Protein AF-0000000068830843 (afdb_homodimer)

Solvent-accessible surface area (backbone atoms only — not comparable to full-atom values): 47418 Å² total; per-residue (Å²): 138,80,39,43,24,17,65,49,74,48,46,52,57,73,75,44,36,49,33,42,66,43,48,31,29,35,54,67,31,90,59,20,33,32,36,44,18,47,85,66,9,39,29,23,31,64,49,97,86,61,33,39,36,79,40,65,45,44,43,84,78,44,38,69,60,58,27,59,53,82,49,66,34,60,67,20,59,65,79,57,68,81,46,53,44,69,32,58,46,50,27,58,55,19,70,72,66,74,46,61,32,45,57,74,42,49,72,67,52,42,51,50,53,52,68,64,53,65,45,51,30,65,59,20,27,39,41,86,82,25,56,77,87,53,41,87,53,50,59,64,75,74,48,96,77,52,44,56,84,77,45,35,61,66,28,34,28,35,32,30,32,48,40,60,91,32,66,68,58,49,50,50,52,43,69,75,34,80,78,46,42,70,38,59,61,80,47,66,42,85,41,34,53,45,47,56,39,4,49,49,25,27,40,33,22,45,45,50,49,53,71,49,53,41,19,25,28,72,38,30,24,52,30,40,76,16,31,47,44,59,27,42,42,70,50,75,82,46,72,33,75,72,31,86,78,73,51,64,67,86,56,67,69,78,55,74,89,45,72,87,33,36,79,70,41,41,45,25,40,33,32,45,34,22,33,67,81,45,58,26,38,42,31,29,26,45,75,63,34,62,66,57,41,35,37,49,51,65,41,70,58,57,71,28,44,22,67,62,53,38,51,35,48,44,41,28,42,43,31,49,30,56,48,64,60,58,45,81,64,50,43,26,24,37,48,85,58,37,30,33,36,36,34,28,35,30,30,23,72,54,84,66,75,37,39,60,60,53,57,65,32,69,46,71,46,73,41,43,44,66,41,51,49,50,33,64,71,64,52,63,78,60,76,58,47,62,67,53,46,37,20,64,69,61,48,90,78,62,65,74,55,72,63,54,55,56,58,32,60,66,66,47,64,57,89,54,68,56,41,62,59,33,80,66,35,66,54,31,50,45,52,50,27,48,61,70,66,49,54,74,74,71,68,55,69,80,57,61,74,75,138,80,40,44,23,17,65,49,76,48,47,52,59,72,73,44,36,50,35,41,66,42,49,31,32,34,54,65,30,90,59,18,32,33,34,42,20,48,86,66,10,39,29,23,30,63,49,98,87,62,35,40,36,78,41,66,43,45,42,84,78,43,37,69,60,59,26,59,54,81,50,67,36,60,67,20,59,65,78,57,70,79,44,52,43,68,32,61,45,49,26,58,55,19,68,72,68,73,45,60,33,46,58,74,42,51,72,68,52,42,51,49,51,53,69,64,53,64,44,50,31,66,59,20,27,39,43,86,82,26,56,74,88,51,43,84,64,46,60,65,72,73,48,97,78,52,44,62,86,74,45,36,62,67,30,34,30,35,31,30,33,47,39,61,91,32,67,68,58,50,51,50,52,45,69,75,34,80,76,46,42,70,38,58,60,80,48,68,42,86,43,34,54,45,46,57,38,4,48,49,27,27,41,33,22,45,45,50,46,52,71,48,53,40,20,26,27,72,39,30,23,52,30,40,74,17,30,46,46,58,28,44,41,72,49,74,82,47,74,32,76,71,31,85,79,74,52,65,66,87,58,67,70,78,55,72,88,44,72,87,34,36,79,71,42,41,46,25,41,31,32,45,32,22,32,68,80,47,57,26,39,44,31,30,25,43,75,63,34,64,66,57,41,36,36,49,52,66,43,72,58,55,70,26,42,20,66,64,52,38,50,34,49,43,42,27,42,43,32,50,30,57,49,63,60,59,45,80,66,50,44,26,24,37,48,86,57,38,32,33,36,38,35,28,36,31,31,23,71,55,84,64,75,37,40,58,57,54,57,64,33,69,44,71,45,73,41,41,44,68,40,50,47,50,33,64,72,63,52,64,78,60,77,59,47,62,67,54,47,37,23,64,69,60,47,89,77,62,63,74,54,72,64,54,54,55,58,31,59,66,67,50,64,56,88,54,70,55,42,60,60,34,80,66,35,66,54,30,49,45,52,49,27,48,60,71,66,49,55,74,73,71,68,56,69,81,56,62,76,73

Structure (mmCIF, N/CA/C/O backbone):
data_AF-0000000068830843-model_v1
#
loop_
_entity.id
_entity.type
_entity.pdbx_description
1 polymer 'NAD(+) diphosphatase'
#
loop_
_atom_site.group_PDB
_atom_site.id
_atom_site.type_symbol
_atom_site.label_atom_id
_atom_site.label_alt_id
_atom_site.label_comp_id
_atom_site.label_asym_id
_atom_site.label_entity_id
_atom_site.label_seq_id
_atom_site.pdbx_PDB_ins_code
_atom_site.Cartn_x
_atom_site.Cartn_y
_atom_site.Cartn_z
_atom_site.occupancy
_atom_site.B_iso_or_equiv
_atom_site.auth_seq_id
_atom_site.auth_comp_id
_atom_site.auth_asym_id
_atom_site.auth_atom_id
_atom_site.pdbx_PDB_model_num
ATOM 1 N N . MET A 1 1 ? 21.359 -10.586 -3.029 1 57.75 1 MET A N 1
ATOM 2 C CA . MET A 1 1 ? 20.766 -11.438 -2.006 1 57.75 1 MET A CA 1
ATOM 3 C C . MET A 1 1 ? 19.234 -11.305 -2.02 1 57.75 1 MET A C 1
ATOM 5 O O . MET A 1 1 ? 18.719 -10.195 -2.168 1 57.75 1 MET A O 1
ATOM 9 N N . GLU A 1 2 ? 18.516 -12.461 -2.135 1 81.62 2 GLU A N 1
ATOM 10 C CA . GLU A 1 2 ? 17.062 -12.469 -2.174 1 81.62 2 GLU A CA 1
ATOM 11 C C . GLU A 1 2 ? 16.469 -12.766 -0.795 1 81.62 2 GLU A C 1
ATOM 13 O O . GLU A 1 2 ? 16.891 -13.719 -0.131 1 81.62 2 GLU A O 1
ATOM 18 N N . ASN A 1 3 ? 15.734 -11.828 -0.3 1 93.62 3 ASN A N 1
ATOM 19 C CA . ASN A 1 3 ? 15.039 -12 0.974 1 93.62 3 ASN A CA 1
ATOM 20 C C . ASN A 1 3 ? 13.992 -13.102 0.899 1 93.62 3 ASN A C 1
ATOM 22 O O . ASN A 1 3 ? 13.484 -13.414 -0.181 1 93.62 3 ASN A O 1
ATOM 26 N N . TYR A 1 4 ? 13.781 -13.742 2.041 1 92.94 4 TYR A N 1
ATOM 27 C CA . TYR A 1 4 ? 12.734 -14.75 2.125 1 92.94 4 TYR A CA 1
ATOM 28 C C . TYR A 1 4 ? 11.398 -14.188 1.646 1 92.94 4 TYR A C 1
ATOM 30 O O . TYR A 1 4 ? 11.148 -12.984 1.755 1 92.94 4 TYR A O 1
ATOM 38 N N . TYR A 1 5 ? 10.5 -15.055 0.976 1 95 5 TYR A N 1
ATOM 39 C CA . TYR A 1 5 ? 9.219 -14.719 0.357 1 95 5 TYR A CA 1
ATOM 40 C C . TYR A 1 5 ? 9.43 -13.992 -0.965 1 95 5 TYR A C 1
ATOM 42 O O . TYR A 1 5 ? 8.461 -13.703 -1.68 1 95 5 TYR A O 1
ATOM 50 N N . ALA A 1 6 ? 10.641 -13.586 -1.351 1 95.5 6 ALA A N 1
ATOM 51 C CA . ALA A 1 6 ? 10.961 -13.141 -2.705 1 95.5 6 ALA A CA 1
ATOM 52 C C . ALA A 1 6 ? 11.523 -14.289 -3.539 1 95.5 6 ALA A C 1
ATOM 54 O O . ALA A 1 6 ? 11.648 -15.414 -3.053 1 95.5 6 ALA A O 1
ATOM 55 N N . GLY A 1 7 ? 11.727 -14.062 -4.777 1 95.38 7 GLY A N 1
ATOM 56 C CA . GLY A 1 7 ? 12.281 -15.086 -5.652 1 95.38 7 GLY A CA 1
ATOM 57 C C . GLY A 1 7 ? 11.211 -15.922 -6.328 1 95.38 7 GLY A C 1
ATOM 58 O O . GLY A 1 7 ? 11.391 -17.125 -6.52 1 95.38 7 GLY A O 1
ATOM 59 N N . ASN A 1 8 ? 10.062 -15.359 -6.582 1 96.12 8 ASN A N 1
ATOM 60 C CA . ASN A 1 8 ? 8.961 -16.062 -7.23 1 96.12 8 ASN A CA 1
ATOM 61 C C . ASN A 1 8 ? 9.297 -16.422 -8.68 1 96.12 8 ASN A C 1
ATOM 63 O O . ASN A 1 8 ? 9.562 -15.539 -9.492 1 96.12 8 ASN A O 1
ATOM 67 N N . PRO A 1 9 ? 9.297 -17.672 -8.984 1 94.62 9 PRO A N 1
ATOM 68 C CA . PRO A 1 9 ? 9.734 -18.078 -10.32 1 94.62 9 PRO A CA 1
ATOM 69 C C . PRO A 1 9 ? 8.641 -17.953 -11.375 1 94.62 9 PRO A C 1
ATOM 71 O O . PRO A 1 9 ? 8.898 -18.109 -12.57 1 94.62 9 PRO A O 1
ATOM 74 N N . LEU A 1 10 ? 7.441 -17.641 -11.016 1 95.56 10 LEU A N 1
ATOM 75 C CA . LEU A 1 10 ? 6.309 -17.641 -11.93 1 95.56 10 LEU A CA 1
ATOM 76 C C . LEU A 1 10 ? 6.293 -16.375 -12.781 1 95.56 10 LEU A C 1
ATOM 78 O O . LEU A 1 10 ? 6.547 -15.281 -12.266 1 95.56 10 LEU A O 1
ATOM 82 N N . ASN A 1 11 ? 6.121 -16.594 -14.047 1 93.62 11 ASN A N 1
ATOM 83 C CA . ASN A 1 11 ? 5.707 -15.469 -14.875 1 93.62 11 ASN A CA 1
ATOM 84 C C . ASN A 1 11 ? 4.242 -15.109 -14.633 1 93.62 11 ASN A C 1
ATOM 86 O O . ASN A 1 11 ? 3.346 -15.891 -14.961 1 93.62 11 ASN A O 1
ATOM 90 N N . ARG A 1 12 ? 4.008 -14.008 -14.133 1 94.5 12 ARG A N 1
ATOM 91 C CA . ARG A 1 12 ? 2.676 -13.641 -13.656 1 94.5 12 ARG A CA 1
ATOM 92 C C . ARG A 1 12 ? 1.719 -13.414 -14.82 1 94.5 12 ARG A C 1
ATOM 94 O O . ARG A 1 12 ? 0.503 -13.555 -14.664 1 94.5 12 ARG A O 1
ATOM 101 N N . LEU A 1 13 ? 2.238 -13.039 -16 1 91.44 13 LEU A N 1
ATOM 102 C CA . LEU A 1 13 ? 1.438 -12.836 -17.203 1 91.44 13 LEU A CA 1
ATOM 103 C C . LEU A 1 13 ? 0.222 -11.969 -16.906 1 91.44 13 LEU A C 1
ATOM 105 O O . LEU A 1 13 ? -0.905 -12.336 -17.25 1 91.44 13 LEU A O 1
ATOM 109 N N . SER A 1 14 ? 0.512 -10.812 -16.281 1 92.94 14 SER A N 1
ATOM 110 C CA . SER A 1 14 ? -0.563 -9.922 -15.867 1 92.94 14 SER A CA 1
ATOM 111 C C . SER A 1 14 ? -1.438 -9.516 -17.047 1 92.94 14 SER A C 1
ATOM 113 O O . SER A 1 14 ? -2.65 -9.344 -16.906 1 92.94 14 SER A O 1
ATOM 115 N N . TYR A 1 15 ? -0.954 -9.445 -18.234 1 89.38 15 TYR A N 1
ATOM 116 C CA . TYR A 1 15 ? -1.646 -8.938 -19.406 1 89.38 15 TYR A CA 1
ATOM 117 C C . TYR A 1 15 ? -2.576 -9.992 -20 1 89.38 15 TYR A C 1
ATOM 119 O O . TYR A 1 15 ? -3.328 -9.711 -20.938 1 89.38 15 TYR A O 1
ATOM 127 N N . LEU A 1 16 ? -2.611 -11.148 -19.438 1 89.62 16 LEU A N 1
ATOM 128 C CA . LEU A 1 16 ? -3.496 -12.203 -19.922 1 89.62 16 LEU A CA 1
ATOM 129 C C . LEU A 1 16 ? -4.594 -12.5 -18.906 1 89.62 16 LEU A C 1
ATOM 131 O O . LEU A 1 16 ? -5.441 -13.367 -19.141 1 89.62 16 LEU A O 1
ATOM 135 N N . ARG A 1 17 ? -4.629 -11.758 -17.859 1 93.25 17 ARG A N 1
ATOM 136 C CA . ARG A 1 17 ? -5.605 -11.992 -16.797 1 93.25 17 ARG A CA 1
ATOM 137 C C . ARG A 1 17 ? -7.012 -11.617 -17.25 1 93.25 17 ARG A C 1
ATOM 139 O O . ARG A 1 17 ? -7.996 -11.984 -16.609 1 93.25 17 ARG A O 1
ATOM 146 N N . SER A 1 18 ? -7.094 -10.891 -18.328 1 91 18 SER A N 1
ATOM 147 C CA . SER A 1 18 ? -8.406 -10.492 -18.844 1 91 18 SER A CA 1
ATOM 148 C C . SER A 1 18 ? -8.828 -11.375 -20.016 1 91 18 SER A C 1
ATOM 150 O O . SER A 1 18 ? -9.883 -11.156 -20.609 1 91 18 SER A O 1
ATOM 152 N N . SER A 1 19 ? -8.047 -12.344 -20.375 1 89.25 19 SER A N 1
ATOM 153 C CA . SER A 1 19 ? -8.336 -13.227 -21.5 1 89.25 19 SER A CA 1
ATOM 154 C C . SER A 1 19 ? -9.062 -14.492 -21.031 1 89.25 19 SER A C 1
ATOM 156 O O . SER A 1 19 ? -8.453 -15.391 -20.469 1 89.25 19 SER A O 1
ATOM 158 N N . GLN A 1 20 ? -10.305 -14.562 -21.391 1 90.69 20 GLN A N 1
ATOM 159 C CA . GLN A 1 20 ? -11.094 -15.742 -21.062 1 90.69 20 GLN A CA 1
ATOM 160 C C . GLN A 1 20 ? -10.484 -17.016 -21.656 1 90.69 20 GLN A C 1
ATOM 162 O O . GLN A 1 20 ? -10.398 -18.047 -21 1 90.69 20 GLN A O 1
ATOM 167 N N . ALA A 1 21 ? -10.109 -16.891 -22.891 1 87.75 21 ALA A N 1
ATOM 168 C CA . ALA A 1 21 ? -9.562 -18.047 -23.594 1 87.75 21 ALA A CA 1
ATOM 169 C C . ALA A 1 21 ? -8.297 -18.562 -22.906 1 87.75 21 ALA A C 1
ATOM 171 O O . ALA A 1 21 ? -8.164 -19.766 -22.672 1 87.75 21 ALA A O 1
ATOM 172 N N . PHE A 1 22 ? -7.387 -17.656 -22.609 1 88.31 22 PHE A N 1
ATOM 173 C CA . PHE A 1 22 ? -6.141 -18.047 -21.953 1 88.31 22 PHE A CA 1
ATOM 174 C C . PHE A 1 22 ? -6.414 -18.688 -20.594 1 88.31 22 PHE A C 1
ATOM 176 O O . PHE A 1 22 ? -5.887 -19.75 -20.297 1 88.31 22 PHE A O 1
ATOM 183 N N . LEU A 1 23 ? -7.23 -18 -19.812 1 92.88 23 LEU A N 1
ATOM 184 C CA . LEU A 1 23 ? -7.484 -18.453 -18.453 1 92.88 23 LEU A CA 1
ATOM 185 C C . LEU A 1 23 ? -8.172 -19.812 -18.453 1 92.88 23 LEU A C 1
ATOM 187 O O . LEU A 1 23 ? -7.867 -20.672 -17.625 1 92.88 23 LEU A O 1
ATOM 191 N N . THR A 1 24 ? -9.086 -20 -19.406 1 92.69 24 THR A N 1
ATOM 192 C CA . THR A 1 24 ? -9.773 -21.281 -19.531 1 92.69 24 THR A CA 1
ATOM 193 C C . THR A 1 24 ? -8.781 -22.406 -19.859 1 92.69 24 THR A C 1
ATOM 195 O O . THR A 1 24 ? -8.82 -23.469 -19.25 1 92.69 24 THR A O 1
ATOM 198 N N . SER A 1 25 ? -7.922 -22.078 -20.75 1 90.12 25 SER A N 1
ATOM 199 C CA . SER A 1 25 ? -6.902 -23.047 -21.141 1 90.12 25 SER A CA 1
ATOM 200 C C . SER A 1 25 ? -5.961 -23.359 -19.984 1 90.12 25 SER A C 1
ATOM 202 O O . SER A 1 25 ? -5.594 -24.516 -19.75 1 90.12 25 SER A O 1
ATOM 204 N N . ALA A 1 26 ? -5.531 -22.328 -19.281 1 91.94 26 ALA A N 1
ATOM 205 C CA . ALA A 1 26 ? -4.637 -22.484 -18.141 1 91.94 26 ALA A CA 1
ATOM 206 C C . ALA A 1 26 ? -5.301 -23.312 -17.031 1 91.94 26 ALA A C 1
ATOM 208 O O . ALA A 1 26 ? -4.648 -24.125 -16.375 1 91.94 26 ALA A O 1
ATOM 209 N N . LEU A 1 27 ? -6.566 -23.109 -16.875 1 93.44 27 LEU A N 1
ATOM 210 C CA . LEU A 1 27 ? -7.332 -23.781 -15.828 1 93.44 27 LEU A CA 1
ATOM 211 C C . LEU A 1 27 ? -7.434 -25.281 -16.109 1 93.44 27 LEU A C 1
ATOM 213 O O . LEU A 1 27 ? -7.281 -26.094 -15.203 1 93.44 27 LEU A O 1
ATOM 217 N N . ARG A 1 28 ? -7.602 -25.672 -17.328 1 91 28 ARG A N 1
ATOM 218 C CA . ARG A 1 28 ? -7.871 -27.062 -17.719 1 91 28 ARG A CA 1
ATOM 219 C C . ARG A 1 28 ? -6.578 -27.797 -18.047 1 91 28 ARG A C 1
ATOM 221 O O . ARG A 1 28 ? -6.59 -29 -18.281 1 91 28 ARG A O 1
ATOM 228 N N . SER A 1 29 ? -5.543 -27.078 -18.047 1 89.56 29 SER A N 1
ATOM 229 C CA . SER A 1 29 ? -4.273 -27.719 -18.359 1 89.56 29 SER A CA 1
ATOM 230 C C . SER A 1 29 ? -4.02 -28.922 -17.453 1 89.56 29 SER A C 1
ATOM 232 O O . SER A 1 29 ? -4.242 -28.844 -16.25 1 89.56 29 SER A O 1
ATOM 234 N N . PRO A 1 30 ? -3.557 -30.031 -18.047 1 90 30 PRO A N 1
ATOM 235 C CA . PRO A 1 30 ? -3.193 -31.172 -17.203 1 90 30 PRO A CA 1
ATOM 236 C C . PRO A 1 30 ? -2.012 -30.875 -16.281 1 90 30 PRO A C 1
ATOM 238 O O . PRO A 1 30 ? -1.781 -31.609 -15.32 1 90 30 PRO A O 1
ATOM 241 N N . LYS A 1 31 ? -1.312 -29.797 -16.594 1 92 31 LYS A N 1
ATOM 242 C CA . LYS A 1 31 ? -0.148 -29.406 -15.797 1 92 31 LYS A CA 1
ATOM 243 C C . LYS A 1 31 ? -0.518 -28.375 -14.742 1 92 31 LYS A C 1
ATOM 245 O O . LYS A 1 31 ? 0.344 -27.906 -13.992 1 92 31 LYS A O 1
ATOM 250 N N . ALA A 1 32 ? -1.765 -28.016 -14.727 1 95.31 32 ALA A N 1
ATOM 251 C CA . ALA A 1 32 ? -2.188 -26.984 -13.789 1 95.31 32 ALA A CA 1
ATOM 252 C C . ALA A 1 32 ? -2.006 -27.438 -12.344 1 95.31 32 ALA A C 1
ATOM 254 O O . ALA A 1 32 ? -2.27 -28.594 -12.016 1 95.31 32 ALA A O 1
ATOM 255 N N . LYS A 1 33 ? -1.513 -26.578 -11.555 1 97.56 33 LYS A N 1
ATOM 256 C CA . LYS A 1 33 ? -1.299 -26.797 -10.125 1 97.56 33 LYS A CA 1
ATOM 257 C C . LYS A 1 33 ? -2.152 -25.844 -9.289 1 97.56 33 LYS A C 1
ATOM 259 O O . LYS A 1 33 ? -2.131 -24.641 -9.5 1 97.56 33 LYS A O 1
ATOM 264 N N . PHE A 1 34 ? -2.939 -26.438 -8.391 1 98.62 34 PHE A N 1
ATOM 265 C CA . PHE A 1 34 ? -3.793 -25.656 -7.504 1 98.62 34 PHE A CA 1
ATOM 266 C C . PHE A 1 34 ? -3.309 -25.75 -6.062 1 98.62 34 PHE A C 1
ATOM 268 O O . PHE A 1 34 ? -3.17 -26.859 -5.527 1 98.62 34 PHE A O 1
ATOM 275 N N . LEU A 1 35 ? -2.998 -24.641 -5.48 1 98.81 35 LEU A N 1
ATOM 276 C CA . LEU A 1 35 ? -2.656 -24.578 -4.062 1 98.81 35 LEU A CA 1
ATOM 277 C C . LEU A 1 35 ? -3.895 -24.312 -3.215 1 98.81 35 LEU A C 1
ATOM 279 O O . LEU A 1 35 ? -4.387 -23.188 -3.174 1 98.81 35 LEU A O 1
ATOM 283 N N . PRO A 1 36 ? -4.43 -25.328 -2.529 1 98.75 36 PRO A N 1
ATOM 284 C CA . PRO A 1 36 ? -5.527 -25.062 -1.598 1 98.75 36 PRO A CA 1
ATOM 285 C C . PRO A 1 36 ? -5.074 -24.297 -0.352 1 98.75 36 PRO A C 1
ATOM 287 O O . PRO A 1 36 ? -4.008 -24.594 0.197 1 98.75 36 PRO A O 1
ATOM 290 N N . LEU A 1 37 ? -5.812 -23.328 -0 1 98.62 37 LEU A N 1
ATOM 291 C CA . LEU A 1 37 ? -5.602 -22.609 1.256 1 98.62 37 LEU A CA 1
ATOM 292 C C . LEU A 1 37 ? -6.824 -22.734 2.16 1 98.62 37 LEU A C 1
ATOM 294 O O . LEU A 1 37 ? -7.945 -22.453 1.729 1 98.62 37 LEU A O 1
ATOM 298 N N . ASP A 1 38 ? -6.582 -23.172 3.379 1 98.38 38 ASP A N 1
ATOM 299 C CA . ASP A 1 38 ? -7.605 -23.188 4.422 1 98.38 38 ASP A CA 1
ATOM 300 C C . ASP A 1 38 ? -7.324 -22.109 5.473 1 98.38 38 ASP A C 1
ATOM 302 O O . ASP A 1 38 ? -6.359 -22.219 6.23 1 98.38 38 ASP A O 1
ATOM 306 N N . SER A 1 39 ? -8.203 -21.125 5.605 1 96.06 39 SER A N 1
ATOM 307 C CA . SER A 1 39 ? -7.969 -19.984 6.5 1 96.06 39 SER A CA 1
ATOM 308 C C . SER A 1 39 ? -6.57 -19.406 6.309 1 96.06 39 SER A C 1
ATOM 310 O O . SER A 1 39 ? -5.832 -19.234 7.277 1 96.06 39 SER A O 1
ATOM 312 N N . LEU A 1 40 ? -6.18 -19.344 5.027 1 96 40 LEU A N 1
ATOM 313 C CA . LEU A 1 40 ? -4.961 -18.703 4.559 1 96 40 LEU A CA 1
ATOM 314 C C . LEU A 1 40 ? -3.746 -19.594 4.805 1 96 40 LEU A C 1
ATOM 316 O O . LEU A 1 40 ? -2.613 -19.188 4.52 1 96 40 LEU A O 1
ATOM 320 N N . SER A 1 41 ? -3.967 -20.781 5.352 1 96.88 41 SER A N 1
ATOM 321 C CA . SER A 1 41 ? -2.896 -21.766 5.508 1 96.88 41 SER A CA 1
ATOM 322 C C . SER A 1 41 ? -2.785 -22.656 4.281 1 96.88 41 SER A C 1
ATOM 324 O O . SER A 1 41 ? -3.729 -23.375 3.941 1 96.88 41 SER A O 1
ATOM 326 N N . PRO A 1 42 ? -1.688 -22.656 3.613 1 97.81 42 PRO A N 1
ATOM 327 C CA . PRO A 1 42 ? -1.55 -23.5 2.424 1 97.81 42 PRO A CA 1
ATOM 328 C C . PRO A 1 42 ? -1.388 -24.984 2.766 1 97.81 42 PRO A C 1
ATOM 330 O O . PRO A 1 42 ? -0.939 -25.312 3.865 1 97.81 42 PRO A O 1
ATOM 333 N N . LEU A 1 43 ? -1.79 -25.812 1.819 1 98.44 43 LEU A N 1
ATOM 334 C CA . LEU A 1 43 ? -1.531 -27.234 1.933 1 98.44 43 LEU A CA 1
ATOM 335 C C . LEU A 1 43 ? -0.045 -27.531 1.767 1 98.44 43 LEU A C 1
ATOM 337 O O . LEU A 1 43 ? 0.587 -27.062 0.823 1 98.44 43 LEU A O 1
ATOM 341 N N . CYS A 1 44 ? 0.516 -28.25 2.729 1 97.19 44 CYS A N 1
ATOM 342 C CA . CYS A 1 44 ? 1.941 -28.562 2.732 1 97.19 44 CYS A CA 1
ATOM 343 C C . CYS A 1 44 ? 2.182 -30.031 3.092 1 97.19 44 CYS A C 1
ATOM 345 O O . CYS A 1 44 ? 1.283 -30.703 3.598 1 97.19 44 CYS A O 1
ATOM 347 N N . LYS A 1 45 ? 3.346 -30.438 2.746 1 95.88 45 LYS A N 1
ATOM 348 C CA . LYS A 1 45 ? 3.846 -31.75 3.139 1 95.88 45 LYS A CA 1
ATOM 349 C C . LYS A 1 45 ? 5.332 -31.703 3.484 1 95.88 45 LYS A C 1
ATOM 351 O O . LYS A 1 45 ? 6.102 -31 2.818 1 95.88 45 LYS A O 1
ATOM 356 N N . HIS A 1 46 ? 5.664 -32.406 4.512 1 94.06 46 HIS A N 1
ATOM 357 C CA . HIS A 1 46 ? 7.078 -32.5 4.871 1 94.06 46 HIS A CA 1
ATOM 358 C C . HIS A 1 46 ? 7.77 -33.625 4.109 1 94.06 46 HIS A C 1
ATOM 360 O O . HIS A 1 46 ? 7.188 -34.688 3.9 1 94.06 46 HIS A O 1
ATOM 366 N N . ASP A 1 47 ? 8.961 -33.344 3.727 1 92.94 47 ASP A N 1
ATOM 367 C CA . ASP A 1 47 ? 9.734 -34.438 3.125 1 92.94 47 ASP A CA 1
ATOM 368 C C . ASP A 1 47 ? 10.508 -35.188 4.188 1 92.94 47 ASP A C 1
ATOM 370 O O . ASP A 1 47 ? 10.289 -35 5.387 1 92.94 47 ASP A O 1
ATOM 374 N N . LYS A 1 48 ? 11.336 -36.156 3.779 1 91.94 48 LYS A N 1
ATOM 375 C CA . LYS A 1 48 ? 12.039 -37.062 4.68 1 91.94 48 LYS A CA 1
ATOM 376 C C . LYS A 1 48 ? 13.031 -36.312 5.555 1 91.94 48 LYS A C 1
ATOM 378 O O . LYS A 1 48 ? 13.32 -36.719 6.676 1 91.94 48 LYS A O 1
ATOM 383 N N . ASP A 1 49 ? 13.523 -35.125 5.129 1 90.75 49 ASP A N 1
ATOM 384 C CA . ASP A 1 49 ? 14.531 -34.344 5.844 1 90.75 49 ASP A CA 1
ATOM 385 C C . ASP A 1 49 ? 13.875 -33.281 6.73 1 90.75 49 ASP A C 1
ATOM 387 O O . ASP A 1 49 ? 14.562 -32.5 7.391 1 90.75 49 ASP A O 1
ATOM 391 N N . GLY A 1 50 ? 12.531 -33.219 6.672 1 88.19 50 GLY A N 1
ATOM 392 C CA . GLY A 1 50 ? 11.82 -32.312 7.547 1 88.19 50 GLY A CA 1
ATOM 393 C C . GLY A 1 50 ? 11.492 -30.984 6.879 1 88.19 50 GLY A C 1
ATOM 394 O O . GLY A 1 50 ? 10.844 -30.125 7.48 1 88.19 50 GLY A O 1
ATOM 395 N N . ALA A 1 51 ? 11.922 -30.891 5.676 1 91.31 51 ALA A N 1
ATOM 396 C CA . ALA A 1 51 ? 11.617 -29.672 4.945 1 91.31 51 ALA A CA 1
ATOM 397 C C . ALA A 1 51 ? 10.148 -29.625 4.527 1 91.31 51 ALA A C 1
ATOM 399 O O . ALA A 1 51 ? 9.586 -30.641 4.121 1 91.31 51 ALA A O 1
ATOM 400 N N . ARG A 1 52 ? 9.555 -28.469 4.746 1 93.5 52 ARG A N 1
ATOM 401 C CA . ARG A 1 52 ? 8.164 -28.25 4.359 1 93.5 52 ARG A CA 1
ATOM 402 C C . ARG A 1 52 ? 8.062 -27.859 2.889 1 93.5 52 ARG A C 1
ATOM 404 O O . ARG A 1 52 ? 8.805 -26.984 2.422 1 93.5 52 ARG A O 1
ATOM 411 N N . HIS A 1 53 ? 7.195 -28.516 2.184 1 96.38 53 HIS A N 1
ATOM 412 C CA . HIS A 1 53 ? 6.941 -28.203 0.782 1 96.38 53 HIS A CA 1
ATOM 413 C C . HIS A 1 53 ? 5.465 -27.922 0.538 1 96.38 53 HIS A C 1
ATOM 415 O O . HIS A 1 53 ? 4.598 -28.516 1.184 1 96.38 53 HIS A O 1
ATOM 421 N N . LEU A 1 54 ? 5.227 -27 -0.357 1 97.56 54 LEU A N 1
ATOM 422 C CA . LEU A 1 54 ? 3.844 -26.812 -0.792 1 97.56 54 LEU A CA 1
ATOM 423 C C . LEU A 1 54 ? 3.33 -28.078 -1.489 1 97.56 54 LEU A C 1
ATOM 425 O O . LEU A 1 54 ? 4.07 -28.719 -2.232 1 97.56 54 LEU A O 1
ATOM 429 N N . HIS A 1 55 ? 2.125 -28.359 -1.225 1 98.25 55 HIS A N 1
ATOM 430 C CA . HIS A 1 55 ? 1.474 -29.469 -1.909 1 98.25 55 HIS A CA 1
ATOM 431 C C . HIS A 1 55 ? 0.332 -28.984 -2.793 1 98.25 55 HIS A C 1
ATOM 433 O O . HIS A 1 55 ? -0.586 -28.312 -2.312 1 98.25 55 HIS A O 1
ATOM 439 N N . PHE A 1 56 ? 0.424 -29.328 -4.051 1 98.38 56 PHE A N 1
ATOM 440 C CA . PHE A 1 56 ? -0.55 -28.875 -5.039 1 98.38 56 PHE A CA 1
ATOM 441 C C . PHE A 1 56 ? -1.469 -30.016 -5.453 1 98.38 56 PHE A C 1
ATOM 443 O O . PHE A 1 56 ? -1.084 -31.188 -5.383 1 98.38 56 PHE A O 1
ATOM 450 N N . VAL A 1 57 ? -2.693 -29.703 -5.855 1 98.19 57 VAL A N 1
ATOM 451 C CA . VAL A 1 57 ? -3.619 -30.656 -6.438 1 98.19 57 VAL A CA 1
ATOM 452 C C . VAL A 1 57 ? -3.912 -30.281 -7.891 1 98.19 57 VAL A C 1
ATOM 454 O O . VAL A 1 57 ? -3.469 -29.234 -8.367 1 98.19 57 VAL A O 1
ATOM 457 N N . GLY A 1 58 ? -4.625 -31.172 -8.562 1 96.69 58 GLY A N 1
ATOM 458 C CA . GLY A 1 58 ? -4.871 -30.953 -9.977 1 96.69 58 GLY A CA 1
ATOM 459 C C . GLY A 1 58 ? -6.285 -30.484 -10.273 1 96.69 58 GLY A C 1
ATOM 460 O O . GLY A 1 58 ? -7.117 -30.391 -9.367 1 96.69 58 GLY A O 1
ATOM 461 N N . TRP A 1 59 ? -6.496 -30.172 -11.516 1 95.06 59 TRP A N 1
ATOM 462 C CA . TRP A 1 59 ? -7.789 -29.672 -11.977 1 95.06 59 TRP A CA 1
ATOM 463 C C . TRP A 1 59 ? -8.906 -30.656 -11.648 1 95.06 59 TRP A C 1
ATOM 465 O O . TRP A 1 59 ? -9.977 -30.266 -11.188 1 95.06 59 TRP A O 1
ATOM 475 N N . LYS A 1 60 ? -8.656 -31.891 -11.797 1 93.69 60 LYS A N 1
ATOM 476 C CA . LYS A 1 60 ? -9.664 -32.938 -11.562 1 93.69 60 LYS A CA 1
ATOM 477 C C . LYS A 1 60 ? -10.141 -32.906 -10.117 1 93.69 60 LYS A C 1
ATOM 479 O O . LYS A 1 60 ? -11.297 -33.25 -9.836 1 93.69 60 LYS A O 1
ATOM 484 N N . ASP A 1 61 ? -9.258 -32.5 -9.25 1 95.44 61 ASP A N 1
ATOM 485 C CA . ASP A 1 61 ? -9.57 -32.5 -7.82 1 95.44 61 ASP A CA 1
ATOM 486 C C . ASP A 1 61 ? -10.508 -31.328 -7.465 1 95.44 61 ASP A C 1
ATOM 488 O O . ASP A 1 61 ? -11.266 -31.422 -6.496 1 95.44 61 ASP A O 1
ATOM 492 N N . VAL A 1 62 ? -10.461 -30.234 -8.266 1 95.62 62 VAL A N 1
ATOM 493 C CA . VAL A 1 62 ? -11.148 -29.031 -7.805 1 95.62 62 VAL A CA 1
ATOM 494 C C . VAL A 1 62 ? -12.25 -28.656 -8.789 1 95.62 62 VAL A C 1
ATOM 496 O O . VAL A 1 62 ? -13.062 -27.766 -8.523 1 95.62 62 VAL A O 1
ATOM 499 N N . GLU A 1 63 ? -12.375 -29.344 -9.883 1 93 63 GLU A N 1
ATOM 500 C CA . GLU A 1 63 ? -13.289 -28.984 -10.969 1 93 63 GLU A CA 1
ATOM 501 C C . GLU A 1 63 ? -14.727 -28.906 -10.477 1 93 63 GLU A C 1
ATOM 503 O O . GLU A 1 63 ? -15.477 -28.016 -10.867 1 93 63 GLU A O 1
ATOM 508 N N . ALA A 1 64 ? -15.086 -29.812 -9.625 1 89.38 64 ALA A N 1
ATOM 509 C CA . ALA A 1 64 ? -16.469 -29.891 -9.141 1 89.38 64 ALA A CA 1
ATOM 510 C C . ALA A 1 64 ? -16.859 -28.625 -8.383 1 89.38 64 ALA A C 1
ATOM 512 O O . ALA A 1 64 ? -18.016 -28.203 -8.414 1 89.38 64 ALA A O 1
ATOM 513 N N . VAL A 1 65 ? -15.906 -28.047 -7.746 1 91.38 65 VAL A N 1
ATOM 514 C CA . VAL A 1 65 ? -16.188 -26.891 -6.914 1 91.38 65 VAL A CA 1
ATOM 515 C C . VAL A 1 65 ? -16.031 -25.609 -7.73 1 91.38 65 VAL A C 1
ATOM 517 O O . VAL A 1 65 ? -16.75 -24.625 -7.527 1 91.38 65 VAL A O 1
ATOM 520 N N . VAL A 1 66 ? -15.125 -25.547 -8.641 1 92.12 66 VAL A N 1
ATOM 521 C CA . VAL A 1 66 ? -14.828 -24.359 -9.438 1 92.12 66 VAL A CA 1
ATOM 522 C C . VAL A 1 66 ? -15.898 -24.188 -10.516 1 92.12 66 VAL A C 1
ATOM 524 O O . VAL A 1 66 ? -16.406 -23.094 -10.734 1 92.12 66 VAL A O 1
ATOM 527 N N . GLY A 1 67 ? -16.281 -25.281 -11.133 1 88.75 67 GLY A N 1
ATOM 528 C CA . GLY A 1 67 ? -17.266 -25.234 -12.195 1 88.75 67 GLY A CA 1
ATOM 529 C C . GLY A 1 67 ? -16.672 -25.438 -13.578 1 88.75 67 GLY A C 1
ATOM 530 O O . GLY A 1 67 ? -15.484 -25.734 -13.703 1 88.75 67 GLY A O 1
ATOM 531 N N . GLU A 1 68 ? -17.578 -25.266 -14.594 1 87.44 68 GLU A N 1
ATOM 532 C CA . GLU A 1 68 ? -17.141 -25.469 -15.969 1 87.44 68 GLU A CA 1
ATOM 533 C C . GLU A 1 68 ? -16.156 -24.391 -16.406 1 87.44 68 GLU A C 1
ATOM 535 O O . GLU A 1 68 ? -16.469 -23.203 -16.359 1 87.44 68 GLU A O 1
ATOM 540 N N . ALA A 1 69 ? -15.039 -24.844 -16.875 1 85.31 69 ALA A N 1
ATOM 541 C CA . ALA A 1 69 ? -13.922 -23.953 -17.172 1 85.31 69 ALA A CA 1
ATOM 542 C C . ALA A 1 69 ? -14.344 -22.859 -18.141 1 85.31 69 ALA A C 1
ATOM 544 O O . ALA A 1 69 ? -13.891 -21.719 -18.031 1 85.31 69 ALA A O 1
ATOM 545 N N . GLU A 1 70 ? -15.25 -23.219 -19.016 1 84.62 70 GLU A N 1
ATOM 546 C CA . GLU A 1 70 ? -15.688 -22.297 -20.062 1 84.62 70 GLU A CA 1
ATOM 547 C C . GLU A 1 70 ? -16.547 -21.172 -19.469 1 84.62 70 GLU A C 1
ATOM 549 O O . GLU A 1 70 ? -16.672 -20.109 -20.062 1 84.62 70 GLU A O 1
ATOM 554 N N . GLN A 1 71 ? -17.047 -21.453 -18.328 1 89.5 71 GLN A N 1
ATOM 555 C CA . GLN A 1 71 ? -17.984 -20.5 -17.719 1 89.5 71 GLN A CA 1
ATOM 556 C C . GLN A 1 71 ? -17.312 -19.703 -16.609 1 89.5 71 GLN A C 1
ATOM 558 O O . GLN A 1 71 ? -17.75 -18.594 -16.297 1 89.5 71 GLN A O 1
ATOM 563 N N . VAL A 1 72 ? -16.297 -20.219 -16.078 1 89.5 72 VAL A N 1
ATOM 564 C CA . VAL A 1 72 ? -15.664 -19.641 -14.898 1 89.5 72 VAL A CA 1
ATOM 565 C C . VAL A 1 72 ? -15.18 -18.234 -15.203 1 89.5 72 VAL A C 1
ATOM 567 O O . VAL A 1 72 ? -15.305 -17.328 -14.367 1 89.5 72 VAL A O 1
ATOM 570 N N . PHE A 1 73 ? -14.664 -18.016 -16.438 1 91.25 73 PHE A N 1
ATOM 571 C CA . PHE A 1 73 ? -14.016 -16.75 -16.734 1 91.25 73 PHE A CA 1
ATOM 572 C C . PHE A 1 73 ? -14.836 -15.938 -17.734 1 91.25 73 PHE A C 1
ATOM 574 O O . PHE A 1 73 ? -14.32 -15.008 -18.359 1 91.25 73 PHE A O 1
ATOM 581 N N . ALA A 1 74 ? -16.141 -16.344 -17.875 1 89.88 74 ALA A N 1
ATOM 582 C CA . ALA A 1 74 ? -17.016 -15.477 -18.656 1 89.88 74 ALA A CA 1
ATOM 583 C C . ALA A 1 74 ? -17.094 -14.086 -18.047 1 89.88 74 ALA A C 1
ATOM 585 O O . ALA A 1 74 ? -17.312 -13.938 -16.844 1 89.88 74 ALA A O 1
ATOM 586 N N . GLY A 1 75 ? -16.797 -13.078 -18.875 1 88.25 75 GLY A N 1
ATOM 587 C CA . GLY A 1 75 ? -16.844 -11.711 -18.391 1 88.25 75 GLY A CA 1
ATOM 588 C C . GLY A 1 75 ? -15.672 -11.344 -17.516 1 88.25 75 GLY A C 1
ATOM 589 O O . GLY A 1 75 ? -15.727 -10.367 -16.766 1 88.25 75 GLY A O 1
ATOM 590 N N . VAL A 1 76 ? -14.594 -12.039 -17.641 1 90 76 VAL A N 1
ATOM 591 C CA . VAL A 1 76 ? -13.453 -11.898 -16.75 1 90 76 VAL A CA 1
ATOM 592 C C . VAL A 1 76 ? -12.766 -10.555 -16.984 1 90 76 VAL A C 1
ATOM 594 O O . VAL A 1 76 ? -12.031 -10.062 -16.125 1 90 76 VAL A O 1
ATOM 597 N N . ASP A 1 77 ? -12.984 -9.906 -18.078 1 87.75 77 ASP A N 1
ATOM 598 C CA . ASP A 1 77 ? -12.352 -8.617 -18.359 1 87.75 77 ASP A CA 1
ATOM 599 C C . ASP A 1 77 ? -13.023 -7.496 -17.578 1 87.75 77 ASP A C 1
ATOM 601 O O . ASP A 1 77 ? -12.469 -6.402 -17.453 1 87.75 77 ASP A O 1
ATOM 605 N N . GLY A 1 78 ? -14.25 -7.777 -17.078 1 83.69 78 GLY A N 1
ATOM 606 C CA . GLY A 1 78 ? -14.961 -6.832 -16.234 1 83.69 78 GLY A CA 1
ATOM 607 C C . GLY A 1 78 ? -15.391 -5.578 -16.969 1 83.69 78 GLY A C 1
ATOM 608 O O . GLY A 1 78 ? -15.648 -4.543 -16.344 1 83.69 78 GLY A O 1
ATOM 609 N N . LYS A 1 79 ? -15.461 -5.547 -18.219 1 79.81 79 LYS A N 1
ATOM 610 C CA . LYS A 1 79 ? -15.664 -4.32 -18.984 1 79.81 79 LYS A CA 1
ATOM 611 C C . LYS A 1 79 ? -17.156 -4.039 -19.188 1 79.81 79 LYS A C 1
ATOM 613 O O . LYS A 1 79 ? -17.562 -2.881 -19.234 1 79.81 79 LYS A O 1
ATOM 618 N N . ARG A 1 80 ? -17.953 -5.078 -19.266 1 78.75 80 ARG A N 1
ATOM 619 C CA . ARG A 1 80 ? -19.359 -4.863 -19.609 1 78.75 80 ARG A CA 1
ATOM 620 C C . ARG A 1 80 ? -20.281 -5.301 -18.484 1 78.75 80 ARG A C 1
ATOM 622 O O . ARG A 1 80 ? -20.344 -6.488 -18.156 1 78.75 80 ARG A O 1
ATOM 629 N N . ASP A 1 81 ? -20.984 -4.363 -17.984 1 75.44 81 ASP A N 1
ATOM 630 C CA . ASP A 1 81 ? -21.953 -4.629 -16.922 1 75.44 81 ASP A CA 1
ATOM 631 C C . ASP A 1 81 ? -23.078 -5.531 -17.422 1 75.44 81 ASP A C 1
ATOM 633 O O . ASP A 1 81 ? -23.625 -6.34 -16.672 1 75.44 81 ASP A O 1
ATOM 637 N N . GLU A 1 82 ? -23.328 -5.41 -18.641 1 76.75 82 GLU A N 1
ATOM 638 C CA . GLU A 1 82 ? -24.453 -6.113 -19.25 1 76.75 82 GLU A CA 1
ATOM 639 C C . GLU A 1 82 ? -24.203 -7.621 -19.281 1 76.75 82 GLU A C 1
ATOM 641 O O . GLU A 1 82 ? -25.141 -8.406 -19.453 1 76.75 82 GLU A O 1
ATOM 646 N N . ASP A 1 83 ? -22.984 -7.973 -19.016 1 81.81 83 ASP A N 1
ATOM 647 C CA . ASP A 1 83 ? -22.625 -9.383 -19.078 1 81.81 83 ASP A CA 1
ATOM 648 C C . ASP A 1 83 ? -22.969 -10.086 -17.766 1 81.81 83 ASP A C 1
ATOM 650 O O . ASP A 1 83 ? -23.094 -11.312 -17.719 1 81.81 83 ASP A O 1
ATOM 654 N N . VAL A 1 84 ? -23.234 -9.336 -16.734 1 86.75 84 VAL A N 1
ATOM 655 C CA . VAL A 1 84 ? -23.297 -9.922 -15.406 1 86.75 84 VAL A CA 1
ATOM 656 C C . VAL A 1 84 ? -24.547 -10.781 -15.273 1 86.75 84 VAL A C 1
ATOM 658 O O . VAL A 1 84 ? -24.484 -11.93 -14.836 1 86.75 84 VAL A O 1
ATOM 661 N N . PRO A 1 85 ? -25.672 -10.344 -15.773 1 86.94 85 PRO A N 1
ATOM 662 C CA . PRO A 1 85 ? -26.859 -11.188 -15.664 1 86.94 85 PRO A CA 1
ATOM 663 C C . PRO A 1 85 ? -26.75 -12.469 -16.484 1 86.94 85 PRO A C 1
ATOM 665 O O . PRO A 1 85 ? -27.391 -13.469 -16.172 1 86.94 85 PRO A O 1
ATOM 668 N N . GLU A 1 86 ? -25.922 -12.477 -17.453 1 89.25 86 GLU A N 1
ATOM 669 C CA . GLU A 1 86 ? -25.812 -13.609 -18.359 1 89.25 86 GLU A CA 1
ATOM 670 C C . GLU A 1 86 ? -24.797 -14.633 -17.844 1 89.25 86 GLU A C 1
ATOM 672 O O . GLU A 1 86 ? -24.703 -15.742 -18.375 1 89.25 86 GLU A O 1
ATOM 677 N N . LEU A 1 87 ? -24.125 -14.312 -16.812 1 90.81 87 LEU A N 1
ATOM 678 C CA . LEU A 1 87 ? -23.109 -15.211 -16.266 1 90.81 87 LEU A CA 1
ATOM 679 C C . LEU A 1 87 ? -23.75 -16.469 -15.68 1 90.81 87 LEU A C 1
ATOM 681 O O . LEU A 1 87 ? -24.828 -16.391 -15.07 1 90.81 87 LEU A O 1
ATOM 685 N N . ALA A 1 88 ? -23.062 -17.547 -15.859 1 90 88 ALA A N 1
ATOM 686 C CA . ALA A 1 88 ? -23.516 -18.812 -15.289 1 90 88 ALA A CA 1
ATOM 687 C C . ALA A 1 88 ? -23.25 -18.859 -13.789 1 90 88 ALA A C 1
ATOM 689 O O . ALA A 1 88 ? -22.297 -18.266 -13.297 1 90 88 ALA A O 1
ATOM 690 N N . ILE A 1 89 ? -24.125 -19.516 -13.062 1 89.19 89 ILE A N 1
ATOM 691 C CA . ILE A 1 89 ? -23.844 -19.875 -11.68 1 89.19 89 ILE A CA 1
ATOM 692 C C . ILE A 1 89 ? -22.859 -21.031 -11.633 1 89.19 89 ILE A C 1
ATOM 694 O O . ILE A 1 89 ? -23.031 -22.031 -12.336 1 89.19 89 ILE A O 1
ATOM 698 N N . LEU A 1 90 ? -21.875 -20.844 -10.812 1 86.5 90 LEU A N 1
ATOM 699 C CA . LEU A 1 90 ? -20.734 -21.75 -10.891 1 86.5 90 LEU A CA 1
ATOM 700 C C . LEU A 1 90 ? -20.797 -22.781 -9.766 1 86.5 90 LEU A C 1
ATOM 702 O O . LEU A 1 90 ? -21.312 -22.5 -8.688 1 86.5 90 LEU A O 1
ATOM 706 N N . GLY A 1 91 ? -20.359 -23.984 -10.141 1 79.12 91 GLY A N 1
ATOM 707 C CA . GLY A 1 91 ? -19.969 -25 -9.172 1 79.12 91 GLY A CA 1
ATOM 708 C C . GLY A 1 91 ? -21.125 -25.453 -8.297 1 79.12 91 GLY A C 1
ATOM 709 O O . GLY A 1 91 ? -22.203 -25.766 -8.797 1 79.12 91 GLY A O 1
ATOM 710 N N . LEU A 1 92 ? -20.766 -25.531 -6.949 1 77.44 92 LEU A N 1
ATOM 711 C CA . LEU A 1 92 ? -21.672 -26.109 -5.957 1 77.44 92 LEU A CA 1
ATOM 712 C C . LEU A 1 92 ? -22.875 -25.203 -5.742 1 77.44 92 LEU A C 1
ATOM 714 O O . LEU A 1 92 ? -23.969 -25.688 -5.414 1 77.44 92 LEU A O 1
ATOM 718 N N . GLN A 1 93 ? -22.672 -23.953 -6.031 1 80.69 93 GLN A N 1
ATOM 719 C CA . GLN A 1 93 ? -23.75 -23 -5.797 1 80.69 93 GLN A CA 1
ATOM 720 C C . GLN A 1 93 ? -24.859 -23.172 -6.824 1 80.69 93 GLN A C 1
ATOM 722 O O . GLN A 1 93 ? -26.031 -22.938 -6.523 1 80.69 93 GLN A O 1
ATOM 727 N N . ALA A 1 94 ? -24.438 -23.547 -8.023 1 78.06 94 ALA A N 1
ATOM 728 C CA . ALA A 1 94 ? -25.453 -23.812 -9.055 1 78.06 94 ALA A CA 1
ATOM 729 C C . ALA A 1 94 ? -26.391 -24.938 -8.625 1 78.06 94 ALA A C 1
ATOM 731 O O . ALA A 1 94 ? -27.609 -24.828 -8.781 1 78.06 94 ALA A O 1
ATOM 732 N N . LYS A 1 95 ? -25.828 -25.891 -8.039 1 77.69 95 LYS A N 1
ATOM 733 C CA . LYS A 1 95 ? -26.609 -27.031 -7.582 1 77.69 95 LYS A CA 1
ATOM 734 C C . LYS A 1 95 ? -27.531 -26.641 -6.438 1 77.69 95 LYS A C 1
ATOM 736 O O . LYS A 1 95 ? -28.688 -27.094 -6.379 1 77.69 95 LYS A O 1
ATOM 741 N N . ARG A 1 96 ? -27.125 -25.781 -5.617 1 81.69 96 ARG A N 1
ATOM 742 C CA . ARG A 1 96 ? -27.875 -25.391 -4.422 1 81.69 96 ARG A CA 1
ATOM 743 C C . ARG A 1 96 ? -29 -24.438 -4.77 1 81.69 96 ARG A C 1
ATOM 745 O O . ARG A 1 96 ? -30.109 -24.547 -4.227 1 81.69 96 ARG A O 1
ATOM 752 N N . LEU A 1 97 ? -28.766 -23.578 -5.707 1 86.56 97 LEU A N 1
ATOM 753 C CA . LEU A 1 97 ? -29.719 -22.516 -6.016 1 86.56 97 LEU A CA 1
ATOM 754 C C . LEU A 1 97 ? -30.734 -22.984 -7.059 1 86.56 97 LEU A C 1
ATOM 756 O O . LEU A 1 97 ? -31.828 -22.422 -7.16 1 86.56 97 LEU A O 1
ATOM 760 N N . GLY A 1 98 ? -30.422 -23.984 -7.848 1 83.88 98 GLY A N 1
ATOM 761 C CA . GLY A 1 98 ? -31.312 -24.5 -8.875 1 83.88 98 GLY A CA 1
ATOM 762 C C . GLY A 1 98 ? -31.516 -23.531 -10.023 1 83.88 98 GLY A C 1
ATOM 763 O O . GLY A 1 98 ? -32.562 -23.516 -10.664 1 83.88 98 GLY A O 1
ATOM 764 N N . LYS A 1 99 ? -30.656 -22.578 -10.133 1 88.12 99 LYS A N 1
ATOM 765 C CA . LYS A 1 99 ? -30.672 -21.578 -11.203 1 88.12 99 LYS A CA 1
ATOM 766 C C . LYS A 1 99 ? -29.391 -21.641 -12.023 1 88.12 99 LYS A C 1
ATOM 768 O O . LYS A 1 99 ? -28.375 -22.188 -11.562 1 88.12 99 LYS A O 1
ATOM 773 N N . THR A 1 100 ? -29.516 -21.156 -13.258 1 87.81 100 THR A N 1
ATOM 774 C CA . THR A 1 100 ? -28.391 -21.375 -14.156 1 87.81 100 THR A CA 1
ATOM 775 C C . THR A 1 100 ? -27.656 -20.062 -14.414 1 87.81 100 THR A C 1
ATOM 777 O O . THR A 1 100 ? -26.469 -20.062 -14.742 1 87.81 100 THR A O 1
ATOM 780 N N . ARG A 1 101 ? -28.453 -18.969 -14.266 1 91.88 101 ARG A N 1
ATOM 781 C CA . ARG A 1 101 ? -27.844 -17.688 -14.578 1 91.88 101 ARG A CA 1
ATOM 782 C C . ARG A 1 101 ? -28.016 -16.703 -13.422 1 91.88 101 ARG A C 1
ATOM 784 O O . ARG A 1 101 ? -28.984 -16.781 -12.664 1 91.88 101 ARG A O 1
ATOM 791 N N . VAL A 1 102 ? -27.047 -15.781 -13.336 1 90.25 102 VAL A N 1
ATOM 792 C CA . VAL A 1 102 ? -27.047 -14.773 -12.289 1 90.25 102 VAL A CA 1
ATOM 793 C C . VAL A 1 102 ? -28.312 -13.938 -12.383 1 90.25 102 VAL A C 1
ATOM 795 O O . VAL A 1 102 ? -28.906 -13.562 -11.367 1 90.25 102 VAL A O 1
ATOM 798 N N . GLY A 1 103 ? -28.719 -13.664 -13.625 1 87.81 103 GLY A N 1
ATOM 799 C CA . GLY A 1 103 ? -29.922 -12.867 -13.836 1 87.81 103 GLY A CA 1
ATOM 800 C C . GLY A 1 103 ? -31.172 -13.516 -13.281 1 87.81 103 GLY A C 1
ATOM 801 O O . GLY A 1 103 ? -32.188 -12.836 -13.055 1 87.81 103 GLY A O 1
ATOM 802 N N . ASP A 1 104 ? -31.141 -14.789 -13.07 1 90.81 104 ASP A N 1
ATOM 803 C CA . ASP A 1 104 ? -32.281 -15.531 -12.578 1 90.81 104 ASP A CA 1
ATOM 804 C C . ASP A 1 104 ? -32.375 -15.469 -11.055 1 90.81 104 ASP A C 1
ATOM 806 O O . ASP A 1 104 ? -33.375 -15.867 -10.469 1 90.81 104 ASP A O 1
ATOM 810 N N . LEU A 1 105 ? -31.438 -14.93 -10.445 1 89.06 105 LEU A N 1
ATOM 811 C CA . LEU A 1 105 ? -31.375 -14.898 -8.992 1 89.06 105 LEU A CA 1
ATOM 812 C C . LEU A 1 105 ? -32.125 -13.68 -8.453 1 89.06 105 LEU A C 1
ATOM 814 O O . LEU A 1 105 ? -32.094 -12.609 -9.07 1 89.06 105 LEU A O 1
ATOM 818 N N . SER A 1 106 ? -32.719 -13.922 -7.316 1 85.56 106 SER A N 1
ATOM 819 C CA . SER A 1 106 ? -33.219 -12.773 -6.57 1 85.56 106 SER A CA 1
ATOM 820 C C . SER A 1 106 ? -32.094 -11.914 -6.043 1 85.56 106 SER A C 1
ATOM 822 O O . SER A 1 106 ? -30.922 -12.32 -6.102 1 85.56 106 SER A O 1
ATOM 824 N N . HIS A 1 107 ? -32.438 -10.805 -5.605 1 79.88 107 HIS A N 1
ATOM 825 C CA . HIS A 1 107 ? -31.453 -9.898 -5.055 1 79.88 107 HIS A CA 1
ATOM 826 C C . HIS A 1 107 ? -30.656 -10.57 -3.936 1 79.88 107 HIS A C 1
ATOM 828 O O . HIS A 1 107 ? -29.422 -10.547 -3.945 1 79.88 107 HIS A O 1
ATOM 834 N N . ASP A 1 108 ? -31.328 -11.219 -3.062 1 81.19 108 ASP A N 1
ATOM 835 C CA . ASP A 1 108 ? -30.672 -11.859 -1.923 1 81.19 108 ASP A CA 1
ATOM 836 C C . ASP A 1 108 ? -29.812 -13.039 -2.375 1 81.19 108 ASP A C 1
ATOM 838 O O . ASP A 1 108 ? -28.719 -13.258 -1.849 1 81.19 108 ASP A O 1
ATOM 842 N N . GLU A 1 109 ? -30.359 -13.766 -3.328 1 84.94 109 GLU A N 1
ATOM 843 C CA . GLU A 1 109 ? -29.609 -14.898 -3.859 1 84.94 109 GLU A CA 1
ATOM 844 C C . GLU A 1 109 ? -28.328 -14.445 -4.547 1 84.94 109 GLU A C 1
ATOM 846 O O . GLU A 1 109 ? -27.281 -15.094 -4.422 1 84.94 109 GLU A O 1
ATOM 851 N N . LYS A 1 110 ? -28.453 -13.367 -5.266 1 83.94 110 LYS A N 1
ATOM 852 C CA . LYS A 1 110 ? -27.312 -12.812 -5.969 1 83.94 110 LYS A CA 1
ATOM 853 C C . LYS A 1 110 ? -26.219 -12.375 -4.988 1 83.94 110 LYS A C 1
ATOM 855 O O . LYS A 1 110 ? -25.047 -12.664 -5.191 1 83.94 110 LYS A O 1
ATOM 860 N N . MET A 1 111 ? -26.641 -11.727 -4.02 1 81.06 111 MET A N 1
ATOM 861 C CA . MET A 1 111 ? -25.703 -11.289 -2.979 1 81.06 111 MET A CA 1
ATOM 862 C C . MET A 1 111 ? -24.984 -12.484 -2.359 1 81.06 111 MET A C 1
ATOM 864 O O . MET A 1 111 ? -23.75 -12.484 -2.262 1 81.06 111 MET A O 1
ATOM 868 N N . ARG A 1 112 ? -25.703 -13.461 -2.014 1 83.62 112 ARG A N 1
ATOM 869 C CA . ARG A 1 112 ? -25.125 -14.641 -1.387 1 83.62 112 ARG A CA 1
ATOM 870 C C . ARG A 1 112 ? -24.219 -15.383 -2.357 1 83.62 112 ARG A C 1
ATOM 872 O O . ARG A 1 112 ? -23.172 -15.891 -1.962 1 83.62 112 ARG A O 1
ATOM 879 N N . TYR A 1 113 ? -24.656 -15.461 -3.553 1 87.94 113 TYR A N 1
ATOM 880 C CA . TYR A 1 113 ? -23.875 -16.156 -4.566 1 87.94 113 TYR A CA 1
ATOM 881 C C . TYR A 1 113 ? -22.484 -15.539 -4.695 1 87.94 113 TYR A C 1
ATOM 883 O O . TYR A 1 113 ? -21.469 -16.25 -4.648 1 87.94 113 TYR A O 1
ATOM 891 N N . PHE A 1 114 ? -22.406 -14.234 -4.797 1 85.75 114 PHE A N 1
ATOM 892 C CA . PHE A 1 114 ? -21.125 -13.57 -5.016 1 85.75 114 PHE A CA 1
ATOM 893 C C . PHE A 1 114 ? -20.297 -13.555 -3.736 1 85.75 114 PHE A C 1
ATOM 895 O O . PHE A 1 114 ? -19.062 -13.688 -3.783 1 85.75 114 PHE A O 1
ATOM 902 N N . LEU A 1 115 ? -20.922 -13.422 -2.637 1 86.19 115 LEU A N 1
ATOM 903 C CA . LEU A 1 115 ? -20.219 -13.383 -1.36 1 86.19 115 LEU A CA 1
ATOM 904 C C . LEU A 1 115 ? -19.609 -14.742 -1.028 1 86.19 115 LEU A C 1
ATOM 906 O O . LEU A 1 115 ? -18.578 -14.828 -0.372 1 86.19 115 LEU A O 1
ATOM 910 N N . ASP A 1 116 ? -20.25 -15.773 -1.496 1 87.06 116 ASP A N 1
ATOM 911 C CA . ASP A 1 116 ? -19.875 -17.125 -1.07 1 87.06 116 ASP A CA 1
ATOM 912 C C . ASP A 1 116 ? -18.938 -17.766 -2.088 1 87.06 116 ASP A C 1
ATOM 914 O O . ASP A 1 116 ? -18.5 -18.906 -1.891 1 87.06 116 ASP A O 1
ATOM 918 N N . GLN A 1 117 ? -18.656 -17.125 -3.104 1 89.56 117 GLN A N 1
ATOM 919 C CA . GLN A 1 117 ? -17.734 -17.688 -4.082 1 89.56 117 GLN A CA 1
ATOM 920 C C . GLN A 1 117 ? -16.344 -17.844 -3.494 1 89.56 117 GLN A C 1
ATOM 922 O O . GLN A 1 117 ? -15.789 -16.891 -2.936 1 89.56 117 GLN A O 1
ATOM 927 N N . PRO A 1 118 ? -15.805 -19.078 -3.613 1 93.44 118 PRO A N 1
ATOM 928 C CA . PRO A 1 118 ? -14.422 -19.234 -3.152 1 93.44 118 PRO A CA 1
ATOM 929 C C . PRO A 1 118 ? -13.422 -18.422 -3.986 1 93.44 118 PRO A C 1
ATOM 931 O O . PRO A 1 118 ? -13.578 -18.328 -5.207 1 93.44 118 PRO A O 1
ATOM 934 N N . ALA A 1 119 ? -12.43 -17.938 -3.328 1 96.5 119 ALA A N 1
ATOM 935 C CA . ALA A 1 119 ? -11.391 -17.219 -4.051 1 96.5 119 ALA A CA 1
ATOM 936 C C . ALA A 1 119 ? -10.57 -18.156 -4.934 1 96.5 119 ALA A C 1
ATOM 938 O O . ALA A 1 119 ? -10.023 -19.141 -4.449 1 96.5 119 ALA A O 1
ATOM 939 N N . LEU A 1 120 ? -10.555 -17.938 -6.164 1 97.5 120 LEU A N 1
ATOM 940 C CA . LEU A 1 120 ? -9.695 -18.578 -7.164 1 97.5 120 LEU A CA 1
ATOM 941 C C . LEU A 1 120 ? -8.781 -17.547 -7.828 1 97.5 120 LEU A C 1
ATOM 943 O O . LEU A 1 120 ? -9.266 -16.594 -8.453 1 97.5 120 LEU A O 1
ATOM 947 N N . VAL A 1 121 ? -7.492 -17.75 -7.691 1 98.56 121 VAL A N 1
ATOM 948 C CA . VAL A 1 121 ? -6.555 -16.734 -8.148 1 98.56 121 VAL A CA 1
ATOM 949 C C . VAL A 1 121 ? -5.535 -17.359 -9.094 1 98.56 121 VAL A C 1
ATOM 951 O O . VAL A 1 121 ? -4.938 -18.391 -8.781 1 98.56 121 VAL A O 1
ATOM 954 N N . PHE A 1 122 ? -5.375 -16.766 -10.266 1 97.75 122 PHE A N 1
ATOM 955 C CA . PHE A 1 122 ? -4.289 -17.125 -11.172 1 97.75 122 PHE A CA 1
ATOM 956 C C . PHE A 1 122 ? -2.963 -16.547 -10.68 1 97.75 122 PHE A C 1
ATOM 958 O O . PHE A 1 122 ? -2.803 -15.328 -10.602 1 97.75 122 PHE A O 1
ATOM 965 N N . LEU A 1 123 ? -2.002 -17.406 -10.383 1 98.44 123 LEU A N 1
ATOM 966 C CA . LEU A 1 123 ? -0.753 -16.922 -9.797 1 98.44 123 LEU A CA 1
ATOM 967 C C . LEU A 1 123 ? 0.29 -16.672 -10.883 1 98.44 123 LEU A C 1
ATOM 969 O O . LEU A 1 123 ? 1.187 -15.836 -10.703 1 98.44 123 LEU A O 1
ATOM 973 N N . GLY A 1 124 ? 0.28 -17.375 -11.938 1 96.38 124 GLY A N 1
ATOM 974 C CA . GLY A 1 124 ? 1.242 -17.281 -13.023 1 96.38 124 GLY A CA 1
ATOM 975 C C . GLY A 1 124 ? 1.605 -18.625 -13.609 1 96.38 124 GLY A C 1
ATOM 976 O O . GLY A 1 124 ? 0.939 -19.625 -13.344 1 96.38 124 GLY A O 1
ATOM 977 N N . VAL A 1 125 ? 2.586 -18.625 -14.531 1 94.81 125 VAL A N 1
ATOM 978 C CA . VAL A 1 125 ? 3.029 -19.844 -15.203 1 94.81 125 VAL A CA 1
ATOM 979 C C . VAL A 1 125 ? 4.52 -20.062 -14.945 1 94.81 125 VAL A C 1
ATOM 981 O O . VAL A 1 125 ? 5.32 -19.125 -15.07 1 94.81 125 VAL A O 1
ATOM 984 N N . ASP A 1 126 ? 4.832 -21.234 -14.461 1 94.75 126 ASP A N 1
ATOM 985 C CA . ASP A 1 126 ? 6.234 -21.641 -14.445 1 94.75 126 ASP A CA 1
ATOM 986 C C . ASP A 1 126 ? 6.723 -22 -15.844 1 94.75 126 ASP A C 1
ATOM 988 O O . ASP A 1 126 ? 6.383 -23.062 -16.375 1 94.75 126 ASP A O 1
ATOM 992 N N . GLU A 1 127 ? 7.457 -21.141 -16.375 1 88.88 127 GLU A N 1
ATOM 993 C CA . GLU A 1 127 ? 7.891 -21.312 -17.766 1 88.88 127 GLU A CA 1
ATOM 994 C C . GLU A 1 127 ? 9.328 -21.812 -17.828 1 88.88 127 GLU A C 1
ATOM 996 O O . GLU A 1 127 ? 9.922 -21.875 -18.906 1 88.88 127 GLU A O 1
ATOM 1001 N N . ARG A 1 128 ? 9.953 -22.25 -16.797 1 87.44 128 ARG A N 1
ATOM 1002 C CA . ARG A 1 128 ? 11.367 -22.625 -16.75 1 87.44 128 ARG A CA 1
ATOM 1003 C C . ARG A 1 128 ? 11.625 -23.875 -17.578 1 87.44 128 ARG A C 1
ATOM 1005 O O . ARG A 1 128 ? 12.711 -24.062 -18.125 1 87.44 128 ARG A O 1
ATOM 1012 N N . SER A 1 129 ? 10.547 -24.594 -17.688 1 80.25 129 SER A N 1
ATOM 1013 C CA . SER A 1 129 ? 10.695 -25.812 -18.469 1 80.25 129 SER A CA 1
ATOM 1014 C C . SER A 1 129 ? 10.188 -25.641 -19.891 1 80.25 129 SER A C 1
ATOM 1016 O O . SER A 1 129 ? 10.312 -26.531 -20.719 1 80.25 129 SER A O 1
ATOM 1018 N N . ALA A 1 130 ? 9.68 -24.516 -20.156 1 77.31 130 ALA A N 1
ATOM 1019 C CA . ALA A 1 130 ? 9.148 -24.234 -21.484 1 77.31 130 ALA A CA 1
ATOM 1020 C C . ALA A 1 130 ? 10.273 -23.891 -22.469 1 77.31 130 ALA A C 1
ATOM 1022 O O . ALA A 1 130 ? 11.273 -23.281 -22.078 1 77.31 130 ALA A O 1
ATOM 1023 N N . PRO A 1 131 ? 10.141 -24.406 -23.672 1 74.19 131 PRO A N 1
ATOM 1024 C CA . PRO A 1 131 ? 11.117 -23.953 -24.672 1 74.19 131 PRO A CA 1
ATOM 1025 C C . PRO A 1 131 ? 11.117 -22.438 -24.859 1 74.19 131 PRO A C 1
ATOM 1027 O O . PRO A 1 131 ? 10.094 -21.781 -24.641 1 74.19 131 PRO A O 1
ATOM 1030 N N . GLU A 1 132 ? 12.25 -21.906 -25.109 1 68.94 132 GLU A N 1
ATOM 1031 C CA . GLU A 1 132 ? 12.438 -20.453 -25.219 1 68.94 132 GLU A CA 1
ATOM 1032 C C . GLU A 1 132 ? 11.43 -19.844 -26.188 1 68.94 132 GLU A C 1
ATOM 1034 O O . GLU A 1 132 ? 10.938 -18.734 -25.969 1 68.94 132 GLU A O 1
ATOM 1039 N N . SER A 1 133 ? 11.18 -20.594 -27.219 1 64.75 133 SER A N 1
ATOM 1040 C CA . SER A 1 133 ? 10.273 -20.094 -28.25 1 64.75 133 SER A CA 1
ATOM 1041 C C . SER A 1 133 ? 8.844 -19.969 -27.719 1 64.75 133 SER A C 1
ATOM 1043 O O . SER A 1 133 ? 8.023 -19.266 -28.297 1 64.75 133 SER A O 1
ATOM 1045 N N . ALA A 1 134 ? 8.586 -20.625 -26.609 1 60.59 134 ALA A N 1
ATOM 1046 C CA . ALA A 1 134 ? 7.223 -20.672 -26.094 1 60.59 134 ALA A CA 1
ATOM 1047 C C . ALA A 1 134 ? 7.066 -19.75 -24.875 1 60.59 134 ALA A C 1
ATOM 1049 O O . ALA A 1 134 ? 5.961 -19.578 -24.359 1 60.59 134 ALA A O 1
ATOM 1050 N N . LYS A 1 135 ? 8.211 -19.172 -24.484 1 60.84 135 LYS A N 1
ATOM 1051 C CA . LYS A 1 135 ? 8.133 -18.344 -23.281 1 60.84 135 LYS A CA 1
ATOM 1052 C C . LYS A 1 135 ? 7.477 -17 -23.594 1 60.84 135 LYS A C 1
ATOM 1054 O O . LYS A 1 135 ? 7.719 -16.406 -24.641 1 60.84 135 LYS A O 1
ATOM 1059 N N . SER A 1 136 ? 6.812 -16.516 -22.594 1 59.25 136 SER A N 1
ATOM 1060 C CA . SER A 1 136 ? 6.289 -15.164 -22.484 1 59.25 136 SER A CA 1
ATOM 1061 C C . SER A 1 136 ? 5.449 -14.797 -23.703 1 59.25 136 SER A C 1
ATOM 1063 O O . SER A 1 136 ? 5.352 -13.625 -24.062 1 59.25 136 SER A O 1
ATOM 1065 N N . LEU A 1 137 ? 4.988 -15.703 -24.656 1 55.03 137 LEU A N 1
ATOM 1066 C CA . LEU A 1 137 ? 5.102 -15.602 -26.109 1 55.03 137 LEU A CA 1
ATOM 1067 C C . LEU A 1 137 ? 4.008 -14.703 -26.672 1 55.03 137 LEU A C 1
ATOM 1069 O O . LEU A 1 137 ? 2.877 -14.703 -26.172 1 55.03 137 LEU A O 1
ATOM 1073 N N . PRO A 1 138 ? 4.48 -13.484 -27.094 1 48.38 138 PRO A N 1
ATOM 1074 C CA . PRO A 1 138 ? 3.627 -12.492 -27.75 1 48.38 138 PRO A CA 1
ATOM 1075 C C . PRO A 1 138 ? 2.477 -13.117 -28.531 1 48.38 138 PRO A C 1
ATOM 1077 O O . PRO A 1 138 ? 1.916 -12.484 -29.438 1 48.38 138 PRO A O 1
ATOM 1080 N N . VAL A 1 139 ? 2.002 -14.227 -28.219 1 43.03 139 VAL A N 1
ATOM 1081 C CA . VAL A 1 139 ? 0.958 -14.438 -29.219 1 43.03 139 VAL A CA 1
ATOM 1082 C C . VAL A 1 139 ? 0.091 -13.18 -29.328 1 43.03 139 VAL A C 1
ATOM 1084 O O . VAL A 1 139 ? -0.067 -12.438 -28.359 1 43.03 139 VAL A O 1
ATOM 1087 N N . SER A 1 140 ? -0.156 -12.609 -30.547 1 44.28 140 SER A N 1
ATOM 1088 C CA . SER A 1 140 ? -1.298 -11.719 -30.703 1 44.28 140 SER A CA 1
ATOM 1089 C C . SER A 1 140 ? -2.371 -11.992 -29.656 1 44.28 140 SER A C 1
ATOM 1091 O O . SER A 1 140 ? -2.48 -13.109 -29.156 1 44.28 140 SER A O 1
ATOM 1093 N N . LYS A 1 141 ? -2.721 -10.93 -28.922 1 47.53 141 LYS A N 1
ATOM 1094 C CA . LYS A 1 141 ? -3.928 -11.18 -28.141 1 47.53 141 LYS A CA 1
ATOM 1095 C C . LYS A 1 141 ? -4.707 -12.367 -28.703 1 47.53 141 LYS A C 1
ATOM 1097 O O . LYS A 1 141 ? -5 -12.414 -29.906 1 47.53 141 LYS A O 1
ATOM 1102 N N . PRO A 1 142 ? -4.695 -13.5 -28.031 1 46.44 142 PRO A N 1
ATOM 1103 C CA . PRO A 1 142 ? -5.516 -14.547 -28.641 1 46.44 142 PRO A CA 1
ATOM 1104 C C . PRO A 1 142 ? -6.812 -14.008 -29.234 1 46.44 142 PRO A C 1
ATOM 1106 O O . PRO A 1 142 ? -7.414 -13.086 -28.688 1 46.44 142 PRO A O 1
ATOM 1109 N N . ASP A 1 143 ? -6.871 -13.859 -30.438 1 45.59 143 ASP A N 1
ATOM 1110 C CA . ASP A 1 143 ? -8.164 -13.609 -31.078 1 45.59 143 ASP A CA 1
ATOM 1111 C C . ASP A 1 143 ? -8.984 -14.898 -31.172 1 45.59 143 ASP A C 1
ATOM 1113 O O . ASP A 1 143 ? -8.586 -15.93 -30.641 1 45.59 143 ASP A O 1
ATOM 1117 N N . GLU A 1 144 ? -10.164 -14.719 -31.562 1 44.06 144 GLU A N 1
ATOM 1118 C CA . GLU A 1 144 ? -11.125 -15.805 -31.672 1 44.06 144 GLU A CA 1
ATOM 1119 C C . GLU A 1 144 ? -10.516 -17 -32.406 1 44.06 144 GLU A C 1
ATOM 1121 O O . GLU A 1 144 ? -11.039 -18.125 -32.312 1 44.06 144 GLU A O 1
ATOM 1126 N N . HIS A 1 145 ? -9.492 -16.719 -33 1 43.12 145 HIS A N 1
ATOM 1127 C CA . HIS A 1 145 ? -8.906 -17.781 -33.781 1 43.12 145 HIS A CA 1
ATOM 1128 C C . HIS A 1 145 ? -7.754 -18.453 -33.062 1 43.12 145 HIS A C 1
ATOM 1130 O O . HIS A 1 145 ? -7.152 -19.406 -33.562 1 43.12 145 HIS A O 1
ATOM 1136 N N . SER A 1 146 ? -7.422 -17.906 -31.906 1 43.47 146 SER A N 1
ATOM 1137 C CA . SER A 1 146 ? -6.363 -18.5 -31.094 1 43.47 146 SER A CA 1
ATOM 1138 C C . SER A 1 146 ? -6.816 -19.828 -30.484 1 43.47 146 SER A C 1
ATOM 1140 O O . SER A 1 146 ? -7.914 -19.922 -29.938 1 43.47 146 SER A O 1
ATOM 1142 N N . THR A 1 147 ? -6.543 -20.953 -30.969 1 41.53 147 THR A N 1
ATOM 1143 C CA . THR A 1 147 ? -6.914 -22.25 -30.406 1 41.53 147 THR A CA 1
ATOM 1144 C C . THR A 1 147 ? -6.238 -22.469 -29.062 1 41.53 147 THR A C 1
ATOM 1146 O O . THR A 1 147 ? -5.219 -21.859 -28.766 1 41.53 147 THR A O 1
ATOM 1149 N N . LEU A 1 148 ? -7.066 -23.172 -28.141 1 44.31 148 LEU A N 1
ATOM 1150 C CA . LEU A 1 148 ? -6.559 -23.641 -26.859 1 44.31 148 LEU A CA 1
ATOM 1151 C C . LEU A 1 148 ? -5.125 -24.141 -26.984 1 44.31 148 LEU A C 1
ATOM 1153 O O . LEU A 1 148 ? -4.309 -23.953 -26.078 1 44.31 148 LEU A O 1
ATOM 1157 N N . GLU A 1 149 ? -4.902 -25.031 -27.906 1 42.94 149 GLU A N 1
ATOM 1158 C CA . GLU A 1 149 ? -3.598 -25.625 -28.156 1 42.94 149 GLU A CA 1
ATOM 1159 C C . GLU A 1 149 ? -2.521 -24.562 -28.344 1 42.94 149 GLU A C 1
ATOM 1161 O O . GLU A 1 149 ? -1.37 -24.766 -27.953 1 42.94 149 GLU A O 1
ATOM 1166 N N . THR A 1 150 ? -2.932 -23.578 -28.969 1 46.09 150 THR A N 1
ATOM 1167 C CA . THR A 1 150 ? -1.982 -22.531 -29.312 1 46.09 150 THR A CA 1
ATOM 1168 C C . THR A 1 150 ? -1.794 -21.578 -28.141 1 46.09 150 THR A C 1
ATOM 1170 O O . THR A 1 150 ? -0.849 -20.781 -28.125 1 46.09 150 THR A O 1
ATOM 1173 N N . HIS A 1 151 ? -2.82 -21.672 -27.109 1 51.44 151 HIS A N 1
ATOM 1174 C CA . HIS A 1 151 ? -2.744 -20.703 -26.031 1 51.44 151 HIS A CA 1
ATOM 1175 C C . HIS A 1 151 ? -2.393 -21.375 -24.703 1 51.44 151 HIS A C 1
ATOM 1177 O O . HIS A 1 151 ? -2.338 -20.719 -23.656 1 51.44 151 HIS A O 1
ATOM 1183 N N . SER A 1 152 ? -2.355 -22.703 -24.75 1 56.62 152 SER A N 1
ATOM 1184 C CA . SER A 1 152 ? -1.918 -23.266 -23.484 1 56.62 152 SER A CA 1
ATOM 1185 C C . SER A 1 152 ? -0.486 -22.844 -23.156 1 56.62 152 SER A C 1
ATOM 1187 O O . SER A 1 152 ? 0.397 -22.922 -24.016 1 56.62 152 SER A O 1
ATOM 1189 N N . PRO A 1 153 ? -0.466 -22.328 -21.953 1 63.03 153 PRO A N 1
ATOM 1190 C CA . PRO A 1 153 ? 0.923 -22.016 -21.609 1 63.03 153 PRO A CA 1
ATOM 1191 C C . PRO A 1 153 ? 1.842 -23.234 -21.719 1 63.03 153 PRO A C 1
ATOM 1193 O O . PRO A 1 153 ? 1.431 -24.359 -21.406 1 63.03 153 PRO A O 1
ATOM 1196 N N . TYR A 1 154 ? 2.811 -23.203 -22.469 1 72.44 154 TYR A N 1
ATOM 1197 C CA . TYR A 1 154 ? 3.82 -24.25 -22.484 1 72.44 154 TYR A CA 1
ATOM 1198 C C . TYR A 1 154 ? 4.316 -24.562 -21.078 1 72.44 154 TYR A C 1
ATOM 1200 O O . TYR A 1 154 ? 4.652 -25.719 -20.766 1 72.44 154 TYR A O 1
ATOM 1208 N N . GLY A 1 155 ? 4.086 -23.688 -20.219 1 87 155 GLY A N 1
ATOM 1209 C CA . GLY A 1 155 ? 4.531 -23.891 -18.859 1 87 155 GLY A CA 1
ATOM 1210 C C . GLY A 1 155 ? 3.447 -24.453 -17.953 1 87 155 GLY A C 1
ATOM 1211 O O . GLY A 1 155 ? 2.479 -25.047 -18.422 1 87 155 GLY A O 1
ATOM 1212 N N . GLU A 1 156 ? 3.691 -24.531 -16.719 1 92.81 156 GLU A N 1
ATOM 1213 C CA . GLU A 1 156 ? 2.775 -25.031 -15.695 1 92.81 156 GLU A CA 1
ATOM 1214 C C . GLU A 1 156 ? 2.023 -23.891 -15.023 1 92.81 156 GLU A C 1
ATOM 1216 O O . GLU A 1 156 ? 2.619 -23.094 -14.289 1 92.81 156 GLU A O 1
ATOM 1221 N N . PRO A 1 157 ? 0.711 -23.812 -15.328 1 95.38 157 PRO A N 1
ATOM 1222 C CA . PRO A 1 157 ? -0.061 -22.766 -14.648 1 95.38 157 PRO A CA 1
ATOM 1223 C C . PRO A 1 157 ? -0.258 -23.047 -13.164 1 95.38 157 PRO A C 1
ATOM 1225 O O . PRO A 1 157 ? -0.486 -24.188 -12.773 1 95.38 157 PRO A O 1
ATOM 1228 N N . TYR A 1 158 ? -0.103 -22.062 -12.359 1 98.12 158 TYR A N 1
ATOM 1229 C CA . TYR A 1 158 ? -0.298 -22.141 -10.914 1 98.12 158 TYR A CA 1
ATOM 1230 C C . TYR A 1 158 ? -1.515 -21.328 -10.484 1 98.12 158 TYR A C 1
ATOM 1232 O O . TYR A 1 158 ? -1.714 -20.203 -10.938 1 98.12 158 TYR A O 1
ATOM 1240 N N . TRP A 1 159 ? -2.373 -21.922 -9.625 1 98.62 159 TRP A N 1
ATOM 1241 C CA . TRP A 1 159 ? -3.578 -21.312 -9.078 1 98.62 159 TRP A CA 1
ATOM 1242 C C . TRP A 1 159 ? -3.598 -21.422 -7.555 1 98.62 159 TRP A C 1
ATOM 1244 O O . TRP A 1 159 ? -2.988 -22.328 -6.98 1 98.62 159 TRP A O 1
ATOM 1254 N N . ALA A 1 160 ? -4.211 -20.469 -6.902 1 98.88 160 ALA A N 1
ATOM 1255 C CA . ALA A 1 160 ? -4.59 -20.562 -5.496 1 98.88 160 ALA A CA 1
ATOM 1256 C C . ALA A 1 160 ? -6.102 -20.703 -5.344 1 98.88 160 ALA A C 1
ATOM 1258 O O . ALA A 1 160 ? -6.863 -20.047 -6.066 1 98.88 160 ALA A O 1
ATOM 1259 N N . LEU A 1 161 ? -6.527 -21.547 -4.484 1 98.56 161 LEU A N 1
ATOM 1260 C CA . LEU A 1 161 ? -7.945 -21.781 -4.242 1 98.56 161 LEU A CA 1
ATOM 1261 C C . LEU A 1 161 ? -8.25 -21.766 -2.748 1 98.56 161 LEU A C 1
ATOM 1263 O O . LEU A 1 161 ? -7.672 -22.547 -1.985 1 98.56 161 LEU A O 1
ATOM 1267 N N . ASP A 1 162 ? -9.109 -20.875 -2.316 1 98.31 162 ASP A N 1
ATOM 1268 C CA . ASP A 1 162 ? -9.578 -20.875 -0.933 1 98.31 162 ASP A CA 1
ATOM 1269 C C . ASP A 1 162 ? -10.57 -22 -0.684 1 98.31 162 ASP A C 1
ATOM 1271 O O . ASP A 1 162 ? -11.648 -22.031 -1.286 1 98.31 162 ASP A O 1
ATOM 1275 N N . VAL A 1 163 ? -10.242 -22.859 0.24 1 97.94 163 VAL A N 1
ATOM 1276 C CA . VAL A 1 163 ? -11.109 -24.016 0.484 1 97.94 163 VAL A CA 1
ATOM 1277 C C . VAL A 1 163 ? -11.719 -23.922 1.882 1 97.94 163 VAL A C 1
ATOM 1279 O O . VAL A 1 163 ? -12.273 -24.891 2.395 1 97.94 163 VAL A O 1
ATOM 1282 N N . SER A 1 164 ? -11.586 -22.766 2.508 1 97 164 SER A N 1
ATOM 1283 C CA . SER A 1 164 ? -12.008 -22.578 3.893 1 97 164 SER A CA 1
ATOM 1284 C C . SER A 1 164 ? -13.477 -22.953 4.078 1 97 164 SER A C 1
ATOM 1286 O O . SER A 1 164 ? -13.836 -23.562 5.082 1 97 164 SER A O 1
ATOM 1288 N N . ALA A 1 165 ? -14.305 -22.641 3.143 1 93.38 165 ALA A N 1
ATOM 1289 C CA . ALA A 1 165 ? -15.734 -22.875 3.27 1 93.38 165 ALA A CA 1
ATOM 1290 C C . ALA A 1 165 ? -16.172 -24.109 2.469 1 93.38 165 ALA A C 1
ATOM 1292 O O . ALA A 1 165 ? -17.328 -24.219 2.061 1 93.38 165 ALA A O 1
ATOM 1293 N N . LEU A 1 166 ? -15.211 -25.016 2.197 1 94.94 166 LEU A N 1
ATOM 1294 C CA . LEU A 1 166 ? -15.477 -26.219 1.415 1 94.94 166 LEU A CA 1
ATOM 1295 C C . LEU A 1 166 ? -15.039 -27.469 2.18 1 94.94 166 LEU A C 1
ATOM 1297 O O . LEU A 1 166 ? -14.125 -28.172 1.759 1 94.94 166 LEU A O 1
ATOM 1301 N N . PRO A 1 167 ? -15.773 -27.812 3.203 1 94.88 167 PRO A N 1
ATOM 1302 C CA . PRO A 1 167 ? -15.352 -28.906 4.074 1 94.88 167 PRO A CA 1
ATOM 1303 C C . PRO A 1 167 ? -15.227 -30.234 3.328 1 94.88 167 PRO A C 1
ATOM 1305 O O . PRO A 1 167 ? -14.305 -31.016 3.59 1 94.88 167 PRO A O 1
ATOM 1308 N N . ASP A 1 168 ? -16.141 -30.5 2.4 1 94.75 168 ASP A N 1
ATOM 1309 C CA . ASP A 1 168 ? -16.094 -31.766 1.667 1 94.75 168 ASP A CA 1
ATOM 1310 C C . ASP A 1 168 ? -14.844 -31.859 0.804 1 94.75 168 ASP A C 1
ATOM 1312 O O . ASP A 1 168 ? -14.203 -32.906 0.744 1 94.75 168 ASP A O 1
ATOM 1316 N N . LEU A 1 169 ? -14.547 -30.797 0.134 1 95.88 169 LEU A N 1
ATOM 1317 C CA . LEU A 1 169 ? -13.344 -30.781 -0.689 1 95.88 169 LEU A CA 1
ATOM 1318 C C . LEU A 1 169 ? -12.094 -30.922 0.173 1 95.88 169 LEU A C 1
ATOM 1320 O O . LEU A 1 169 ? -11.164 -31.656 -0.182 1 95.88 169 LEU A O 1
ATOM 1324 N N . LYS A 1 170 ? -12.023 -30.266 1.288 1 97.12 170 LYS A N 1
ATOM 1325 C CA . LYS A 1 170 ? -10.891 -30.359 2.205 1 97.12 170 LYS A CA 1
ATOM 1326 C C . LYS A 1 170 ? -10.672 -31.797 2.648 1 97.12 170 LYS A C 1
ATOM 1328 O O . LYS A 1 170 ? -9.547 -32.312 2.602 1 97.12 170 LYS A O 1
ATOM 1333 N N . GLN A 1 171 ? -11.75 -32.375 3.035 1 96.75 171 GLN A N 1
ATOM 1334 C CA . GLN A 1 171 ? -11.672 -33.781 3.486 1 96.75 171 GLN A CA 1
ATOM 1335 C C . GLN A 1 171 ? -11.164 -34.688 2.373 1 96.75 171 GLN A C 1
ATOM 1337 O O . GLN A 1 171 ? -10.305 -35.531 2.604 1 96.75 171 GLN A O 1
ATOM 1342 N N . LYS A 1 172 ? -11.711 -34.5 1.254 1 96.81 172 LYS A N 1
ATOM 1343 C CA . LYS A 1 172 ? -11.297 -35.312 0.107 1 96.81 172 LYS A CA 1
ATOM 1344 C C . LYS A 1 172 ? -9.805 -35.125 -0.178 1 96.81 172 LYS A C 1
ATOM 1346 O O . LYS A 1 172 ? -9.086 -36.125 -0.375 1 96.81 172 LYS A O 1
ATOM 1351 N N . ILE A 1 173 ? -9.367 -33.875 -0.211 1 96.94 173 ILE A N 1
ATOM 1352 C CA . ILE A 1 173 ? -7.973 -33.562 -0.5 1 96.94 173 ILE A CA 1
ATOM 1353 C C . ILE A 1 173 ? -7.066 -34.25 0.534 1 96.94 173 ILE A C 1
ATOM 1355 O O . ILE A 1 173 ? -6.07 -34.875 0.178 1 96.94 173 ILE A O 1
ATOM 1359 N N . LEU A 1 174 ? -7.418 -34.188 1.792 1 97 174 LEU A N 1
ATOM 1360 C CA . LEU A 1 174 ? -6.594 -34.75 2.859 1 97 174 LEU A CA 1
ATOM 1361 C C . LEU A 1 174 ? -6.586 -36.281 2.811 1 97 174 LEU A C 1
ATOM 1363 O O . LEU A 1 174 ? -5.57 -36.906 3.107 1 97 174 LEU A O 1
ATOM 1367 N N . GLN A 1 175 ? -7.699 -36.844 2.422 1 96.88 175 GLN A N 1
ATOM 1368 C CA . GLN A 1 175 ? -7.801 -38.312 2.322 1 96.88 175 GLN A CA 1
ATOM 1369 C C . GLN A 1 175 ? -6.969 -38.844 1.16 1 96.88 175 GLN A C 1
ATOM 1371 O O . GLN A 1 175 ? -6.34 -39.875 1.273 1 96.88 175 GLN A O 1
ATOM 1376 N N . GLU A 1 176 ? -6.961 -38.125 0.114 1 96.94 176 GLU A N 1
ATOM 1377 C CA . GLU A 1 176 ? -6.305 -38.594 -1.104 1 96.94 176 GLU A CA 1
ATOM 1378 C C . GLU A 1 176 ? -4.82 -38.219 -1.104 1 96.94 176 GLU A C 1
ATOM 1380 O O . GLU A 1 176 ? -4.059 -38.719 -1.942 1 96.94 176 GLU A O 1
ATOM 1385 N N . ASN A 1 177 ? -4.418 -37.344 -0.249 1 96.44 177 ASN A N 1
ATOM 1386 C CA . ASN A 1 177 ? -3.023 -36.938 -0.155 1 96.44 177 ASN A CA 1
ATOM 1387 C C . ASN A 1 177 ? -2.463 -37.156 1.246 1 96.44 177 ASN A C 1
ATOM 1389 O O . ASN A 1 177 ? -2.307 -36.188 2.016 1 96.44 177 ASN A O 1
ATOM 1393 N N . GLU A 1 178 ? -2.008 -38.344 1.491 1 94.69 178 GLU A N 1
ATOM 1394 C CA . GLU A 1 178 ? -1.52 -38.75 2.812 1 94.69 178 GLU A CA 1
ATOM 1395 C C . GLU A 1 178 ? -0.313 -37.906 3.223 1 94.69 178 GLU A C 1
ATOM 1397 O O . GLU A 1 178 ? 0.615 -37.719 2.434 1 94.69 178 GLU A O 1
ATOM 1402 N N . GLY A 1 179 ? -0.419 -37.375 4.383 1 94.81 179 GLY A N 1
ATOM 1403 C CA . GLY A 1 179 ? 0.698 -36.625 4.922 1 94.81 179 GLY A CA 1
ATOM 1404 C C . GLY A 1 179 ? 0.567 -35.125 4.691 1 94.81 179 GLY A C 1
ATOM 1405 O O . GLY A 1 179 ? 1.253 -34.312 5.34 1 94.81 179 GLY A O 1
ATOM 1406 N N . ALA A 1 180 ? -0.309 -34.781 3.836 1 96.88 180 ALA A N 1
ATOM 1407 C CA . ALA A 1 180 ? -0.519 -33.344 3.574 1 96.88 180 ALA A CA 1
ATOM 1408 C C . ALA A 1 180 ? -1.343 -32.688 4.684 1 96.88 180 ALA A C 1
ATOM 1410 O O . ALA A 1 180 ? -2.236 -33.344 5.25 1 96.88 180 ALA A O 1
ATOM 1411 N N . LYS A 1 181 ? -0.961 -31.453 5.059 1 96.12 181 LYS A N 1
ATOM 1412 C CA . LYS A 1 181 ? -1.67 -30.688 6.078 1 96.12 181 LYS A CA 1
ATOM 1413 C C . LYS A 1 181 ? -1.669 -29.203 5.746 1 96.12 181 LYS A C 1
ATOM 1415 O O . LYS A 1 181 ? -0.737 -28.703 5.113 1 96.12 181 LYS A O 1
ATOM 1420 N N . PHE A 1 182 ? -2.73 -28.625 6.121 1 96.94 182 PHE A N 1
ATOM 1421 C CA . PHE A 1 182 ? -2.742 -27.156 6.051 1 96.94 182 PHE A CA 1
ATOM 1422 C C . PHE A 1 182 ? -1.905 -26.562 7.176 1 96.94 182 PHE A C 1
ATOM 1424 O O . PHE A 1 182 ? -2.133 -26.844 8.352 1 96.94 182 PHE A O 1
ATOM 1431 N N . MET A 1 183 ? -0.936 -25.719 6.805 1 93.44 183 MET A N 1
ATOM 1432 C CA . MET A 1 183 ? -0.014 -25.188 7.805 1 93.44 183 MET A CA 1
ATOM 1433 C C . MET A 1 183 ? 0.118 -23.672 7.672 1 93.44 183 MET A C 1
ATOM 1435 O O . MET A 1 183 ? 0.212 -23.156 6.559 1 93.44 183 MET A O 1
ATOM 1439 N N . GLU A 1 184 ? 0.131 -23.094 8.844 1 90.88 184 GLU A N 1
ATOM 1440 C CA . GLU A 1 184 ? 0.342 -21.656 8.867 1 90.88 184 GLU A CA 1
ATOM 1441 C C . GLU A 1 184 ? 1.712 -21.297 8.305 1 90.88 184 GLU A C 1
ATOM 1443 O O . GLU A 1 184 ? 2.701 -21.984 8.562 1 90.88 184 GLU A O 1
ATOM 1448 N N . LEU A 1 185 ? 1.763 -20.266 7.547 1 88.44 185 LEU A N 1
ATOM 1449 C CA . LEU A 1 185 ? 2.949 -19.938 6.762 1 88.44 185 LEU A CA 1
ATOM 1450 C C . LEU A 1 185 ? 4.051 -19.375 7.652 1 88.44 185 LEU A C 1
ATOM 1452 O O . LEU A 1 185 ? 5.23 -19.672 7.461 1 88.44 185 LEU A O 1
ATOM 1456 N N . ARG A 1 186 ? 3.756 -18.562 8.555 1 82.5 186 ARG A N 1
ATOM 1457 C CA . ARG A 1 186 ? 4.773 -17.859 9.336 1 82.5 186 ARG A CA 1
ATOM 1458 C C . ARG A 1 186 ? 5.492 -18.797 10.281 1 82.5 186 ARG A C 1
ATOM 1460 O O . ARG A 1 186 ? 6.715 -18.75 10.414 1 82.5 186 ARG A O 1
ATOM 1467 N N . SER A 1 187 ? 4.652 -19.703 10.898 1 76.94 187 SER A N 1
ATOM 1468 C CA . SER A 1 187 ? 5.254 -20.672 11.797 1 76.94 187 SER A CA 1
ATOM 1469 C C . SER A 1 187 ? 5.945 -21.797 11.016 1 76.94 187 SER A C 1
ATOM 1471 O O . SER A 1 187 ? 5.371 -22.359 10.086 1 76.94 187 SER A O 1
ATOM 1473 N N . GLY A 1 188 ? 7.184 -22.031 11.109 1 65.81 188 GLY A N 1
ATOM 1474 C CA . GLY A 1 188 ? 7.898 -23.125 10.469 1 65.81 188 GLY A CA 1
ATOM 1475 C C . GLY A 1 188 ? 8.414 -22.766 9.086 1 65.81 188 GLY A C 1
ATOM 1476 O O . GLY A 1 188 ? 8.883 -23.625 8.344 1 65.81 188 GLY A O 1
ATOM 1477 N N . ALA A 1 189 ? 8.242 -21.547 8.766 1 65.94 189 ALA A N 1
ATOM 1478 C CA . ALA A 1 189 ? 8.625 -21.078 7.43 1 65.94 189 ALA A CA 1
ATOM 1479 C C . ALA A 1 189 ? 10.109 -21.344 7.172 1 65.94 189 ALA A C 1
ATOM 1481 O O . ALA A 1 189 ? 10.539 -21.438 6.016 1 65.94 189 ALA A O 1
ATOM 1482 N N . GLN A 1 190 ? 10.75 -21.609 8.148 1 75.88 190 GLN A N 1
ATOM 1483 C CA . GLN A 1 190 ? 12.203 -21.688 8.016 1 75.88 190 GLN A CA 1
ATOM 1484 C C . GLN A 1 190 ? 12.625 -22.922 7.223 1 75.88 190 GLN A C 1
ATOM 1486 O O . GLN A 1 190 ? 13.734 -22.969 6.688 1 75.88 190 GLN A O 1
ATOM 1491 N N . THR A 1 191 ? 11.727 -23.75 7.008 1 84.06 191 THR A N 1
ATOM 1492 C CA . THR A 1 191 ? 12.141 -25 6.363 1 84.06 191 THR A CA 1
ATOM 1493 C C . THR A 1 191 ? 11.633 -25.062 4.926 1 84.06 191 THR A C 1
ATOM 1495 O O . THR A 1 191 ? 11.977 -25.984 4.18 1 84.06 191 THR A O 1
ATOM 1498 N N . MET A 1 192 ? 10.859 -24.141 4.5 1 92.5 192 MET A N 1
ATOM 1499 C CA . MET A 1 192 ? 10.328 -24.125 3.137 1 92.5 192 MET A CA 1
ATOM 1500 C C . MET A 1 192 ? 11.305 -23.438 2.184 1 92.5 192 MET A C 1
ATOM 1502 O O . MET A 1 192 ? 11.797 -22.344 2.473 1 92.5 192 MET A O 1
ATOM 1506 N N . PRO A 1 193 ? 11.586 -24.094 1.055 1 93.44 193 PRO A N 1
ATOM 1507 C CA . PRO A 1 193 ? 12.445 -23.422 0.065 1 93.44 193 PRO A CA 1
ATOM 1508 C C . PRO A 1 193 ? 11.922 -22.047 -0.343 1 93.44 193 PRO A C 1
ATOM 1510 O O . PRO A 1 193 ? 10.711 -21.859 -0.439 1 93.44 193 PRO A O 1
ATOM 1513 N N . THR A 1 194 ? 12.828 -21.188 -0.661 1 93 194 THR A N 1
ATOM 1514 C CA . THR A 1 194 ? 12.531 -19.781 -0.9 1 93 194 THR A CA 1
ATOM 1515 C C . THR A 1 194 ? 11.539 -19.625 -2.049 1 93 194 THR A C 1
ATOM 1517 O O . THR A 1 194 ? 10.609 -18.812 -1.968 1 93 194 THR A O 1
ATOM 1520 N N . GLN A 1 195 ? 11.719 -20.359 -3.105 1 94.81 195 GLN A N 1
ATOM 1521 C CA . GLN A 1 195 ? 10.836 -20.234 -4.258 1 94.81 195 GLN A CA 1
ATOM 1522 C C . GLN A 1 195 ? 9.406 -20.625 -3.895 1 94.81 195 GLN A C 1
ATOM 1524 O O . GLN A 1 195 ? 8.453 -19.938 -4.289 1 94.81 195 GLN A O 1
ATOM 1529 N N . GLU A 1 196 ? 9.25 -21.688 -3.131 1 96.5 196 GLU A N 1
ATOM 1530 C CA . GLU A 1 196 ? 7.93 -22.125 -2.699 1 96.5 196 GLU A CA 1
ATOM 1531 C C . GLU A 1 196 ? 7.309 -21.125 -1.727 1 96.5 196 GLU A C 1
ATOM 1533 O O . GLU A 1 196 ? 6.113 -20.844 -1.811 1 96.5 196 GLU A O 1
ATOM 1538 N N . ALA A 1 197 ? 8.18 -20.625 -0.875 1 96.19 197 ALA A N 1
ATOM 1539 C CA . ALA A 1 197 ? 7.703 -19.625 0.081 1 96.19 197 ALA A CA 1
ATOM 1540 C C . ALA A 1 197 ? 7.18 -18.375 -0.637 1 96.19 197 ALA A C 1
ATOM 1542 O O . ALA A 1 197 ? 6.203 -17.766 -0.198 1 96.19 197 ALA A O 1
ATOM 1543 N N . SER A 1 198 ? 7.852 -18.016 -1.689 1 96.81 198 SER A N 1
ATOM 1544 C CA . SER A 1 198 ? 7.441 -16.844 -2.439 1 96.81 198 SER A CA 1
ATOM 1545 C C . SER A 1 198 ? 6.105 -17.062 -3.143 1 96.81 198 SER A C 1
ATOM 1547 O O . SER A 1 198 ? 5.273 -16.156 -3.217 1 96.81 198 SER A O 1
ATOM 1549 N N . ILE A 1 199 ? 5.852 -18.25 -3.678 1 97.94 199 ILE A N 1
ATOM 1550 C CA . ILE A 1 199 ? 4.566 -18.609 -4.273 1 97.94 199 ILE A CA 1
ATOM 1551 C C . ILE A 1 199 ? 3.475 -18.562 -3.209 1 97.94 199 ILE A C 1
ATOM 1553 O O . ILE A 1 199 ? 2.396 -18.016 -3.439 1 97.94 199 ILE A O 1
ATOM 1557 N N . ALA A 1 200 ? 3.816 -19.125 -2.061 1 97.5 200 ALA A N 1
ATOM 1558 C CA . ALA A 1 200 ? 2.865 -19.125 -0.952 1 97.5 200 ALA A CA 1
ATOM 1559 C C . ALA A 1 200 ? 2.527 -17.703 -0.512 1 97.5 200 ALA A C 1
ATOM 1561 O O . ALA A 1 200 ? 1.378 -17.406 -0.179 1 97.5 200 ALA A O 1
ATOM 1562 N N . ALA A 1 201 ? 3.533 -16.875 -0.489 1 96.75 201 ALA A N 1
ATOM 1563 C CA . ALA A 1 201 ? 3.32 -15.492 -0.089 1 96.75 201 ALA A CA 1
ATOM 1564 C C . ALA A 1 201 ? 2.363 -14.789 -1.045 1 96.75 201 ALA A C 1
ATOM 1566 O O . ALA A 1 201 ? 1.445 -14.086 -0.61 1 96.75 201 ALA A O 1
ATOM 1567 N N . GLU A 1 202 ? 2.57 -14.938 -2.32 1 98.12 202 GLU A N 1
ATOM 1568 C CA . GLU A 1 202 ? 1.675 -14.383 -3.33 1 98.12 202 GLU A CA 1
ATOM 1569 C C . GLU A 1 202 ? 0.252 -14.906 -3.154 1 98.12 202 GLU A C 1
ATOM 1571 O O . GLU A 1 202 ? -0.698 -14.117 -3.092 1 98.12 202 GLU A O 1
ATOM 1576 N N . ALA A 1 203 ? 0.114 -16.188 -3.008 1 98.56 203 ALA A N 1
ATOM 1577 C CA . ALA A 1 203 ? -1.185 -16.844 -2.875 1 98.56 203 ALA A CA 1
ATOM 1578 C C . ALA A 1 203 ? -1.928 -16.344 -1.641 1 98.56 203 ALA A C 1
ATOM 1580 O O . ALA A 1 203 ? -3.102 -15.969 -1.724 1 98.56 203 ALA A O 1
ATOM 1581 N N . ARG A 1 204 ? -1.223 -16.344 -0.567 1 97.31 204 ARG A N 1
ATOM 1582 C CA . ARG A 1 204 ? -1.842 -15.945 0.695 1 97.31 204 ARG A CA 1
ATOM 1583 C C . ARG A 1 204 ? -2.344 -14.508 0.635 1 97.31 204 ARG A C 1
ATOM 1585 O O . ARG A 1 204 ? -3.469 -14.219 1.053 1 97.31 204 ARG A O 1
ATOM 1592 N N . ALA A 1 205 ? -1.496 -13.633 0.153 1 97.06 205 ALA A N 1
ATOM 1593 C CA . ALA A 1 205 ? -1.864 -12.227 0.078 1 97.06 205 ALA A CA 1
ATOM 1594 C C . ALA A 1 205 ? -3.107 -12.023 -0.784 1 97.06 205 ALA A C 1
ATOM 1596 O O . ALA A 1 205 ? -4.027 -11.297 -0.402 1 97.06 205 ALA A O 1
ATOM 1597 N N . LEU A 1 206 ? -3.189 -12.664 -1.921 1 98.06 206 LEU A N 1
ATOM 1598 C CA . LEU A 1 206 ? -4.285 -12.469 -2.865 1 98.06 206 LEU A CA 1
ATOM 1599 C C . LEU A 1 206 ? -5.562 -13.125 -2.355 1 98.06 206 LEU A C 1
ATOM 1601 O O . LEU A 1 206 ? -6.652 -12.57 -2.5 1 98.06 206 LEU A O 1
ATOM 1605 N N . VAL A 1 207 ? -5.43 -14.312 -1.786 1 97.75 207 VAL A N 1
ATOM 1606 C CA . VAL A 1 207 ? -6.605 -14.969 -1.227 1 97.75 207 VAL A CA 1
ATOM 1607 C C . VAL A 1 207 ? -7.156 -14.148 -0.065 1 97.75 207 VAL A C 1
ATOM 1609 O O . VAL A 1 207 ? -8.375 -13.969 0.059 1 97.75 207 VAL A O 1
ATOM 1612 N N . ASP A 1 208 ? -6.262 -13.656 0.747 1 95.75 208 ASP A N 1
ATOM 1613 C CA . ASP A 1 208 ? -6.684 -12.805 1.852 1 95.75 208 ASP A CA 1
ATOM 1614 C C . ASP A 1 208 ? -7.457 -11.594 1.342 1 95.75 208 ASP A C 1
ATOM 1616 O O . ASP A 1 208 ? -8.547 -11.289 1.832 1 95.75 208 ASP A O 1
ATOM 1620 N N . TRP A 1 209 ? -6.934 -10.891 0.394 1 95.75 209 TRP A N 1
ATOM 1621 C CA . TRP A 1 209 ? -7.582 -9.711 -0.164 1 95.75 209 TRP A CA 1
ATOM 1622 C C . TRP A 1 209 ? -8.961 -10.055 -0.716 1 95.75 209 TRP A C 1
ATOM 1624 O O . TRP A 1 209 ? -9.938 -9.344 -0.465 1 95.75 209 TRP A O 1
ATOM 1634 N N . ASN A 1 210 ? -9.055 -11.156 -1.455 1 96.25 210 ASN A N 1
ATOM 1635 C CA . ASN A 1 210 ? -10.312 -11.555 -2.078 1 96.25 210 ASN A CA 1
ATOM 1636 C C . ASN A 1 210 ? -11.352 -11.953 -1.035 1 96.25 210 ASN A C 1
ATOM 1638 O O . ASN A 1 210 ? -12.547 -11.758 -1.238 1 96.25 210 ASN A O 1
ATOM 1642 N N . THR A 1 211 ? -10.945 -12.453 0.08 1 93.75 211 THR A N 1
ATOM 1643 C CA . THR A 1 211 ? -11.883 -12.961 1.069 1 93.75 211 THR A CA 1
ATOM 1644 C C . THR A 1 211 ? -12.352 -11.836 1.994 1 93.75 211 THR A C 1
ATOM 1646 O O . THR A 1 211 ? -13.438 -11.922 2.576 1 93.75 211 THR A O 1
ATOM 1649 N N . ARG A 1 212 ? -11.633 -10.766 2.049 1 91.56 212 ARG A N 1
ATOM 1650 C CA . ARG A 1 212 ? -11.977 -9.695 2.979 1 91.56 212 ARG A CA 1
ATOM 1651 C C . ARG A 1 212 ? -12.727 -8.57 2.271 1 91.56 212 ARG A C 1
ATOM 1653 O O . ARG A 1 212 ? -13.438 -7.793 2.912 1 91.56 212 ARG A O 1
ATOM 1660 N N . ASN A 1 213 ? -12.508 -8.383 1.028 1 92.69 213 ASN A N 1
ATOM 1661 C CA . ASN A 1 213 ? -13.125 -7.312 0.252 1 92.69 213 ASN A CA 1
ATOM 1662 C C . ASN A 1 213 ? -14.328 -7.816 -0.542 1 92.69 213 ASN A C 1
ATOM 1664 O O . ASN A 1 213 ? -14.188 -8.242 -1.692 1 92.69 213 ASN A O 1
ATOM 1668 N N . LYS A 1 214 ? -15.477 -7.609 0.069 1 92.25 214 LYS A N 1
ATOM 1669 C CA . LYS A 1 214 ? -16.672 -8.227 -0.491 1 92.25 214 LYS A CA 1
ATOM 1670 C C . LYS A 1 214 ? -17.641 -7.176 -1.038 1 92.25 214 LYS A C 1
ATOM 1672 O O . LYS A 1 214 ? -18.484 -7.477 -1.877 1 92.25 214 LYS A O 1
ATOM 1677 N N . PHE A 1 215 ? -17.453 -5.988 -0.559 1 90.94 215 PHE A N 1
ATOM 1678 C CA . PHE A 1 215 ? -18.375 -4.934 -0.961 1 90.94 215 PHE A CA 1
ATOM 1679 C C . PHE A 1 215 ? -17.625 -3.723 -1.492 1 90.94 215 PHE A C 1
ATOM 1681 O O . PHE A 1 215 ? -16.484 -3.473 -1.095 1 90.94 215 PHE A O 1
ATOM 1688 N N . CYS A 1 216 ? -18.312 -3.039 -2.359 1 91.88 216 CYS A N 1
ATOM 1689 C CA . CYS A 1 216 ? -17.734 -1.832 -2.945 1 91.88 216 CYS A CA 1
ATOM 1690 C C . CYS A 1 216 ? -17.625 -0.719 -1.911 1 91.88 216 CYS A C 1
ATOM 1692 O O . CYS A 1 216 ? -18.641 -0.307 -1.331 1 91.88 216 CYS A O 1
ATOM 1694 N N . PRO A 1 217 ? -16.438 -0.178 -1.719 1 91.75 217 PRO A N 1
ATOM 1695 C CA . PRO A 1 217 ? -16.281 0.901 -0.741 1 91.75 217 PRO A CA 1
ATOM 1696 C C . PRO A 1 217 ? -17 2.186 -1.158 1 91.75 217 PRO A C 1
ATOM 1698 O O . PRO A 1 217 ? -17.234 3.059 -0.322 1 91.75 217 PRO A O 1
ATOM 1701 N N . ALA A 1 218 ? -17.344 2.309 -2.402 1 90.44 218 ALA A N 1
ATOM 1702 C CA . ALA A 1 218 ? -17.922 3.543 -2.91 1 90.44 218 ALA A CA 1
ATOM 1703 C C . ALA A 1 218 ? -19.453 3.514 -2.793 1 90.44 218 ALA A C 1
ATOM 1705 O O . ALA A 1 218 ? -20.094 4.555 -2.615 1 90.44 218 ALA A O 1
ATOM 1706 N N . CYS A 1 219 ? -20.078 2.248 -2.867 1 88.69 219 CYS A N 1
ATOM 1707 C CA . CYS A 1 219 ? -21.531 2.283 -2.986 1 88.69 219 CYS A CA 1
ATOM 1708 C C . CYS A 1 219 ? -22.172 1.129 -2.225 1 88.69 219 CYS A C 1
ATOM 1710 O O . CYS A 1 219 ? -23.375 0.918 -2.309 1 88.69 219 CYS A O 1
ATOM 1712 N N . ALA A 1 220 ? -21.406 0.242 -1.651 1 87.88 220 ALA A N 1
ATOM 1713 C CA . ALA A 1 220 ? -21.859 -0.807 -0.738 1 87.88 220 ALA A CA 1
ATOM 1714 C C . ALA A 1 220 ? -22.375 -2.014 -1.507 1 87.88 220 ALA A C 1
ATOM 1716 O O . ALA A 1 220 ? -22.766 -3.02 -0.906 1 87.88 220 ALA A O 1
ATOM 1717 N N . ARG A 1 221 ? -22.344 -1.968 -2.855 1 86.31 221 ARG A N 1
ATOM 1718 C CA . ARG A 1 221 ? -22.797 -3.127 -3.625 1 86.31 221 ARG A CA 1
ATOM 1719 C C . ARG A 1 221 ? -21.781 -4.27 -3.52 1 86.31 221 ARG A C 1
ATOM 1721 O O . ARG A 1 221 ? -20.609 -4.039 -3.26 1 86.31 221 ARG A O 1
ATOM 1728 N N . PRO A 1 222 ? -22.312 -5.469 -3.709 1 88.12 222 PRO A N 1
ATOM 1729 C CA . PRO A 1 222 ? -21.344 -6.57 -3.816 1 88.12 222 PRO A CA 1
ATOM 1730 C C . PRO A 1 222 ? -20.406 -6.422 -5.02 1 88.12 222 PRO A C 1
ATOM 1732 O O . PRO A 1 222 ? -20.781 -5.785 -6.012 1 88.12 222 PRO A O 1
ATOM 1735 N N . ILE A 1 223 ? -19.234 -6.891 -4.832 1 90.81 223 ILE A N 1
ATOM 1736 C CA . ILE A 1 223 ? -18.281 -6.855 -5.926 1 90.81 223 ILE A CA 1
ATOM 1737 C C . ILE A 1 223 ? -17.875 -8.281 -6.305 1 90.81 223 ILE A C 1
ATOM 1739 O O . ILE A 1 223 ? -17.969 -9.195 -5.48 1 90.81 223 ILE A O 1
ATOM 1743 N N . ARG A 1 224 ? -17.516 -8.508 -7.531 1 91.62 224 ARG A N 1
ATOM 1744 C CA . ARG A 1 224 ? -17.156 -9.836 -8.016 1 91.62 224 ARG A CA 1
ATOM 1745 C C . ARG A 1 224 ? -15.695 -9.883 -8.469 1 91.62 224 ARG A C 1
ATOM 1747 O O . ARG A 1 224 ? -15.125 -8.852 -8.836 1 91.62 224 ARG A O 1
ATOM 1754 N N . SER A 1 225 ? -15.141 -11.102 -8.43 1 94.25 225 SER A N 1
ATOM 1755 C CA . SER A 1 225 ? -13.766 -11.312 -8.883 1 94.25 225 SER A CA 1
ATOM 1756 C C . SER A 1 225 ? -13.672 -11.227 -10.398 1 94.25 225 SER A C 1
ATOM 1758 O O . SER A 1 225 ? -14.453 -11.852 -11.117 1 94.25 225 SER A O 1
ATOM 1760 N N . VAL A 1 226 ? -12.805 -10.414 -10.875 1 93.44 226 VAL A N 1
ATOM 1761 C CA . VAL A 1 226 ? -12.414 -10.375 -12.273 1 93.44 226 VAL A CA 1
ATOM 1762 C C . VAL A 1 226 ? -10.891 -10.43 -12.391 1 93.44 226 VAL A C 1
ATOM 1764 O O . VAL A 1 226 ? -10.188 -10.469 -11.375 1 93.44 226 VAL A O 1
ATOM 1767 N N . TRP A 1 227 ? -10.352 -10.617 -13.609 1 95.12 227 TRP A N 1
ATOM 1768 C CA . TRP A 1 227 ? -8.922 -10.766 -13.844 1 95.12 227 TRP A CA 1
ATOM 1769 C C . TRP A 1 227 ? -8.344 -11.922 -13.039 1 95.12 227 TRP A C 1
ATOM 1771 O O . TRP A 1 227 ? -7.25 -11.828 -12.484 1 95.12 227 TRP A O 1
ATOM 1781 N N . ALA A 1 228 ? -9.148 -12.898 -12.875 1 96.31 228 ALA A N 1
ATOM 1782 C CA . ALA A 1 228 ? -8.727 -14.133 -12.219 1 96.31 228 ALA A CA 1
ATOM 1783 C C . ALA A 1 228 ? -8.211 -13.859 -10.805 1 96.31 228 ALA A C 1
ATOM 1785 O O . ALA A 1 228 ? -7.148 -14.352 -10.422 1 96.31 228 ALA A O 1
ATOM 1786 N N . GLY A 1 229 ? -8.891 -13.031 -10.094 1 97.25 229 GLY A N 1
ATOM 1787 C CA . GLY A 1 229 ? -8.594 -12.797 -8.688 1 97.25 229 GLY A CA 1
ATOM 1788 C C . GLY A 1 229 ? -7.766 -11.555 -8.453 1 97.25 229 GLY A C 1
ATOM 1789 O O . GLY A 1 229 ? -7.504 -11.18 -7.305 1 97.25 229 GLY A O 1
ATOM 1790 N N . TRP A 1 230 ? -7.348 -10.836 -9.5 1 97.62 230 TRP A N 1
ATOM 1791 C CA . TRP A 1 230 ? -6.434 -9.703 -9.359 1 97.62 230 TRP A CA 1
ATOM 1792 C C . TRP A 1 230 ? -7.184 -8.383 -9.461 1 97.62 230 TRP A C 1
ATOM 1794 O O . TRP A 1 230 ? -6.57 -7.312 -9.414 1 97.62 230 TRP A O 1
ATOM 1804 N N . LYS A 1 231 ? -8.461 -8.422 -9.57 1 95.56 231 LYS A N 1
ATOM 1805 C CA . LYS A 1 231 ? -9.352 -7.262 -9.609 1 95.56 231 LYS A CA 1
ATOM 1806 C C . LYS A 1 231 ? -10.758 -7.637 -9.148 1 95.56 231 LYS A C 1
ATOM 1808 O O . LYS A 1 231 ? -11.195 -8.773 -9.344 1 95.56 231 LYS A O 1
ATOM 1813 N N . ARG A 1 232 ? -11.383 -6.766 -8.461 1 94.75 232 ARG A N 1
ATOM 1814 C CA . ARG A 1 232 ? -12.797 -6.938 -8.125 1 94.75 232 ARG A CA 1
ATOM 1815 C C . ARG A 1 232 ? -13.633 -5.773 -8.641 1 94.75 232 ARG A C 1
ATOM 1817 O O . ARG A 1 232 ? -13.195 -4.621 -8.594 1 94.75 232 ARG A O 1
ATOM 1824 N N . SER A 1 233 ? -14.734 -6.066 -9.18 1 91.56 233 SER A N 1
ATOM 1825 C CA . SER A 1 233 ? -15.562 -5.066 -9.859 1 91.56 233 SER A CA 1
ATOM 1826 C C . SER A 1 233 ? -16.953 -4.992 -9.234 1 91.56 233 SER A C 1
ATOM 1828 O O . SER A 1 233 ? -17.531 -6.02 -8.891 1 91.56 233 SER A O 1
ATOM 1830 N N . CYS A 1 234 ? -17.406 -3.803 -9.086 1 90.44 234 CYS A N 1
ATOM 1831 C CA . CYS A 1 234 ? -18.734 -3.543 -8.57 1 90.44 234 CYS A CA 1
ATOM 1832 C C . CYS A 1 234 ? -19.797 -4.129 -9.492 1 90.44 234 CYS A C 1
ATOM 1834 O O . CYS A 1 234 ? -19.719 -3.992 -10.719 1 90.44 234 CYS A O 1
ATOM 1836 N N . ILE A 1 235 ? -20.812 -4.82 -8.93 1 84.25 235 ILE A N 1
ATOM 1837 C CA . ILE A 1 235 ? -21.906 -5.41 -9.695 1 84.25 235 ILE A CA 1
ATOM 1838 C C . ILE A 1 235 ? -23.016 -4.379 -9.891 1 84.25 235 ILE A C 1
ATOM 1840 O O . ILE A 1 235 ? -23.641 -3.926 -8.922 1 84.25 235 ILE A O 1
ATOM 1844 N N . PRO A 1 236 ? -23.25 -4.062 -11.156 1 73.75 236 PRO A N 1
ATOM 1845 C CA . PRO A 1 236 ? -24.266 -3.031 -11.406 1 73.75 236 PRO A CA 1
ATOM 1846 C C . PRO A 1 236 ? -25.672 -3.508 -11.102 1 73.75 236 PRO A C 1
ATOM 1848 O O . PRO A 1 236 ? -25.938 -4.715 -11.07 1 73.75 236 PRO A O 1
ATOM 1851 N N . GLY A 1 237 ? -26.594 -2.508 -10.977 1 65.5 237 GLY A N 1
ATOM 1852 C CA . GLY A 1 237 ? -28.016 -2.783 -10.906 1 65.5 237 GLY A CA 1
ATOM 1853 C C . GLY A 1 237 ? -28.469 -3.209 -9.516 1 65.5 237 GLY A C 1
ATOM 1854 O O . GLY A 1 237 ? -29.672 -3.334 -9.266 1 65.5 237 GLY A O 1
ATOM 1855 N N . GLU A 1 238 ? -27.531 -3.547 -8.719 1 64.88 238 GLU A N 1
ATOM 1856 C CA . GLU A 1 238 ? -27.922 -3.855 -7.348 1 64.88 238 GLU A CA 1
ATOM 1857 C C . GLU A 1 238 ? -28.188 -2.582 -6.551 1 64.88 238 GLU A C 1
ATOM 1859 O O . GLU A 1 238 ? -27.656 -1.521 -6.863 1 64.88 238 GLU A O 1
ATOM 1864 N N . PRO A 1 239 ? -29.266 -2.678 -5.797 1 60.44 239 PRO A N 1
ATOM 1865 C CA . PRO A 1 239 ? -29.531 -1.476 -5 1 60.44 239 PRO A CA 1
ATOM 1866 C C . PRO A 1 239 ? -28.297 -0.999 -4.234 1 60.44 239 PRO A C 1
ATOM 1868 O O . PRO A 1 239 ? -27.516 -1.817 -3.748 1 60.44 239 PRO A O 1
ATOM 1871 N N . SER A 1 240 ? -27.984 0.253 -4.57 1 57.44 240 SER A N 1
ATOM 1872 C CA . SER A 1 240 ? -26.906 0.871 -3.797 1 57.44 240 SER A CA 1
ATOM 1873 C C . SER A 1 240 ? -27.438 1.459 -2.492 1 57.44 240 SER A C 1
ATOM 1875 O O . SER A 1 240 ? -28.594 1.867 -2.412 1 57.44 240 SER A O 1
ATOM 1877 N N . ALA A 1 241 ? -26.656 1.174 -1.439 1 54.19 241 ALA A N 1
ATOM 1878 C CA . ALA A 1 241 ? -27.094 1.765 -0.175 1 54.19 241 ALA A CA 1
ATOM 1879 C C . ALA A 1 241 ? -27.141 3.287 -0.27 1 54.19 241 ALA A C 1
ATOM 1881 O O . ALA A 1 241 ? -27.875 3.938 0.474 1 54.19 241 ALA A O 1
ATOM 1882 N N . ASP A 1 242 ? -26.188 3.842 -1.149 1 48.22 242 ASP A N 1
ATOM 1883 C CA . ASP A 1 242 ? -26.172 5.297 -1.265 1 48.22 242 ASP A CA 1
ATOM 1884 C C . ASP A 1 242 ? -27.391 5.801 -2.031 1 48.22 242 ASP A C 1
ATOM 1886 O O . ASP A 1 242 ? -27.578 7.012 -2.182 1 48.22 242 ASP A O 1
ATOM 1890 N N . GLY A 1 243 ? -28.047 4.938 -2.748 1 42.62 243 GLY A N 1
ATOM 1891 C CA . GLY A 1 243 ? -29.125 5.387 -3.611 1 42.62 243 GLY A CA 1
ATOM 1892 C C . GLY A 1 243 ? -30.328 5.902 -2.842 1 42.62 243 GLY A C 1
ATOM 1893 O O . GLY A 1 243 ? -30.953 5.156 -2.082 1 42.62 243 GLY A O 1
ATOM 1894 N N . VAL A 1 244 ? -30.344 7.184 -2.492 1 41.38 244 VAL A N 1
ATOM 1895 C CA . VAL A 1 244 ? -31.453 7.887 -1.868 1 41.38 244 VAL A CA 1
ATOM 1896 C C . VAL A 1 244 ? -32.781 7.285 -2.35 1 41.38 244 VAL A C 1
ATOM 1898 O O . VAL A 1 244 ? -33.719 7.109 -1.562 1 41.38 244 VAL A O 1
ATOM 1901 N N . ASP A 1 245 ? -32.938 7.281 -3.676 1 40.31 245 ASP A N 1
ATOM 1902 C CA . ASP A 1 245 ? -34.281 7.074 -4.223 1 40.31 245 ASP A CA 1
ATOM 1903 C C . ASP A 1 245 ? -34.375 5.754 -4.98 1 40.31 245 ASP A C 1
ATOM 1905 O O . ASP A 1 245 ? -35.156 5.625 -5.93 1 40.31 245 ASP A O 1
ATOM 1909 N N . GLY A 1 246 ? -33.594 4.77 -4.562 1 46.06 246 GLY A N 1
ATOM 1910 C CA . GLY A 1 246 ? -33.812 3.506 -5.242 1 46.06 246 GLY A CA 1
ATOM 1911 C C . GLY A 1 246 ? -33.125 3.412 -6.582 1 46.06 246 GLY A C 1
ATOM 1912 O O . GLY A 1 246 ? -33.219 2.4 -7.277 1 46.06 246 GLY A O 1
ATOM 1913 N N . GLN A 1 247 ? -32.719 4.559 -7.145 1 45.72 247 GLN A N 1
ATOM 1914 C CA . GLN A 1 247 ? -32.219 4.496 -8.508 1 45.72 247 GLN A CA 1
ATOM 1915 C C . GLN A 1 247 ? -30.734 4.133 -8.523 1 45.72 247 GLN A C 1
ATOM 1917 O O . GLN A 1 247 ? -29.953 4.641 -7.711 1 45.72 247 GLN A O 1
ATOM 1922 N N . ALA A 1 248 ? -30.422 3.107 -9.188 1 53.75 248 ALA A N 1
ATOM 1923 C CA . ALA A 1 248 ? -29.062 2.605 -9.438 1 53.75 248 ALA A CA 1
ATOM 1924 C C . ALA A 1 248 ? -28.172 3.697 -10.023 1 53.75 248 ALA A C 1
ATOM 1926 O O . ALA A 1 248 ? -28.453 4.223 -11.109 1 53.75 248 ALA A O 1
ATOM 1927 N N . THR A 1 249 ? -27.469 4.598 -9.242 1 62.12 249 THR A N 1
ATOM 1928 C CA . THR A 1 249 ? -26.5 5.551 -9.773 1 62.12 249 THR A CA 1
ATOM 1929 C C . THR A 1 249 ? -25.203 4.844 -10.148 1 62.12 249 THR A C 1
ATOM 1931 O O . THR A 1 249 ? -24.891 3.771 -9.625 1 62.12 249 THR A O 1
ATOM 1934 N N . ALA A 1 250 ? -24.656 5.293 -11.234 1 74.5 250 ALA A N 1
ATOM 1935 C CA . ALA A 1 250 ? -23.391 4.75 -11.711 1 74.5 250 ALA A CA 1
ATOM 1936 C C . ALA A 1 250 ? -22.312 4.848 -10.633 1 74.5 250 ALA A C 1
ATOM 1938 O O . ALA A 1 250 ? -22.172 5.887 -9.984 1 74.5 250 ALA A O 1
ATOM 1939 N N . CYS A 1 251 ? -21.797 3.703 -10.258 1 84.38 251 CYS A N 1
ATOM 1940 C CA . CYS A 1 251 ? -20.734 3.641 -9.273 1 84.38 251 CYS A CA 1
ATOM 1941 C C . CYS A 1 251 ? -19.453 4.273 -9.812 1 84.38 251 CYS A C 1
ATOM 1943 O O . CYS A 1 251 ? -19.047 4 -10.945 1 84.38 251 CYS A O 1
ATOM 1945 N N . ILE A 1 252 ? -18.828 5.059 -9.031 1 80.5 252 ILE A N 1
ATOM 1946 C CA . ILE A 1 252 ? -17.609 5.75 -9.445 1 80.5 252 ILE A CA 1
ATOM 1947 C C . ILE A 1 252 ? -16.516 4.734 -9.758 1 80.5 252 ILE A C 1
ATOM 1949 O O . ILE A 1 252 ? -15.617 5.008 -10.555 1 80.5 252 ILE A O 1
ATOM 1953 N N . SER A 1 253 ? -16.625 3.572 -9.195 1 78.06 253 SER A N 1
ATOM 1954 C CA . SER A 1 253 ? -15.57 2.572 -9.359 1 78.06 253 SER A CA 1
ATOM 1955 C C . SER A 1 253 ? -15.578 1.992 -10.773 1 78.06 253 SER A C 1
ATOM 1957 O O . SER A 1 253 ? -14.625 1.333 -11.18 1 78.06 253 SER A O 1
ATOM 1959 N N . ARG A 1 254 ? -16.578 2.285 -11.414 1 76.25 254 ARG A N 1
ATOM 1960 C CA . ARG A 1 254 ? -16.688 1.73 -12.766 1 76.25 254 ARG A CA 1
ATOM 1961 C C . ARG A 1 254 ? -16.188 2.723 -13.805 1 76.25 254 ARG A C 1
ATOM 1963 O O . ARG A 1 254 ? -16.172 2.42 -15 1 76.25 254 ARG A O 1
ATOM 1970 N N . LYS A 1 255 ? -15.844 3.852 -13.266 1 71.88 255 LYS A N 1
ATOM 1971 C CA . LYS A 1 255 ? -15.273 4.855 -14.164 1 71.88 255 LYS A CA 1
ATOM 1972 C C . LYS A 1 255 ? -13.797 5.09 -13.852 1 71.88 255 LYS A C 1
ATOM 1974 O O . LYS A 1 255 ? -13.453 5.512 -12.75 1 71.88 255 LYS A O 1
ATOM 1979 N N . GLY A 1 256 ? -13.008 4.723 -14.797 1 66 256 GLY A N 1
ATOM 1980 C CA . GLY A 1 256 ? -11.586 4.949 -14.594 1 66 256 GLY A CA 1
ATOM 1981 C C . GLY A 1 256 ? -10.945 3.936 -13.672 1 66 256 GLY A C 1
ATOM 1982 O O . GLY A 1 256 ? -11.469 2.838 -13.477 1 66 256 GLY A O 1
ATOM 1983 N N . VAL A 1 257 ? -9.789 4.281 -13.273 1 64 257 VAL A N 1
ATOM 1984 C CA . VAL A 1 257 ? -9.008 3.379 -12.43 1 64 257 VAL A CA 1
ATOM 1985 C C . VAL A 1 257 ? -9.148 3.795 -10.969 1 64 257 VAL A C 1
ATOM 1987 O O . VAL A 1 257 ? -8.875 4.941 -10.617 1 64 257 VAL A O 1
ATOM 1990 N N . HIS A 1 258 ? -9.719 2.834 -10.242 1 75.88 258 HIS A N 1
ATOM 1991 C CA . HIS A 1 258 ? -9.844 3.055 -8.812 1 75.88 258 HIS A CA 1
ATOM 1992 C C . HIS A 1 258 ? -9.023 2.037 -8.023 1 75.88 258 HIS A C 1
ATOM 1994 O O . HIS A 1 258 ? -9.211 0.829 -8.18 1 75.88 258 HIS A O 1
ATOM 2000 N N . ASN A 1 259 ? -8.305 2.494 -7.145 1 80.88 259 ASN A N 1
ATOM 2001 C CA . ASN A 1 259 ? -7.305 1.675 -6.461 1 80.88 259 ASN A CA 1
ATOM 2002 C C . ASN A 1 259 ? -7.961 0.583 -5.621 1 80.88 259 ASN A C 1
ATOM 2004 O O . ASN A 1 259 ? -7.383 -0.487 -5.426 1 80.88 259 ASN A O 1
ATOM 2008 N N . PHE A 1 260 ? -9.211 0.847 -5.184 1 83.5 260 PHE A N 1
ATOM 2009 C CA . PHE A 1 260 ? -9.805 -0.129 -4.277 1 83.5 260 PHE A CA 1
ATOM 2010 C C . PHE A 1 260 ? -10.344 -1.328 -5.047 1 83.5 260 PHE A C 1
ATOM 2012 O O . PHE A 1 260 ? -10.742 -2.33 -4.449 1 83.5 260 PHE A O 1
ATOM 2019 N N . SER A 1 261 ? -10.203 -1.288 -6.383 1 89.44 261 SER A N 1
ATOM 2020 C CA . SER A 1 261 ? -10.602 -2.426 -7.207 1 89.44 261 SER A CA 1
ATOM 2021 C C . SER A 1 261 ? -9.461 -3.428 -7.355 1 89.44 261 SER A C 1
ATOM 2023 O O . SER A 1 261 ? -9.648 -4.516 -7.902 1 89.44 261 SER A O 1
ATOM 2025 N N . TYR A 1 262 ? -8.305 -3.104 -6.879 1 93.69 262 TYR A N 1
ATOM 2026 C CA . TYR A 1 262 ? -7.109 -3.92 -7.047 1 93.69 262 TYR A CA 1
ATOM 2027 C C . TYR A 1 262 ? -6.523 -4.316 -5.699 1 93.69 262 TYR A C 1
ATOM 2029 O O . TYR A 1 262 ? -6.723 -3.621 -4.699 1 93.69 262 TYR A O 1
ATOM 2037 N N . PRO A 1 263 ? -5.762 -5.469 -5.742 1 95.31 263 PRO A N 1
ATOM 2038 C CA . PRO A 1 263 ? -5.121 -5.867 -4.484 1 95.31 263 PRO A CA 1
ATOM 2039 C C . PRO A 1 263 ? -4.219 -4.777 -3.914 1 95.31 263 PRO A C 1
ATOM 2041 O O . PRO A 1 263 ? -3.617 -4.008 -4.672 1 95.31 263 PRO A O 1
ATOM 2044 N N . ARG A 1 264 ? -4.203 -4.754 -2.619 1 91.69 264 ARG A N 1
ATOM 2045 C CA . ARG A 1 264 ? -3.441 -3.75 -1.884 1 91.69 264 ARG A CA 1
ATOM 2046 C C . ARG A 1 264 ? -2.109 -4.316 -1.4 1 91.69 264 ARG A C 1
ATOM 2048 O O . ARG A 1 264 ? -2.033 -5.477 -0.995 1 91.69 264 ARG A O 1
ATOM 2055 N N . THR A 1 265 ? -1.025 -3.605 -1.536 1 94.62 265 THR A N 1
ATOM 2056 C CA . THR A 1 265 ? 0.276 -3.865 -0.931 1 94.62 265 THR A CA 1
ATOM 2057 C C . THR A 1 265 ? 0.767 -2.645 -0.157 1 94.62 265 THR A C 1
ATOM 2059 O O . THR A 1 265 ? 1.133 -1.631 -0.754 1 94.62 265 THR A O 1
ATOM 2062 N N . ASP A 1 266 ? 0.807 -2.742 1.136 1 95.56 266 ASP A N 1
ATOM 2063 C CA . ASP A 1 266 ? 1.172 -1.595 1.962 1 95.56 266 ASP A CA 1
ATOM 2064 C C . ASP A 1 266 ? 2.684 -1.52 2.16 1 95.56 266 ASP A C 1
ATOM 2066 O O . ASP A 1 266 ? 3.307 -2.486 2.605 1 95.56 266 ASP A O 1
ATOM 2070 N N . PRO A 1 267 ? 3.275 -0.421 1.79 1 97.56 267 PRO A N 1
ATOM 2071 C CA . PRO A 1 267 ? 4.711 -0.261 2.031 1 97.56 267 PRO A CA 1
ATOM 2072 C C . PRO A 1 267 ? 5.039 -0.05 3.508 1 97.56 267 PRO A C 1
ATOM 2074 O O . PRO A 1 267 ? 4.367 0.728 4.188 1 97.56 267 PRO A O 1
ATOM 2077 N N . VAL A 1 268 ? 6.039 -0.747 3.99 1 97.81 268 VAL A N 1
ATOM 2078 C CA . VAL A 1 268 ? 6.523 -0.673 5.363 1 97.81 268 VAL A CA 1
ATOM 2079 C C . VAL A 1 268 ? 8.039 -0.468 5.371 1 97.81 268 VAL A C 1
ATOM 2081 O O . VAL A 1 268 ? 8.766 -1.178 4.676 1 97.81 268 VAL A O 1
ATOM 2084 N N . VAL A 1 269 ? 8.484 0.499 6.117 1 98.5 269 VAL A N 1
ATOM 2085 C CA . VAL A 1 269 ? 9.93 0.655 6.27 1 98.5 269 VAL A CA 1
ATOM 2086 C C . VAL A 1 269 ? 10.406 -0.127 7.492 1 98.5 269 VAL A C 1
ATOM 2088 O O . VAL A 1 269 ? 9.711 -0.187 8.508 1 98.5 269 VAL A O 1
ATOM 2091 N N . ILE A 1 270 ? 11.453 -0.733 7.367 1 98.62 270 ILE A N 1
ATOM 2092 C CA . ILE A 1 270 ? 12.203 -1.378 8.438 1 98.62 270 ILE A CA 1
ATOM 2093 C C . ILE A 1 270 ? 13.688 -1.035 8.32 1 98.62 270 ILE A C 1
ATOM 2095 O O . ILE A 1 270 ? 14.242 -1.057 7.219 1 98.62 270 ILE A O 1
ATOM 2099 N N . MET A 1 271 ? 14.375 -0.651 9.461 1 98.06 271 MET A N 1
ATOM 2100 C CA . MET A 1 271 ? 15.664 -0.016 9.18 1 98.06 271 MET A CA 1
ATOM 2101 C C . MET A 1 271 ? 16.688 -0.386 10.242 1 98.06 271 MET A C 1
ATOM 2103 O O . MET A 1 271 ? 16.359 -0.524 11.422 1 98.06 271 MET A O 1
ATOM 2107 N N . ALA A 1 272 ? 17.859 -0.627 9.758 1 98 272 ALA A N 1
ATOM 2108 C CA . ALA A 1 272 ? 19.062 -0.63 10.594 1 98 272 ALA A CA 1
ATOM 2109 C C . ALA A 1 272 ? 19.516 0.792 10.922 1 98 272 ALA A C 1
ATOM 2111 O O . ALA A 1 272 ? 20.094 1.474 10.07 1 98 272 ALA A O 1
ATOM 2112 N N . VAL A 1 273 ? 19.25 1.236 12.117 1 98.5 273 VAL A N 1
ATOM 2113 C CA . VAL A 1 273 ? 19.656 2.572 12.539 1 98.5 273 VAL A CA 1
ATOM 2114 C C . VAL A 1 273 ? 21 2.498 13.258 1 98.5 273 VAL A C 1
ATOM 2116 O O . VAL A 1 273 ? 21.125 1.842 14.297 1 98.5 273 VAL A O 1
ATOM 2119 N N . LEU A 1 274 ? 21.969 3.178 12.703 1 98.12 274 LEU A N 1
ATOM 2120 C CA . LEU A 1 274 ? 23.344 3.119 13.227 1 98.12 274 LEU A CA 1
ATOM 2121 C C . LEU A 1 274 ? 23.625 4.316 14.125 1 98.12 274 LEU A C 1
ATOM 2123 O O . LEU A 1 274 ? 23.078 5.398 13.922 1 98.12 274 LEU A O 1
ATOM 2127 N N . SER A 1 275 ? 24.531 4.066 15.078 1 97.75 275 SER A N 1
ATOM 2128 C CA . SER A 1 275 ? 25.047 5.188 15.859 1 97.75 275 SER A CA 1
ATOM 2129 C C . SER A 1 275 ? 25.812 6.16 14.969 1 97.75 275 SER A C 1
ATOM 2131 O O . SER A 1 275 ? 26.188 5.82 13.844 1 97.75 275 SER A O 1
ATOM 2133 N N . PRO A 1 276 ? 26.047 7.336 15.531 1 95.88 276 PRO A N 1
ATOM 2134 C CA . PRO A 1 276 ? 26.75 8.336 14.719 1 95.88 276 PRO A CA 1
ATOM 2135 C C . PRO A 1 276 ? 28.094 7.832 14.195 1 95.88 276 PRO A C 1
ATOM 2137 O O . PRO A 1 276 ? 28.5 8.18 13.078 1 95.88 276 PRO A O 1
ATOM 2140 N N . ASP A 1 277 ? 28.766 7.02 14.883 1 94.62 277 ASP A N 1
ATOM 2141 C CA . ASP A 1 277 ? 30.078 6.52 14.477 1 94.62 277 ASP A CA 1
ATOM 2142 C C . ASP A 1 277 ? 29.953 5.215 13.703 1 94.62 277 ASP A C 1
ATOM 2144 O O . ASP A 1 277 ? 30.953 4.668 13.227 1 94.62 277 ASP A O 1
ATOM 2148 N N . GLY A 1 278 ? 28.766 4.691 13.594 1 95 278 GLY A N 1
ATOM 2149 C CA . GLY A 1 278 ? 28.516 3.496 12.805 1 95 278 GLY A CA 1
ATOM 2150 C C . GLY A 1 278 ? 28.922 2.219 13.523 1 95 278 GLY A C 1
ATOM 2151 O O . GLY A 1 278 ? 28.891 1.137 12.93 1 95 278 GLY A O 1
ATOM 2152 N N . GLU A 1 279 ? 29.188 2.275 14.781 1 95.81 279 GLU A N 1
ATOM 2153 C CA . GLU A 1 279 ? 29.75 1.123 15.477 1 95.81 279 GLU A CA 1
ATOM 2154 C C . GLU A 1 279 ? 28.672 0.399 16.297 1 95.81 279 GLU A C 1
ATOM 2156 O O . GLU A 1 279 ? 28.922 -0.693 16.812 1 95.81 279 GLU A O 1
ATOM 2161 N N . LYS A 1 280 ? 27.578 0.994 16.422 1 97.62 280 LYS A N 1
ATOM 2162 C CA . LYS A 1 280 ? 26.453 0.385 17.109 1 97.62 280 LYS A CA 1
ATOM 2163 C C . LYS A 1 280 ? 25.188 0.414 16.25 1 97.62 280 LYS A C 1
ATOM 2165 O O . LYS A 1 280 ? 25.094 1.203 15.305 1 97.62 280 LYS A O 1
ATOM 2170 N N . ILE A 1 281 ? 24.297 -0.442 16.562 1 98.19 281 ILE A N 1
ATOM 2171 C CA . ILE A 1 281 ? 23.016 -0.512 15.859 1 98.19 281 ILE A CA 1
ATOM 2172 C C . ILE A 1 281 ? 21.875 -0.421 16.875 1 98.19 281 ILE A C 1
ATOM 2174 O O . ILE A 1 281 ? 21.922 -1.046 17.938 1 98.19 281 ILE A O 1
ATOM 2178 N N . LEU A 1 282 ? 20.859 0.411 16.547 1 98.62 282 LEU A N 1
ATOM 2179 C CA . LEU A 1 282 ? 19.688 0.593 17.391 1 98.62 282 LEU A CA 1
ATOM 2180 C C . LEU A 1 282 ? 18.672 -0.529 17.156 1 98.62 282 LEU A C 1
ATOM 2182 O O . LEU A 1 282 ? 18.25 -0.778 16.031 1 98.62 282 LEU A O 1
ATOM 2186 N N . LEU A 1 283 ? 18.281 -1.266 18.203 1 97.94 283 LEU A N 1
ATOM 2187 C CA . LEU A 1 283 ? 17.219 -2.262 18.172 1 97.94 283 LEU A CA 1
ATOM 2188 C C . LEU A 1 283 ? 16.203 -1.995 19.281 1 97.94 283 LEU A C 1
ATOM 2190 O O . LEU A 1 283 ? 16.547 -1.41 20.312 1 97.94 283 LEU A O 1
ATOM 2194 N N . GLY A 1 284 ? 14.977 -2.344 19 1 96.69 284 GLY A N 1
ATOM 2195 C CA . GLY A 1 284 ? 13.906 -2.121 19.953 1 96.69 284 GLY A CA 1
ATOM 2196 C C . GLY A 1 284 ? 13.047 -3.352 20.188 1 96.69 284 GLY A C 1
ATOM 2197 O O . GLY A 1 284 ? 13.156 -4.34 19.453 1 96.69 284 GLY A O 1
ATOM 2198 N N . ARG A 1 285 ? 12.242 -3.289 21.281 1 94.25 285 ARG A N 1
ATOM 2199 C CA . ARG A 1 285 ? 11.32 -4.375 21.625 1 94.25 285 ARG A CA 1
ATOM 2200 C C . ARG A 1 285 ? 10.016 -3.834 22.188 1 94.25 285 ARG A C 1
ATOM 2202 O O . ARG A 1 285 ? 9.992 -2.764 22.797 1 94.25 285 ARG A O 1
ATOM 2209 N N . GLN A 1 286 ? 9.008 -4.59 21.906 1 90.44 286 GLN A N 1
ATOM 2210 C CA . GLN A 1 286 ? 7.695 -4.273 22.453 1 90.44 286 GLN A CA 1
ATOM 2211 C C . GLN A 1 286 ? 7.418 -5.098 23.719 1 90.44 286 GLN A C 1
ATOM 2213 O O . GLN A 1 286 ? 8.078 -6.113 23.953 1 90.44 286 GLN A O 1
ATOM 2218 N N . ARG A 1 287 ? 6.445 -4.621 24.422 1 83.31 287 ARG A N 1
ATOM 2219 C CA . ARG A 1 287 ? 6.129 -5.219 25.719 1 83.31 287 ARG A CA 1
ATOM 2220 C C . ARG A 1 287 ? 5.652 -6.66 25.547 1 83.31 287 ARG A C 1
ATOM 2222 O O . ARG A 1 287 ? 5.973 -7.523 26.375 1 83.31 287 ARG A O 1
ATOM 2229 N N . THR A 1 288 ? 4.945 -6.922 24.5 1 82.81 288 THR A N 1
ATOM 2230 C CA . THR A 1 288 ? 4.312 -8.227 24.328 1 82.81 288 THR A CA 1
ATOM 2231 C C . THR A 1 288 ? 5.32 -9.25 23.828 1 82.81 288 THR A C 1
ATOM 2233 O O . THR A 1 288 ? 5.051 -10.453 23.844 1 82.81 288 THR A O 1
ATOM 2236 N N . TRP A 1 289 ? 6.477 -8.789 23.422 1 86.44 289 TRP A N 1
ATOM 2237 C CA . TRP A 1 289 ? 7.445 -9.695 22.812 1 86.44 289 TRP A CA 1
ATOM 2238 C C . TRP A 1 289 ? 8.117 -10.562 23.875 1 86.44 289 TRP A C 1
ATOM 2240 O O . TRP A 1 289 ? 8.156 -10.195 25.047 1 86.44 289 TRP A O 1
ATOM 2250 N N . PRO A 1 290 ? 8.602 -11.766 23.484 1 82.25 290 PRO A N 1
ATOM 2251 C CA . PRO A 1 290 ? 9.375 -12.57 24.438 1 82.25 290 PRO A CA 1
ATOM 2252 C C . PRO A 1 290 ? 10.547 -11.789 25.047 1 82.25 290 PRO A C 1
ATOM 2254 O O . PRO A 1 290 ? 11.094 -10.891 24.391 1 82.25 290 PRO A O 1
ATOM 2257 N N . ALA A 1 291 ? 10.898 -12.219 26.156 1 81.81 291 ALA A N 1
ATOM 2258 C CA . ALA A 1 291 ? 12 -11.547 26.859 1 81.81 291 ALA A CA 1
ATOM 2259 C C . ALA A 1 291 ? 13.273 -11.57 26.016 1 81.81 291 ALA A C 1
ATOM 2261 O O . ALA A 1 291 ? 13.578 -12.57 25.375 1 81.81 291 ALA A O 1
ATOM 2262 N N . ARG A 1 292 ? 13.961 -10.445 25.938 1 87.38 292 ARG A N 1
ATOM 2263 C CA . ARG A 1 292 ? 15.273 -10.273 25.328 1 87.38 292 ARG A CA 1
ATOM 2264 C C . ARG A 1 292 ? 15.172 -10.227 23.797 1 87.38 292 ARG A C 1
ATOM 2266 O O . ARG A 1 292 ? 16.188 -10.156 23.109 1 87.38 292 ARG A O 1
ATOM 2273 N N . PHE A 1 293 ? 13.953 -10.344 23.328 1 90.31 293 PHE A N 1
ATOM 2274 C CA . PHE A 1 293 ? 13.773 -10.266 21.875 1 90.31 293 PHE A CA 1
ATOM 2275 C C . PHE A 1 293 ? 13.82 -8.82 21.406 1 90.31 293 PHE A C 1
ATOM 2277 O O . PHE A 1 293 ? 13.047 -7.984 21.875 1 90.31 293 PHE A O 1
ATOM 2284 N N . TYR A 1 294 ? 14.805 -8.477 20.562 1 93.69 294 TYR A N 1
ATOM 2285 C CA . TYR A 1 294 ? 14.953 -7.152 19.984 1 93.69 294 TYR A CA 1
ATOM 2286 C C . TYR A 1 294 ? 14.953 -7.23 18.453 1 93.69 294 TYR A C 1
ATOM 2288 O O . TYR A 1 294 ? 15.438 -8.203 17.875 1 93.69 294 TYR A O 1
ATOM 2296 N N . SER A 1 295 ? 14.453 -6.309 17.812 1 95.88 295 SER A N 1
ATOM 2297 C CA . SER A 1 295 ? 14.406 -6.234 16.344 1 95.88 295 SER A CA 1
ATOM 2298 C C . SER A 1 295 ? 14.586 -4.801 15.859 1 95.88 295 SER A C 1
ATOM 2300 O O . SER A 1 295 ? 14.656 -3.871 16.672 1 95.88 295 SER A O 1
ATOM 2302 N N . CYS A 1 296 ? 14.766 -4.664 14.547 1 98.06 296 CYS A N 1
ATOM 2303 C CA . CYS A 1 296 ? 14.812 -3.346 13.93 1 98.06 296 CYS A CA 1
ATOM 2304 C C . CYS A 1 296 ? 13.492 -2.602 14.125 1 98.06 296 CYS A C 1
ATOM 2306 O O . CYS A 1 296 ? 12.445 -3.225 14.266 1 98.06 296 CYS A O 1
ATOM 2308 N N . LEU A 1 297 ? 13.586 -1.278 14.219 1 98.06 297 LEU A N 1
ATOM 2309 C CA . LEU A 1 297 ? 12.367 -0.471 14.211 1 98.06 297 LEU A CA 1
ATOM 2310 C C . LEU A 1 297 ? 11.695 -0.521 12.844 1 98.06 297 LEU A C 1
ATOM 2312 O O . LEU A 1 297 ? 12.367 -0.661 11.82 1 98.06 297 LEU A O 1
ATOM 2316 N N . ALA A 1 298 ? 10.406 -0.486 12.812 1 97.56 298 ALA A N 1
ATOM 2317 C CA . ALA A 1 298 ? 9.641 -0.566 11.57 1 97.56 298 ALA A CA 1
ATOM 2318 C C . ALA A 1 298 ? 8.328 0.216 11.688 1 97.56 298 ALA A C 1
ATOM 2320 O O . ALA A 1 298 ? 7.852 0.477 12.797 1 97.56 298 ALA A O 1
ATOM 2321 N N . GLY A 1 299 ? 7.785 0.601 10.531 1 96.56 299 GLY A N 1
ATOM 2322 C CA . GLY A 1 299 ? 6.5 1.283 10.508 1 96.56 299 GLY A CA 1
ATOM 2323 C C . GLY A 1 299 ? 5.965 1.493 9.102 1 96.56 299 GLY A C 1
ATOM 2324 O O . GLY A 1 299 ? 6.734 1.523 8.133 1 96.56 299 GLY A O 1
ATOM 2325 N N . PHE A 1 300 ? 4.695 1.698 9.016 1 96.19 300 PHE A N 1
ATOM 2326 C CA . PHE A 1 300 ? 4.031 1.895 7.734 1 96.19 300 PHE A CA 1
ATOM 2327 C C . PHE A 1 300 ? 4.387 3.254 7.145 1 96.19 300 PHE A C 1
ATOM 2329 O O . PHE A 1 300 ? 4.52 4.238 7.875 1 96.19 300 PHE A O 1
ATOM 2336 N N . LEU A 1 301 ? 4.523 3.232 5.828 1 97.12 301 LEU A N 1
ATOM 2337 C CA . LEU A 1 301 ? 4.617 4.496 5.109 1 97.12 301 LEU A CA 1
ATOM 2338 C C . LEU A 1 301 ? 3.256 5.18 5.035 1 97.12 301 LEU A C 1
ATOM 2340 O O . LEU A 1 301 ? 2.232 4.516 4.863 1 97.12 301 LEU A O 1
ATOM 2344 N N . GLU A 1 302 ? 3.271 6.492 5.156 1 96.5 302 GLU A N 1
ATOM 2345 C CA . GLU A 1 302 ? 2.039 7.27 5.086 1 96.5 302 GLU A CA 1
ATOM 2346 C C . GLU A 1 302 ? 1.972 8.086 3.797 1 96.5 302 GLU A C 1
ATOM 2348 O O . GLU A 1 302 ? 2.996 8.328 3.158 1 96.5 302 GLU A O 1
ATOM 2353 N N . ALA A 1 303 ? 0.801 8.484 3.49 1 94.88 303 ALA A N 1
ATOM 2354 C CA . ALA A 1 303 ? 0.568 9.266 2.277 1 94.88 303 ALA A CA 1
ATOM 2355 C C . ALA A 1 303 ? 1.366 10.562 2.301 1 94.88 303 ALA A C 1
ATOM 2357 O O . ALA A 1 303 ? 1.427 11.25 3.326 1 94.88 303 ALA A O 1
ATOM 2358 N N . GLY A 1 304 ? 2.031 10.828 1.164 1 94.69 304 GLY A N 1
ATOM 2359 C CA . GLY A 1 304 ? 2.68 12.117 1 1 94.69 304 GLY A CA 1
ATOM 2360 C C . GLY A 1 304 ? 4.094 12.148 1.552 1 94.69 304 GLY A C 1
ATOM 2361 O O . GLY A 1 304 ? 4.676 13.219 1.719 1 94.69 304 GLY A O 1
ATOM 2362 N N . GLU A 1 305 ? 4.633 11.078 1.898 1 96.5 305 GLU A N 1
ATOM 2363 C CA . GLU A 1 305 ? 6.031 11.078 2.326 1 96.5 305 GLU A CA 1
ATOM 2364 C C . GLU A 1 305 ? 6.863 10.109 1.492 1 96.5 305 GLU A C 1
ATOM 2366 O O . GLU A 1 305 ? 6.336 9.141 0.95 1 96.5 305 GLU A O 1
ATOM 2371 N N . SER A 1 306 ? 8.133 10.398 1.332 1 97.44 306 SER A N 1
ATOM 2372 C CA . SER A 1 306 ? 9.078 9.5 0.67 1 97.44 306 SER A CA 1
ATOM 2373 C C . SER A 1 306 ? 9.523 8.383 1.602 1 97.44 306 SER A C 1
ATOM 2375 O O . SER A 1 306 ? 9.211 8.398 2.795 1 97.44 306 SER A O 1
ATOM 2377 N N . LEU A 1 307 ? 10.164 7.422 1.001 1 97.5 307 LEU A N 1
ATOM 2378 C CA . LEU A 1 307 ? 10.734 6.324 1.783 1 97.5 307 LEU A CA 1
ATOM 2379 C C . LEU A 1 307 ? 11.672 6.855 2.861 1 97.5 307 LEU A C 1
ATOM 2381 O O . LEU A 1 307 ? 11.602 6.422 4.016 1 97.5 307 LEU A O 1
ATOM 2385 N N . GLU A 1 308 ? 12.523 7.793 2.529 1 96.88 308 GLU A N 1
ATOM 2386 C CA . GLU A 1 308 ? 13.523 8.375 3.426 1 96.88 308 GLU A CA 1
ATOM 2387 C C . GLU A 1 308 ? 12.859 9.133 4.57 1 96.88 308 GLU A C 1
ATOM 2389 O O . GLU A 1 308 ? 13.273 9.008 5.727 1 96.88 308 GLU A O 1
ATOM 2394 N N . GLU A 1 309 ? 11.82 9.844 4.211 1 97.44 309 GLU A N 1
ATOM 2395 C CA . GLU A 1 309 ? 11.094 10.586 5.23 1 97.44 309 GLU A CA 1
ATOM 2396 C C . GLU A 1 309 ? 10.391 9.648 6.207 1 97.44 309 GLU A C 1
ATOM 2398 O O . GLU A 1 309 ? 10.312 9.938 7.402 1 97.44 309 GLU A O 1
ATOM 2403 N N . ALA A 1 310 ? 9.828 8.57 5.719 1 98.12 310 ALA A N 1
ATOM 2404 C CA . ALA A 1 310 ? 9.172 7.594 6.582 1 98.12 310 ALA A CA 1
ATOM 2405 C C . ALA A 1 310 ? 10.156 6.996 7.582 1 98.12 310 ALA A C 1
ATOM 2407 O O . ALA A 1 310 ? 9.82 6.797 8.75 1 98.12 310 ALA A O 1
ATOM 2408 N N . VAL A 1 311 ? 11.406 6.691 7.09 1 98.19 311 VAL A N 1
ATOM 2409 C CA . VAL A 1 311 ? 12.445 6.164 7.973 1 98.19 311 VAL A CA 1
ATOM 2410 C C . VAL A 1 311 ? 12.703 7.148 9.109 1 98.19 311 VAL A C 1
ATOM 2412 O O . VAL A 1 311 ? 12.688 6.77 10.281 1 98.19 311 VAL A O 1
ATOM 2415 N N . ARG A 1 312 ? 12.875 8.375 8.766 1 97.75 312 ARG A N 1
ATOM 2416 C CA . ARG A 1 312 ? 13.164 9.406 9.766 1 97.75 312 ARG A CA 1
ATOM 2417 C C . ARG A 1 312 ? 11.992 9.57 10.727 1 97.75 312 ARG A C 1
ATOM 2419 O O . ARG A 1 312 ? 12.195 9.672 11.938 1 97.75 312 ARG A O 1
ATOM 2426 N N . ARG A 1 313 ? 10.781 9.578 10.195 1 96.62 313 ARG A N 1
ATOM 2427 C CA . ARG A 1 313 ? 9.594 9.773 11.023 1 96.62 313 ARG A CA 1
ATOM 2428 C C . ARG A 1 313 ? 9.422 8.633 12.016 1 96.62 313 ARG A C 1
ATOM 2430 O O . ARG A 1 313 ? 9.242 8.859 13.211 1 96.62 313 ARG A O 1
ATOM 2437 N N . GLU A 1 314 ? 9.461 7.398 11.523 1 97.31 314 GLU A N 1
ATOM 2438 C CA . GLU A 1 314 ? 9.203 6.23 12.367 1 97.31 314 GLU A CA 1
ATOM 2439 C C . GLU A 1 314 ? 10.258 6.105 13.469 1 97.31 314 GLU A C 1
ATOM 2441 O O . GLU A 1 314 ? 9.938 5.738 14.602 1 97.31 314 GLU A O 1
ATOM 2446 N N . VAL A 1 315 ? 11.547 6.363 13.156 1 97.94 315 VAL A N 1
ATOM 2447 C CA . VAL A 1 315 ? 12.602 6.273 14.164 1 97.94 315 VAL A CA 1
ATOM 2448 C C . VAL A 1 315 ? 12.383 7.348 15.227 1 97.94 315 VAL A C 1
ATOM 2450 O O . VAL A 1 315 ? 12.555 7.086 16.422 1 97.94 315 VAL A O 1
ATOM 2453 N N . TYR A 1 316 ? 12.008 8.516 14.789 1 95.56 316 TYR A N 1
ATOM 2454 C CA . TYR A 1 316 ? 11.75 9.594 15.734 1 95.56 316 TYR A CA 1
ATOM 2455 C C . TYR A 1 316 ? 10.555 9.266 16.625 1 95.56 316 TYR A C 1
ATOM 2457 O O . TYR A 1 316 ? 10.617 9.438 17.844 1 95.56 316 TYR A O 1
ATOM 2465 N N . GLU A 1 317 ? 9.453 8.805 16.094 1 93.56 317 GLU A N 1
ATOM 2466 C CA . GLU A 1 317 ? 8.242 8.5 16.844 1 93.56 317 GLU A CA 1
ATOM 2467 C C . GLU A 1 317 ? 8.484 7.375 17.844 1 93.56 317 GLU A C 1
ATOM 2469 O O . GLU A 1 317 ? 7.973 7.418 18.969 1 93.56 317 GLU A O 1
ATOM 2474 N N . GLU A 1 318 ? 9.266 6.352 17.438 1 95.12 318 GLU A N 1
ATOM 2475 C CA . GLU A 1 318 ? 9.406 5.148 18.25 1 95.12 318 GLU A CA 1
ATOM 2476 C C . GLU A 1 318 ? 10.531 5.301 19.266 1 95.12 318 GLU A C 1
ATOM 2478 O O . GLU A 1 318 ? 10.469 4.742 20.359 1 95.12 318 GLU A O 1
ATOM 2483 N N . ALA A 1 319 ? 11.602 6.098 18.891 1 96.31 319 ALA A N 1
ATOM 2484 C CA . ALA A 1 319 ? 12.797 6.082 19.734 1 96.31 319 ALA A CA 1
ATOM 2485 C C . ALA A 1 319 ? 13.289 7.5 20 1 96.31 319 ALA A C 1
ATOM 2487 O O . ALA A 1 319 ? 14.289 7.691 20.703 1 96.31 319 ALA A O 1
ATOM 2488 N N . GLY A 1 320 ? 12.656 8.508 19.453 1 92.94 320 GLY A N 1
ATOM 2489 C CA . GLY A 1 320 ? 13.039 9.891 19.672 1 92.94 320 GLY A CA 1
ATOM 2490 C C . GLY A 1 320 ? 14.352 10.266 19.016 1 92.94 320 GLY A C 1
ATOM 2491 O O . GLY A 1 320 ? 14.984 11.25 19.391 1 92.94 320 GLY A O 1
ATOM 2492 N N . ILE A 1 321 ? 14.781 9.523 18.078 1 96 321 ILE A N 1
ATOM 2493 C CA . ILE A 1 321 ? 16.094 9.719 17.453 1 96 321 ILE A CA 1
ATOM 2494 C C . ILE A 1 321 ? 15.93 10.43 16.125 1 96 321 ILE A C 1
ATOM 2496 O O . ILE A 1 321 ? 15.117 10.023 15.289 1 96 321 ILE A O 1
ATOM 2500 N N . VAL A 1 322 ? 16.719 11.469 15.945 1 94.94 322 VAL A N 1
ATOM 2501 C CA . VAL A 1 322 ? 16.781 12.141 14.656 1 94.94 322 VAL A CA 1
ATOM 2502 C C . VAL A 1 322 ? 17.797 11.43 13.75 1 94.94 322 VAL A C 1
ATOM 2504 O O . VAL A 1 322 ? 18.953 11.25 14.125 1 94.94 322 VAL A O 1
ATOM 2507 N N . VAL A 1 323 ? 17.359 11.078 12.57 1 96.81 323 VAL A N 1
ATOM 2508 C CA . VAL A 1 323 ? 18.188 10.336 11.625 1 96.81 323 VAL A CA 1
ATOM 2509 C C . VAL A 1 323 ? 18.641 11.266 10.508 1 96.81 323 VAL A C 1
ATOM 2511 O O . VAL A 1 323 ? 17.844 12.031 9.961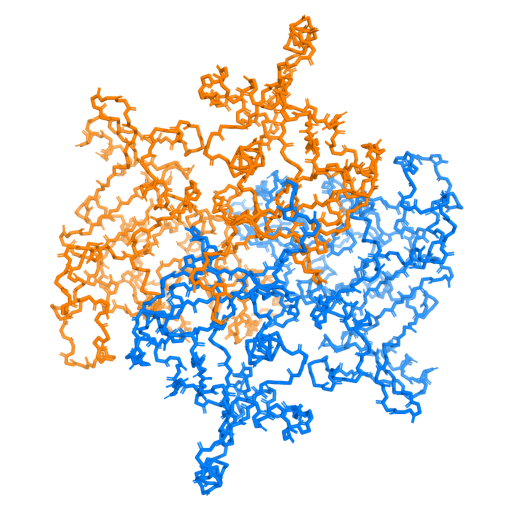 1 96.81 323 VAL A O 1
ATOM 2514 N N . GLY A 1 324 ? 19.922 11.227 10.172 1 94.94 324 GLY A N 1
ATOM 2515 C CA . GLY A 1 324 ? 20.5 11.961 9.055 1 94.94 324 GLY A CA 1
ATOM 2516 C C . GLY A 1 324 ? 20.422 11.203 7.746 1 94.94 324 GLY A C 1
ATOM 2517 O O . GLY A 1 324 ? 19.359 11.055 7.16 1 94.94 324 GLY A O 1
ATOM 2518 N N . ASP A 1 325 ? 21.547 10.578 7.355 1 94.06 325 ASP A N 1
ATOM 2519 C CA . ASP A 1 325 ? 21.625 9.828 6.109 1 94.06 325 ASP A CA 1
ATOM 2520 C C . ASP A 1 325 ? 20.734 8.578 6.168 1 94.06 325 ASP A C 1
ATOM 2522 O O . ASP A 1 325 ? 20.672 7.906 7.199 1 94.06 325 ASP A O 1
ATOM 2526 N N . VAL A 1 326 ? 20.031 8.414 5.121 1 95.44 326 VAL A N 1
ATOM 2527 C CA . VAL A 1 326 ? 19.172 7.242 4.965 1 95.44 326 VAL A CA 1
ATOM 2528 C C . VAL A 1 326 ? 19.484 6.555 3.635 1 95.44 326 VAL A C 1
ATOM 2530 O O . VAL A 1 326 ? 19.812 7.215 2.648 1 95.44 326 VAL A O 1
ATOM 2533 N N . GLY A 1 327 ? 19.391 5.238 3.59 1 93.81 327 GLY A N 1
ATOM 2534 C CA . GLY A 1 327 ? 19.547 4.488 2.354 1 93.81 327 GLY A CA 1
ATOM 2535 C C . GLY A 1 327 ? 18.703 3.221 2.318 1 93.81 327 GLY A C 1
ATOM 2536 O O . GLY A 1 327 ? 18.219 2.766 3.354 1 93.81 327 GLY A O 1
ATOM 2537 N N . TYR A 1 328 ? 18.531 2.754 1.138 1 95.25 328 TYR A N 1
ATOM 2538 C CA . TYR A 1 328 ? 17.781 1.531 0.848 1 95.25 328 TYR A CA 1
ATOM 2539 C C . TYR A 1 328 ? 18.734 0.336 0.747 1 95.25 328 TYR A C 1
ATOM 2541 O O . TYR A 1 328 ? 19.828 0.444 0.189 1 95.25 328 TYR A O 1
ATOM 2549 N N . HIS A 1 329 ? 18.328 -0.854 1.333 1 95.06 329 HIS A N 1
ATOM 2550 C CA . HIS A 1 329 ? 19.125 -2.068 1.26 1 95.06 329 HIS A CA 1
ATOM 2551 C C . HIS A 1 329 ? 18.453 -3.121 0.382 1 95.06 329 HIS A C 1
ATOM 2553 O O . HIS A 1 329 ? 19.047 -3.596 -0.589 1 95.06 329 HIS A O 1
ATOM 2559 N N . SER A 1 330 ? 17.297 -3.482 0.667 1 95.94 330 SER A N 1
ATOM 2560 C CA . SER A 1 330 ? 16.547 -4.527 -0.024 1 95.94 330 SER A CA 1
ATOM 2561 C C . SER A 1 330 ? 15.086 -4.531 0.396 1 95.94 330 SER A C 1
ATOM 2563 O O . SER A 1 330 ? 14.672 -3.723 1.228 1 95.94 330 SER A O 1
ATOM 2565 N N . SER A 1 331 ? 14.273 -5.371 -0.231 1 97.25 331 SER A N 1
ATOM 2566 C CA . SER A 1 331 ? 12.867 -5.438 0.129 1 97.25 331 SER A CA 1
ATOM 2567 C C . SER A 1 331 ? 12.391 -6.879 0.246 1 97.25 331 SER A C 1
ATOM 2569 O O . SER A 1 331 ? 12.992 -7.789 -0.325 1 97.25 331 SER A O 1
ATOM 2571 N N . GLN A 1 332 ? 11.375 -7.07 1.018 1 97.5 332 GLN A N 1
ATOM 2572 C CA . GLN A 1 332 ? 10.836 -8.391 1.312 1 97.5 332 GLN A CA 1
ATOM 2573 C C . GLN A 1 332 ? 9.312 -8.375 1.332 1 97.5 332 GLN A C 1
ATOM 2575 O O . GLN A 1 332 ? 8.703 -7.648 2.125 1 97.5 332 GLN A O 1
ATOM 2580 N N . PRO A 1 333 ? 8.695 -9.227 0.447 1 96.81 333 PRO A N 1
ATOM 2581 C CA . PRO A 1 333 ? 7.246 -9.391 0.616 1 96.81 333 PRO A CA 1
ATOM 2582 C C . PRO A 1 333 ? 6.875 -9.93 1.995 1 96.81 333 PRO A C 1
ATOM 2584 O O . PRO A 1 333 ? 7.578 -10.781 2.541 1 96.81 333 PRO A O 1
ATOM 2587 N N . TRP A 1 334 ? 5.855 -9.391 2.566 1 95.06 334 TRP A N 1
ATOM 2588 C CA . TRP A 1 334 ? 5.34 -9.805 3.869 1 95.06 334 TRP A CA 1
ATOM 2589 C C . TRP A 1 334 ? 3.83 -10.008 3.816 1 95.06 334 TRP A C 1
ATOM 2591 O O . TRP A 1 334 ? 3.062 -9.086 4.098 1 95.06 334 TRP A O 1
ATOM 2601 N N . PRO A 1 335 ? 3.373 -11.266 3.545 1 93.62 335 PRO A N 1
ATOM 2602 C CA . PRO A 1 335 ? 1.962 -11.531 3.264 1 93.62 335 PRO A CA 1
ATOM 2603 C C . PRO A 1 335 ? 1.114 -11.625 4.531 1 93.62 335 PRO A C 1
ATOM 2605 O O . PRO A 1 335 ? 0.222 -12.477 4.617 1 93.62 335 PRO A O 1
ATOM 2608 N N . PHE A 1 336 ? 1.387 -10.805 5.602 1 89.06 336 PHE A N 1
ATOM 2609 C CA . PHE A 1 336 ? 0.665 -10.812 6.867 1 89.06 336 PHE A CA 1
ATOM 2610 C C . PHE A 1 336 ? 0.112 -9.43 7.188 1 89.06 336 PHE A C 1
ATOM 2612 O O . PHE A 1 336 ? 0.521 -8.805 8.172 1 89.06 336 PHE A O 1
ATOM 2619 N N . PRO A 1 337 ? -0.873 -8.891 6.457 1 85.94 337 PRO A N 1
ATOM 2620 C CA . PRO A 1 337 ? -1.517 -9.68 5.41 1 85.94 337 PRO A CA 1
ATOM 2621 C C . PRO A 1 337 ? -0.992 -9.352 4.012 1 85.94 337 PRO A C 1
ATOM 2623 O O . PRO A 1 337 ? -1.086 -10.18 3.104 1 85.94 337 PRO A O 1
ATOM 2626 N N . ALA A 1 338 ? -0.667 -8.195 3.695 1 89.81 338 ALA A N 1
ATOM 2627 C CA . ALA A 1 338 ? -0.239 -7.789 2.359 1 89.81 338 ALA A CA 1
ATOM 2628 C C . ALA A 1 338 ? 0.656 -6.555 2.424 1 89.81 338 ALA A C 1
ATOM 2630 O O . ALA A 1 338 ? 0.209 -5.441 2.145 1 89.81 338 ALA A O 1
ATOM 2631 N N . SER A 1 339 ? 1.874 -6.727 2.791 1 94.69 339 SER A N 1
ATOM 2632 C CA . SER A 1 339 ? 2.818 -5.625 2.924 1 94.69 339 SER A CA 1
ATOM 2633 C C . SER A 1 339 ? 4.113 -5.91 2.172 1 94.69 339 SER A C 1
ATOM 2635 O O . SER A 1 339 ? 4.375 -7.055 1.791 1 94.69 339 SER A O 1
ATOM 2637 N N . LEU A 1 340 ? 4.75 -4.957 1.84 1 97.5 340 LEU A N 1
ATOM 2638 C CA . LEU A 1 340 ? 6.125 -5.008 1.355 1 97.5 340 LEU A CA 1
ATOM 2639 C C . LEU A 1 340 ? 7.062 -4.262 2.301 1 97.5 340 LEU A C 1
ATOM 2641 O O . LEU A 1 340 ? 6.895 -3.062 2.533 1 97.5 340 LEU A O 1
ATOM 2645 N N . MET A 1 341 ? 8.023 -5.02 2.883 1 98 341 MET A N 1
ATOM 2646 C CA . MET A 1 341 ? 9.008 -4.449 3.795 1 98 341 MET A CA 1
ATOM 2647 C C . MET A 1 341 ? 10.18 -3.857 3.025 1 98 341 MET A C 1
ATOM 2649 O O . MET A 1 341 ? 10.852 -4.562 2.264 1 98 341 MET A O 1
ATOM 2653 N N . PHE A 1 342 ? 10.359 -2.645 3.189 1 98.06 342 PHE A N 1
ATOM 2654 C CA . PHE A 1 342 ? 11.539 -1.995 2.623 1 98.06 342 PHE A CA 1
ATOM 2655 C C . PHE A 1 342 ? 12.648 -1.881 3.66 1 98.06 342 PHE A C 1
ATOM 2657 O O . PHE A 1 342 ? 12.555 -1.078 4.59 1 98.06 342 PHE A O 1
ATOM 2664 N N . GLY A 1 343 ? 13.656 -2.717 3.471 1 97.75 343 GLY A N 1
ATOM 2665 C CA . GLY A 1 343 ? 14.836 -2.656 4.324 1 97.75 343 GLY A CA 1
ATOM 2666 C C . GLY A 1 343 ? 15.727 -1.468 4.023 1 97.75 343 GLY A C 1
ATOM 2667 O O . GLY A 1 343 ? 16.234 -1.336 2.912 1 97.75 343 GLY A O 1
ATOM 2668 N N . CYS A 1 344 ? 15.906 -0.659 5.051 1 97.38 344 CYS A N 1
ATOM 2669 C CA . CYS A 1 344 ? 16.688 0.564 4.922 1 97.38 344 CYS A CA 1
ATOM 2670 C C . CYS A 1 344 ? 17.75 0.65 6.012 1 97.38 344 CYS A C 1
ATOM 2672 O O . CYS A 1 344 ? 17.766 -0.175 6.93 1 97.38 344 CYS A O 1
ATOM 2674 N N . TRP A 1 345 ? 18.656 1.551 5.793 1 96.62 345 TRP A N 1
ATOM 2675 C CA . TRP A 1 345 ? 19.562 1.941 6.867 1 96.62 345 TRP A CA 1
ATOM 2676 C C . TRP A 1 345 ? 19.516 3.447 7.102 1 96.62 345 TRP A C 1
ATOM 2678 O O . TRP A 1 345 ? 19.094 4.207 6.223 1 96.62 345 TRP A O 1
ATOM 2688 N N . GLY A 1 346 ? 19.781 3.881 8.289 1 96.88 346 GLY A N 1
ATOM 2689 C CA . GLY A 1 346 ? 19.891 5.277 8.68 1 96.88 346 GLY A CA 1
ATOM 2690 C C . GLY A 1 346 ? 20.969 5.527 9.711 1 96.88 346 GLY A C 1
ATOM 2691 O O . GLY A 1 346 ? 21.312 4.637 10.492 1 96.88 346 GLY A O 1
ATOM 2692 N N . VAL A 1 347 ? 21.5 6.723 9.68 1 97.56 347 VAL A N 1
ATOM 2693 C CA . VAL A 1 347 ? 22.531 7.09 10.656 1 97.56 347 VAL A CA 1
ATOM 2694 C C . VAL A 1 347 ? 21.969 8.109 11.641 1 97.56 347 VAL A C 1
ATOM 2696 O O . VAL A 1 347 ? 21.578 9.211 11.25 1 97.56 347 VAL A O 1
ATOM 2699 N N . ALA A 1 348 ? 21.969 7.707 12.922 1 97.75 348 ALA A N 1
ATOM 2700 C CA . ALA A 1 348 ? 21.469 8.586 13.984 1 97.75 348 ALA A CA 1
ATOM 2701 C C . ALA A 1 348 ? 22.391 9.781 14.18 1 97.75 348 ALA A C 1
ATOM 2703 O O . ALA A 1 348 ? 23.609 9.664 14.055 1 97.75 348 ALA A O 1
ATOM 2704 N N . LYS A 1 349 ? 21.812 10.852 14.547 1 96.31 349 LYS A N 1
ATOM 2705 C CA . LYS A 1 349 ? 22.594 12.031 14.875 1 96.31 349 LYS A CA 1
ATOM 2706 C C . LYS A 1 349 ? 23.094 11.984 16.312 1 96.31 349 LYS A C 1
ATOM 2708 O O . LYS A 1 349 ? 24.141 12.555 16.641 1 96.31 349 LYS A O 1
ATOM 2713 N N . THR A 1 350 ? 22.312 11.375 17.172 1 95.25 350 THR A N 1
ATOM 2714 C CA . THR A 1 350 ? 22.672 11.164 18.578 1 95.25 350 THR A CA 1
ATOM 2715 C C . THR A 1 350 ? 22.281 9.758 19.031 1 95.25 350 THR A C 1
ATOM 2717 O O . THR A 1 350 ? 21.656 9.008 18.281 1 95.25 350 THR A O 1
ATOM 2720 N N . GLU A 1 351 ? 22.688 9.461 20.234 1 95.5 351 GLU A N 1
ATOM 2721 C CA . GLU A 1 351 ? 22.344 8.148 20.781 1 95.5 351 GLU A CA 1
ATOM 2722 C C . GLU A 1 351 ? 21.344 8.273 21.922 1 95.5 351 GLU A C 1
ATOM 2724 O O . GLU A 1 351 ? 21.062 7.293 22.609 1 95.5 351 GLU A O 1
ATOM 2729 N N . ASP A 1 352 ? 20.812 9.445 22.141 1 93.88 352 ASP A N 1
ATOM 2730 C CA . ASP A 1 352 ? 19.812 9.664 23.172 1 93.88 352 ASP A CA 1
ATOM 2731 C C . ASP A 1 352 ? 18.469 9.078 22.766 1 93.88 352 ASP A C 1
ATOM 2733 O O . ASP A 1 352 ? 17.844 9.555 21.812 1 93.88 352 ASP A O 1
ATOM 2737 N N . ILE A 1 353 ? 17.984 8.133 23.562 1 94.75 353 ILE A N 1
ATOM 2738 C CA . ILE A 1 353 ? 16.781 7.395 23.188 1 94.75 353 ILE A CA 1
ATOM 2739 C C . ILE A 1 353 ? 15.609 7.848 24.062 1 94.75 353 ILE A C 1
ATOM 2741 O O . ILE A 1 353 ? 15.758 8.016 25.281 1 94.75 353 ILE A O 1
ATOM 2745 N N . ARG A 1 354 ? 14.508 8.086 23.469 1 90.56 354 ARG A N 1
ATOM 2746 C CA . ARG A 1 354 ? 13.219 8.266 24.141 1 90.56 354 ARG A CA 1
ATOM 2747 C C . ARG A 1 354 ? 12.164 7.328 23.547 1 90.56 354 ARG A C 1
ATOM 2749 O O . ARG A 1 354 ? 11.969 7.281 22.328 1 90.56 354 ARG A O 1
ATOM 2756 N N . VAL A 1 355 ? 11.477 6.586 24.406 1 91 355 VAL A N 1
ATOM 2757 C CA . VAL A 1 355 ? 10.477 5.641 23.906 1 91 355 VAL A CA 1
ATOM 2758 C C . VAL A 1 355 ? 9.086 6.074 24.359 1 91 355 VAL A C 1
ATOM 2760 O O . VAL A 1 355 ? 8.141 5.281 24.312 1 91 355 VAL A O 1
ATOM 2763 N N . ASP A 1 356 ? 8.859 7.301 24.781 1 86.88 356 ASP A N 1
ATOM 2764 C CA . ASP A 1 356 ? 7.609 7.727 25.391 1 86.88 356 ASP A CA 1
ATOM 2765 C C . ASP A 1 356 ? 6.773 8.562 24.422 1 86.88 356 ASP A C 1
ATOM 2767 O O . ASP A 1 356 ? 5.707 9.062 24.797 1 86.88 356 ASP A O 1
ATOM 2771 N N . LEU A 1 357 ? 7.281 8.734 23.219 1 85.44 357 LEU A N 1
ATOM 2772 C CA . LEU A 1 357 ? 6.508 9.555 22.297 1 85.44 357 LEU A CA 1
ATOM 2773 C C . LEU A 1 357 ? 5.25 8.82 21.844 1 85.44 357 LEU A C 1
ATOM 2775 O O . LEU A 1 357 ? 4.133 9.25 22.156 1 85.44 357 LEU A O 1
ATOM 2779 N N . ASP A 1 358 ? 5.398 7.684 21.234 1 86.75 358 ASP A N 1
ATOM 2780 C CA . ASP A 1 358 ? 4.223 6.945 20.781 1 86.75 358 ASP A CA 1
ATOM 2781 C C . ASP A 1 358 ? 3.945 5.746 21.688 1 86.75 358 ASP A C 1
ATOM 2783 O O . ASP A 1 358 ? 2.91 5.09 21.547 1 86.75 358 ASP A O 1
ATOM 2787 N N . ASN A 1 359 ? 4.832 5.48 22.547 1 85.31 359 ASN A N 1
ATOM 2788 C CA . ASN A 1 359 ? 4.688 4.453 23.578 1 85.31 359 ASN A CA 1
ATOM 2789 C C . ASN A 1 359 ? 4.551 3.062 22.953 1 85.31 359 ASN A C 1
ATOM 2791 O O . ASN A 1 359 ? 3.854 2.203 23.5 1 85.31 359 ASN A O 1
ATOM 2795 N N . GLU A 1 360 ? 5.086 2.857 21.812 1 87.44 360 GLU A N 1
ATOM 2796 C CA . GLU A 1 360 ? 5.035 1.557 21.156 1 87.44 360 GLU A CA 1
ATOM 2797 C C . GLU A 1 360 ? 6.105 0.619 21.703 1 87.44 360 GLU A C 1
ATOM 2799 O O . GLU A 1 360 ? 5.859 -0.575 21.891 1 87.44 360 GLU A O 1
ATOM 2804 N N . LEU A 1 361 ? 7.281 1.212 21.953 1 92 361 LEU A N 1
ATOM 2805 C CA . LEU A 1 361 ? 8.406 0.394 22.406 1 92 361 LEU A CA 1
ATOM 2806 C C . LEU A 1 361 ? 8.508 0.407 23.938 1 92 361 LEU A C 1
ATOM 2808 O O . LEU A 1 361 ? 8.32 1.449 24.562 1 92 361 LEU A O 1
ATOM 2812 N N . GLU A 1 362 ? 8.758 -0.792 24.438 1 92.25 362 GLU A N 1
ATOM 2813 C CA . GLU A 1 362 ? 9.094 -0.91 25.844 1 92.25 362 GLU A CA 1
ATOM 2814 C C . GLU A 1 362 ? 10.539 -0.509 26.109 1 92.25 362 GLU A C 1
ATOM 2816 O O . GLU A 1 362 ? 10.852 0.068 27.156 1 92.25 362 GLU A O 1
ATOM 2821 N N . ASP A 1 363 ? 11.336 -0.897 25.188 1 94.12 363 ASP A N 1
ATOM 2822 C CA . ASP A 1 363 ? 12.773 -0.669 25.312 1 94.12 363 ASP A CA 1
ATOM 2823 C C . ASP A 1 363 ? 13.438 -0.556 23.953 1 94.12 363 ASP A C 1
ATOM 2825 O O . ASP A 1 363 ? 12.922 -1.073 22.953 1 94.12 363 ASP A O 1
ATOM 2829 N N . ALA A 1 364 ? 14.461 0.278 23.906 1 96.62 364 ALA A N 1
ATOM 2830 C CA . ALA A 1 364 ? 15.352 0.399 22.75 1 96.62 364 ALA A CA 1
ATOM 2831 C C . ALA A 1 364 ? 16.797 0.624 23.188 1 96.62 364 ALA A C 1
ATOM 2833 O O . ALA A 1 364 ? 17.047 1.351 24.141 1 96.62 364 ALA A O 1
ATOM 2834 N N . ARG A 1 365 ? 17.75 -0.045 22.453 1 96.12 365 ARG A N 1
ATOM 2835 C CA . ARG A 1 365 ? 19.156 0.023 22.828 1 96.12 365 ARG A CA 1
ATOM 2836 C C . ARG A 1 365 ? 20.047 0.025 21.578 1 96.12 365 ARG A C 1
ATOM 2838 O O . ARG A 1 365 ? 19.688 -0.542 20.547 1 96.12 365 ARG A O 1
ATOM 2845 N N . PHE A 1 366 ? 21.172 0.715 21.812 1 97.69 366 PHE A N 1
ATOM 2846 C CA . PHE A 1 366 ? 22.25 0.547 20.844 1 97.69 366 PHE A CA 1
ATOM 2847 C C . PHE A 1 366 ? 23.125 -0.652 21.203 1 97.69 366 PHE A C 1
ATOM 2849 O O . PHE A 1 366 ? 23.688 -0.709 22.297 1 97.69 366 PHE A O 1
ATOM 2856 N N . PHE A 1 367 ? 23.25 -1.592 20.312 1 97.12 367 PHE A N 1
ATOM 2857 C CA . PHE A 1 367 ? 24.078 -2.77 20.5 1 97.12 367 PHE A CA 1
ATOM 2858 C C . PHE A 1 367 ? 25.375 -2.637 19.703 1 97.12 367 PHE A C 1
ATOM 2860 O O . PHE A 1 367 ? 25.375 -2.16 18.578 1 97.12 367 PHE A O 1
ATOM 2867 N N . THR A 1 368 ? 26.406 -3.07 20.312 1 96.75 368 THR A N 1
ATOM 2868 C CA . THR A 1 368 ? 27.688 -3.025 19.625 1 96.75 368 THR A CA 1
ATOM 2869 C C . THR A 1 368 ? 27.797 -4.141 18.594 1 96.75 368 THR A C 1
ATOM 2871 O O . THR A 1 368 ? 27.047 -5.125 18.656 1 96.75 368 THR A O 1
ATOM 2874 N N . ARG A 1 369 ? 28.75 -3.945 17.703 1 95.88 369 ARG A N 1
ATOM 2875 C CA . ARG A 1 369 ? 29 -4.957 16.672 1 95.88 369 ARG A CA 1
ATOM 2876 C C . ARG A 1 369 ? 29.359 -6.297 17.312 1 95.88 369 ARG A C 1
ATOM 2878 O O . ARG A 1 369 ? 28.922 -7.348 16.844 1 95.88 369 ARG A O 1
ATOM 2885 N N . ASP A 1 370 ? 30.156 -6.254 18.328 1 94.56 370 ASP A N 1
ATOM 2886 C CA . ASP A 1 370 ? 30.594 -7.473 19.016 1 94.56 370 ASP A CA 1
ATOM 2887 C C . ASP A 1 370 ? 29.391 -8.211 19.625 1 94.56 370 ASP A C 1
ATOM 2889 O O . ASP A 1 370 ? 29.312 -9.438 19.531 1 94.56 370 ASP A O 1
ATOM 2893 N N . GLN A 1 371 ? 28.547 -7.477 20.266 1 93.81 371 GLN A N 1
ATOM 2894 C CA . GLN A 1 371 ? 27.344 -8.07 20.844 1 93.81 371 GLN A CA 1
ATOM 2895 C C . GLN A 1 371 ? 26.5 -8.766 19.781 1 93.81 371 GLN A C 1
ATOM 2897 O O . GLN A 1 371 ? 26.016 -9.883 19.984 1 93.81 371 GLN A O 1
ATOM 2902 N N . VAL A 1 372 ? 26.328 -8.117 18.672 1 95.25 372 VAL A N 1
ATOM 2903 C CA . VAL A 1 372 ? 25.5 -8.641 17.578 1 95.25 372 VAL A CA 1
ATOM 2904 C C . VAL A 1 372 ? 26.156 -9.891 17 1 95.25 372 VAL A C 1
ATOM 2906 O O . VAL A 1 372 ? 25.469 -10.891 16.75 1 95.25 372 VAL A O 1
ATOM 2909 N N . LEU A 1 373 ? 27.453 -9.852 16.781 1 94.19 373 LEU A N 1
ATOM 2910 C CA . LEU A 1 373 ? 28.172 -10.984 16.203 1 94.19 373 LEU A CA 1
ATOM 2911 C C . LEU A 1 373 ? 28.078 -12.203 17.109 1 94.19 373 LEU A C 1
ATOM 2913 O O . LEU A 1 373 ? 28 -13.336 16.641 1 94.19 373 LEU A O 1
ATOM 2917 N N . LYS A 1 374 ? 28.094 -12 18.375 1 91.5 374 LYS A N 1
ATOM 2918 C CA . LYS A 1 374 ? 27.969 -13.102 19.328 1 91.5 374 LYS A CA 1
ATOM 2919 C C . LYS A 1 374 ? 26.609 -13.789 19.188 1 91.5 374 LYS A C 1
ATOM 2921 O O . LYS A 1 374 ? 26.5 -15.016 19.266 1 91.5 374 LYS A O 1
ATOM 2926 N N . VAL A 1 375 ? 25.609 -12.969 19.016 1 90.12 375 VAL A N 1
ATOM 2927 C CA . VAL A 1 375 ? 24.266 -13.5 18.859 1 90.12 375 VAL A CA 1
ATOM 2928 C C . VAL A 1 375 ? 24.172 -14.289 17.562 1 90.12 375 VAL A C 1
ATOM 2930 O O . VAL A 1 375 ? 23.625 -15.398 17.531 1 90.12 375 VAL A O 1
ATOM 2933 N N . ILE A 1 376 ? 24.719 -13.742 16.5 1 89 376 ILE A N 1
ATOM 2934 C CA . ILE A 1 376 ? 24.656 -14.375 15.18 1 89 376 ILE A CA 1
ATOM 2935 C C . ILE A 1 376 ? 25.391 -15.711 15.219 1 89 376 ILE A C 1
ATOM 2937 O O . ILE A 1 376 ? 24.938 -16.688 14.617 1 89 376 ILE A O 1
ATOM 2941 N N . GLN A 1 377 ? 26.438 -15.766 15.914 1 86.06 377 GLN A N 1
ATOM 2942 C CA . GLN A 1 377 ? 27.266 -16.969 15.969 1 86.06 377 GLN A CA 1
ATOM 2943 C C . GLN A 1 377 ? 26.656 -18.016 16.906 1 86.06 377 GLN A C 1
ATOM 2945 O O . GLN A 1 377 ? 26.906 -19.203 16.75 1 86.06 377 GLN A O 1
ATOM 2950 N N . SER A 1 378 ? 26.062 -17.547 17.953 1 75.94 378 SER A N 1
ATOM 2951 C CA . SER A 1 378 ? 25.484 -18.469 18.922 1 75.94 378 SER A CA 1
ATOM 2952 C C . SER A 1 378 ? 24.188 -19.078 18.391 1 75.94 378 SER A C 1
ATOM 2954 O O . SER A 1 378 ? 23.766 -20.156 18.859 1 75.94 378 SER A O 1
ATOM 2956 N N . THR A 1 379 ? 23.375 -18.25 17.797 1 58.41 379 THR A N 1
ATOM 2957 C CA . THR A 1 379 ? 21.953 -18.531 17.594 1 58.41 379 THR A CA 1
ATOM 2958 C C . THR A 1 379 ? 21.766 -19.625 16.547 1 58.41 379 THR A C 1
ATOM 2960 O O . THR A 1 379 ? 22.234 -19.5 15.414 1 58.41 379 THR A O 1
ATOM 2963 N N . LYS A 1 380 ? 21.625 -20.844 17.188 1 56.34 380 LYS A N 1
ATOM 2964 C CA . LYS A 1 380 ? 20.797 -21.719 16.391 1 56.34 380 LYS A CA 1
ATOM 2965 C C . LYS A 1 380 ? 19.594 -20.984 15.82 1 56.34 380 LYS A C 1
ATOM 2967 O O . LYS A 1 380 ? 19.031 -20.109 16.484 1 56.34 380 LYS A O 1
ATOM 2972 N N . PRO A 1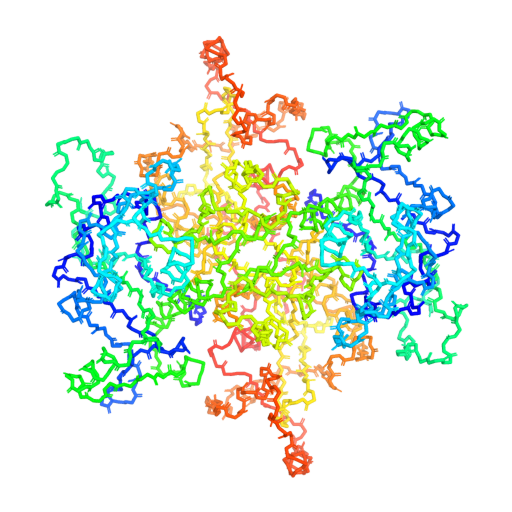 381 ? 19.359 -21.094 14.602 1 55.88 381 PRO A N 1
ATOM 2973 C CA . PRO A 1 381 ? 18.219 -20.375 14.047 1 55.88 381 PRO A CA 1
ATOM 2974 C C . PRO A 1 381 ? 16.984 -20.453 14.938 1 55.88 381 PRO A C 1
ATOM 2976 O O . PRO A 1 381 ? 16.609 -21.531 15.391 1 55.88 381 PRO A O 1
ATOM 2979 N N . MET A 1 382 ? 16.703 -19.406 15.688 1 56.69 382 MET A N 1
ATOM 2980 C CA . MET A 1 382 ? 15.5 -19.406 16.516 1 56.69 382 MET A CA 1
ATOM 2981 C C . MET A 1 382 ? 14.266 -19.734 15.688 1 56.69 382 MET A C 1
ATOM 2983 O O . MET A 1 382 ? 14.039 -19.125 14.641 1 56.69 382 MET A O 1
ATOM 2987 N N . GLN A 1 383 ? 13.711 -20.984 15.875 1 59.94 383 GLN A N 1
ATOM 2988 C CA . GLN A 1 383 ? 12.375 -21.25 15.367 1 59.94 383 GLN A CA 1
ATOM 2989 C C . GLN A 1 383 ? 11.305 -20.688 16.281 1 59.94 383 GLN A C 1
ATOM 2991 O O . GLN A 1 383 ? 11.242 -21.031 17.469 1 59.94 383 GLN A O 1
ATOM 2996 N N . LEU A 1 384 ? 10.688 -19.625 15.789 1 64.56 384 LEU A N 1
ATOM 2997 C CA . LEU A 1 384 ? 9.609 -19.062 16.609 1 64.56 384 LEU A CA 1
ATOM 2998 C C . LEU A 1 384 ? 8.414 -20 16.656 1 64.56 384 LEU A C 1
ATOM 3000 O O . LEU A 1 384 ? 7.98 -20.516 15.617 1 64.56 384 LEU A O 1
ATOM 3004 N N . SER A 1 385 ? 8.055 -20.328 17.875 1 67.69 385 SER A N 1
ATOM 3005 C CA . SER A 1 385 ? 6.82 -21.094 18.031 1 67.69 385 SER A CA 1
ATOM 3006 C C . SER A 1 385 ? 5.602 -20.266 17.609 1 67.69 385 SER A C 1
ATOM 3008 O O . SER A 1 385 ? 5.703 -19.062 17.422 1 67.69 385 SER A O 1
ATOM 3010 N N . ARG A 1 386 ? 4.551 -20.953 17.422 1 67.25 386 ARG A N 1
ATOM 3011 C CA . ARG A 1 386 ? 3.285 -20.297 17.109 1 67.25 386 ARG A CA 1
ATOM 3012 C C . ARG A 1 386 ? 2.936 -19.25 18.156 1 67.25 386 ARG A C 1
ATOM 3014 O O . ARG A 1 386 ? 2.441 -18.172 17.828 1 67.25 386 ARG A O 1
ATOM 3021 N N . GLU A 1 387 ? 3.178 -19.625 19.344 1 69.31 387 GLU A N 1
ATOM 3022 C CA . GLU A 1 387 ? 2.869 -18.719 20.453 1 69.31 387 GLU A CA 1
ATOM 3023 C C . GLU A 1 387 ? 3.738 -17.469 20.406 1 69.31 387 GLU A C 1
ATOM 3025 O O . GLU A 1 387 ? 3.256 -16.359 20.641 1 69.31 387 GLU A O 1
ATOM 3030 N N . GLN A 1 388 ? 4.988 -17.703 20.109 1 69.69 388 GLN A N 1
ATOM 3031 C CA . GLN A 1 388 ? 5.914 -16.578 20.031 1 69.69 388 GLN A CA 1
ATOM 3032 C C . GLN A 1 388 ? 5.555 -15.656 18.875 1 69.69 388 GLN A C 1
ATOM 3034 O O . GLN A 1 388 ? 5.609 -14.438 19 1 69.69 388 GLN A O 1
ATOM 3039 N N . VAL A 1 389 ? 5.176 -16.281 17.797 1 69.38 389 VAL A N 1
ATOM 3040 C CA . VAL A 1 389 ? 4.758 -15.508 16.625 1 69.38 389 VAL A CA 1
ATOM 3041 C C . VAL A 1 389 ? 3.521 -14.688 16.969 1 69.38 389 VAL A C 1
ATOM 3043 O O . VAL A 1 389 ? 3.445 -13.5 16.641 1 69.38 389 VAL A O 1
ATOM 3046 N N . ALA A 1 390 ? 2.633 -15.328 17.609 1 70.06 390 ALA A N 1
ATOM 3047 C CA . ALA A 1 390 ? 1.405 -14.648 18 1 70.06 390 ALA A CA 1
ATOM 3048 C C . ALA A 1 390 ? 1.71 -13.445 18.891 1 70.06 390 ALA A C 1
ATOM 3050 O O . ALA A 1 390 ? 1.078 -12.398 18.766 1 70.06 390 ALA A O 1
ATOM 3051 N N . ARG A 1 391 ? 2.707 -13.602 19.75 1 68.5 391 ARG A N 1
ATOM 3052 C CA . ARG A 1 391 ? 3.102 -12.523 20.656 1 68.5 391 ARG A CA 1
ATOM 3053 C C . ARG A 1 391 ? 3.756 -11.375 19.891 1 68.5 391 ARG A C 1
ATOM 3055 O O . ARG A 1 391 ? 3.502 -10.211 20.188 1 68.5 391 ARG A O 1
ATOM 3062 N N . ILE A 1 392 ? 4.473 -11.797 18.969 1 71.56 392 ILE A N 1
ATOM 3063 C CA . ILE A 1 392 ? 5.195 -10.805 18.172 1 71.56 392 ILE A CA 1
ATOM 3064 C C . ILE A 1 392 ? 4.215 -10.031 17.297 1 71.56 392 ILE A C 1
ATOM 3066 O O . ILE A 1 392 ? 4.371 -8.828 17.094 1 71.56 392 ILE A O 1
ATOM 3070 N N . ASP A 1 393 ? 3.146 -10.742 16.875 1 66.94 393 ASP A N 1
ATOM 3071 C CA . ASP A 1 393 ? 2.152 -10.117 16.016 1 66.94 393 ASP A CA 1
ATOM 3072 C C . ASP A 1 393 ? 1.13 -9.328 16.828 1 66.94 393 ASP A C 1
ATOM 3074 O O . ASP A 1 393 ? 0.281 -8.633 16.266 1 66.94 393 ASP A O 1
ATOM 3078 N N . GLY A 1 394 ? 1.271 -9.352 18.078 1 58.03 394 GLY A N 1
ATOM 3079 C CA . GLY A 1 394 ? 0.392 -8.594 18.953 1 58.03 394 GLY A CA 1
ATOM 3080 C C . GLY A 1 394 ? -1.021 -9.141 19 1 58.03 394 GLY A C 1
ATOM 3081 O O . GLY A 1 394 ? -1.977 -8.391 19.219 1 58.03 394 GLY A O 1
ATOM 3082 N N . LYS A 1 395 ? -1.286 -10.367 18.5 1 50 395 LYS A N 1
ATOM 3083 C CA . LYS A 1 395 ? -2.631 -10.938 18.531 1 50 395 LYS A CA 1
ATOM 3084 C C . LYS A 1 395 ? -3.152 -11.031 19.953 1 50 395 LYS A C 1
ATOM 3086 O O . LYS A 1 395 ? -2.393 -11.328 20.875 1 50 395 LYS A O 1
ATOM 3091 N N . GLU A 1 396 ? -4.383 -10.492 20.203 1 47.81 396 GLU A N 1
ATOM 3092 C CA . GLU A 1 396 ? -5.121 -10.453 21.469 1 47.81 396 GLU A CA 1
ATOM 3093 C C . GLU A 1 396 ? -5.207 -11.844 22.094 1 47.81 396 GLU A C 1
ATOM 3095 O O . GLU A 1 396 ? -5.441 -12.836 21.391 1 47.81 396 GLU A O 1
ATOM 3100 N N . GLY A 1 397 ? -4.785 -12.055 23.422 1 45.97 397 GLY A N 1
ATOM 3101 C CA . GLY A 1 397 ? -4.84 -13.25 24.25 1 45.97 397 GLY A CA 1
ATOM 3102 C C . GLY A 1 397 ? -3.473 -13.852 24.516 1 45.97 397 GLY A C 1
ATOM 3103 O O . GLY A 1 397 ? -3.355 -14.828 25.266 1 45.97 397 GLY A O 1
ATOM 3104 N N . ALA A 1 398 ? -2.662 -13.594 23.703 1 41.16 398 ALA A N 1
ATOM 3105 C CA . ALA A 1 398 ? -1.349 -14.117 24.078 1 41.16 398 ALA A CA 1
ATOM 3106 C C . ALA A 1 398 ? -0.844 -13.484 25.359 1 41.16 398 ALA A C 1
ATOM 3108 O O . ALA A 1 398 ? -0.313 -12.367 25.344 1 41.16 398 ALA A O 1
ATOM 3109 N N . ALA A 1 399 ? -1.693 -13.602 26.375 1 38.97 399 ALA A N 1
ATOM 3110 C CA . ALA A 1 399 ? -1.384 -13.133 27.719 1 38.97 399 ALA A CA 1
ATOM 3111 C C . ALA A 1 399 ? 0.072 -13.414 28.078 1 38.97 399 ALA A C 1
ATOM 3113 O O . ALA A 1 399 ? 0.574 -14.516 27.844 1 38.97 399 ALA A O 1
ATOM 3114 N N . SER A 1 400 ? 0.885 -12.32 28.141 1 42.06 400 SER A N 1
ATOM 3115 C CA . SER A 1 400 ? 2.211 -12.445 28.734 1 42.06 400 SER A CA 1
ATOM 3116 C C . SER A 1 400 ? 2.156 -13.227 30.031 1 42.06 400 SER A C 1
ATOM 3118 O O . SER A 1 400 ? 1.407 -12.875 30.953 1 42.06 400 SER A O 1
ATOM 3120 N N . ASP A 1 401 ? 2.166 -14.414 29.984 1 38.03 401 ASP A N 1
ATOM 3121 C CA . ASP A 1 401 ? 2.359 -15.008 31.297 1 38.03 401 ASP A CA 1
ATOM 3122 C C . ASP A 1 401 ? 3.451 -14.281 32.062 1 38.03 401 ASP A C 1
ATOM 3124 O O . ASP A 1 401 ? 4.559 -14.086 31.578 1 38.03 401 ASP A O 1
ATOM 3128 N N . LYS A 1 402 ? 3.053 -13.609 33.156 1 39.69 402 LYS A N 1
ATOM 3129 C CA . LYS A 1 402 ? 3.934 -13.008 34.156 1 39.69 402 LYS A CA 1
ATOM 3130 C C . LYS A 1 402 ? 5.176 -13.859 34.375 1 39.69 402 LYS A C 1
ATOM 3132 O O . LYS A 1 402 ? 6.145 -13.414 35 1 39.69 402 LYS A O 1
ATOM 3137 N N . HIS A 1 403 ? 5.004 -15.078 34.219 1 38.72 403 HIS A N 1
ATOM 3138 C CA . HIS A 1 403 ? 6.09 -15.977 34.562 1 38.72 403 HIS A CA 1
ATOM 3139 C C . HIS A 1 403 ? 7.246 -15.867 33.594 1 38.72 403 HIS A C 1
ATOM 3141 O O . HIS A 1 403 ? 8.391 -16.156 33.938 1 38.72 403 HIS A O 1
ATOM 3147 N N . ASP A 1 404 ? 6.984 -15.617 32.406 1 39.88 404 ASP A N 1
ATOM 3148 C CA . ASP A 1 404 ? 8.07 -15.617 31.438 1 39.88 404 ASP A CA 1
ATOM 3149 C C . ASP A 1 404 ? 8.898 -14.336 31.547 1 39.88 404 ASP A C 1
ATOM 3151 O O . ASP A 1 404 ? 10.078 -14.328 31.188 1 39.88 404 ASP A O 1
ATOM 3155 N N . LEU A 1 405 ? 8.289 -13.297 31.969 1 37.59 405 LEU A N 1
ATOM 3156 C CA . LEU A 1 405 ? 9.039 -12.078 32.25 1 37.59 405 LEU A CA 1
ATOM 3157 C C . LEU A 1 405 ? 10.047 -12.297 33.375 1 37.59 405 LEU A C 1
ATOM 3159 O O . LEU A 1 405 ? 11.117 -11.695 33.375 1 37.59 405 LEU A O 1
ATOM 3163 N N . ALA A 1 406 ? 9.586 -12.906 34.438 1 37.03 406 ALA A N 1
ATOM 3164 C CA . ALA A 1 406 ? 10.461 -13.164 35.594 1 37.03 406 ALA A CA 1
ATOM 3165 C C . ALA A 1 406 ? 11.617 -14.078 35.188 1 37.03 406 ALA A C 1
ATOM 3167 O O . ALA A 1 406 ? 12.75 -13.891 35.656 1 37.03 406 ALA A O 1
ATOM 3168 N N . ASP A 1 407 ? 11.383 -15.094 34.594 1 37.25 407 ASP A N 1
ATOM 3169 C CA . ASP A 1 407 ? 12.469 -15.969 34.156 1 37.25 407 ASP A CA 1
ATOM 3170 C C . ASP A 1 407 ? 13.359 -15.281 33.125 1 37.25 407 ASP A C 1
ATOM 3172 O O . ASP A 1 407 ? 14.523 -15.648 32.969 1 37.25 407 ASP A O 1
ATOM 3176 N N . ALA A 1 408 ? 12.883 -14.391 32.406 1 36.28 408 ALA A N 1
ATOM 3177 C CA . ALA A 1 408 ? 13.648 -13.57 31.469 1 36.28 408 ALA A CA 1
ATOM 3178 C C . ALA A 1 408 ? 14.555 -12.594 32.219 1 36.28 408 ALA A C 1
ATOM 3180 O O . ALA A 1 408 ? 15.672 -12.312 31.781 1 36.28 408 ALA A O 1
ATOM 3181 N N . LYS A 1 409 ? 14.086 -12.047 33.281 1 36.69 409 LYS A N 1
ATOM 3182 C CA . LYS A 1 409 ? 14.969 -11.164 34.062 1 36.69 409 LYS A CA 1
ATOM 3183 C C . LYS A 1 409 ? 16.188 -11.93 34.594 1 36.69 409 LYS A C 1
ATOM 3185 O O . LYS A 1 409 ? 17.203 -11.328 34.938 1 36.69 409 LYS A O 1
ATOM 3190 N N . LYS A 1 410 ? 16.016 -13.023 35.094 1 37.78 410 LYS A N 1
ATOM 3191 C CA . LYS A 1 410 ? 17.156 -13.719 35.688 1 37.78 410 LYS A CA 1
ATOM 3192 C C . LYS A 1 410 ? 18.156 -14.133 34.594 1 37.78 410 LYS A C 1
ATOM 3194 O O . LYS A 1 410 ? 19.359 -14.172 34.875 1 37.78 410 LYS A O 1
ATOM 3199 N N . LYS A 1 411 ? 17.734 -14.656 33.5 1 36.94 411 LYS A N 1
ATOM 3200 C CA . LYS A 1 411 ? 18.75 -15.078 32.531 1 36.94 411 LYS A CA 1
ATOM 3201 C C . LYS A 1 411 ? 19.234 -13.898 31.719 1 36.94 411 LYS A C 1
ATOM 3203 O O . LYS A 1 411 ? 20 -14.086 30.75 1 36.94 411 LYS A O 1
ATOM 3208 N N . ALA A 1 412 ? 18.656 -12.844 31.766 1 39.59 412 ALA A N 1
ATOM 3209 C CA . ALA A 1 412 ? 19.078 -11.594 31.125 1 39.59 412 ALA A CA 1
ATOM 3210 C C . ALA A 1 412 ? 20.453 -11.156 31.625 1 39.59 412 ALA A C 1
ATOM 3212 O O . ALA A 1 412 ? 21.016 -10.18 31.125 1 39.59 412 ALA A O 1
ATOM 3213 N N . ASP A 1 413 ? 20.766 -11.523 32.625 1 40.62 413 ASP A N 1
ATOM 3214 C CA . ASP A 1 413 ? 21.938 -10.914 33.219 1 40.62 413 ASP A CA 1
ATOM 3215 C C . ASP A 1 413 ? 23.188 -11.156 32.375 1 40.62 413 ASP A C 1
ATOM 3217 O O . ASP A 1 413 ? 24.281 -10.75 32.719 1 40.62 413 ASP A O 1
ATOM 3221 N N . ASP A 1 414 ? 23.172 -12.18 31.562 1 42.12 414 ASP A N 1
ATOM 3222 C CA . ASP A 1 414 ? 24.438 -12.156 30.844 1 42.12 414 ASP A CA 1
ATOM 3223 C C . ASP A 1 414 ? 24.438 -11.062 29.766 1 42.12 414 ASP A C 1
ATOM 3225 O O . ASP A 1 414 ? 23.594 -11.07 28.859 1 42.12 414 ASP A O 1
ATOM 3229 N N . GLU A 1 415 ? 24.812 -9.859 29.984 1 48.5 415 GLU A N 1
ATOM 3230 C CA . GLU A 1 415 ? 24.938 -8.5 29.484 1 48.5 415 GLU A CA 1
ATOM 3231 C C . GLU A 1 415 ? 25 -8.477 27.953 1 48.5 415 GLU A C 1
ATOM 3233 O O . GLU A 1 415 ? 24.656 -7.465 27.328 1 48.5 415 GLU A O 1
ATOM 3238 N N . GLY A 1 416 ? 25.062 -9.57 27.188 1 55.47 416 GLY A N 1
ATOM 3239 C CA . GLY A 1 416 ? 25.359 -9.562 25.766 1 55.47 416 GLY A CA 1
ATOM 3240 C C . GLY A 1 416 ? 24.422 -10.445 24.969 1 55.47 416 GLY A C 1
ATOM 3241 O O . GLY A 1 416 ? 24.438 -10.406 23.734 1 55.47 416 GLY A O 1
ATOM 3242 N N . SER A 1 417 ? 23.5 -11.172 25.594 1 73.31 417 SER A N 1
ATOM 3243 C CA . SER A 1 4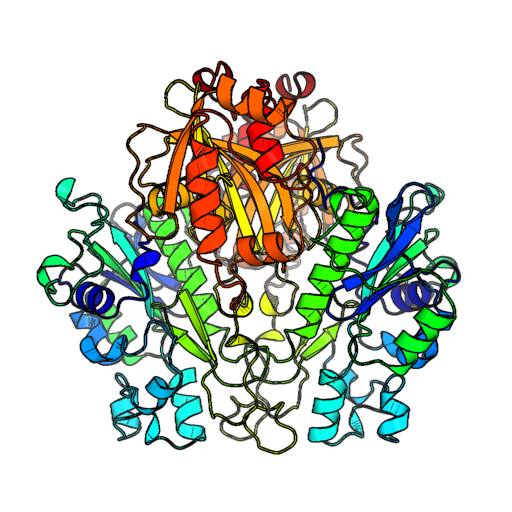17 ? 22.859 -12.203 24.781 1 73.31 417 SER A CA 1
ATOM 3244 C C . SER A 1 417 ? 21.406 -11.875 24.5 1 73.31 417 SER A C 1
ATOM 3246 O O . SER A 1 417 ? 20.594 -11.781 25.438 1 73.31 417 SER A O 1
ATOM 3248 N N . PHE A 1 418 ? 21.062 -11.062 23.531 1 86.12 418 PHE A N 1
ATOM 3249 C CA . PHE A 1 418 ? 19.672 -10.844 23.125 1 86.12 418 PHE A CA 1
ATOM 3250 C C . PHE A 1 418 ? 19.281 -11.773 21.984 1 86.12 418 PHE A C 1
ATOM 3252 O O . PHE A 1 418 ? 20.125 -12.492 21.453 1 86.12 418 PHE A O 1
ATOM 3259 N N . LEU A 1 419 ? 17.969 -11.883 21.844 1 88.25 419 LEU A N 1
ATOM 3260 C CA . LEU A 1 419 ? 17.422 -12.672 20.734 1 88.25 419 LEU A CA 1
ATOM 3261 C C . LEU A 1 419 ? 16.984 -11.773 19.594 1 88.25 419 LEU A C 1
ATOM 3263 O O . LEU A 1 419 ? 16.547 -10.641 19.812 1 88.25 419 LEU A O 1
ATOM 3267 N N . MET A 1 420 ? 17.219 -12.266 18.453 1 89.88 420 MET A N 1
ATOM 3268 C CA . MET A 1 420 ? 16.828 -11.5 17.281 1 89.88 420 MET A CA 1
ATOM 3269 C C . MET A 1 420 ? 15.898 -12.305 16.375 1 89.88 420 MET A C 1
ATOM 3271 O O . MET A 1 420 ? 15.766 -13.523 16.547 1 89.88 420 MET A O 1
ATOM 3275 N N . PRO A 1 421 ? 15.25 -11.664 15.414 1 89.56 421 PRO A N 1
ATOM 3276 C CA . PRO A 1 421 ? 14.391 -12.383 14.469 1 89.56 421 PRO A CA 1
ATOM 3277 C C . PRO A 1 421 ? 15.148 -13.453 13.68 1 89.56 421 PRO A C 1
ATOM 3279 O O . PRO A 1 421 ? 16.359 -13.344 13.508 1 89.56 421 PRO A O 1
ATOM 3282 N N . PRO A 1 422 ? 14.367 -14.453 13.242 1 88 422 PRO A N 1
ATOM 3283 C CA . PRO A 1 422 ? 15.016 -15.5 12.453 1 88 422 PRO A CA 1
ATOM 3284 C C . PRO A 1 422 ? 15.508 -15 11.102 1 88 422 PRO A C 1
ATOM 3286 O O . PRO A 1 422 ? 15.195 -13.867 10.703 1 88 422 PRO A O 1
ATOM 3289 N N . ALA A 1 423 ? 16.234 -15.812 10.375 1 88.69 423 ALA A N 1
ATOM 3290 C CA . ALA A 1 423 ? 16.875 -15.461 9.109 1 88.69 423 ALA A CA 1
ATOM 3291 C C . ALA A 1 423 ? 15.836 -15.195 8.031 1 88.69 423 ALA A C 1
ATOM 3293 O O . ALA A 1 423 ? 16.141 -14.586 7 1 88.69 423 ALA A O 1
ATOM 3294 N N . THR A 1 424 ? 14.625 -15.609 8.266 1 90.06 424 THR A N 1
ATOM 3295 C CA . THR A 1 424 ? 13.555 -15.422 7.285 1 90.06 424 THR A CA 1
ATOM 3296 C C . THR A 1 424 ? 13.008 -14 7.344 1 90.06 424 THR A C 1
ATOM 3298 O O . THR A 1 424 ? 12.25 -13.586 6.465 1 90.06 424 THR A O 1
ATOM 3301 N N . ALA A 1 425 ? 13.398 -13.25 8.375 1 92.06 425 ALA A N 1
ATOM 3302 C CA . ALA A 1 425 ? 12.953 -11.867 8.523 1 92.06 425 ALA A CA 1
ATOM 3303 C C . ALA A 1 425 ? 14.008 -10.891 8 1 92.06 425 ALA A C 1
ATOM 3305 O O . ALA A 1 425 ? 15.195 -11.031 8.305 1 92.06 425 ALA A O 1
ATOM 3306 N N . ILE A 1 426 ? 13.586 -9.898 7.293 1 96.31 426 ILE A N 1
ATOM 3307 C CA . ILE A 1 426 ? 14.508 -8.945 6.695 1 96.31 426 ILE A CA 1
ATOM 3308 C C . ILE A 1 426 ? 15.25 -8.188 7.793 1 96.31 426 ILE A C 1
ATOM 3310 O O . ILE A 1 426 ? 16.359 -7.688 7.57 1 96.31 426 ILE A O 1
ATOM 3314 N N . ALA A 1 427 ? 14.695 -8.062 8.977 1 96.56 427 ALA A N 1
ATOM 3315 C CA . ALA A 1 427 ? 15.422 -7.473 10.094 1 96.56 427 ALA A CA 1
ATOM 3316 C C . ALA A 1 427 ? 16.734 -8.203 10.344 1 96.56 427 ALA A C 1
ATOM 3318 O O . ALA A 1 427 ? 17.766 -7.574 10.586 1 96.56 427 ALA A O 1
ATOM 3319 N N . ASN A 1 428 ? 16.641 -9.539 10.359 1 94.31 428 ASN A N 1
ATOM 3320 C CA . ASN A 1 428 ? 17.859 -10.336 10.516 1 94.31 428 ASN A CA 1
ATOM 3321 C C . ASN A 1 428 ? 18.859 -10.055 9.406 1 94.31 428 ASN A C 1
ATOM 3323 O O . ASN A 1 428 ? 20.062 -9.906 9.664 1 94.31 428 ASN A O 1
ATOM 3327 N N . THR A 1 429 ? 18.375 -9.945 8.203 1 95.56 429 THR A N 1
ATOM 3328 C CA . THR A 1 429 ? 19.234 -9.648 7.059 1 95.56 429 THR A CA 1
ATOM 3329 C C . THR A 1 429 ? 19.969 -8.336 7.262 1 95.56 429 THR A C 1
ATOM 3331 O O . THR A 1 429 ? 21.188 -8.258 7.027 1 95.56 429 THR A O 1
ATOM 3334 N N . LEU A 1 430 ? 19.297 -7.312 7.664 1 97 430 LEU A N 1
ATOM 3335 C CA . LEU A 1 430 ? 19.875 -5.984 7.852 1 97 430 LEU A CA 1
ATOM 3336 C C . LEU A 1 430 ? 20.938 -6 8.953 1 97 430 LEU A C 1
ATOM 3338 O O . LEU A 1 430 ? 22.031 -5.48 8.773 1 97 430 LEU A O 1
ATOM 3342 N N . VAL A 1 431 ? 20.578 -6.594 10.078 1 96.81 431 VAL A N 1
ATOM 3343 C CA . VAL A 1 431 ? 21.484 -6.629 11.227 1 96.81 431 VAL A CA 1
ATOM 3344 C C . VAL A 1 431 ? 22.734 -7.414 10.883 1 96.81 431 VAL A C 1
ATOM 3346 O O . VAL A 1 431 ? 23.859 -6.977 11.18 1 96.81 431 VAL A O 1
ATOM 3349 N N . THR A 1 432 ? 22.547 -8.531 10.258 1 94.94 432 THR A N 1
ATOM 3350 C CA . THR A 1 432 ? 23.672 -9.375 9.867 1 94.94 432 THR A CA 1
ATOM 3351 C C . THR A 1 432 ? 24.547 -8.656 8.852 1 94.94 432 THR A C 1
ATOM 3353 O O . THR A 1 432 ? 25.781 -8.703 8.945 1 94.94 432 THR A O 1
ATOM 3356 N N . ALA A 1 433 ? 23.922 -8.039 7.875 1 95.12 433 ALA A N 1
ATOM 3357 C CA . ALA A 1 433 ? 24.688 -7.293 6.871 1 95.12 433 ALA A CA 1
ATOM 3358 C C . ALA A 1 433 ? 25.547 -6.211 7.523 1 95.12 433 ALA A C 1
ATOM 3360 O O . ALA A 1 433 ? 26.703 -6.035 7.164 1 95.12 433 ALA A O 1
ATOM 3361 N N . TRP A 1 434 ? 25 -5.488 8.445 1 96 434 TRP A N 1
ATOM 3362 C CA . TRP A 1 434 ? 25.75 -4.461 9.156 1 96 434 TRP A CA 1
ATOM 3363 C C . TRP A 1 434 ? 26.906 -5.078 9.938 1 96 434 TRP A C 1
ATOM 3365 O O . TRP A 1 434 ? 28.062 -4.625 9.82 1 96 434 TRP A O 1
ATOM 3375 N N . ALA A 1 435 ? 26.609 -6.055 10.68 1 95.62 435 ALA A N 1
ATOM 3376 C CA . ALA A 1 435 ? 27.594 -6.664 11.57 1 95.62 435 ALA A CA 1
ATOM 3377 C C . ALA A 1 435 ? 28.781 -7.223 10.773 1 95.62 435 ALA A C 1
ATOM 3379 O O . ALA A 1 435 ? 29.906 -7.238 11.266 1 95.62 435 ALA A O 1
ATOM 3380 N N . THR A 1 436 ? 28.516 -7.648 9.586 1 93.62 436 THR A N 1
ATOM 3381 C CA . THR A 1 436 ? 29.562 -8.273 8.781 1 93.62 436 THR A CA 1
ATOM 3382 C C . THR A 1 436 ? 30.141 -7.277 7.777 1 93.62 436 THR A C 1
ATOM 3384 O O . THR A 1 436 ? 30.906 -7.652 6.895 1 93.62 436 THR A O 1
ATOM 3387 N N . GLY A 1 437 ? 29.719 -6.062 7.766 1 91.31 437 GLY A N 1
ATOM 3388 C CA . GLY A 1 437 ? 30.297 -5.008 6.949 1 91.31 437 GLY A CA 1
ATOM 3389 C C . GLY A 1 437 ? 29.766 -4.996 5.527 1 91.31 437 GLY A C 1
ATOM 3390 O O . GLY A 1 437 ? 30.469 -4.578 4.602 1 91.31 437 GLY A O 1
ATOM 3391 N N . LYS A 1 438 ? 28.531 -5.41 5.305 1 89.88 438 LYS A N 1
ATOM 3392 C CA . LYS A 1 438 ? 28 -5.539 3.955 1 89.88 438 LYS A CA 1
ATOM 3393 C C . LYS A 1 438 ? 26.734 -4.691 3.783 1 89.88 438 LYS A C 1
ATOM 3395 O O . LYS A 1 438 ? 26 -4.852 2.805 1 89.88 438 LYS A O 1
ATOM 3400 N N . LEU A 1 439 ? 26.422 -3.84 4.676 1 92.06 439 LEU A N 1
ATOM 3401 C CA . LEU A 1 439 ? 25.172 -3.1 4.699 1 92.06 439 LEU A CA 1
ATOM 3402 C C . LEU A 1 439 ? 25.094 -2.115 3.537 1 92.06 439 LEU A C 1
ATOM 3404 O O . LEU A 1 439 ? 24.031 -1.91 2.959 1 92.06 439 LEU A O 1
ATOM 3408 N N . PHE A 1 440 ? 26.219 -1.551 3.129 1 86.19 440 PHE A N 1
ATOM 3409 C CA . PHE A 1 440 ? 26.219 -0.452 2.172 1 86.19 440 PHE A CA 1
ATOM 3410 C C . PHE A 1 440 ? 26.609 -0.945 0.782 1 86.19 440 PHE A C 1
ATOM 3412 O O . PHE A 1 440 ? 26.625 -0.168 -0.175 1 86.19 440 PHE A O 1
ATOM 3419 N N . ASN A 1 441 ? 26.891 -2.139 0.588 1 65 441 ASN A N 1
ATOM 3420 C CA . ASN A 1 441 ? 27.422 -2.674 -0.666 1 65 441 ASN A CA 1
ATOM 3421 C C . ASN A 1 441 ? 26.297 -3.021 -1.635 1 65 441 ASN A C 1
ATOM 3423 O O . ASN A 1 441 ? 26.047 -4.199 -1.919 1 65 441 ASN A O 1
ATOM 3427 N N . GLN A 1 442 ? 25.672 -1.912 -2.143 1 65 442 GLN A N 1
ATOM 3428 C CA . GLN A 1 442 ? 24.484 -2.264 -2.918 1 65 442 GLN A CA 1
ATOM 3429 C C . GLN A 1 442 ? 24.734 -2.105 -4.414 1 65 442 GLN A C 1
ATOM 3431 O O . GLN A 1 442 ? 23.984 -2.633 -5.234 1 65 442 GLN A O 1
ATOM 3436 N N . VAL A 1 443 ? 25.891 -1.414 -4.816 1 69.62 443 VAL A N 1
ATOM 3437 C CA . VAL A 1 443 ? 26.094 -1.232 -6.25 1 69.62 443 VAL A CA 1
ATOM 3438 C C . VAL A 1 443 ? 27.328 -2.012 -6.695 1 69.62 443 VAL A C 1
ATOM 3440 O O . VAL A 1 443 ? 28.438 -1.75 -6.227 1 69.62 443 VAL A O 1
ATOM 3443 N N . PRO A 1 444 ? 27.062 -2.998 -7.578 1 72.56 444 PRO A N 1
ATOM 3444 C CA . PRO A 1 444 ? 28.234 -3.691 -8.102 1 72.56 444 PRO A CA 1
ATOM 3445 C C . PRO A 1 444 ? 29.25 -2.742 -8.75 1 72.56 444 PRO A C 1
ATOM 3447 O O . PRO A 1 444 ? 28.844 -1.768 -9.398 1 72.56 444 PRO A O 1
ATOM 3450 N N . VAL A 1 445 ? 30.438 -3.047 -8.523 1 68.62 445 VAL A N 1
ATOM 3451 C CA . VAL A 1 445 ? 31.516 -2.197 -9.016 1 68.62 445 VAL A CA 1
ATOM 3452 C C . VAL A 1 445 ? 31.391 -2.012 -10.523 1 68.62 445 VAL A C 1
ATOM 3454 O O . VAL A 1 445 ? 31.625 -0.919 -11.047 1 68.62 445 VAL A O 1
ATOM 3457 N N . SER A 1 446 ? 31.031 -3.059 -11.195 1 73.19 446 SER A N 1
ATOM 3458 C CA . SER A 1 446 ? 30.906 -3.006 -12.648 1 73.19 446 SER A CA 1
ATOM 3459 C C . SER A 1 446 ? 29.844 -2.002 -13.07 1 73.19 446 SER A C 1
ATOM 3461 O O . SER A 1 446 ? 29.969 -1.35 -14.109 1 73.19 446 SER A O 1
ATOM 3463 N N . VAL A 1 447 ? 28.953 -1.782 -12.266 1 78.75 447 VAL A N 1
ATOM 3464 C CA . VAL A 1 447 ? 27.844 -0.899 -12.586 1 78.75 447 VAL A CA 1
ATOM 3465 C C . VAL A 1 447 ? 28.188 0.532 -12.172 1 78.75 447 VAL A C 1
ATOM 3467 O O . VAL A 1 447 ? 27.781 1.487 -12.852 1 78.75 447 VAL A O 1
ATOM 3470 N N . SER A 1 448 ? 28.938 0.598 -11.133 1 72.69 448 SER A N 1
ATOM 3471 C CA . SER A 1 448 ? 29.25 1.924 -10.609 1 72.69 448 SER A CA 1
ATOM 3472 C C . SER A 1 448 ? 30.109 2.721 -11.586 1 72.69 448 SER A C 1
ATOM 3474 O O . SER A 1 448 ? 30.156 3.949 -11.516 1 72.69 448 SER A O 1
ATOM 3476 N N . LYS A 1 449 ? 30.75 2.021 -12.492 1 71.88 449 LYS A N 1
ATOM 3477 C CA . LYS A 1 449 ? 31.641 2.676 -13.461 1 71.88 449 LYS A CA 1
ATOM 3478 C C . LYS A 1 449 ? 30.859 3.139 -14.688 1 71.88 449 LYS A C 1
ATOM 3480 O O . LYS A 1 449 ? 31.422 3.783 -15.578 1 71.88 449 LYS A O 1
ATOM 3485 N N . MET A 1 450 ? 29.703 2.82 -14.672 1 71.06 450 MET A N 1
ATOM 3486 C CA . MET A 1 450 ? 28.875 3.217 -15.805 1 71.06 450 MET A CA 1
ATOM 3487 C C . MET A 1 450 ? 28.391 4.652 -15.648 1 71.06 450 MET A C 1
ATOM 3489 O O . MET A 1 450 ? 28.109 5.102 -14.531 1 71.06 450 MET A O 1
ATOM 3493 N N . MET B 1 1 ? 19.141 14.43 -2.492 1 57.91 1 MET B N 1
ATOM 3494 C CA . MET B 1 1 ? 18.203 15.164 -3.354 1 57.91 1 MET B CA 1
ATOM 3495 C C . MET B 1 1 ? 16.766 14.766 -3.064 1 57.91 1 MET B C 1
ATOM 3497 O O . MET B 1 1 ? 16.469 13.586 -2.861 1 57.91 1 MET B O 1
ATOM 3501 N N . GLU B 1 2 ? 15.898 15.773 -2.777 1 81.56 2 GLU B N 1
ATOM 3502 C CA . GLU B 1 2 ? 14.492 15.531 -2.467 1 81.56 2 GLU B CA 1
ATOM 3503 C C . GLU B 1 2 ? 13.617 15.695 -3.705 1 81.56 2 GLU B C 1
ATOM 3505 O O . GLU B 1 2 ? 13.727 16.688 -4.426 1 81.56 2 GLU B O 1
ATOM 3510 N N . ASN B 1 3 ? 12.953 14.656 -4.066 1 93.69 3 ASN B N 1
ATOM 3511 C CA . ASN B 1 3 ? 12.023 14.688 -5.184 1 93.69 3 ASN B CA 1
ATOM 3512 C C . ASN B 1 3 ? 10.82 15.586 -4.895 1 93.69 3 ASN B C 1
ATOM 3514 O O . ASN B 1 3 ? 10.484 15.82 -3.732 1 93.69 3 ASN B O 1
ATOM 3518 N N . TYR B 1 4 ? 10.297 16.156 -5.969 1 93 4 TYR B N 1
ATOM 3519 C CA . TYR B 1 4 ? 9.086 16.969 -5.836 1 93 4 TYR B CA 1
ATOM 3520 C C . TYR B 1 4 ? 7.992 16.188 -5.121 1 93 4 TYR B C 1
ATOM 3522 O O . TYR B 1 4 ? 7.949 14.953 -5.191 1 93 4 TYR B O 1
ATOM 3530 N N . TYR B 1 5 ? 7.105 16.891 -4.273 1 94.94 5 TYR B N 1
ATOM 3531 C CA . TYR B 1 5 ? 6.047 16.344 -3.426 1 94.94 5 TYR B CA 1
ATOM 3532 C C . TYR B 1 5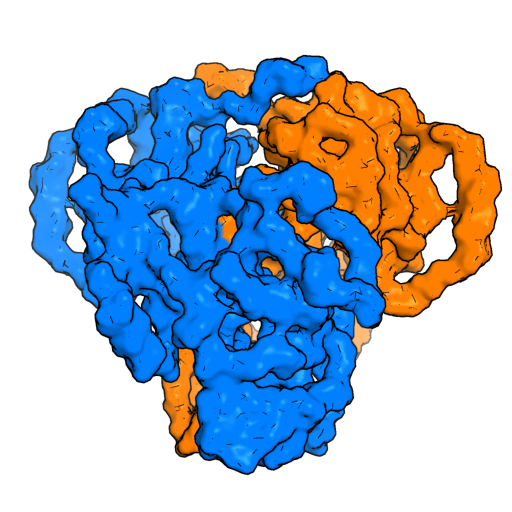 ? 6.625 15.695 -2.178 1 94.94 5 TYR B C 1
ATOM 3534 O O . TYR B 1 5 ? 5.883 15.266 -1.294 1 94.94 5 TYR B O 1
ATOM 3542 N N . ALA B 1 6 ? 7.945 15.508 -2.059 1 95.56 6 ALA B N 1
ATOM 3543 C CA . ALA B 1 6 ? 8.594 15.156 -0.795 1 95.56 6 ALA B CA 1
ATOM 3544 C C . ALA B 1 6 ? 9.086 16.406 -0.064 1 95.56 6 ALA B C 1
ATOM 3546 O O . ALA B 1 6 ? 8.891 17.516 -0.539 1 95.56 6 ALA B O 1
ATOM 3547 N N . GLY B 1 7 ? 9.578 16.234 1.109 1 95.44 7 GLY B N 1
ATOM 3548 C CA . GLY B 1 7 ? 10.086 17.359 1.879 1 95.44 7 GLY B CA 1
ATOM 3549 C C . GLY B 1 7 ? 9.031 18 2.762 1 95.44 7 GLY B C 1
ATOM 3550 O O . GLY B 1 7 ? 9.023 19.219 2.936 1 95.44 7 GLY B O 1
ATOM 3551 N N . ASN B 1 8 ? 8.07 17.25 3.221 1 96.12 8 ASN B N 1
ATOM 3552 C CA . ASN B 1 8 ? 7.004 17.75 4.082 1 96.12 8 ASN B CA 1
ATOM 3553 C C . ASN B 1 8 ? 7.543 18.188 5.441 1 96.12 8 ASN B C 1
ATOM 3555 O O . ASN B 1 8 ? 8.109 17.375 6.18 1 96.12 8 ASN B O 1
ATOM 3559 N N . PRO B 1 9 ? 7.387 19.422 5.766 1 94.56 9 PRO B N 1
ATOM 3560 C CA . PRO B 1 9 ? 7.988 19.938 7 1 94.56 9 PRO B CA 1
ATOM 3561 C C . PRO B 1 9 ? 7.156 19.625 8.234 1 94.56 9 PRO B C 1
ATOM 3563 O O . PRO B 1 9 ? 7.602 19.859 9.367 1 94.56 9 PRO B O 1
ATOM 3566 N N . LEU B 1 10 ? 5.98 19.094 8.125 1 95.44 10 LEU B N 1
ATOM 3567 C CA . LEU B 1 10 ? 5.062 18.922 9.242 1 95.44 10 LEU B CA 1
ATOM 3568 C C . LEU B 1 10 ? 5.438 17.672 10.055 1 95.44 10 LEU B C 1
ATOM 3570 O O . LEU B 1 10 ? 5.777 16.641 9.484 1 95.44 10 LEU B O 1
ATOM 3574 N N . ASN B 1 11 ? 5.473 17.891 11.328 1 93.44 11 ASN B N 1
ATOM 3575 C CA . ASN B 1 11 ? 5.434 16.719 12.195 1 93.44 11 ASN B CA 1
ATOM 3576 C C . ASN B 1 11 ? 4.039 16.094 12.234 1 93.44 11 ASN B C 1
ATOM 3578 O O . ASN B 1 11 ? 3.098 16.719 12.742 1 93.44 11 ASN B O 1
ATOM 3582 N N . ARG B 1 12 ? 3.918 14.969 11.781 1 94.44 12 ARG B N 1
ATOM 3583 C CA . ARG B 1 12 ? 2.609 14.359 11.562 1 94.44 12 ARG B CA 1
ATOM 3584 C C . ARG B 1 12 ? 1.948 13.984 12.883 1 94.44 12 ARG B C 1
ATOM 3586 O O . ARG B 1 12 ? 0.721 13.898 12.969 1 94.44 12 ARG B O 1
ATOM 3593 N N . LEU B 1 13 ? 2.732 13.727 13.93 1 91.5 13 LEU B N 1
ATOM 3594 C CA . LEU B 1 13 ? 2.227 13.414 15.266 1 91.5 13 LEU B CA 1
ATOM 3595 C C . LEU B 1 13 ? 1.153 12.328 15.195 1 91.5 13 LEU B C 1
ATOM 3597 O O . LEU B 1 13 ? 0.064 12.492 15.75 1 91.5 13 LEU B O 1
ATOM 3601 N N . SER B 1 14 ? 1.52 11.242 14.516 1 93.12 14 SER B N 1
ATOM 3602 C CA . SER B 1 14 ? 0.561 10.164 14.297 1 93.12 14 SER B CA 1
ATOM 3603 C C . SER B 1 14 ? 0.014 9.625 15.617 1 93.12 14 SER B C 1
ATOM 3605 O O . SER B 1 14 ? -1.155 9.242 15.695 1 93.12 14 SER B O 1
ATOM 3607 N N . TYR B 1 15 ? 0.706 9.672 16.672 1 89.56 15 TYR B N 1
ATOM 3608 C CA . TYR B 1 15 ? 0.349 9.062 17.953 1 89.56 15 TYR B CA 1
ATOM 3609 C C . TYR B 1 15 ? -0.626 9.953 18.719 1 89.56 15 TYR B C 1
ATOM 3611 O O . TYR B 1 15 ? -1.135 9.555 19.781 1 89.56 15 TYR B O 1
ATOM 3619 N N . LEU B 1 16 ? -0.951 11.07 18.203 1 89.62 16 LEU B N 1
ATOM 3620 C CA . LEU B 1 16 ? -1.898 11.961 18.859 1 89.62 16 LEU B CA 1
ATOM 3621 C C . LEU B 1 16 ? -3.207 12.031 18.094 1 89.62 16 LEU B C 1
ATOM 3623 O O . LEU B 1 16 ? -4.137 12.734 18.5 1 89.62 16 LEU B O 1
ATOM 3627 N N . ARG B 1 17 ? -3.316 11.281 17.047 1 93.38 17 ARG B N 1
ATOM 3628 C CA . ARG B 1 17 ? -4.504 11.32 16.203 1 93.38 17 ARG B CA 1
ATOM 3629 C C . ARG B 1 17 ? -5.707 10.711 16.906 1 93.38 17 ARG B C 1
ATOM 3631 O O . ARG B 1 17 ? -6.848 10.883 16.484 1 93.38 17 ARG B O 1
ATOM 3638 N N . SER B 1 18 ? -5.449 9.992 17.969 1 91.25 18 SER B N 1
ATOM 3639 C CA . SER B 1 18 ? -6.543 9.383 18.719 1 91.25 18 SER B CA 1
ATOM 3640 C C . SER B 1 18 ? -6.883 10.188 19.969 1 91.25 18 SER B C 1
ATOM 3642 O O . SER B 1 18 ? -7.742 9.789 20.75 1 91.25 18 SER B O 1
ATOM 3644 N N . SER B 1 19 ? -6.246 11.312 20.172 1 89.62 19 SER B N 1
ATOM 3645 C CA . SER B 1 19 ? -6.465 12.148 21.344 1 89.62 19 SER B CA 1
ATOM 3646 C C . SER B 1 19 ? -7.48 13.25 21.062 1 89.62 19 SER B C 1
ATOM 3648 O O . SER B 1 19 ? -7.156 14.242 20.406 1 89.62 19 SER B O 1
ATOM 3650 N N . GLN B 1 20 ? -8.609 13.086 21.656 1 90.75 20 GLN B N 1
ATOM 3651 C CA . GLN B 1 20 ? -9.648 14.094 21.5 1 90.75 20 GLN B CA 1
ATOM 3652 C C . GLN B 1 20 ? -9.172 15.461 21.984 1 90.75 20 GLN B C 1
ATOM 3654 O O . GLN B 1 20 ? -9.406 16.484 21.344 1 90.75 20 GLN B O 1
ATOM 3659 N N . ALA B 1 21 ? -8.578 15.453 23.109 1 87.88 21 ALA B N 1
ATOM 3660 C CA . ALA B 1 21 ? -8.117 16.688 23.719 1 87.88 21 ALA B CA 1
ATOM 3661 C C . ALA B 1 21 ? -7.121 17.422 22.812 1 87.88 21 ALA B C 1
ATOM 3663 O O . ALA B 1 21 ? -7.242 18.625 22.594 1 87.88 21 ALA B O 1
ATOM 3664 N N . PHE B 1 22 ? -6.141 16.656 22.328 1 88.25 22 PHE B N 1
ATOM 3665 C CA . PHE B 1 22 ? -5.129 17.25 21.453 1 88.25 22 PHE B CA 1
ATOM 3666 C C . PHE B 1 22 ? -5.766 17.812 20.188 1 88.25 22 PHE B C 1
ATOM 3668 O O . PHE B 1 22 ? -5.512 18.953 19.812 1 88.25 22 PHE B O 1
ATOM 3675 N N . LEU B 1 23 ? -6.57 17 19.562 1 92.88 23 LEU B N 1
ATOM 3676 C CA . LEU B 1 23 ? -7.16 17.375 18.281 1 92.88 23 LEU B CA 1
ATOM 3677 C C . LEU B 1 23 ? -8.062 18.594 18.438 1 92.88 23 LEU B C 1
ATOM 3679 O O . LEU B 1 23 ? -8.086 19.469 17.578 1 92.88 23 LEU B O 1
ATOM 3683 N N . THR B 1 24 ? -8.805 18.625 19.562 1 92.62 24 THR B N 1
ATOM 3684 C CA . THR B 1 24 ? -9.672 19.766 19.828 1 92.62 24 THR B CA 1
ATOM 3685 C C . THR B 1 24 ? -8.852 21.031 19.984 1 92.62 24 THR B C 1
ATOM 3687 O O . THR B 1 24 ? -9.195 22.078 19.422 1 92.62 24 THR B O 1
ATOM 3690 N N . SER B 1 25 ? -7.785 20.891 20.688 1 89.94 25 SER B N 1
ATOM 3691 C CA . SER B 1 25 ? -6.895 22.031 20.891 1 89.94 25 SER B CA 1
ATOM 3692 C C . SER B 1 25 ? -6.266 22.484 19.578 1 89.94 25 SER B C 1
ATOM 3694 O O . SER B 1 25 ? -6.152 23.672 19.312 1 89.94 25 SER B O 1
ATOM 3696 N N . ALA B 1 26 ? -5.816 21.531 18.797 1 91.94 26 ALA B N 1
ATOM 3697 C CA . ALA B 1 26 ? -5.199 21.828 17.5 1 91.94 26 ALA B CA 1
ATOM 3698 C C . ALA B 1 26 ? -6.199 22.5 16.562 1 91.94 26 ALA B C 1
ATOM 3700 O O . ALA B 1 26 ? -5.836 23.406 15.805 1 91.94 26 ALA B O 1
ATOM 3701 N N . LEU B 1 27 ? -7.398 22.062 16.641 1 93.38 27 LEU B N 1
ATOM 3702 C CA . LEU B 1 27 ? -8.453 22.578 15.773 1 93.38 27 LEU B CA 1
ATOM 3703 C C . LEU B 1 27 ? -8.758 24.047 16.094 1 93.38 27 LEU B C 1
ATOM 3705 O O . LEU B 1 27 ? -8.938 24.859 15.195 1 93.38 27 LEU B O 1
ATOM 3709 N N . ARG B 1 28 ? -8.781 24.422 17.328 1 90.94 28 ARG B N 1
ATOM 3710 C CA . ARG B 1 28 ? -9.211 25.75 17.781 1 90.94 28 ARG B CA 1
ATOM 3711 C C . ARG B 1 28 ? -8.031 26.703 17.875 1 90.94 28 ARG B C 1
ATOM 3713 O O . ARG B 1 28 ? -8.211 27.891 18.141 1 90.94 28 ARG B O 1
ATOM 3720 N N . SER B 1 29 ? -6.895 26.172 17.672 1 89.38 29 SER B N 1
ATOM 3721 C CA . SER B 1 29 ? -5.723 27.047 17.75 1 89.38 29 SER B CA 1
ATOM 3722 C C . SER B 1 29 ? -5.863 28.25 16.844 1 89.38 29 SER B C 1
ATOM 3724 O O . SER B 1 29 ? -6.309 28.125 15.695 1 89.38 29 SER B O 1
ATOM 3726 N N . PRO B 1 30 ? -5.512 29.422 17.344 1 89.88 30 PRO B N 1
ATOM 3727 C CA . PRO B 1 30 ? -5.523 30.594 16.469 1 89.88 30 PRO B CA 1
ATOM 3728 C C . PRO B 1 30 ? -4.508 30.5 15.336 1 89.88 30 PRO B C 1
ATOM 3730 O O . PRO B 1 30 ? -4.605 31.234 14.352 1 89.88 30 PRO B O 1
ATOM 3733 N N . LYS B 1 31 ? -3.566 29.578 15.477 1 91.94 31 LYS B N 1
ATOM 3734 C CA . LYS B 1 31 ? -2.529 29.406 14.461 1 91.94 31 LYS B CA 1
ATOM 3735 C C . LYS B 1 31 ? -2.902 28.297 13.477 1 91.94 31 LYS B C 1
ATOM 3737 O O . LYS B 1 31 ? -2.137 28 12.562 1 91.94 31 LYS B O 1
ATOM 3742 N N . ALA B 1 32 ? -4.062 27.734 13.703 1 95.31 32 ALA B N 1
ATOM 3743 C CA . ALA B 1 32 ? -4.465 26.609 12.852 1 95.31 32 ALA B CA 1
ATOM 3744 C C . ALA B 1 32 ? -4.648 27.062 11.406 1 95.31 32 ALA B C 1
ATOM 3746 O O . ALA B 1 32 ? -5.168 28.156 11.148 1 95.31 32 ALA B O 1
ATOM 3747 N N . LYS B 1 33 ? -4.156 26.297 10.516 1 97.5 33 LYS B N 1
ATOM 3748 C CA . LYS B 1 33 ? -4.262 26.531 9.078 1 97.5 33 LYS B CA 1
ATOM 3749 C C . LYS B 1 33 ? -5.074 25.438 8.406 1 97.5 33 LYS B C 1
ATOM 3751 O O . LYS B 1 33 ? -4.805 24.25 8.594 1 97.5 33 LYS B O 1
ATOM 3756 N N . PHE B 1 34 ? -6.109 25.844 7.684 1 98.62 34 PHE B N 1
ATOM 3757 C CA . PHE B 1 34 ? -6.965 24.906 6.961 1 98.62 34 PHE B CA 1
ATOM 3758 C C . PHE B 1 34 ? -6.793 25.078 5.453 1 98.62 34 PHE B C 1
ATOM 3760 O O . PHE B 1 34 ? -6.961 26.172 4.918 1 98.62 34 PHE B O 1
ATOM 3767 N N . LEU B 1 35 ? -6.398 24.016 4.805 1 98.81 35 LEU B N 1
ATOM 3768 C CA . LEU B 1 35 ? -6.328 24.016 3.348 1 98.81 35 LEU B CA 1
ATOM 3769 C C . LEU B 1 35 ? -7.637 23.5 2.748 1 98.81 35 LEU B C 1
ATOM 3771 O O . LEU B 1 35 ? -7.918 22.312 2.775 1 98.81 35 LEU B O 1
ATOM 3775 N N . PRO B 1 36 ? -8.469 24.406 2.197 1 98.75 36 PRO B N 1
ATOM 3776 C CA . PRO B 1 36 ? -9.656 23.922 1.489 1 98.75 36 PRO B CA 1
ATOM 3777 C C . PRO B 1 36 ? -9.32 23.234 0.168 1 98.75 36 PRO B C 1
ATOM 3779 O O . PRO B 1 36 ? -8.453 23.703 -0.572 1 98.75 36 PRO B O 1
ATOM 3782 N N . LEU B 1 37 ? -9.93 22.141 -0.048 1 98.62 37 LEU B N 1
ATOM 3783 C CA . LEU B 1 37 ? -9.844 21.453 -1.334 1 98.62 37 LEU B CA 1
ATOM 3784 C C . LEU B 1 37 ? -11.219 21.344 -1.983 1 98.62 37 LEU B C 1
ATOM 3786 O O . LEU B 1 37 ? -12.172 20.875 -1.35 1 98.62 37 LEU B O 1
ATOM 3790 N N . ASP B 1 38 ? -11.297 21.812 -3.225 1 98.38 38 ASP B N 1
ATOM 3791 C CA . ASP B 1 38 ? -12.484 21.625 -4.051 1 98.38 38 ASP B CA 1
ATOM 3792 C C . ASP B 1 38 ? -12.227 20.594 -5.156 1 98.38 38 ASP B C 1
ATOM 3794 O O . ASP B 1 38 ? -11.461 20.859 -6.086 1 98.38 38 ASP B O 1
ATOM 3798 N N . SER B 1 39 ? -12.922 19.453 -5.133 1 96.06 39 SER B N 1
ATOM 3799 C CA . SER B 1 39 ? -12.664 18.375 -6.074 1 96.06 39 SER B CA 1
ATOM 3800 C C . SER B 1 39 ? -11.18 18.062 -6.164 1 96.06 39 SER B C 1
ATOM 3802 O O . SER B 1 39 ? -10.617 17.984 -7.262 1 96.06 39 SER B O 1
ATOM 3804 N N . LEU B 1 40 ? -10.539 18.078 -4.973 1 96 40 LEU B N 1
ATOM 3805 C CA . LEU B 1 40 ? -9.156 17.672 -4.762 1 96 40 LEU B CA 1
ATOM 3806 C C . LEU B 1 40 ? -8.188 18.75 -5.223 1 96 40 LEU B C 1
ATOM 3808 O O . LEU B 1 40 ? -6.973 18.578 -5.168 1 96 40 LEU B O 1
ATOM 3812 N N . SER B 1 41 ? -8.727 19.891 -5.711 1 96.88 41 SER B N 1
ATOM 3813 C CA . SER B 1 41 ? -7.895 21.031 -6.051 1 96.88 41 SER B CA 1
ATOM 3814 C C . SER B 1 41 ? -7.711 21.953 -4.848 1 96.88 41 SER B C 1
ATOM 3816 O O . SER B 1 41 ? -8.688 22.5 -4.316 1 96.88 41 SER B O 1
ATOM 3818 N N . PRO B 1 42 ? -6.531 22.172 -4.406 1 97.75 42 PRO B N 1
ATOM 3819 C CA . PRO B 1 42 ? -6.316 23.047 -3.25 1 97.75 42 PRO B CA 1
ATOM 3820 C C . PRO B 1 42 ? -6.492 24.516 -3.59 1 97.75 42 PRO B C 1
ATOM 3822 O O . PRO B 1 42 ? -6.328 24.906 -4.746 1 97.75 42 PRO B O 1
ATOM 3825 N N . LEU B 1 43 ? -6.84 25.281 -2.57 1 98.38 43 LEU B N 1
ATOM 3826 C CA . LEU B 1 43 ? -6.867 26.734 -2.705 1 98.38 43 LEU B CA 1
ATOM 3827 C C . LEU B 1 43 ? -5.453 27.297 -2.82 1 98.38 43 LEU B C 1
ATOM 3829 O O . LEU B 1 43 ? -4.578 26.953 -2.021 1 98.38 43 LEU B O 1
ATOM 3833 N N . CYS B 1 44 ? -5.227 28.094 -3.855 1 97.12 44 CYS B N 1
ATOM 3834 C CA . CYS B 1 44 ? -3.908 28.641 -4.129 1 97.12 44 CYS B CA 1
ATOM 3835 C C . CYS B 1 44 ? -4.004 30.125 -4.5 1 97.12 44 CYS B C 1
ATOM 3837 O O . CYS B 1 44 ? -5.09 30.609 -4.812 1 97.12 44 CYS B O 1
ATOM 3839 N N . LYS B 1 45 ? -2.885 30.75 -4.379 1 95.88 45 LYS B N 1
ATOM 3840 C CA . LYS B 1 45 ? -2.711 32.125 -4.836 1 95.88 45 LYS B CA 1
ATOM 3841 C C . LYS B 1 45 ? -1.333 32.312 -5.461 1 95.88 45 LYS B C 1
ATOM 3843 O O . LYS B 1 45 ? -0.338 31.797 -4.965 1 95.88 45 LYS B O 1
ATOM 3848 N N . HIS B 1 46 ? -1.33 33.062 -6.504 1 93.94 46 HIS B N 1
ATOM 3849 C CA . HIS B 1 46 ? -0.051 33.406 -7.121 1 93.94 46 HIS B CA 1
ATOM 3850 C C . HIS B 1 46 ? 0.563 34.656 -6.488 1 93.94 46 HIS B C 1
ATOM 3852 O O . HIS B 1 46 ? -0.151 35.594 -6.148 1 93.94 46 HIS B O 1
ATOM 3858 N N . ASP B 1 47 ? 1.837 34.562 -6.348 1 92.94 47 ASP B N 1
ATOM 3859 C CA . ASP B 1 47 ? 2.504 35.781 -5.879 1 92.94 47 ASP B CA 1
ATOM 3860 C C . ASP B 1 47 ? 2.912 36.688 -7.051 1 92.94 47 ASP B C 1
ATOM 3862 O O . ASP B 1 47 ? 2.506 36.438 -8.188 1 92.94 47 ASP B O 1
ATOM 3866 N N . LYS B 1 48 ? 3.627 37.75 -6.781 1 92 48 LYS B N 1
ATOM 3867 C CA . LYS B 1 48 ? 3.977 38.781 -7.777 1 92 48 LYS B CA 1
ATOM 3868 C C . LYS B 1 48 ? 4.906 38.188 -8.844 1 92 48 LYS B C 1
ATOM 3870 O O . LYS B 1 48 ? 4.895 38.656 -9.992 1 92 48 LYS B O 1
ATOM 3875 N N . ASP B 1 49 ? 5.668 37.125 -8.531 1 90.75 49 ASP B N 1
ATOM 3876 C CA . ASP B 1 49 ? 6.641 36.531 -9.445 1 90.75 49 ASP B CA 1
ATOM 3877 C C . ASP B 1 49 ? 6.027 35.375 -10.211 1 90.75 49 ASP B C 1
ATOM 3879 O O . ASP B 1 49 ? 6.707 34.719 -11 1 90.75 49 ASP B O 1
ATOM 3883 N N . GLY B 1 50 ? 4.738 35.062 -9.906 1 88.19 50 GLY B N 1
ATOM 3884 C CA . GLY B 1 50 ? 4.051 34.031 -10.648 1 88.19 50 GLY B CA 1
ATOM 3885 C C . GLY B 1 50 ? 4.102 32.688 -9.961 1 88.19 50 GLY B C 1
ATOM 3886 O O . GLY B 1 50 ? 3.516 31.703 -10.445 1 88.19 50 GLY B O 1
ATOM 3887 N N . ALA B 1 51 ? 4.766 32.688 -8.867 1 91.31 51 ALA B N 1
ATOM 3888 C CA . ALA B 1 51 ? 4.828 31.422 -8.117 1 91.31 51 ALA B CA 1
ATOM 3889 C C . ALA B 1 51 ? 3.498 31.125 -7.426 1 91.31 51 ALA B C 1
ATOM 3891 O O . ALA B 1 51 ? 2.854 32.031 -6.895 1 91.31 51 ALA B O 1
ATOM 3892 N N . ARG B 1 52 ? 3.08 29.875 -7.555 1 93.5 52 ARG B N 1
ATOM 3893 C CA . ARG B 1 52 ? 1.853 29.422 -6.914 1 93.5 52 ARG B CA 1
ATOM 3894 C C . ARG B 1 52 ? 2.105 29.031 -5.457 1 93.5 52 ARG B C 1
ATOM 3896 O O . ARG B 1 52 ? 3.068 28.328 -5.156 1 93.5 52 ARG B O 1
ATOM 3903 N N . HIS B 1 53 ? 1.285 29.547 -4.594 1 96.31 53 HIS B N 1
ATOM 3904 C CA . HIS B 1 53 ? 1.366 29.203 -3.178 1 96.31 53 HIS B CA 1
ATOM 3905 C C . HIS B 1 53 ? 0.036 28.672 -2.66 1 96.31 53 HIS B C 1
ATOM 3907 O O . HIS B 1 53 ? -1.028 29.094 -3.123 1 96.31 53 HIS B O 1
ATOM 3913 N N . LEU B 1 54 ? 0.139 27.734 -1.739 1 97.56 54 LEU B N 1
ATOM 3914 C CA . LEU B 1 54 ? -1.081 27.328 -1.052 1 97.56 54 LEU B CA 1
ATOM 3915 C C . LEU B 1 54 ? -1.666 28.484 -0.247 1 97.56 54 LEU B C 1
ATOM 3917 O O . LEU B 1 54 ? -0.925 29.266 0.346 1 97.56 54 LEU B O 1
ATOM 3921 N N . HIS B 1 55 ? -2.936 28.547 -0.301 1 98.25 55 HIS B N 1
ATOM 3922 C CA . HIS B 1 55 ? -3.633 29.531 0.515 1 98.25 55 HIS B CA 1
ATOM 3923 C C . HIS B 1 55 ? -4.477 28.859 1.593 1 98.25 55 HIS B C 1
ATOM 3925 O O . HIS B 1 55 ? -5.34 28.031 1.285 1 98.25 55 HIS B O 1
ATOM 3931 N N . PHE B 1 56 ? -4.199 29.234 2.838 1 98.38 56 PHE B N 1
ATOM 3932 C CA . PHE B 1 56 ? -4.867 28.641 3.986 1 98.38 56 PHE B CA 1
ATOM 3933 C C . PHE B 1 56 ? -5.879 29.609 4.586 1 98.38 56 PHE B C 1
ATOM 3935 O O . PHE B 1 56 ? -5.734 30.828 4.457 1 98.38 56 PHE B O 1
ATOM 3942 N N . VAL B 1 57 ? -6.938 29.062 5.195 1 98.19 57 VAL B N 1
ATOM 3943 C CA . VAL B 1 57 ? -7.887 29.859 5.961 1 98.19 57 VAL B CA 1
ATOM 3944 C C . VAL B 1 57 ? -7.828 29.469 7.434 1 98.19 57 VAL B C 1
ATOM 3946 O O . VAL B 1 57 ? -7.117 28.531 7.801 1 98.19 57 VAL B O 1
ATOM 3949 N N . GLY B 1 58 ? -8.531 30.219 8.25 1 96.69 58 GLY B N 1
ATOM 3950 C CA . GLY B 1 58 ? -8.461 29.984 9.68 1 96.69 58 GLY B CA 1
ATOM 3951 C C . GLY B 1 58 ? -9.688 29.281 10.234 1 96.69 58 GLY B C 1
ATOM 3952 O O . GLY B 1 58 ? -10.641 29.016 9.5 1 96.69 58 GLY B O 1
ATOM 3953 N N . TRP B 1 59 ? -9.602 28.953 11.492 1 95.06 59 TRP B N 1
ATOM 3954 C CA . TRP B 1 59 ? -10.672 28.25 12.18 1 95.06 59 TRP B CA 1
ATOM 3955 C C . TRP B 1 59 ? -11.984 29.016 12.094 1 95.06 59 TRP B C 1
ATOM 3957 O O . TRP B 1 59 ? -13.039 28.422 11.852 1 95.06 59 TRP B O 1
ATOM 3967 N N . LYS B 1 60 ? -11.938 30.266 12.219 1 93.69 60 LYS B N 1
ATOM 3968 C CA . LYS B 1 60 ? -13.133 31.094 12.211 1 93.69 60 LYS B CA 1
ATOM 3969 C C . LYS B 1 60 ? -13.867 30.984 10.875 1 93.69 60 LYS B C 1
ATOM 3971 O O . LYS B 1 60 ? -15.094 31.094 10.82 1 93.69 60 LYS B O 1
ATOM 3976 N N . ASP B 1 61 ? -13.109 30.703 9.836 1 95.5 61 ASP B N 1
ATOM 3977 C CA . ASP B 1 61 ? -13.68 30.625 8.492 1 95.5 61 ASP B CA 1
ATOM 3978 C C . ASP B 1 61 ? -14.445 29.312 8.305 1 95.5 61 ASP B C 1
ATOM 3980 O O . ASP B 1 61 ? -15.375 29.25 7.496 1 95.5 61 ASP B O 1
ATOM 3984 N N . VAL B 1 62 ? -14.055 28.25 9.062 1 95.69 62 VAL B N 1
ATOM 3985 C CA . VAL B 1 62 ? -14.594 26.938 8.727 1 95.69 62 VAL B CA 1
ATOM 3986 C C . VAL B 1 62 ? -15.406 26.391 9.898 1 95.69 62 VAL B C 1
ATOM 3988 O O . VAL B 1 62 ? -16.078 25.375 9.773 1 95.69 62 VAL B O 1
ATOM 3991 N N . GLU B 1 63 ? -15.438 27.047 11.016 1 93.06 63 GLU B N 1
ATOM 3992 C CA . GLU B 1 63 ? -16.047 26.547 12.25 1 93.06 63 GLU B CA 1
ATOM 3993 C C . GLU B 1 63 ? -17.516 26.219 12.039 1 93.06 63 GLU B C 1
ATOM 3995 O O . GLU B 1 63 ? -18.016 25.203 12.555 1 93.06 63 GLU B O 1
ATOM 4000 N N . ALA B 1 64 ? -18.188 27.047 11.266 1 89.5 64 ALA B N 1
ATOM 4001 C CA . ALA B 1 64 ? -19.625 26.859 11.07 1 89.5 64 ALA B CA 1
ATOM 4002 C C . ALA B 1 64 ? -19.906 25.547 10.375 1 89.5 64 ALA B C 1
ATOM 4004 O O . ALA B 1 64 ? -20.953 24.922 10.625 1 89.5 64 ALA B O 1
ATOM 4005 N N . VAL B 1 65 ? -19.016 25.109 9.562 1 91.44 65 VAL B N 1
ATOM 4006 C CA . VAL B 1 65 ? -19.25 23.906 8.781 1 91.44 65 VAL B CA 1
ATOM 4007 C C . VAL B 1 65 ? -18.703 22.688 9.531 1 91.44 65 VAL B C 1
ATOM 4009 O O . VAL B 1 65 ? -19.266 21.594 9.445 1 91.44 65 VAL B O 1
ATOM 4012 N N . VAL B 1 66 ? -17.656 22.812 10.234 1 92.25 66 VAL B N 1
ATOM 4013 C CA . VAL B 1 66 ? -17 21.719 10.945 1 92.25 66 VAL B CA 1
ATOM 4014 C C . VAL B 1 66 ? -17.797 21.375 12.211 1 92.25 66 VAL B C 1
ATOM 4016 O O . VAL B 1 66 ? -18.047 20.203 12.5 1 92.25 66 VAL B O 1
ATOM 4019 N N . GLY B 1 67 ? -18.234 22.391 12.898 1 88.94 67 GLY B N 1
ATOM 4020 C CA . GLY B 1 67 ? -18.984 22.188 14.133 1 88.94 67 GLY B CA 1
ATOM 4021 C C . GLY B 1 67 ? -18.188 22.531 15.375 1 88.94 67 GLY B C 1
ATOM 4022 O O . GLY B 1 67 ? -17.062 23.031 15.281 1 88.94 67 GLY B O 1
ATOM 4023 N N . GLU B 1 68 ? -18.844 22.203 16.547 1 87.62 68 GLU B N 1
ATOM 4024 C CA . GLU B 1 68 ? -18.203 22.516 17.828 1 87.62 68 GLU B CA 1
ATOM 4025 C C . GLU B 1 68 ? -16.969 21.641 18.047 1 87.62 68 GLU B C 1
ATOM 4027 O O . GLU B 1 68 ? -17.062 20.406 18.047 1 87.62 68 GLU B O 1
ATOM 4032 N N . ALA B 1 69 ? -15.891 22.312 18.297 1 85.62 69 ALA B N 1
ATOM 4033 C CA . ALA B 1 69 ? -14.594 21.641 18.359 1 85.62 69 ALA B CA 1
ATOM 4034 C C . ALA B 1 69 ? -14.609 20.516 19.391 1 85.62 69 ALA B C 1
ATOM 4036 O O . ALA B 1 69 ? -13.977 19.484 19.188 1 85.62 69 ALA B O 1
ATOM 4037 N N . GLU B 1 70 ? -15.375 20.703 20.422 1 85.19 70 GLU B N 1
ATOM 4038 C CA . GLU B 1 70 ? -15.43 19.734 21.516 1 85.19 70 GLU B CA 1
ATOM 4039 C C . GLU B 1 70 ? -16.172 18.469 21.094 1 85.19 70 GLU B C 1
ATOM 4041 O O . GLU B 1 70 ? -15.984 17.406 21.688 1 85.19 70 GLU B O 1
ATOM 4046 N N . GLN B 1 71 ? -16.922 18.641 20.062 1 89.75 71 GLN B N 1
ATOM 4047 C CA . GLN B 1 71 ? -17.766 17.516 19.641 1 89.75 71 GLN B CA 1
ATOM 4048 C C . GLN B 1 71 ? -17.188 16.828 18.406 1 89.75 71 GLN B C 1
ATOM 4050 O O . GLN B 1 71 ? -17.484 15.656 18.156 1 89.75 71 GLN B O 1
ATOM 4055 N N . VAL B 1 72 ? -16.406 17.5 17.703 1 89.69 72 VAL B N 1
ATOM 4056 C CA . VAL B 1 72 ? -15.93 17.047 16.406 1 89.69 72 VAL B CA 1
ATOM 4057 C C . VAL B 1 72 ? -15.156 15.734 16.578 1 89.69 72 VAL B C 1
ATOM 4059 O O . VAL B 1 72 ? -15.289 14.82 15.758 1 89.69 72 VAL B O 1
ATOM 4062 N N . PHE B 1 73 ? -14.391 15.617 17.703 1 91.38 73 PHE B N 1
ATOM 4063 C CA . PHE B 1 73 ? -13.484 14.484 17.844 1 91.38 73 PHE B CA 1
ATOM 4064 C C . PHE B 1 73 ? -13.945 13.562 18.953 1 91.38 73 PHE B C 1
ATOM 4066 O O . PHE B 1 73 ? -13.164 12.742 19.453 1 91.38 73 PHE B O 1
ATOM 4073 N N . ALA B 1 74 ? -15.234 13.75 19.344 1 90.06 74 ALA B N 1
ATOM 4074 C CA . ALA B 1 74 ? -15.789 12.75 20.25 1 90.06 74 ALA B CA 1
ATOM 4075 C C . ALA B 1 74 ? -15.719 11.352 19.641 1 90.06 74 ALA B C 1
ATOM 4077 O O . ALA B 1 74 ? -16.125 11.156 18.5 1 90.06 74 ALA B O 1
ATOM 4078 N N . GLY B 1 75 ? -15.117 10.414 20.391 1 88.5 75 GLY B N 1
ATOM 4079 C CA . GLY B 1 75 ? -15.008 9.047 19.906 1 88.5 75 GLY B CA 1
ATOM 4080 C C . GLY B 1 75 ? -13.961 8.883 18.812 1 88.5 75 GLY B C 1
ATOM 4081 O O . GLY B 1 75 ? -13.984 7.898 18.078 1 88.5 75 GLY B O 1
ATOM 4082 N N . VAL B 1 76 ? -13.023 9.766 18.75 1 90.12 76 VAL B N 1
ATOM 4083 C CA . VAL B 1 76 ? -12.07 9.828 17.656 1 90.12 76 VAL B CA 1
ATOM 4084 C C . VAL B 1 76 ? -11.117 8.633 17.719 1 90.12 76 VAL B C 1
ATOM 4086 O O . VAL B 1 76 ? -10.5 8.258 16.719 1 90.12 76 VAL B O 1
ATOM 4089 N N . ASP B 1 77 ? -11.023 7.957 18.844 1 87.94 77 ASP B N 1
ATOM 4090 C CA . ASP B 1 77 ? -10.133 6.809 18.969 1 87.94 77 ASP B CA 1
ATOM 4091 C C . ASP B 1 77 ? -10.734 5.574 18.297 1 87.94 77 ASP B C 1
ATOM 4093 O O . ASP B 1 77 ? -10.031 4.594 18.047 1 87.94 77 ASP B O 1
ATOM 4097 N N . GLY B 1 78 ? -12.039 5.629 18.062 1 83.81 78 GLY B N 1
ATOM 4098 C CA . GLY B 1 78 ? -12.727 4.562 17.344 1 83.81 78 GLY B CA 1
ATOM 4099 C C . GLY B 1 78 ? -12.773 3.258 18.109 1 83.81 78 GLY B C 1
ATOM 4100 O O . GLY B 1 78 ? -12.961 2.191 17.516 1 83.81 78 GLY B O 1
ATOM 4101 N N . LYS B 1 79 ? -12.609 3.217 19.344 1 79.94 79 LYS B N 1
ATOM 4102 C CA . LYS B 1 79 ? -12.445 1.983 20.109 1 79.94 79 LYS B CA 1
ATOM 4103 C C . LYS B 1 79 ? -13.789 1.444 20.578 1 79.94 79 LYS B C 1
ATOM 4105 O O . LYS B 1 79 ? -13.969 0.23 20.703 1 79.94 79 LYS B O 1
ATOM 4110 N N . ARG B 1 80 ? -14.727 2.332 20.828 1 78.88 80 ARG B N 1
ATOM 4111 C CA . ARG B 1 80 ? -15.969 1.876 21.438 1 78.88 80 ARG B CA 1
ATOM 4112 C C . ARG B 1 80 ? -17.156 2.135 20.531 1 78.88 80 ARG B C 1
ATOM 4114 O O . ARG B 1 80 ? -17.5 3.287 20.234 1 78.88 80 ARG B O 1
ATOM 4121 N N . ASP B 1 81 ? -17.766 1.074 20.172 1 75.69 81 ASP B N 1
ATOM 4122 C CA . ASP B 1 81 ? -18.953 1.155 19.328 1 75.69 81 ASP B CA 1
ATOM 4123 C C . ASP B 1 81 ? -20.109 1.859 20.062 1 75.69 81 ASP B C 1
ATOM 4125 O O . ASP B 1 81 ? -20.922 2.545 19.438 1 75.69 81 ASP B O 1
ATOM 4129 N N . GLU B 1 82 ? -20.094 1.734 21.281 1 76.88 82 GLU B N 1
ATOM 4130 C CA . GLU B 1 82 ? -21.188 2.25 22.109 1 76.88 82 GLU B CA 1
ATOM 4131 C C . GLU B 1 82 ? -21.188 3.775 22.109 1 76.88 82 GLU B C 1
ATOM 4133 O O . GLU B 1 82 ? -22.203 4.391 22.469 1 76.88 82 GLU B O 1
ATOM 4138 N N . ASP B 1 83 ? -20.125 4.312 21.641 1 81.81 83 ASP B N 1
ATOM 4139 C CA . ASP B 1 83 ? -20.016 5.77 21.641 1 81.81 83 ASP B CA 1
ATOM 4140 C C . ASP B 1 83 ? -20.719 6.375 20.438 1 81.81 83 ASP B C 1
ATOM 4142 O O . ASP B 1 83 ? -21.078 7.555 20.453 1 81.81 83 ASP B O 1
ATOM 4146 N N . VAL B 1 84 ? -21.078 5.574 19.453 1 86.81 84 VAL B N 1
ATOM 4147 C CA . VAL B 1 84 ? -21.5 6.117 18.172 1 86.81 84 VAL B CA 1
ATOM 4148 C C . VAL B 1 84 ? -22.891 6.742 18.312 1 86.81 84 VAL B C 1
ATOM 4150 O O . VAL B 1 84 ? -23.109 7.879 17.891 1 86.81 84 VAL B O 1
ATOM 4153 N N . PRO B 1 85 ? -23.766 6.098 19.031 1 86.88 85 PRO B N 1
ATOM 4154 C CA . PRO B 1 85 ? -25.094 6.719 19.172 1 86.88 85 PRO B CA 1
ATOM 4155 C C . PRO B 1 85 ? -25.047 8.016 19.984 1 86.88 85 PRO B C 1
ATOM 4157 O O . PRO B 1 85 ? -25.906 8.875 19.812 1 86.88 85 PRO B O 1
ATOM 4160 N N . GLU B 1 86 ? -24.078 8.18 20.734 1 89.31 86 GLU B N 1
ATOM 4161 C CA . GLU B 1 86 ? -23.984 9.328 21.625 1 89.31 86 GLU B CA 1
ATOM 4162 C C . GLU B 1 86 ? -23.297 10.5 20.953 1 89.31 86 GLU B C 1
ATOM 4164 O O . GLU B 1 86 ? -23.312 11.625 21.469 1 89.31 86 GLU B O 1
ATOM 4169 N N . LEU B 1 87 ? -22.781 10.297 19.812 1 91 87 LEU B N 1
ATOM 4170 C CA . LEU B 1 87 ? -22.062 11.359 19.125 1 91 87 LEU B CA 1
ATOM 4171 C C . LEU B 1 87 ? -23.031 12.469 18.688 1 91 87 LEU B C 1
ATOM 4173 O O . LEU B 1 87 ? -24.156 12.195 18.297 1 91 87 LEU B O 1
ATOM 4177 N N . ALA B 1 88 ? -22.531 13.664 18.719 1 90.31 88 ALA B N 1
ATOM 4178 C CA . ALA B 1 88 ? -23.297 14.828 18.266 1 90.31 88 ALA B CA 1
ATOM 4179 C C . ALA B 1 88 ? -23.344 14.891 16.734 1 90.31 88 ALA B C 1
ATOM 4181 O O . ALA B 1 88 ? -22.422 14.453 16.062 1 90.31 88 ALA B O 1
ATOM 4182 N N . ILE B 1 89 ? -24.422 15.375 16.234 1 89.31 89 ILE B N 1
ATOM 4183 C CA . ILE B 1 89 ? -24.484 15.75 14.828 1 89.31 89 ILE B CA 1
ATOM 4184 C C . ILE B 1 89 ? -23.75 17.062 14.609 1 89.31 89 ILE B C 1
ATOM 4186 O O . ILE B 1 89 ? -23.953 18.031 15.336 1 89.31 89 ILE B O 1
ATOM 4190 N N . LEU B 1 90 ? -22.938 17.031 13.617 1 86.81 90 LEU B N 1
ATOM 4191 C CA . LEU B 1 90 ? -21.984 18.125 13.484 1 86.81 90 LEU B CA 1
ATOM 4192 C C . LEU B 1 90 ? -22.422 19.109 12.406 1 86.81 90 LEU B C 1
ATOM 4194 O O . LEU B 1 90 ? -23.094 18.719 11.445 1 86.81 90 LEU B O 1
ATOM 4198 N N . GLY B 1 91 ? -22.141 20.391 12.695 1 79.38 91 GLY B N 1
ATOM 4199 C CA . GLY B 1 91 ? -22.125 21.422 11.68 1 79.38 91 GLY B CA 1
ATOM 4200 C C . GLY B 1 91 ? -23.484 21.672 11.055 1 79.38 91 GLY B C 1
ATOM 4201 O O . GLY B 1 91 ? -24.484 21.797 11.758 1 79.38 91 GLY B O 1
ATOM 4202 N N . LEU B 1 92 ? -23.422 21.781 9.672 1 78.06 92 LEU B N 1
ATOM 4203 C CA . LEU B 1 92 ? -24.594 22.172 8.891 1 78.06 92 LEU B CA 1
ATOM 4204 C C . LEU B 1 92 ? -25.641 21.062 8.898 1 78.06 92 LEU B C 1
ATOM 4206 O O . LEU B 1 92 ? -26.828 21.344 8.789 1 78.06 92 LEU B O 1
ATOM 4210 N N . GLN B 1 93 ? -25.156 19.891 9.117 1 81.19 93 GLN B N 1
ATOM 4211 C CA . GLN B 1 93 ? -26.078 18.75 9.086 1 81.19 93 GLN B CA 1
ATOM 4212 C C . GLN B 1 93 ? -26.984 18.75 10.312 1 81.19 93 GLN B C 1
ATOM 4214 O O . GLN B 1 93 ? -28.141 18.312 10.242 1 81.19 93 GLN B O 1
ATOM 4219 N N . ALA B 1 94 ? -26.422 19.203 11.414 1 78.81 94 ALA B N 1
ATOM 4220 C CA . ALA B 1 94 ? -27.234 19.312 12.617 1 78.81 94 ALA B CA 1
ATOM 4221 C C . ALA B 1 94 ? -28.422 20.234 12.398 1 78.81 94 ALA B C 1
ATOM 4223 O O . ALA B 1 94 ? -29.547 19.922 12.797 1 78.81 94 ALA B O 1
ATOM 4224 N N . LYS B 1 95 ? -28.156 21.266 11.734 1 77.88 95 LYS B N 1
ATOM 4225 C CA . LYS B 1 95 ? -29.203 22.25 11.461 1 77.88 95 LYS B CA 1
ATOM 4226 C C . LYS B 1 95 ? -30.25 21.672 10.508 1 77.88 95 LYS B C 1
ATOM 4228 O O . LYS B 1 95 ? -31.453 21.906 10.672 1 77.88 95 LYS B O 1
ATOM 4233 N N . ARG B 1 96 ? -29.859 20.875 9.609 1 81.81 96 ARG B N 1
ATOM 4234 C CA . ARG B 1 96 ? -30.734 20.344 8.578 1 81.81 96 ARG B CA 1
ATOM 4235 C C . ARG B 1 96 ? -31.594 19.203 9.125 1 81.81 96 ARG B C 1
ATOM 4237 O O . ARG B 1 96 ? -32.781 19.109 8.797 1 81.81 96 ARG B O 1
ATOM 4244 N N . LEU B 1 97 ? -31.031 18.438 9.984 1 86.75 97 LEU B N 1
ATOM 4245 C CA . LEU B 1 97 ? -31.703 17.234 10.461 1 86.75 97 LEU B CA 1
ATOM 4246 C C . LEU B 1 97 ? -32.562 17.531 11.688 1 86.75 97 LEU B C 1
ATOM 4248 O O . LEU B 1 97 ? -33.5 16.781 11.992 1 86.75 97 LEU B O 1
ATOM 4252 N N . GLY B 1 98 ? -32.281 18.578 12.398 1 84.06 98 GLY B N 1
ATOM 4253 C CA . GLY B 1 98 ? -33.031 18.938 13.586 1 84.06 98 GLY B CA 1
ATOM 4254 C C . GLY B 1 98 ? -32.844 17.969 14.734 1 84.06 98 GLY B C 1
ATOM 4255 O O . GLY B 1 98 ? -33.75 17.797 15.562 1 84.06 98 GLY B O 1
ATOM 4256 N N . LYS B 1 99 ? -31.844 17.203 14.68 1 88.06 99 LYS B N 1
ATOM 4257 C CA . LYS B 1 99 ? -31.469 16.25 15.719 1 88.06 99 LYS B CA 1
ATOM 4258 C C . LYS B 1 99 ? -30.078 16.547 16.266 1 88.06 99 LYS B C 1
ATOM 4260 O O . LYS B 1 99 ? -29.281 17.234 15.625 1 88.06 99 LYS B O 1
ATOM 4265 N N . THR B 1 100 ? -29.906 16.047 17.484 1 87.94 100 THR B N 1
ATOM 4266 C CA . THR B 1 100 ? -28.672 16.469 18.156 1 87.94 100 THR B CA 1
ATOM 4267 C C . THR B 1 100 ? -27.688 15.312 18.234 1 87.94 100 THR B C 1
ATOM 4269 O O . THR B 1 100 ? -26.469 15.531 18.328 1 87.94 100 THR B O 1
ATOM 4272 N N . ARG B 1 101 ? -28.281 14.102 18.234 1 91.94 101 ARG B N 1
ATOM 4273 C CA . ARG B 1 101 ? -27.406 12.945 18.406 1 91.94 101 ARG B CA 1
ATOM 4274 C C . ARG B 1 101 ? -27.625 11.938 17.266 1 91.94 101 ARG B C 1
ATOM 4276 O O . ARG B 1 101 ? -28.719 11.828 16.719 1 91.94 101 ARG B O 1
ATOM 4283 N N . VAL B 1 102 ? -26.531 11.203 17.016 1 90.5 102 VAL B N 1
ATOM 4284 C CA . VAL B 1 102 ? -26.562 10.188 15.969 1 90.5 102 VAL B CA 1
ATOM 4285 C C . VAL B 1 102 ? -27.609 9.141 16.297 1 90.5 102 VAL B C 1
ATOM 4287 O O . VAL B 1 102 ? -28.297 8.641 15.398 1 90.5 102 VAL B O 1
ATOM 4290 N N . GLY B 1 103 ? -27.719 8.82 17.562 1 87.88 103 GLY B N 1
ATOM 4291 C CA . GLY B 1 103 ? -28.703 7.832 17.984 1 87.88 103 GLY B CA 1
ATOM 4292 C C . GLY B 1 103 ? -30.125 8.242 17.703 1 87.88 103 GLY B C 1
ATOM 4293 O O . GLY B 1 103 ? -31.031 7.395 17.641 1 87.88 103 GLY B O 1
ATOM 4294 N N . ASP B 1 104 ? -30.359 9.492 17.5 1 90.81 104 ASP B N 1
ATOM 4295 C CA . ASP B 1 104 ? -31.703 10.016 17.266 1 90.81 104 ASP B CA 1
ATOM 4296 C C . ASP B 1 104 ? -32.062 9.906 15.781 1 90.81 104 ASP B C 1
ATOM 4298 O O . ASP B 1 104 ? -33.219 10.109 15.406 1 90.81 104 ASP B O 1
ATOM 4302 N N . LEU B 1 105 ? -31.172 9.547 14.992 1 89.12 105 LEU B N 1
ATOM 4303 C CA . LEU B 1 105 ? -31.391 9.492 13.547 1 89.12 105 LEU B CA 1
ATOM 4304 C C . LEU B 1 105 ? -32 8.148 13.148 1 89.12 105 LEU B C 1
ATOM 4306 O O . LEU B 1 105 ? -31.672 7.117 13.734 1 89.12 105 LEU B O 1
ATOM 4310 N N . SER B 1 106 ? -32.844 8.242 12.164 1 85.56 106 SER B N 1
ATOM 4311 C CA . SER B 1 106 ? -33.281 7.012 11.508 1 85.56 106 SER B CA 1
ATOM 4312 C C . SER B 1 106 ? -32.125 6.359 10.758 1 85.56 106 SER B C 1
ATOM 4314 O O . SER B 1 106 ? -31.047 6.961 10.602 1 85.56 106 SER B O 1
ATOM 4316 N N . HIS B 1 107 ? -32.375 5.195 10.367 1 79.81 107 HIS B N 1
ATOM 4317 C CA . HIS B 1 107 ? -31.344 4.469 9.617 1 79.81 107 HIS B CA 1
ATOM 4318 C C . HIS B 1 107 ? -30.906 5.242 8.383 1 79.81 107 HIS B C 1
ATOM 4320 O O . HIS B 1 107 ? -29.719 5.43 8.148 1 79.81 107 HIS B O 1
ATOM 4326 N N . ASP B 1 108 ? -31.828 5.746 7.672 1 81.31 108 ASP B N 1
ATOM 4327 C CA . ASP B 1 108 ? -31.531 6.473 6.441 1 81.31 108 ASP B CA 1
ATOM 4328 C C . ASP B 1 108 ? -30.828 7.793 6.738 1 81.31 108 ASP B C 1
ATOM 4330 O O . ASP B 1 108 ? -29.906 8.188 6.012 1 81.31 108 ASP B O 1
ATOM 4334 N N . GLU B 1 109 ? -31.297 8.43 7.781 1 85.06 109 GLU B N 1
ATOM 4335 C CA . GLU B 1 109 ? -30.688 9.688 8.172 1 85.06 109 GLU B CA 1
ATOM 4336 C C . GLU B 1 109 ? -29.234 9.477 8.594 1 85.06 109 GLU B C 1
ATOM 4338 O O . GLU B 1 109 ? -28.359 10.297 8.281 1 85.06 109 GLU B O 1
ATOM 4343 N N . LYS B 1 110 ? -29.031 8.414 9.305 1 84 110 LYS B N 1
ATOM 4344 C CA . LYS B 1 110 ? -27.688 8.078 9.766 1 84 110 LYS B CA 1
ATOM 4345 C C . LYS B 1 110 ? -26.75 7.82 8.594 1 84 110 LYS B C 1
ATOM 4347 O O . LYS B 1 110 ? -25.609 8.312 8.57 1 84 110 LYS B O 1
ATOM 4352 N N . MET B 1 111 ? -27.203 7.094 7.715 1 81.06 111 MET B N 1
ATOM 4353 C CA . MET B 1 111 ? -26.438 6.801 6.512 1 81.06 111 MET B CA 1
ATOM 4354 C C . MET B 1 111 ? -26.062 8.086 5.777 1 81.06 111 MET B C 1
ATOM 4356 O O . MET B 1 111 ? -24.891 8.305 5.441 1 81.06 111 MET B O 1
ATOM 4360 N N . ARG B 1 112 ? -27 8.922 5.594 1 83.69 112 ARG B N 1
ATOM 4361 C CA . ARG B 1 112 ? -26.766 10.172 4.879 1 83.69 112 ARG B CA 1
ATOM 4362 C C . ARG B 1 112 ? -25.828 11.086 5.668 1 83.69 112 ARG B C 1
ATOM 4364 O O . ARG B 1 112 ? -24.984 11.766 5.082 1 83.69 112 ARG B O 1
ATOM 4371 N N . TYR B 1 113 ? -26.047 11.109 6.922 1 88.12 113 TYR B N 1
ATOM 4372 C CA . TYR B 1 113 ? -25.219 11.953 7.773 1 88.12 113 TYR B CA 1
ATOM 4373 C C . TYR B 1 113 ? -23.75 11.594 7.621 1 88.12 113 TYR B C 1
ATOM 4375 O O . TYR B 1 113 ? -22.906 12.469 7.398 1 88.12 113 TYR B O 1
ATOM 4383 N N . PHE B 1 114 ? -23.422 10.328 7.695 1 85.94 114 PHE B N 1
ATOM 4384 C CA . PHE B 1 114 ? -22.016 9.906 7.652 1 85.94 114 PHE B CA 1
ATOM 4385 C C . PHE B 1 114 ? -21.469 10.016 6.238 1 85.94 114 PHE B C 1
ATOM 4387 O O . PHE B 1 114 ? -20.297 10.359 6.051 1 85.94 114 PHE B O 1
ATOM 4394 N N . LEU B 1 115 ? -22.25 9.758 5.27 1 86.25 115 LEU B N 1
ATOM 4395 C CA . LEU B 1 115 ? -21.812 9.82 3.879 1 86.25 115 LEU B CA 1
ATOM 4396 C C . LEU B 1 115 ? -21.531 11.258 3.459 1 86.25 115 LEU B C 1
ATOM 4398 O O . LEU B 1 115 ? -20.672 11.508 2.617 1 86.25 115 LEU B O 1
ATOM 4402 N N . ASP B 1 116 ? -22.25 12.18 4.07 1 87.12 116 ASP B N 1
ATOM 4403 C CA . ASP B 1 116 ? -22.203 13.562 3.602 1 87.12 116 ASP B CA 1
ATOM 4404 C C . ASP B 1 116 ? -21.219 14.383 4.426 1 87.12 116 ASP B C 1
ATOM 4406 O O . ASP B 1 116 ? -21.016 15.57 4.16 1 87.12 116 ASP B O 1
ATOM 4410 N N . GLN B 1 117 ? -20.641 13.805 5.348 1 89.56 117 GLN B N 1
ATOM 4411 C CA . GLN B 1 117 ? -19.672 14.547 6.137 1 89.56 117 GLN B CA 1
ATOM 4412 C C . GLN B 1 117 ? -18.453 14.922 5.297 1 89.56 117 GLN B C 1
ATOM 4414 O O . GLN B 1 117 ? -17.875 14.07 4.629 1 89.56 117 GLN B O 1
ATOM 4419 N N . PRO B 1 118 ? -18.141 16.25 5.34 1 93.5 118 PRO B N 1
ATOM 4420 C CA . PRO B 1 118 ? -16.922 16.641 4.625 1 93.5 118 PRO B CA 1
ATOM 4421 C C . PRO B 1 118 ? -15.656 16.031 5.238 1 93.5 118 PRO B C 1
ATOM 4423 O O . PRO B 1 118 ? -15.547 15.93 6.461 1 93.5 118 PRO B O 1
ATOM 4426 N N . ALA B 1 119 ? -14.727 15.719 4.387 1 96.56 119 ALA B N 1
ATOM 4427 C CA . ALA B 1 119 ? -13.453 15.203 4.883 1 96.56 119 ALA B CA 1
ATOM 4428 C C . ALA B 1 119 ? -12.664 16.281 5.609 1 96.56 119 ALA B C 1
ATOM 4430 O O . ALA B 1 119 ? -12.398 17.359 5.047 1 96.56 119 ALA B O 1
ATOM 4431 N N . LEU B 1 120 ? -12.375 16.109 6.809 1 97.56 120 LEU B N 1
ATOM 4432 C CA . LEU B 1 120 ? -11.469 16.906 7.637 1 97.56 120 LEU B CA 1
ATOM 4433 C C . LEU B 1 120 ? -10.281 16.062 8.094 1 97.56 120 LEU B C 1
ATOM 4435 O O . LEU B 1 120 ? -10.453 15.055 8.781 1 97.56 120 LEU B O 1
ATOM 4439 N N . VAL B 1 121 ? -9.094 16.5 7.715 1 98.62 121 VAL B N 1
ATOM 4440 C CA . VAL B 1 121 ? -7.926 15.672 7.969 1 98.62 121 VAL B CA 1
ATOM 4441 C C . VAL B 1 121 ? -6.867 16.484 8.711 1 98.62 121 VAL B C 1
ATOM 4443 O O . VAL B 1 121 ? -6.535 17.594 8.305 1 98.62 121 VAL B O 1
ATOM 4446 N N . PHE B 1 122 ? -6.375 15.945 9.812 1 97.69 122 PHE B N 1
ATOM 4447 C CA . PHE B 1 122 ? -5.219 16.516 10.5 1 97.69 122 PHE B CA 1
ATOM 4448 C C . PHE B 1 122 ? -3.93 16.172 9.758 1 97.69 122 PHE B C 1
ATOM 4450 O O . PHE B 1 122 ? -3.576 14.992 9.625 1 97.69 122 PHE B O 1
ATOM 4457 N N . LEU B 1 123 ? -3.217 17.172 9.305 1 98.44 123 LEU B N 1
ATOM 4458 C CA . LEU B 1 123 ? -2.037 16.906 8.484 1 98.44 123 LEU B CA 1
ATOM 4459 C C . LEU B 1 123 ? -0.779 16.859 9.352 1 98.44 123 LEU B C 1
ATOM 4461 O O . LEU B 1 123 ? 0.203 16.203 8.984 1 98.44 123 LEU B O 1
ATOM 4465 N N . GLY B 1 124 ? -0.713 17.562 10.391 1 96.38 124 GLY B N 1
ATOM 4466 C CA . GLY B 1 124 ? 0.437 17.672 11.273 1 96.38 124 GLY B CA 1
ATOM 4467 C C . GLY B 1 124 ? 0.661 19.062 11.805 1 96.38 124 GLY B C 1
ATOM 4468 O O . GLY B 1 124 ? -0.212 19.938 11.688 1 96.38 124 GLY B O 1
ATOM 4469 N N . VAL B 1 125 ? 1.792 19.25 12.5 1 94.75 125 VAL B N 1
ATOM 4470 C CA . VAL B 1 125 ? 2.129 20.547 13.102 1 94.75 125 VAL B CA 1
ATOM 4471 C C . VAL B 1 125 ? 3.479 21.031 12.57 1 94.75 125 VAL B C 1
ATOM 4473 O O . VAL B 1 125 ? 4.441 20.25 12.516 1 94.75 125 VAL B O 1
ATOM 4476 N N . ASP B 1 126 ? 3.477 22.234 12.055 1 94.62 126 ASP B N 1
ATOM 4477 C CA . ASP B 1 126 ? 4.758 22.875 11.781 1 94.62 126 ASP B CA 1
ATOM 4478 C C . ASP B 1 126 ? 5.426 23.344 13.07 1 94.62 126 ASP B C 1
ATOM 4480 O O . ASP B 1 126 ? 5.008 24.344 13.664 1 94.62 126 ASP B O 1
ATOM 4484 N N . GLU B 1 127 ? 6.402 22.6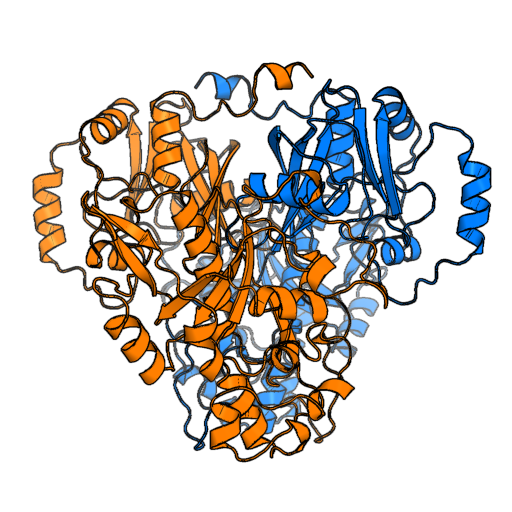56 13.422 1 88.75 127 GLU B N 1
ATOM 4485 C CA . GLU B 1 127 ? 7.051 22.922 14.703 1 88.75 127 GLU B CA 1
ATOM 4486 C C . GLU B 1 127 ? 8.359 23.688 14.508 1 88.75 127 GLU B C 1
ATOM 4488 O O . GLU B 1 127 ? 9.125 23.875 15.453 1 88.75 127 GLU B O 1
ATOM 4493 N N . ARG B 1 128 ? 8.672 24.203 13.375 1 86.88 128 ARG B N 1
ATOM 4494 C CA . ARG B 1 128 ? 9.961 24.812 13.07 1 86.88 128 ARG B CA 1
ATOM 4495 C C . ARG B 1 128 ? 10.148 26.109 13.859 1 86.88 128 ARG B C 1
ATOM 4497 O O . ARG B 1 128 ? 11.273 26.484 14.195 1 86.88 128 ARG B O 1
ATOM 4504 N N . SER B 1 129 ? 9.023 26.641 14.172 1 79.81 129 SER B N 1
ATOM 4505 C CA . SER B 1 129 ? 9.094 27.891 14.93 1 79.81 129 SER B CA 1
ATOM 4506 C C . SER B 1 129 ? 8.914 27.641 16.422 1 79.81 129 SER B C 1
ATOM 4508 O O . SER B 1 129 ? 9.039 28.562 17.219 1 79.81 129 SER B O 1
ATOM 4510 N N . ALA B 1 130 ? 8.688 26.453 16.766 1 76.94 130 ALA B N 1
ATOM 4511 C CA . ALA B 1 130 ? 8.492 26.109 18.172 1 76.94 130 ALA B CA 1
ATOM 4512 C C . ALA B 1 130 ? 9.828 25.984 18.891 1 76.94 130 ALA B C 1
ATOM 4514 O O . ALA B 1 130 ? 10.82 25.562 18.312 1 76.94 130 ALA B O 1
ATOM 4515 N N . PRO B 1 131 ? 9.852 26.516 20.141 1 73.56 131 PRO B N 1
ATOM 4516 C CA . PRO B 1 131 ? 11.062 26.266 20.922 1 73.56 131 PRO B CA 1
ATOM 4517 C C . PRO B 1 131 ? 11.375 24.781 21.078 1 73.56 131 PRO B C 1
ATOM 4519 O O . PRO B 1 131 ? 10.461 23.953 21.062 1 73.56 131 PRO B O 1
ATOM 4522 N N . GLU B 1 132 ? 12.625 24.484 21.109 1 68.88 132 GLU B N 1
ATOM 4523 C CA . GLU B 1 132 ? 13.078 23.094 21.172 1 68.88 132 GLU B CA 1
ATOM 4524 C C . GLU B 1 132 ? 12.406 22.344 22.312 1 68.88 132 GLU B C 1
ATOM 4526 O O . GLU B 1 132 ? 12.086 21.156 22.172 1 68.88 132 GLU B O 1
ATOM 4531 N N . SER B 1 133 ? 12.273 23.047 23.359 1 64 133 SER B N 1
ATOM 4532 C CA . SER B 1 133 ? 11.688 22.438 24.547 1 64 133 SER B CA 1
ATOM 4533 C C . SER B 1 133 ? 10.227 22.062 24.312 1 64 133 SER B C 1
ATOM 4535 O O . SER B 1 133 ? 9.672 21.219 25.031 1 64 133 SER B O 1
ATOM 4537 N N . ALA B 1 134 ? 9.711 22.641 23.266 1 59.97 134 ALA B N 1
ATOM 4538 C CA . ALA B 1 134 ? 8.281 22.438 23.031 1 59.97 134 ALA B CA 1
ATOM 4539 C C . ALA B 1 134 ? 8.047 21.5 21.859 1 59.97 134 ALA B C 1
ATOM 4541 O O . ALA B 1 134 ? 6.902 21.141 21.562 1 59.97 134 ALA B O 1
ATOM 4542 N N . LYS B 1 135 ? 9.234 21.172 21.281 1 60.16 135 LYS B N 1
ATOM 4543 C CA . LYS B 1 135 ? 9.078 20.312 20.109 1 60.16 135 LYS B CA 1
ATOM 4544 C C . LYS B 1 135 ? 8.695 18.891 20.516 1 60.16 135 LYS B C 1
ATOM 4546 O O . LYS B 1 135 ? 9.211 18.359 21.5 1 60.16 135 LYS B O 1
ATOM 4551 N N . SER B 1 136 ? 7.996 18.312 19.672 1 58.84 136 SER B N 1
ATOM 4552 C CA . SER B 1 136 ? 7.637 16.906 19.641 1 58.84 136 SER B CA 1
ATOM 4553 C C . SER B 1 136 ? 7.137 16.438 21.016 1 58.84 136 SER B C 1
ATOM 4555 O O . SER B 1 136 ? 7.766 15.594 21.656 1 58.84 136 SER B O 1
ATOM 4557 N N . LEU B 1 137 ? 6.418 17.203 21.938 1 51.81 137 LEU B N 1
ATOM 4558 C CA . LEU B 1 137 ? 6.066 17.141 23.344 1 51.81 137 LEU B CA 1
ATOM 4559 C C . LEU B 1 137 ? 5.711 15.719 23.75 1 51.81 137 LEU B C 1
ATOM 4561 O O . LEU B 1 137 ? 4.82 15.102 23.156 1 51.81 137 LEU B O 1
ATOM 4565 N N . PRO B 1 138 ? 6.637 14.75 24.031 1 47.44 138 PRO B N 1
ATOM 4566 C CA . PRO B 1 138 ? 6.168 13.594 24.797 1 47.44 138 PRO B CA 1
ATOM 4567 C C . PRO B 1 138 ? 5.262 13.992 25.953 1 47.44 138 PRO B C 1
ATOM 4569 O O . PRO B 1 138 ? 5.48 13.562 27.094 1 47.44 138 PRO B O 1
ATOM 4572 N N . VAL B 1 139 ? 4.582 15.047 25.938 1 40.03 139 VAL B N 1
ATOM 4573 C CA . VAL B 1 139 ? 3.961 15.156 27.266 1 40.03 139 VAL B CA 1
ATOM 4574 C C . VAL B 1 139 ? 3.51 13.781 27.734 1 40.03 139 VAL B C 1
ATOM 4576 O O . VAL B 1 139 ? 3.15 12.922 26.922 1 40.03 139 VAL B O 1
ATOM 4579 N N . SER B 1 140 ? 3.852 13.344 28.984 1 40.25 140 SER B N 1
ATOM 4580 C CA . SER B 1 140 ? 3.104 12.266 29.609 1 40.25 140 SER B CA 1
ATOM 4581 C C . SER B 1 140 ? 1.729 12.094 28.969 1 40.25 140 SER B C 1
ATOM 4583 O O . SER B 1 140 ? 1.168 13.047 28.438 1 40.25 140 SER B O 1
ATOM 4585 N N . LYS B 1 141 ? 1.436 10.898 28.5 1 43 141 LYS B N 1
ATOM 4586 C CA . LYS B 1 141 ? 0.009 10.75 28.219 1 43 141 LYS B CA 1
ATOM 4587 C C . LYS B 1 141 ? -0.799 11.852 28.906 1 43 141 LYS B C 1
ATOM 4589 O O . LYS B 1 141 ? -0.637 12.086 30.109 1 43 141 LYS B O 1
ATOM 4594 N N . PRO B 1 142 ? -1.356 12.789 28.172 1 42.09 142 PRO B N 1
ATOM 4595 C CA . PRO B 1 142 ? -2.16 13.711 28.984 1 42.09 142 PRO B CA 1
ATOM 4596 C C . PRO B 1 142 ? -2.867 13.016 30.141 1 42.09 142 PRO B C 1
ATOM 4598 O O . PRO B 1 142 ? -3.33 11.883 30 1 42.09 142 PRO B O 1
ATOM 4601 N N . ASP B 1 143 ? -2.387 13.117 31.219 1 41.94 143 ASP B N 1
ATOM 4602 C CA . ASP B 1 143 ? -3.219 12.742 32.344 1 41.94 143 ASP B CA 1
ATOM 4603 C C . ASP B 1 143 ? -4.242 13.828 32.688 1 41.94 143 ASP B C 1
ATOM 4605 O O . ASP B 1 143 ? -4.352 14.82 31.953 1 41.94 143 ASP B O 1
ATOM 4609 N N . GLU B 1 144 ? -5.105 13.523 33.562 1 41.44 144 GLU B N 1
ATOM 4610 C CA . GLU B 1 144 ? -6.195 14.406 33.938 1 41.44 144 GLU B CA 1
ATOM 4611 C C . GLU B 1 144 ? -5.688 15.82 34.219 1 41.44 144 GLU B C 1
ATOM 4613 O O . GLU B 1 144 ? -6.469 16.781 34.25 1 41.44 144 GLU B O 1
ATOM 4618 N N . HIS B 1 145 ? -4.484 15.875 34.344 1 40.12 145 HIS B N 1
ATOM 4619 C CA . HIS B 1 145 ? -3.918 17.172 34.719 1 40.12 145 HIS B CA 1
ATOM 4620 C C . HIS B 1 145 ? -3.293 17.859 33.5 1 40.12 145 HIS B C 1
ATOM 4622 O O . HIS B 1 145 ? -2.775 18.969 33.594 1 40.12 145 HIS B O 1
ATOM 4628 N N . SER B 1 146 ? -3.299 17.219 32.375 1 41.44 146 SER B N 1
ATOM 4629 C CA . SER B 1 146 ? -2.787 17.812 31.156 1 41.44 146 SER B CA 1
ATOM 4630 C C . SER B 1 146 ? -3.717 18.906 30.641 1 41.44 146 SER B C 1
ATOM 4632 O O . SER B 1 146 ? -4.934 18.719 30.578 1 41.44 146 SER B O 1
ATOM 4634 N N . THR B 1 147 ? -3.574 20.141 30.875 1 39.03 147 THR B N 1
ATOM 4635 C CA . THR B 1 147 ? -4.426 21.219 30.391 1 39.03 147 THR B CA 1
ATOM 4636 C C . THR B 1 147 ? -4.246 21.406 28.891 1 39.03 147 THR B C 1
ATOM 4638 O O . THR B 1 147 ? -3.236 20.984 28.312 1 39.03 147 THR B O 1
ATOM 4641 N N . LEU B 1 148 ? -5.398 21.812 28.266 1 40.94 148 LEU B N 1
ATOM 4642 C CA . LEU B 1 148 ? -5.398 22.266 26.875 1 40.94 148 LEU B CA 1
ATOM 4643 C C . LEU B 1 148 ? -4.148 23.078 26.578 1 40.94 148 LEU B C 1
ATOM 4645 O O . LEU B 1 148 ? -3.607 23.016 25.469 1 40.94 148 LEU B O 1
ATOM 4649 N N . GLU B 1 149 ? -3.904 24.062 27.344 1 40.75 149 GLU B N 1
ATOM 4650 C CA . GLU B 1 149 ? -2.783 25 27.266 1 40.75 149 GLU B CA 1
ATOM 4651 C C . GLU B 1 149 ? -1.455 24.25 27.156 1 40.75 149 GLU B C 1
ATOM 4653 O O . GLU B 1 149 ? -0.509 24.75 26.531 1 40.75 149 GLU B O 1
ATOM 4658 N N . THR B 1 150 ? -1.44 23.203 27.828 1 43.72 150 THR B N 1
ATOM 4659 C CA . THR B 1 150 ? -0.249 22.359 27.891 1 43.72 150 THR B CA 1
ATOM 4660 C C . THR B 1 150 ? -0.178 21.438 26.672 1 43.72 150 THR B C 1
ATOM 4662 O O . THR B 1 150 ? 0.864 20.828 26.406 1 43.72 150 THR B O 1
ATOM 4665 N N . HIS B 1 151 ? -1.402 21.281 25.953 1 50.97 151 HIS B N 1
ATOM 4666 C CA . HIS B 1 151 ? -1.37 20.359 24.828 1 50.97 151 HIS B CA 1
ATOM 4667 C C . HIS B 1 151 ? -1.473 21.125 23.5 1 50.97 151 HIS B C 1
ATOM 4669 O O . HIS B 1 151 ? -1.58 20.5 22.438 1 50.97 151 HIS B O 1
ATOM 4675 N N . SER B 1 152 ? -1.67 22.406 23.609 1 55.72 152 SER B N 1
ATOM 4676 C CA . SER B 1 152 ? -1.629 23.062 22.297 1 55.72 152 SER B CA 1
ATOM 4677 C C . SER B 1 152 ? -0.251 22.938 21.656 1 55.72 152 SER B C 1
ATOM 4679 O O . SER B 1 152 ? 0.768 23.156 22.312 1 55.72 152 SER B O 1
ATOM 4681 N N . PRO B 1 153 ? -0.404 22.469 20.469 1 62.25 153 PRO B N 1
ATOM 4682 C CA . PRO B 1 153 ? 0.912 22.422 19.828 1 62.25 153 PRO B CA 1
ATOM 4683 C C . PRO B 1 153 ? 1.611 23.781 19.797 1 62.25 153 PRO B C 1
ATOM 4685 O O . PRO B 1 153 ? 0.957 24.812 19.625 1 62.25 153 PRO B O 1
ATOM 4688 N N . TYR B 1 154 ? 2.705 23.938 20.312 1 71.5 154 TYR B N 1
ATOM 4689 C CA . TYR B 1 154 ? 3.51 25.141 20.172 1 71.5 154 TYR B CA 1
ATOM 4690 C C . TYR B 1 154 ? 3.668 25.516 18.703 1 71.5 154 TYR B C 1
ATOM 4692 O O . TYR B 1 154 ? 3.752 26.688 18.359 1 71.5 154 TYR B O 1
ATOM 4700 N N . GLY B 1 155 ? 3.412 24.625 17.891 1 86.5 155 GLY B N 1
ATOM 4701 C CA . GLY B 1 155 ? 3.543 24.875 16.469 1 86.5 155 GLY B CA 1
ATOM 4702 C C . GLY B 1 155 ? 2.227 25.219 15.797 1 86.5 155 GLY B C 1
ATOM 4703 O O . GLY B 1 155 ? 1.277 25.641 16.453 1 86.5 155 GLY B O 1
ATOM 4704 N N . GLU B 1 156 ? 2.215 25.312 14.539 1 92.75 156 GLU B N 1
ATOM 4705 C CA . GLU B 1 156 ? 1.046 25.625 13.719 1 92.75 156 GLU B CA 1
ATOM 4706 C C . GLU B 1 156 ? 0.397 24.359 13.188 1 92.75 156 GLU B C 1
ATOM 4708 O O . GLU B 1 156 ? 0.968 23.672 12.336 1 92.75 156 GLU B O 1
ATOM 4713 N N . PRO B 1 157 ? -0.8 24.047 13.75 1 95.31 157 PRO B N 1
ATOM 4714 C CA . PRO B 1 157 ? -1.489 22.859 13.219 1 95.31 157 PRO B CA 1
ATOM 4715 C C . PRO B 1 157 ? -2.016 23.078 11.797 1 95.31 157 PRO B C 1
ATOM 4717 O O . PRO B 1 157 ? -2.521 24.156 11.477 1 95.31 157 PRO B O 1
ATOM 4720 N N . TYR B 1 158 ? -1.826 22.125 10.961 1 98.06 158 TYR B N 1
ATOM 4721 C CA . TYR B 1 158 ? -2.305 22.141 9.578 1 98.06 158 TYR B CA 1
ATOM 4722 C C . TYR B 1 158 ? -3.418 21.125 9.375 1 98.06 158 TYR B C 1
ATOM 4724 O O . TYR B 1 158 ? -3.324 19.984 9.852 1 98.06 158 TYR B O 1
ATOM 4732 N N . TRP B 1 159 ? -4.527 21.547 8.703 1 98.56 159 TRP B N 1
ATOM 4733 C CA . TRP B 1 159 ? -5.691 20.719 8.383 1 98.56 159 TRP B CA 1
ATOM 4734 C C . TRP B 1 159 ? -6.016 20.781 6.898 1 98.56 159 TRP B C 1
ATOM 4736 O O . TRP B 1 159 ? -5.699 21.781 6.23 1 98.56 159 TRP B O 1
ATOM 4746 N N . ALA B 1 160 ? -6.547 19.734 6.367 1 98.88 160 ALA B N 1
ATOM 4747 C CA . ALA B 1 160 ? -7.203 19.734 5.059 1 98.88 160 ALA B CA 1
ATOM 4748 C C . ALA B 1 160 ? -8.719 19.594 5.203 1 98.88 160 ALA B C 1
ATOM 4750 O O . ALA B 1 160 ? -9.195 18.844 6.051 1 98.88 160 ALA B O 1
ATOM 4751 N N . LEU B 1 161 ? -9.445 20.344 4.449 1 98.56 161 LEU B N 1
ATOM 4752 C CA . LEU B 1 161 ? -10.898 20.312 4.488 1 98.56 161 LEU B CA 1
ATOM 4753 C C . LEU B 1 161 ? -11.477 20.219 3.078 1 98.56 161 LEU B C 1
ATOM 4755 O O . LEU B 1 161 ? -11.211 21.078 2.234 1 98.56 161 LEU B O 1
ATOM 4759 N N . ASP B 1 162 ? -12.234 19.188 2.816 1 98.31 162 ASP B N 1
ATOM 4760 C CA . ASP B 1 162 ? -12.945 19.078 1.55 1 98.31 162 ASP B CA 1
ATOM 4761 C C . ASP B 1 162 ? -14.156 20.016 1.518 1 98.31 162 ASP B C 1
ATOM 4763 O O . ASP B 1 162 ? -15.078 19.859 2.32 1 98.31 162 ASP B O 1
ATOM 4767 N N . VAL B 1 163 ? -14.172 20.906 0.554 1 97.94 163 VAL B N 1
ATOM 4768 C CA . VAL B 1 163 ? -15.266 21.875 0.503 1 97.94 163 VAL B CA 1
ATOM 4769 C C . VAL B 1 163 ? -16.094 21.641 -0.755 1 97.94 163 VAL B C 1
ATOM 4771 O O . VAL B 1 163 ? -16.906 22.5 -1.131 1 97.94 163 VAL B O 1
ATOM 4774 N N . SER B 1 164 ? -15.883 20.516 -1.397 1 97 164 SER B N 1
ATOM 4775 C CA . SER B 1 164 ? -16.516 20.234 -2.678 1 97 164 SER B CA 1
ATOM 4776 C C . SER B 1 164 ? -18.031 20.344 -2.574 1 97 164 SER B C 1
ATOM 4778 O O . SER B 1 164 ? -18.688 20.859 -3.479 1 97 164 SER B O 1
ATOM 4780 N N . ALA B 1 165 ? -18.609 19.922 -1.508 1 93.38 165 ALA B N 1
ATOM 4781 C CA . ALA B 1 165 ? -20.062 19.891 -1.352 1 93.38 165 ALA B CA 1
ATOM 4782 C C . ALA B 1 165 ? -20.531 21.031 -0.456 1 93.38 165 ALA B C 1
ATOM 4784 O O . ALA B 1 165 ? -21.594 20.953 0.162 1 93.38 165 ALA B O 1
ATOM 4785 N N . LEU B 1 166 ? -19.734 22.109 -0.361 1 94.88 166 LEU B N 1
ATOM 4786 C CA . LEU B 1 166 ? -20.047 23.266 0.479 1 94.88 166 LEU B CA 1
ATOM 4787 C C . LEU B 1 166 ? -20 24.547 -0.329 1 94.88 166 LEU B C 1
ATOM 4789 O O . LEU B 1 166 ? -19.156 25.422 -0.079 1 94.88 166 LEU B O 1
ATOM 4793 N N . PRO B 1 167 ? -20.953 24.734 -1.195 1 94.81 167 PRO B N 1
ATOM 4794 C CA . PRO B 1 167 ? -20.922 25.875 -2.109 1 94.81 167 PRO B CA 1
ATOM 4795 C C . PRO B 1 167 ? -20.891 27.219 -1.379 1 94.81 167 PRO B C 1
ATOM 4797 O O . PRO B 1 167 ? -20.188 28.141 -1.8 1 94.81 167 PRO B O 1
ATOM 4800 N N . ASP B 1 168 ? -21.641 27.344 -0.285 1 94.75 168 ASP B N 1
ATOM 4801 C CA . ASP B 1 168 ? -21.688 28.609 0.452 1 94.75 168 ASP B CA 1
ATOM 4802 C C . ASP B 1 168 ? -20.328 28.938 1.059 1 94.75 168 ASP B C 1
ATOM 4804 O O . ASP B 1 168 ? -19.875 30.078 1.02 1 94.75 168 ASP B O 1
ATOM 4808 N N . LEU B 1 169 ? -19.719 27.938 1.626 1 95.88 169 LEU B N 1
ATOM 4809 C CA . LEU B 1 169 ? -18.391 28.156 2.201 1 95.88 169 LEU B CA 1
ATOM 4810 C C . LEU B 1 169 ? -17.375 28.5 1.118 1 95.88 169 LEU B C 1
ATOM 4812 O O . LEU B 1 169 ? -16.547 29.391 1.306 1 95.88 169 LEU B O 1
ATOM 4816 N N . LYS B 1 170 ? -17.406 27.844 0.016 1 97.12 170 LYS B N 1
ATOM 4817 C CA . LYS B 1 170 ? -16.516 28.141 -1.101 1 97.12 170 LYS B CA 1
ATOM 4818 C C . LYS B 1 170 ? -16.641 29.594 -1.551 1 97.12 170 LYS B C 1
ATOM 4820 O O . LYS B 1 170 ? -15.633 30.281 -1.713 1 97.12 170 LYS B O 1
ATOM 4825 N N . GLN B 1 171 ? -17.859 29.969 -1.725 1 96.75 171 GLN B N 1
ATOM 4826 C CA . GLN B 1 171 ? -18.109 31.328 -2.156 1 96.75 171 GLN B CA 1
ATOM 4827 C C . GLN B 1 171 ? -17.578 32.344 -1.142 1 96.75 171 GLN B C 1
ATOM 4829 O O . GLN B 1 171 ? -16.953 33.344 -1.518 1 96.75 171 GLN B O 1
ATOM 4834 N N . LYS B 1 172 ? -17.859 32.094 0.06 1 96.81 172 LYS B N 1
ATOM 4835 C CA . LYS B 1 172 ? -17.375 32.969 1.12 1 96.81 172 LYS B CA 1
ATOM 4836 C C . LYS B 1 172 ? -15.852 33.062 1.109 1 96.81 172 LYS B C 1
ATOM 4838 O O . LYS B 1 172 ? -15.297 34.156 1.189 1 96.81 172 LYS B O 1
ATOM 4843 N N . ILE B 1 173 ? -15.203 31.922 1.043 1 96.88 173 ILE B N 1
ATOM 4844 C CA . ILE B 1 173 ? -13.75 31.859 1.052 1 96.88 173 ILE B CA 1
ATOM 4845 C C . ILE B 1 173 ? -13.195 32.656 -0.124 1 96.88 173 ILE B C 1
ATOM 4847 O O . ILE B 1 173 ? -12.273 33.469 0.044 1 96.88 173 ILE B O 1
ATOM 4851 N N . LEU B 1 174 ? -13.758 32.531 -1.31 1 96.94 174 LEU B N 1
ATOM 4852 C CA . LEU B 1 174 ? -13.266 33.219 -2.506 1 96.94 174 LEU B CA 1
ATOM 4853 C C . LEU B 1 174 ? -13.523 34.719 -2.43 1 96.94 174 LEU B C 1
ATOM 4855 O O . LEU B 1 174 ? -12.719 35.5 -2.916 1 96.94 174 LEU B O 1
ATOM 4859 N N . GLN B 1 175 ? -14.633 35.094 -1.801 1 96.81 175 GLN B N 1
ATOM 4860 C CA . GLN B 1 175 ? -14.969 36.5 -1.654 1 96.81 175 GLN B CA 1
ATOM 4861 C C . GLN B 1 175 ? -14.031 37.188 -0.667 1 96.81 175 GLN B C 1
ATOM 4863 O O . GLN B 1 175 ? -13.633 38.344 -0.877 1 96.81 175 GLN B O 1
ATOM 4868 N N . GLU B 1 176 ? -13.68 36.5 0.329 1 96.88 176 GLU B N 1
ATOM 4869 C CA . GLU B 1 176 ? -12.898 37.094 1.406 1 96.88 176 GLU B CA 1
ATOM 4870 C C . GLU B 1 176 ? -11.398 37 1.11 1 96.88 176 GLU B C 1
ATOM 4872 O O . GLU B 1 176 ? -10.594 37.656 1.787 1 96.88 176 GLU B O 1
ATOM 4877 N N . ASN B 1 177 ? -11.031 36.219 0.183 1 96.38 177 ASN B N 1
ATOM 4878 C CA . ASN B 1 177 ? -9.633 36.031 -0.186 1 96.38 177 ASN B CA 1
ATOM 4879 C C . ASN B 1 177 ? -9.398 36.344 -1.665 1 96.38 177 ASN B C 1
ATOM 4881 O O . ASN B 1 177 ? -9.227 35.406 -2.467 1 96.38 177 ASN B O 1
ATOM 4885 N N . GLU B 1 178 ? -9.211 37.594 -1.981 1 94.62 178 GLU B N 1
ATOM 4886 C CA . GLU B 1 178 ? -9.07 38.062 -3.363 1 94.62 178 GLU B CA 1
ATOM 4887 C C . GLU B 1 178 ? -7.836 37.438 -4.016 1 94.62 178 GLU B C 1
ATOM 4889 O O . GLU B 1 178 ? -6.754 37.406 -3.428 1 94.62 178 GLU B O 1
ATOM 4894 N N . GLY B 1 179 ? -8.07 36.875 -5.145 1 94.88 179 GLY B N 1
ATOM 4895 C CA . GLY B 1 179 ? -6.965 36.312 -5.906 1 94.88 179 GLY B CA 1
ATOM 4896 C C . GLY B 1 179 ? -6.777 34.812 -5.684 1 94.88 179 GLY B C 1
ATOM 4897 O O . GLY B 1 179 ? -6.102 34.156 -6.469 1 94.88 179 GLY B O 1
ATOM 4898 N N . ALA B 1 180 ? -7.395 34.344 -4.672 1 96.88 180 ALA B N 1
ATOM 4899 C CA . ALA B 1 180 ? -7.293 32.906 -4.395 1 96.88 180 ALA B CA 1
ATOM 4900 C C . ALA B 1 180 ? -8.188 32.094 -5.336 1 96.88 180 ALA B C 1
ATOM 4902 O O . ALA B 1 180 ? -9.273 32.531 -5.711 1 96.88 180 ALA B O 1
ATOM 4903 N N . LYS B 1 181 ? -7.668 30.938 -5.801 1 96.06 181 LYS B N 1
ATOM 4904 C CA . LYS B 1 181 ? -8.406 30.031 -6.68 1 96.06 181 LYS B CA 1
ATOM 4905 C C . LYS B 1 181 ? -8.078 28.578 -6.379 1 96.06 181 LYS B C 1
ATOM 4907 O O . LYS B 1 181 ? -6.965 28.25 -5.945 1 96.06 181 LYS B O 1
ATOM 4912 N N . PHE B 1 182 ? -9.07 27.797 -6.551 1 96.88 182 PHE B N 1
ATOM 4913 C CA . PHE B 1 182 ? -8.812 26.375 -6.508 1 96.88 182 PHE B CA 1
ATOM 4914 C C . PHE B 1 182 ? -8.109 25.906 -7.781 1 96.88 182 PHE B C 1
ATOM 4916 O O . PHE B 1 182 ? -8.609 26.125 -8.883 1 96.88 182 PHE B O 1
ATOM 4923 N N . MET B 1 183 ? -6.953 25.266 -7.617 1 93.44 183 MET B N 1
ATOM 4924 C CA . MET B 1 183 ? -6.16 24.891 -8.781 1 93.44 183 MET B CA 1
ATOM 4925 C C . MET B 1 183 ? -5.734 23.422 -8.703 1 93.44 183 MET B C 1
ATOM 4927 O O . MET B 1 183 ? -5.352 22.938 -7.637 1 93.44 183 MET B O 1
ATOM 4931 N N . GLU B 1 184 ? -5.84 22.828 -9.875 1 90.94 184 GLU B N 1
ATOM 4932 C CA . GLU B 1 184 ? -5.383 21.453 -9.953 1 90.94 184 GLU B CA 1
ATOM 4933 C C . GLU B 1 184 ? -3.887 21.344 -9.656 1 90.94 184 GLU B C 1
ATOM 4935 O O . GLU B 1 184 ? -3.104 22.203 -10.086 1 90.94 184 GLU B O 1
ATOM 4940 N N . LEU B 1 185 ? -3.523 20.359 -8.953 1 88.5 185 LEU B N 1
ATOM 4941 C CA . LEU B 1 185 ? -2.168 20.25 -8.422 1 88.5 185 LEU B CA 1
ATOM 4942 C C . LEU B 1 185 ? -1.179 19.875 -9.516 1 88.5 185 LEU B C 1
ATOM 4944 O O . LEU B 1 185 ? -0.054 20.375 -9.539 1 88.5 185 LEU B O 1
ATOM 4948 N N . ARG B 1 186 ? -1.51 19.016 -10.352 1 82.5 186 ARG B N 1
ATOM 4949 C CA . ARG B 1 186 ? -0.557 18.484 -11.328 1 82.5 186 ARG B CA 1
ATOM 4950 C C . ARG B 1 186 ? -0.212 19.547 -12.375 1 82.5 186 ARG B C 1
ATOM 4952 O O . ARG B 1 186 ? 0.955 19.703 -12.734 1 82.5 186 ARG B O 1
ATOM 4959 N N . SER B 1 187 ? -1.308 20.266 -12.797 1 76.44 187 SER B N 1
ATOM 4960 C CA . SER B 1 187 ? -1.076 21.328 -13.773 1 76.44 187 SER B CA 1
ATOM 4961 C C . SER B 1 187 ? -0.469 22.562 -13.125 1 76.44 187 SER B C 1
ATOM 4963 O O . SER B 1 187 ? -0.964 23.031 -12.102 1 76.44 187 SER B O 1
ATOM 4965 N N . GLY B 1 188 ? 0.684 23 -13.414 1 65.44 188 GLY B N 1
ATOM 4966 C CA . GLY B 1 188 ? 1.287 24.219 -12.891 1 65.44 188 GLY B CA 1
ATOM 4967 C C . GLY B 1 188 ? 2.125 24 -11.648 1 65.44 188 GLY B C 1
ATOM 4968 O O . GLY B 1 188 ? 2.572 24.953 -11.008 1 65.44 188 GLY B O 1
ATOM 4969 N N . ALA B 1 189 ? 2.229 22.781 -11.312 1 65.81 189 ALA B N 1
ATOM 4970 C CA . ALA B 1 189 ? 2.943 22.422 -10.094 1 65.81 189 ALA B CA 1
ATOM 4971 C C . ALA B 1 189 ? 4.383 22.922 -10.125 1 65.81 189 ALA B C 1
ATOM 4973 O O . ALA B 1 189 ? 5.004 23.125 -9.078 1 65.81 189 ALA B O 1
ATOM 4974 N N . GLN B 1 190 ? 4.746 23.266 -11.203 1 75.69 190 GLN B N 1
ATOM 4975 C CA . GLN B 1 190 ? 6.164 23.594 -11.359 1 75.69 190 GLN B CA 1
ATOM 4976 C C . GLN B 1 190 ? 6.52 24.891 -10.641 1 75.69 190 GLN B C 1
ATOM 4978 O O . GLN B 1 190 ? 7.684 25.125 -10.32 1 75.69 190 GLN B O 1
ATOM 4983 N N . THR B 1 191 ? 5.559 25.578 -10.273 1 84.06 191 THR B N 1
ATOM 4984 C CA . THR B 1 191 ? 5.879 26.891 -9.695 1 84.06 191 THR B CA 1
ATOM 4985 C C . THR B 1 191 ? 5.652 26.875 -8.188 1 84.06 191 THR B C 1
ATOM 4987 O O . THR B 1 191 ? 5.98 27.844 -7.504 1 84.06 191 THR B O 1
ATOM 4990 N N . MET B 1 192 ? 5.129 25.844 -7.637 1 92.56 192 MET B N 1
ATOM 4991 C CA . MET B 1 192 ? 4.887 25.766 -6.199 1 92.56 192 MET B CA 1
ATOM 4992 C C . MET B 1 192 ? 6.133 25.281 -5.465 1 92.56 192 MET B C 1
ATOM 4994 O O . MET B 1 192 ? 6.75 24.297 -5.863 1 92.56 192 MET B O 1
ATOM 4998 N N . PRO B 1 193 ? 6.516 25.984 -4.406 1 93.5 193 PRO B N 1
ATOM 4999 C CA . PRO B 1 193 ? 7.652 25.516 -3.613 1 93.5 193 PRO B CA 1
ATOM 5000 C C . PRO B 1 193 ? 7.473 24.062 -3.137 1 93.5 193 PRO B C 1
ATOM 5002 O O . PRO B 1 193 ? 6.359 23.656 -2.809 1 93.5 193 PRO B O 1
ATOM 5005 N N . THR B 1 194 ? 8.555 23.391 -3.008 1 93.06 194 THR B N 1
ATOM 5006 C CA . THR B 1 194 ? 8.57 21.953 -2.742 1 93.06 194 THR B CA 1
ATOM 5007 C C . THR B 1 194 ? 7.863 21.641 -1.429 1 93.06 194 THR B C 1
ATOM 5009 O O . THR B 1 194 ? 7.102 20.672 -1.346 1 93.06 194 THR B O 1
ATOM 5012 N N . GLN B 1 195 ? 8.109 22.406 -0.421 1 94.81 195 GLN B N 1
ATOM 5013 C CA . GLN B 1 195 ? 7.5 22.141 0.877 1 94.81 195 GLN B CA 1
ATOM 5014 C C . GLN B 1 195 ? 5.98 22.266 0.801 1 94.81 195 GLN B C 1
ATOM 5016 O O . GLN B 1 195 ? 5.258 21.438 1.361 1 94.81 195 GLN B O 1
ATOM 5021 N N . GLU B 1 196 ? 5.492 23.281 0.111 1 96.5 196 GLU B N 1
ATOM 5022 C CA . GLU B 1 196 ? 4.055 23.469 -0.052 1 96.5 196 GLU B CA 1
ATOM 5023 C C . GLU B 1 196 ? 3.447 22.359 -0.904 1 96.5 196 GLU B C 1
ATOM 5025 O O . GLU B 1 196 ? 2.363 21.859 -0.599 1 96.5 196 GLU B O 1
ATOM 5030 N N . ALA B 1 197 ? 4.215 22 -1.929 1 96.19 197 ALA B N 1
ATOM 5031 C CA . ALA B 1 197 ? 3.752 20.906 -2.793 1 96.19 197 ALA B CA 1
ATOM 5032 C C . ALA B 1 197 ? 3.607 19.609 -2.01 1 96.19 197 ALA B C 1
ATOM 5034 O O . ALA B 1 197 ? 2.693 18.828 -2.268 1 96.19 197 ALA B O 1
ATOM 5035 N N . SER B 1 198 ? 4.516 19.406 -1.107 1 96.81 198 SER B N 1
ATOM 5036 C CA . SER B 1 198 ? 4.477 18.172 -0.313 1 96.81 198 SER B CA 1
ATOM 5037 C C . SER B 1 198 ? 3.281 18.172 0.637 1 96.81 198 SER B C 1
ATOM 5039 O O . SER B 1 198 ? 2.656 17.141 0.854 1 96.81 198 SER B O 1
ATOM 5041 N N . ILE B 1 199 ? 2.932 19.297 1.226 1 97.94 199 ILE B N 1
ATOM 5042 C CA . ILE B 1 199 ? 1.744 19.422 2.064 1 97.94 199 ILE B CA 1
ATOM 5043 C C . ILE B 1 199 ? 0.492 19.172 1.229 1 97.94 199 ILE B C 1
ATOM 5045 O O . ILE B 1 199 ? -0.405 18.438 1.652 1 97.94 199 ILE B O 1
ATOM 5049 N N . ALA B 1 200 ? 0.495 19.766 0.051 1 97.44 200 ALA B N 1
ATOM 5050 C CA . ALA B 1 200 ? -0.637 19.578 -0.854 1 97.44 200 ALA B CA 1
ATOM 5051 C C . ALA B 1 200 ? -0.792 18.109 -1.244 1 97.44 200 ALA B C 1
ATOM 5053 O O . ALA B 1 200 ? -1.912 17.609 -1.361 1 97.44 200 ALA B O 1
ATOM 5054 N N . ALA B 1 201 ? 0.322 17.469 -1.483 1 96.75 201 ALA B N 1
ATOM 5055 C CA . ALA B 1 201 ? 0.288 16.062 -1.857 1 96.75 201 ALA B CA 1
ATOM 5056 C C . ALA B 1 201 ? -0.326 15.211 -0.747 1 96.75 201 ALA B C 1
ATOM 5058 O O . ALA B 1 201 ? -1.168 14.344 -1.009 1 96.75 201 ALA B O 1
ATOM 5059 N N . GLU B 1 202 ? 0.099 15.43 0.481 1 98.12 202 GLU B N 1
ATOM 5060 C CA . GLU B 1 202 ? -0.471 14.742 1.635 1 98.12 202 GLU B CA 1
ATOM 5061 C C . GLU B 1 202 ? -1.972 15 1.744 1 98.12 202 GLU B C 1
ATOM 5063 O O . GLU B 1 202 ? -2.76 14.055 1.863 1 98.12 202 GLU B O 1
ATOM 5068 N N . ALA B 1 203 ? -2.361 16.219 1.638 1 98.56 203 ALA B N 1
ATOM 5069 C CA . ALA B 1 203 ? -3.758 16.641 1.769 1 98.56 203 ALA B CA 1
ATOM 5070 C C . ALA B 1 203 ? -4.621 15.984 0.691 1 98.56 203 ALA B C 1
ATOM 5072 O O . ALA B 1 203 ? -5.672 15.414 0.992 1 98.56 203 ALA B O 1
ATOM 5073 N N . ARG B 1 204 ? -4.152 16.094 -0.5 1 97.31 204 ARG B N 1
ATOM 5074 C CA . ARG B 1 204 ? -4.922 15.578 -1.627 1 97.31 204 ARG B CA 1
ATOM 5075 C C . ARG B 1 204 ? -5.141 14.078 -1.495 1 97.31 204 ARG B C 1
ATOM 5077 O O . ARG B 1 204 ? -6.254 13.586 -1.698 1 97.31 204 ARG B O 1
ATOM 5084 N N . ALA B 1 205 ? -4.07 13.375 -1.201 1 97.06 205 ALA B N 1
ATOM 5085 C CA . ALA B 1 205 ? -4.16 11.922 -1.08 1 97.06 205 ALA B CA 1
ATOM 5086 C C . ALA B 1 205 ? -5.16 11.523 0.001 1 97.06 205 ALA B C 1
ATOM 5088 O O . ALA B 1 205 ? -5.988 10.633 -0.21 1 97.06 205 ALA B O 1
ATOM 5089 N N . LEU B 1 206 ? -5.133 12.148 1.152 1 98.06 206 LEU B N 1
ATOM 5090 C CA . LEU B 1 206 ? -5.977 11.781 2.285 1 98.06 206 LEU B CA 1
ATOM 5091 C C . LEU B 1 206 ? -7.426 12.195 2.041 1 98.06 206 LEU B C 1
ATOM 5093 O O . LEU B 1 206 ? -8.352 11.453 2.383 1 98.06 206 LEU B O 1
ATOM 5097 N N . VAL B 1 207 ? -7.621 13.375 1.472 1 97.75 207 VAL B N 1
ATOM 5098 C CA . VAL B 1 207 ? -8.977 13.797 1.159 1 97.75 207 VAL B CA 1
ATOM 5099 C C . VAL B 1 207 ? -9.586 12.867 0.109 1 97.75 207 VAL B C 1
ATOM 5101 O O . VAL B 1 207 ? -10.75 12.469 0.216 1 97.75 207 VAL B O 1
ATOM 5104 N N . ASP B 1 208 ? -8.789 12.539 -0.875 1 95.81 208 ASP B N 1
ATOM 5105 C CA . ASP B 1 208 ? -9.25 11.602 -1.895 1 95.81 208 ASP B CA 1
ATOM 5106 C C . ASP B 1 208 ? -9.68 10.281 -1.268 1 95.81 208 ASP B C 1
ATOM 5108 O O . ASP B 1 208 ? -10.773 9.781 -1.547 1 95.81 208 ASP B O 1
ATOM 5112 N N . TRP B 1 209 ? -8.875 9.703 -0.437 1 95.75 209 TRP B N 1
ATOM 5113 C CA . TRP B 1 209 ? -9.188 8.438 0.214 1 95.75 209 TRP B CA 1
ATOM 5114 C C . TRP B 1 209 ? -10.469 8.547 1.025 1 95.75 209 TRP B C 1
ATOM 5116 O O . TRP B 1 209 ? -11.328 7.66 0.958 1 95.75 209 TRP B O 1
ATOM 5126 N N . ASN B 1 210 ? -10.617 9.617 1.775 1 96.25 210 ASN B N 1
ATOM 5127 C CA . ASN B 1 210 ? -11.781 9.789 2.635 1 96.25 210 ASN B CA 1
ATOM 5128 C C . ASN B 1 210 ? -13.055 9.992 1.817 1 96.25 210 ASN B C 1
ATOM 5130 O O . ASN B 1 210 ? -14.141 9.594 2.246 1 96.25 210 ASN B O 1
ATOM 5134 N N . THR B 1 211 ? -12.961 10.531 0.665 1 93.81 211 THR B N 1
ATOM 5135 C CA . THR B 1 211 ? -14.148 10.852 -0.116 1 93.81 211 THR B CA 1
ATOM 5136 C C . THR B 1 211 ? -14.578 9.656 -0.959 1 93.81 211 THR B C 1
ATOM 5138 O O . THR B 1 211 ? -15.75 9.539 -1.327 1 93.81 211 THR B O 1
ATOM 5141 N N . ARG B 1 212 ? -13.703 8.719 -1.172 1 91.62 212 ARG B N 1
ATOM 5142 C CA . ARG B 1 212 ? -14.016 7.59 -2.043 1 91.62 212 ARG B CA 1
ATOM 5143 C C . ARG B 1 212 ? -14.406 6.359 -1.227 1 91.62 212 ARG B C 1
ATOM 5145 O O . ARG B 1 212 ? -15.078 5.457 -1.735 1 91.62 212 ARG B O 1
ATOM 5152 N N . ASN B 1 213 ? -13.922 6.234 -0.046 1 92.75 213 ASN B N 1
ATOM 5153 C CA . ASN B 1 213 ? -14.18 5.082 0.814 1 92.75 213 ASN B CA 1
ATOM 5154 C C . ASN B 1 213 ? -15.281 5.383 1.834 1 92.75 213 ASN B C 1
ATOM 5156 O O . ASN B 1 213 ? -14.992 5.836 2.943 1 92.75 213 ASN B O 1
ATOM 5160 N N . LYS B 1 214 ? -16.469 4.969 1.447 1 92.25 214 LYS B N 1
ATOM 5161 C CA . LYS B 1 214 ? -17.625 5.375 2.24 1 92.25 214 LYS B CA 1
ATOM 5162 C C . LYS B 1 214 ? -18.266 4.18 2.943 1 92.25 214 LYS B C 1
ATOM 5164 O O . LYS B 1 214 ? -18.969 4.34 3.939 1 92.25 214 LYS B O 1
ATOM 5169 N N . PHE B 1 215 ? -17.969 3.029 2.42 1 90.94 215 PHE B N 1
ATOM 5170 C CA . PHE B 1 215 ? -18.594 1.837 2.973 1 90.94 215 PHE B CA 1
ATOM 5171 C C . PHE B 1 215 ? -17.547 0.787 3.328 1 90.94 215 PHE B C 1
ATOM 5173 O O . PHE B 1 215 ? -16.484 0.735 2.717 1 90.94 215 PHE B O 1
ATOM 5180 N N . CYS B 1 216 ? -17.938 0.006 4.297 1 91.88 216 CYS B N 1
ATOM 5181 C CA . CYS B 1 216 ? -17.062 -1.071 4.746 1 91.88 216 CYS B CA 1
ATOM 5182 C C . CYS B 1 216 ? -16.953 -2.166 3.689 1 91.88 216 CYS B C 1
ATOM 5184 O O . CYS B 1 216 ? -17.969 -2.758 3.305 1 91.88 216 CYS B O 1
ATOM 5186 N N . PRO B 1 217 ? -15.75 -2.486 3.264 1 91.75 217 PRO B N 1
ATOM 5187 C CA . PRO B 1 217 ? -15.586 -3.535 2.254 1 91.75 217 PRO B CA 1
ATOM 5188 C C . PRO B 1 217 ? -15.977 -4.918 2.775 1 91.75 217 PRO B C 1
ATOM 5190 O O . PRO B 1 217 ? -16.234 -5.832 1.985 1 91.75 217 PRO B O 1
ATOM 5193 N N . ALA B 1 218 ? -16.047 -5.078 4.055 1 90.44 218 ALA B N 1
ATOM 5194 C CA . ALA B 1 218 ? -16.312 -6.391 4.645 1 90.44 218 ALA B CA 1
ATOM 5195 C C . ALA B 1 218 ? -17.812 -6.629 4.82 1 90.44 218 ALA B C 1
ATOM 5197 O O . ALA B 1 218 ? -18.266 -7.77 4.75 1 90.44 218 ALA B O 1
ATOM 5198 N N . CYS B 1 219 ? -18.609 -5.496 5.035 1 88.69 219 CYS B N 1
ATOM 5199 C CA . CYS B 1 219 ? -19.984 -5.781 5.43 1 88.69 219 CYS B CA 1
ATOM 5200 C C . CYS B 1 219 ? -20.938 -4.77 4.82 1 88.69 219 CYS B C 1
ATOM 5202 O O . CYS B 1 219 ? -22.141 -4.777 5.133 1 88.69 219 CYS B O 1
ATOM 5204 N N . ALA B 1 220 ? -20.469 -3.773 4.129 1 87.88 220 ALA B N 1
ATOM 5205 C CA . ALA B 1 220 ? -21.266 -2.834 3.336 1 87.88 220 ALA B CA 1
ATOM 5206 C C . ALA B 1 220 ? -21.844 -1.728 4.211 1 87.88 220 ALA B C 1
ATOM 5208 O O . ALA B 1 220 ? -22.5 -0.81 3.713 1 87.88 220 ALA B O 1
ATOM 5209 N N . ARG B 1 221 ? -21.547 -1.748 5.535 1 86.38 221 ARG B N 1
ATOM 5210 C CA . ARG B 1 221 ? -22.031 -0.674 6.395 1 86.38 221 ARG B CA 1
ATOM 5211 C C . ARG B 1 221 ? -21.281 0.627 6.125 1 86.38 221 ARG B C 1
ATOM 5213 O O . ARG B 1 221 ? -20.156 0.607 5.641 1 86.38 221 ARG B O 1
ATOM 5220 N N . PRO B 1 222 ? -21.969 1.717 6.426 1 88.19 222 PRO B N 1
ATOM 5221 C CA . PRO B 1 222 ? -21.219 2.971 6.367 1 88.19 222 PRO B CA 1
ATOM 5222 C C . PRO B 1 222 ? -20.062 3.012 7.371 1 88.19 222 PRO B C 1
ATOM 5224 O O . PRO B 1 222 ? -20.109 2.336 8.398 1 88.19 222 PRO B O 1
ATOM 5227 N N . ILE B 1 223 ? -19.047 3.676 6.977 1 90.88 223 ILE B N 1
ATOM 5228 C CA . ILE B 1 223 ? -17.906 3.832 7.871 1 90.88 223 ILE B CA 1
ATOM 5229 C C . ILE B 1 223 ? -17.703 5.312 8.188 1 90.88 223 ILE B C 1
ATOM 5231 O O . ILE B 1 223 ? -18.109 6.184 7.418 1 90.88 223 ILE B O 1
ATOM 5235 N N . ARG B 1 224 ? -17.156 5.613 9.328 1 91.75 224 ARG B N 1
ATOM 5236 C CA . ARG B 1 224 ? -16.953 6.996 9.758 1 91.75 224 ARG B CA 1
ATOM 5237 C C . ARG B 1 224 ? -15.469 7.301 9.922 1 91.75 224 ARG B C 1
ATOM 5239 O O . ARG B 1 224 ? -14.664 6.398 10.164 1 91.75 224 ARG B O 1
ATOM 5246 N N . SER B 1 225 ? -15.148 8.594 9.797 1 94.31 225 SER B N 1
ATOM 5247 C CA . SER B 1 225 ? -13.773 9.047 9.984 1 94.31 225 SER B CA 1
ATOM 5248 C C . SER B 1 225 ? -13.375 9.008 11.453 1 94.31 225 SER B C 1
ATOM 5250 O O . SER B 1 225 ? -14.102 9.5 12.312 1 94.31 225 SER B O 1
ATOM 5252 N N . VAL B 1 226 ? -12.305 8.359 11.75 1 93.44 226 VAL B N 1
ATOM 5253 C CA . VAL B 1 226 ? -11.648 8.414 13.047 1 93.44 226 VAL B CA 1
ATOM 5254 C C . VAL B 1 226 ? -10.172 8.742 12.867 1 93.44 226 VAL B C 1
ATOM 5256 O O . VAL B 1 226 ? -9.695 8.891 11.742 1 93.44 226 VAL B O 1
ATOM 5259 N N . TRP B 1 227 ? -9.453 9.062 13.969 1 95.25 227 TRP B N 1
ATOM 5260 C CA . TRP B 1 227 ? -8.047 9.461 13.922 1 95.25 227 TRP B CA 1
ATOM 5261 C C . TRP B 1 227 ? -7.859 10.688 13.039 1 95.25 227 TRP B C 1
ATOM 5263 O O . TRP B 1 227 ? -6.887 10.773 12.289 1 95.25 227 TRP B O 1
ATOM 5273 N N . ALA B 1 228 ? -8.836 11.5 13.039 1 96.38 228 ALA B N 1
ATOM 5274 C CA . ALA B 1 228 ? -8.773 12.781 12.336 1 96.38 228 ALA B CA 1
ATOM 5275 C C . ALA B 1 228 ? -8.492 12.578 10.852 1 96.38 228 ALA B C 1
ATOM 5277 O O . ALA B 1 228 ? -7.617 13.234 10.281 1 96.38 228 ALA B O 1
ATOM 5278 N N . GLY B 1 229 ? -9.141 11.625 10.266 1 97.31 229 GLY B N 1
ATOM 5279 C CA . GLY B 1 229 ? -9.086 11.422 8.828 1 97.31 229 GLY B CA 1
ATOM 5280 C C . GLY B 1 229 ? -8.109 10.344 8.414 1 97.31 229 GLY B C 1
ATOM 5281 O O . GLY B 1 229 ? -8.016 10 7.23 1 97.31 229 GLY B O 1
ATOM 5282 N N . TRP B 1 230 ? -7.367 9.75 9.352 1 97.69 230 TRP B N 1
ATOM 5283 C CA . TRP B 1 230 ? -6.312 8.805 9.008 1 97.69 230 TRP B CA 1
ATOM 5284 C C . TRP B 1 230 ? -6.781 7.367 9.227 1 97.69 230 TRP B C 1
ATOM 5286 O O . TRP B 1 230 ? -6.012 6.422 9.039 1 97.69 230 TRP B O 1
ATOM 5296 N N . LYS B 1 231 ? -8 7.148 9.594 1 95.56 231 LYS B N 1
ATOM 5297 C CA . LYS B 1 231 ? -8.656 5.855 9.781 1 95.56 231 LYS B CA 1
ATOM 5298 C C . LYS B 1 231 ? -10.164 5.969 9.609 1 95.56 231 LYS B C 1
ATOM 5300 O O . LYS B 1 231 ? -10.75 7.016 9.891 1 95.56 231 LYS B O 1
ATOM 5305 N N . ARG B 1 232 ? -10.75 4.996 9.031 1 94.69 232 ARG B N 1
ATOM 5306 C CA . ARG B 1 232 ? -12.203 4.914 8.977 1 94.69 232 ARG B CA 1
ATOM 5307 C C . ARG B 1 232 ? -12.703 3.627 9.617 1 94.69 232 ARG B C 1
ATOM 5309 O O . ARG B 1 232 ? -12.094 2.57 9.469 1 94.69 232 ARG B O 1
ATOM 5316 N N . SER B 1 233 ? -13.727 3.727 10.367 1 91.62 233 SER B N 1
ATOM 5317 C CA . SER B 1 233 ? -14.219 2.613 11.172 1 91.62 233 SER B CA 1
ATOM 5318 C C . SER B 1 233 ? -15.664 2.283 10.828 1 91.62 233 SER B C 1
ATOM 5320 O O . SER B 1 233 ? -16.484 3.186 10.617 1 91.62 233 SER B O 1
ATOM 5322 N N . CYS B 1 234 ? -15.914 1.028 10.742 1 90.38 234 CYS B N 1
ATOM 5323 C CA . CYS B 1 234 ? -17.266 0.526 10.484 1 90.38 234 CYS B CA 1
ATOM 5324 C C . CYS B 1 234 ? -18.219 0.925 11.609 1 90.38 234 CYS B C 1
ATOM 5326 O O . CYS B 1 234 ? -17.875 0.826 12.789 1 90.38 234 CYS B O 1
ATOM 5328 N N . ILE B 1 235 ? -19.422 1.423 11.273 1 84.19 235 ILE B N 1
ATOM 5329 C CA . ILE B 1 235 ? -20.438 1.822 12.234 1 84.19 235 ILE B CA 1
ATOM 5330 C C . ILE B 1 235 ? -21.297 0.611 12.625 1 84.19 235 ILE B C 1
ATOM 5332 O O . ILE B 1 235 ? -21.984 0.041 11.781 1 84.19 235 ILE B O 1
ATOM 5336 N N . PRO B 1 236 ? -21.219 0.288 13.906 1 73.31 236 PRO B N 1
ATOM 5337 C CA . PRO B 1 236 ? -21.953 -0.902 14.32 1 73.31 236 PRO B CA 1
ATOM 5338 C C . PRO B 1 236 ? -23.469 -0.692 14.297 1 73.31 236 PRO B C 1
ATOM 5340 O O . PRO B 1 236 ? -23.938 0.447 14.344 1 73.31 236 PRO B O 1
ATOM 5343 N N . GLY B 1 237 ? -24.203 -1.839 14.32 1 65.06 237 GLY B N 1
ATOM 5344 C CA . GLY B 1 237 ? -25.641 -1.825 14.523 1 65.06 237 GLY B CA 1
ATOM 5345 C C . GLY B 1 237 ? -26.406 -1.507 13.258 1 65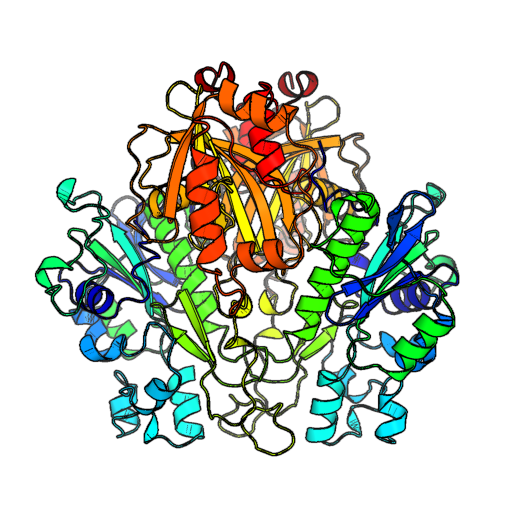.06 237 GLY B C 1
ATOM 5346 O O . GLY B 1 237 ? -27.641 -1.613 13.234 1 65.06 237 GLY B O 1
ATOM 5347 N N . GLU B 1 238 ? -25.703 -1.002 12.312 1 64.69 238 GLU B N 1
ATOM 5348 C CA . GLU B 1 238 ? -26.406 -0.783 11.055 1 64.69 238 GLU B CA 1
ATOM 5349 C C . GLU B 1 238 ? -26.594 -2.092 10.297 1 64.69 238 GLU B C 1
ATOM 5351 O O . GLU B 1 238 ? -25.812 -3.035 10.461 1 64.69 238 GLU B O 1
ATOM 5356 N N . PRO B 1 239 ? -27.797 -2.191 9.766 1 60.31 239 PRO B N 1
ATOM 5357 C CA . PRO B 1 239 ? -27.984 -3.43 9.008 1 60.31 239 PRO B CA 1
ATOM 5358 C C . PRO B 1 239 ? -26.875 -3.689 8 1 60.31 239 PRO B C 1
ATOM 5360 O O . PRO B 1 239 ? -26.344 -2.75 7.395 1 60.31 239 PRO B O 1
ATOM 5363 N N . SER B 1 240 ? -26.266 -4.863 8.25 1 57.56 240 SER B N 1
ATOM 5364 C CA . SER B 1 240 ? -25.266 -5.289 7.273 1 57.56 240 SER B CA 1
ATOM 5365 C C . SER B 1 240 ? -25.922 -5.977 6.082 1 57.56 240 SER B C 1
ATOM 5367 O O . SER B 1 240 ? -27 -6.586 6.219 1 57.56 240 SER B O 1
ATOM 5369 N N . ALA B 1 241 ? -25.453 -5.539 4.906 1 54.38 241 ALA B N 1
ATOM 5370 C CA . ALA B 1 241 ? -26.016 -6.215 3.736 1 54.38 241 ALA B CA 1
ATOM 5371 C C . ALA B 1 241 ? -25.781 -7.723 3.812 1 54.38 241 ALA B C 1
ATOM 5373 O O . ALA B 1 241 ? -26.531 -8.5 3.209 1 54.38 241 ALA B O 1
ATOM 5374 N N . ASP B 1 242 ? -24.594 -8.094 4.461 1 48.47 242 ASP B N 1
ATOM 5375 C CA . ASP B 1 242 ? -24.312 -9.523 4.543 1 48.47 242 ASP B CA 1
ATOM 5376 C C . ASP B 1 242 ? -25.25 -10.211 5.531 1 48.47 242 ASP B C 1
ATOM 5378 O O . ASP B 1 242 ? -25.172 -11.43 5.707 1 48.47 242 ASP B O 1
ATOM 5382 N N . GLY B 1 243 ? -25.859 -9.453 6.387 1 42.62 243 GLY B N 1
ATOM 5383 C CA . GLY B 1 243 ? -26.656 -10.062 7.438 1 42.62 243 GLY B CA 1
ATOM 5384 C C . GLY B 1 243 ? -27.859 -10.82 6.91 1 42.62 243 GLY B C 1
ATOM 5385 O O . GLY B 1 243 ? -28.766 -10.234 6.309 1 42.62 243 GLY B O 1
ATOM 5386 N N . VAL B 1 244 ? -27.656 -12.078 6.523 1 40.88 244 VAL B N 1
ATOM 5387 C CA . VAL B 1 244 ? -28.703 -13 6.117 1 40.88 244 VAL B CA 1
ATOM 5388 C C . VAL B 1 244 ? -30 -12.664 6.852 1 40.88 244 VAL B C 1
ATOM 5390 O O . VAL B 1 244 ? -31.078 -12.68 6.258 1 40.88 244 VAL B O 1
ATOM 5393 N N . ASP B 1 245 ? -29.922 -12.75 8.188 1 39.62 245 ASP B N 1
ATOM 5394 C CA . ASP B 1 245 ? -31.156 -12.812 8.969 1 39.62 245 ASP B CA 1
ATOM 5395 C C . ASP B 1 245 ? -31.359 -11.531 9.773 1 39.62 245 ASP B C 1
ATOM 5397 O O . ASP B 1 245 ? -31.953 -11.562 10.852 1 39.62 245 ASP B O 1
ATOM 5401 N N . GLY B 1 246 ? -30.891 -10.414 9.242 1 45.62 246 GLY B N 1
ATOM 5402 C CA . GLY B 1 246 ? -31.234 -9.219 10 1 45.62 246 GLY B CA 1
ATOM 5403 C C . GLY B 1 246 ? -30.297 -8.977 11.18 1 45.62 246 GLY B C 1
ATOM 5404 O O . GLY B 1 246 ? -30.453 -7.996 11.906 1 45.62 246 GLY B O 1
ATOM 5405 N N . GLN B 1 247 ? -29.594 -10.031 11.617 1 45.59 247 GLN B N 1
ATOM 5406 C CA . GLN B 1 247 ? -28.844 -9.852 12.852 1 45.59 247 GLN B CA 1
ATOM 5407 C C . GLN B 1 247 ? -27.484 -9.219 12.586 1 45.59 247 GLN B C 1
ATOM 5409 O O . GLN B 1 247 ? -26.797 -9.594 11.625 1 45.59 247 GLN B O 1
ATOM 5414 N N . ALA B 1 248 ? -27.25 -8.133 13.18 1 53.84 248 ALA B N 1
ATOM 5415 C CA . ALA B 1 248 ? -26 -7.379 13.172 1 53.84 248 ALA B CA 1
ATOM 5416 C C . ALA B 1 248 ? -24.812 -8.273 13.562 1 53.84 248 ALA B C 1
ATOM 5418 O O . ALA B 1 248 ? -24.781 -8.812 14.672 1 53.84 248 ALA B O 1
ATOM 5419 N N . THR B 1 249 ? -24.125 -9.047 12.633 1 62.25 249 THR B N 1
ATOM 5420 C CA . THR B 1 249 ? -22.906 -9.789 12.953 1 62.25 249 THR B CA 1
ATOM 5421 C C . THR B 1 249 ? -21.719 -8.852 13.086 1 62.25 249 THR B C 1
ATOM 5423 O O . THR B 1 249 ? -21.719 -7.75 12.531 1 62.25 249 THR B O 1
ATOM 5426 N N . ALA B 1 250 ? -20.906 -9.172 14.055 1 74.44 250 ALA B N 1
ATOM 5427 C CA . ALA B 1 250 ? -19.688 -8.391 14.289 1 74.44 250 ALA B CA 1
ATOM 5428 C C . ALA B 1 250 ? -18.844 -8.32 13.031 1 74.44 250 ALA B C 1
ATOM 5430 O O . ALA B 1 250 ? -18.641 -9.328 12.344 1 74.44 250 ALA B O 1
ATOM 5431 N N . CYS B 1 251 ? -18.625 -7.117 12.586 1 84.19 251 CYS B N 1
ATOM 5432 C CA . CYS B 1 251 ? -17.781 -6.879 11.422 1 84.19 251 CYS B CA 1
ATOM 5433 C C . CYS B 1 251 ? -16.344 -7.27 11.703 1 84.19 251 CYS B C 1
ATOM 5435 O O . CYS B 1 251 ? -15.789 -6.914 12.742 1 84.19 251 CYS B O 1
ATOM 5437 N N . ILE B 1 252 ? -15.734 -7.945 10.797 1 80.75 252 ILE B N 1
ATOM 5438 C CA . ILE B 1 252 ? -14.359 -8.406 10.961 1 80.75 252 ILE B CA 1
ATOM 5439 C C . ILE B 1 252 ? -13.422 -7.211 11.086 1 80.75 252 ILE B C 1
ATOM 5441 O O . ILE B 1 252 ? -12.344 -7.316 11.68 1 80.75 252 ILE B O 1
ATOM 5445 N N . SER B 1 253 ? -13.836 -6.094 10.57 1 78.38 253 SER B N 1
ATOM 5446 C CA . SER B 1 253 ? -12.969 -4.922 10.562 1 78.38 253 SER B CA 1
ATOM 5447 C C . SER B 1 253 ? -12.812 -4.336 11.953 1 78.38 253 SER B C 1
ATOM 5449 O O . SER B 1 253 ? -11.922 -3.51 12.195 1 78.38 253 SER B O 1
ATOM 5451 N N . ARG B 1 254 ? -13.602 -4.785 12.781 1 76.5 254 ARG B N 1
ATOM 5452 C CA . ARG B 1 254 ? -13.547 -4.242 14.133 1 76.5 254 ARG B CA 1
ATOM 5453 C C . ARG B 1 254 ? -12.68 -5.113 15.039 1 76.5 254 ARG B C 1
ATOM 5455 O O . ARG B 1 254 ? -12.492 -4.797 16.219 1 76.5 254 ARG B O 1
ATOM 5462 N N . LYS B 1 255 ? -12.266 -6.16 14.422 1 72.12 255 LYS B N 1
ATOM 5463 C CA . LYS B 1 255 ? -11.359 -7.027 15.172 1 72.12 255 LYS B CA 1
ATOM 5464 C C . LYS B 1 255 ? -9.953 -7.004 14.57 1 72.12 255 LYS B C 1
ATOM 5466 O O . LYS B 1 255 ? -9.766 -7.379 13.414 1 72.12 255 LYS B O 1
ATOM 5471 N N . GLY B 1 256 ? -9.07 -6.484 15.352 1 65.81 256 GLY B N 1
ATOM 5472 C CA . GLY B 1 256 ? -7.695 -6.469 14.867 1 65.81 256 GLY B CA 1
ATOM 5473 C C . GLY B 1 256 ? -7.43 -5.371 13.859 1 65.81 256 GLY B C 1
ATOM 5474 O O . GLY B 1 256 ? -8.18 -4.391 13.781 1 65.81 256 GLY B O 1
ATOM 5475 N N . VAL B 1 257 ? -6.34 -5.52 13.234 1 64 257 VAL B N 1
ATOM 5476 C CA . VAL B 1 257 ? -5.906 -4.512 12.273 1 64 257 VAL B CA 1
ATOM 5477 C C . VAL B 1 257 ? -6.25 -4.961 10.859 1 64 257 VAL B C 1
ATOM 5479 O O . VAL B 1 257 ? -5.855 -6.051 10.438 1 64 257 VAL B O 1
ATOM 5482 N N . HIS B 1 258 ? -7.102 -4.125 10.273 1 76.31 258 HIS B N 1
ATOM 5483 C CA . HIS B 1 258 ? -7.469 -4.383 8.891 1 76.31 258 HIS B CA 1
ATOM 5484 C C . HIS B 1 258 ? -7.008 -3.252 7.977 1 76.31 258 HIS B C 1
ATOM 5486 O O . HIS B 1 258 ? -7.383 -2.094 8.18 1 76.31 258 HIS B O 1
ATOM 5492 N N . ASN B 1 259 ? -6.387 -3.594 6.984 1 81.81 259 ASN B N 1
ATOM 5493 C CA . ASN B 1 259 ? -5.699 -2.619 6.145 1 81.81 259 ASN B CA 1
ATOM 5494 C C . ASN B 1 259 ? -6.68 -1.678 5.453 1 81.81 259 ASN B C 1
ATOM 5496 O O . ASN B 1 259 ? -6.348 -0.525 5.172 1 81.81 259 ASN B O 1
ATOM 5500 N N . PHE B 1 260 ? -7.922 -2.172 5.246 1 83.75 260 PHE B N 1
ATOM 5501 C CA . PHE B 1 260 ? -8.836 -1.333 4.48 1 83.75 260 PHE B CA 1
ATOM 5502 C C . PHE B 1 260 ? -9.422 -0.229 5.355 1 83.75 2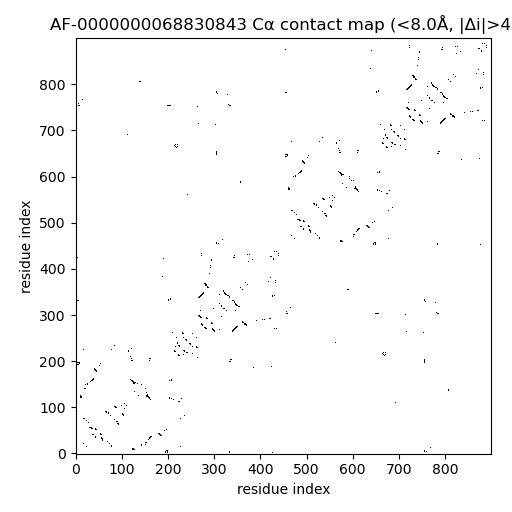60 PHE B C 1
ATOM 5504 O O . PHE B 1 260 ? -10.078 0.684 4.855 1 83.75 260 PHE B O 1
ATOM 5511 N N . SER B 1 261 ? -9.039 -0.214 6.648 1 89.62 261 SER B N 1
ATOM 5512 C CA . SER B 1 261 ? -9.469 0.85 7.547 1 89.62 261 SER B CA 1
ATOM 5513 C C . SER B 1 261 ? -8.523 2.041 7.496 1 89.62 261 SER B C 1
ATOM 5515 O O . SER B 1 261 ? -8.797 3.088 8.086 1 89.62 261 SER B O 1
ATOM 5517 N N . TYR B 1 262 ? -7.441 1.909 6.801 1 93.81 262 TYR B N 1
ATOM 5518 C CA . TYR B 1 262 ? -6.398 2.928 6.754 1 93.81 262 TYR B CA 1
ATOM 5519 C C . TYR B 1 262 ? -6.156 3.396 5.324 1 93.81 262 TYR B C 1
ATOM 5521 O O . TYR B 1 262 ? -6.414 2.66 4.371 1 93.81 262 TYR B O 1
ATOM 5529 N N . PRO B 1 263 ? -5.613 4.68 5.246 1 95.31 263 PRO B N 1
ATOM 5530 C CA . PRO B 1 263 ? -5.301 5.16 3.898 1 95.31 263 PRO B CA 1
ATOM 5531 C C . PRO B 1 263 ? -4.336 4.238 3.154 1 95.31 263 PRO B C 1
ATOM 5533 O O . PRO B 1 263 ? -3.469 3.615 3.773 1 95.31 263 PRO B O 1
ATOM 5536 N N . ARG B 1 264 ? -4.574 4.191 1.875 1 91.69 264 ARG B N 1
ATOM 5537 C CA . ARG B 1 264 ? -3.799 3.326 0.994 1 91.69 264 ARG B CA 1
ATOM 5538 C C . ARG B 1 264 ? -2.707 4.113 0.276 1 91.69 264 ARG B C 1
ATOM 5540 O O . ARG B 1 264 ? -2.92 5.262 -0.115 1 91.69 264 ARG B O 1
ATOM 5547 N N . THR B 1 265 ? -1.508 3.613 0.2 1 94.69 265 THR B N 1
ATOM 5548 C CA . THR B 1 265 ? -0.413 4.09 -0.638 1 94.69 265 THR B CA 1
ATOM 5549 C C . THR B 1 265 ? 0.129 2.961 -1.512 1 94.69 265 THR B C 1
ATOM 5551 O O . THR B 1 265 ? 0.778 2.039 -1.014 1 94.69 265 THR B O 1
ATOM 5554 N N . ASP B 1 266 ? -0.107 3.035 -2.803 1 95.62 266 ASP B N 1
ATOM 5555 C CA . ASP B 1 266 ? 0.293 1.959 -3.703 1 95.62 266 ASP B CA 1
ATOM 5556 C C . ASP B 1 266 ? 1.73 2.148 -4.184 1 95.62 266 ASP B C 1
ATOM 5558 O O . ASP B 1 266 ? 2.076 3.203 -4.719 1 95.62 266 ASP B O 1
ATOM 5562 N N . PRO B 1 267 ? 2.559 1.179 -3.949 1 97.56 267 PRO B N 1
ATOM 5563 C CA . PRO B 1 267 ? 3.928 1.271 -4.461 1 97.56 267 PRO B CA 1
ATOM 5564 C C . PRO B 1 267 ? 4.008 1.096 -5.973 1 97.56 267 PRO B C 1
ATOM 5566 O O . PRO B 1 267 ? 3.367 0.198 -6.531 1 97.56 267 PRO B O 1
ATOM 5569 N N . VAL B 1 268 ? 4.762 1.955 -6.629 1 97.75 268 VAL B N 1
ATOM 5570 C CA . VAL B 1 268 ? 4.98 1.943 -8.07 1 97.75 268 VAL B CA 1
ATOM 5571 C C . VAL B 1 268 ? 6.477 2.01 -8.367 1 97.75 268 VAL B C 1
ATOM 5573 O O . VAL B 1 268 ? 7.188 2.852 -7.816 1 97.75 268 VAL B O 1
ATOM 5576 N N . VAL B 1 269 ? 6.93 1.127 -9.203 1 98.5 269 VAL B N 1
ATOM 5577 C CA . VAL B 1 269 ? 8.32 1.229 -9.633 1 98.5 269 VAL B CA 1
ATOM 5578 C C . VAL B 1 269 ? 8.414 2.062 -10.906 1 98.5 269 VAL B C 1
ATOM 5580 O O . VAL B 1 269 ? 7.539 1.979 -11.773 1 98.5 269 VAL B O 1
ATOM 5583 N N . ILE B 1 270 ? 9.336 2.859 -10.969 1 98.62 270 ILE B N 1
ATOM 5584 C CA . ILE B 1 270 ? 9.734 3.607 -12.156 1 98.62 270 ILE B CA 1
ATOM 5585 C C . ILE B 1 270 ? 11.258 3.537 -12.32 1 98.62 270 ILE B C 1
ATOM 5587 O O . ILE B 1 270 ? 12 3.684 -11.352 1 98.62 270 ILE B O 1
ATOM 5591 N N . MET B 1 271 ? 11.773 3.248 -13.586 1 98.06 271 MET B N 1
ATOM 5592 C CA . MET B 1 271 ? 13.18 2.855 -13.57 1 98.06 271 MET B CA 1
ATOM 5593 C C . MET B 1 271 ? 13.906 3.387 -14.797 1 98.06 271 MET B C 1
ATOM 5595 O O . MET B 1 271 ? 13.336 3.443 -15.891 1 98.06 271 MET B O 1
ATOM 5599 N N . ALA B 1 272 ? 15.094 3.859 -14.531 1 98 272 ALA B N 1
ATOM 5600 C CA . ALA B 1 272 ? 16.078 4.059 -15.586 1 98 272 ALA B CA 1
ATOM 5601 C C . ALA B 1 272 ? 16.703 2.734 -16 1 98 272 ALA B C 1
ATOM 5603 O O . ALA B 1 272 ? 17.547 2.18 -15.289 1 98 272 ALA B O 1
ATOM 5604 N N . VAL B 1 273 ? 16.312 2.219 -17.141 1 98.5 273 VAL B N 1
ATOM 5605 C CA . VAL B 1 273 ? 16.875 0.971 -17.656 1 98.5 273 VAL B CA 1
ATOM 5606 C C . VAL B 1 273 ? 18.016 1.272 -18.609 1 98.5 273 VAL B C 1
ATOM 5608 O O . VAL B 1 273 ? 17.812 1.92 -19.641 1 98.5 273 VAL B O 1
ATOM 5611 N N . LEU B 1 274 ? 19.188 0.807 -18.266 1 98.12 274 LEU B N 1
ATOM 5612 C CA . LEU B 1 274 ? 20.391 1.099 -19.031 1 98.12 274 LEU B CA 1
ATOM 5613 C C . LEU B 1 274 ? 20.719 -0.042 -20 1 98.12 274 LEU B C 1
ATOM 5615 O O . LEU B 1 274 ? 20.422 -1.204 -19.703 1 98.12 274 LEU B O 1
ATOM 5619 N N . SER B 1 275 ? 21.359 0.339 -21.094 1 97.75 275 SER B N 1
ATOM 5620 C CA . SER B 1 275 ? 21.906 -0.683 -21.969 1 97.75 275 SER B CA 1
ATOM 5621 C C . SER B 1 275 ? 23 -1.486 -21.266 1 97.75 275 SER B C 1
ATOM 5623 O O . SER B 1 275 ? 23.516 -1.066 -20.219 1 97.75 275 SER B O 1
ATOM 5625 N N . PRO B 1 276 ? 23.328 -2.605 -21.875 1 95.88 276 PRO B N 1
ATOM 5626 C CA . PRO B 1 276 ? 24.328 -3.449 -21.219 1 95.88 276 PRO B CA 1
ATOM 5627 C C . PRO B 1 276 ? 25.641 -2.709 -20.953 1 95.88 276 PRO B C 1
ATOM 5629 O O . PRO B 1 276 ? 26.297 -2.959 -19.938 1 95.88 276 PRO B O 1
ATOM 5632 N N . ASP B 1 277 ? 26.016 -1.791 -21.75 1 94.56 277 ASP B N 1
ATOM 5633 C CA . ASP B 1 277 ? 27.266 -1.062 -21.594 1 94.56 277 ASP B CA 1
ATOM 5634 C C . ASP B 1 277 ? 27.062 0.215 -20.781 1 94.56 277 ASP B C 1
ATOM 5636 O O . ASP B 1 277 ? 28.016 0.941 -20.5 1 94.56 277 ASP B O 1
ATOM 5640 N N . GLY B 1 278 ? 25.844 0.499 -20.438 1 95 278 GLY B N 1
ATOM 5641 C CA . GLY B 1 278 ? 25.531 1.645 -19.594 1 95 278 GLY B CA 1
ATOM 5642 C C . GLY B 1 278 ? 25.547 2.961 -20.344 1 95 278 GLY B C 1
ATOM 5643 O O . GLY B 1 278 ? 25.438 4.031 -19.75 1 95 278 GLY B O 1
ATOM 5644 N N . GLU B 1 279 ? 25.594 2.938 -21.625 1 95.81 279 GLU B N 1
ATOM 5645 C CA . GLU B 1 279 ? 25.797 4.16 -22.406 1 95.81 279 GLU B CA 1
ATOM 5646 C C . GLU B 1 279 ? 24.469 4.668 -22.984 1 95.81 279 GLU B C 1
ATOM 5648 O O . GLU B 1 279 ? 24.422 5.777 -23.531 1 95.81 279 GLU B O 1
ATOM 5653 N N . LYS B 1 280 ? 23.5 3.877 -22.922 1 97.62 280 LYS B N 1
ATOM 5654 C CA . LYS B 1 280 ? 22.172 4.258 -23.391 1 97.62 280 LYS B CA 1
ATOM 5655 C C . LYS B 1 280 ? 21.125 4.02 -22.297 1 97.62 280 LYS B C 1
ATOM 5657 O O . LYS B 1 280 ? 21.344 3.238 -21.375 1 97.62 280 LYS B O 1
ATOM 5662 N N . ILE B 1 281 ? 20.031 4.703 -22.422 1 98.19 281 ILE B N 1
ATOM 5663 C CA . ILE B 1 281 ? 18.922 4.555 -21.5 1 98.19 281 ILE B CA 1
ATOM 5664 C C . ILE B 1 281 ? 17.641 4.238 -22.266 1 98.19 281 ILE B C 1
ATOM 5666 O O . ILE B 1 281 ? 17.375 4.844 -23.312 1 98.19 281 ILE B O 1
ATOM 5670 N N . LEU B 1 282 ? 16.875 3.244 -21.766 1 98.62 282 LEU B N 1
ATOM 5671 C CA . LEU B 1 282 ? 15.609 2.84 -22.375 1 98.62 282 LEU B CA 1
ATOM 5672 C C . LEU B 1 282 ? 14.477 3.768 -21.953 1 98.62 282 LEU B C 1
ATOM 5674 O O . LEU B 1 282 ? 14.25 3.961 -20.75 1 98.62 282 LEU B O 1
ATOM 5678 N N . LEU B 1 283 ? 13.773 4.414 -22.875 1 97.94 283 LEU B N 1
ATOM 5679 C CA . LEU B 1 283 ? 12.57 5.203 -22.641 1 97.94 283 LEU B CA 1
ATOM 5680 C C . LEU B 1 283 ? 11.43 4.738 -23.547 1 97.94 283 LEU B C 1
ATOM 5682 O O . LEU B 1 283 ? 11.672 4.207 -24.625 1 97.94 283 LEU B O 1
ATOM 5686 N N . GLY B 1 284 ? 10.234 4.859 -23.016 1 96.62 284 GLY B N 1
ATOM 5687 C CA . GLY B 1 284 ? 9.062 4.43 -23.75 1 96.62 284 GLY B CA 1
ATOM 5688 C C . GLY B 1 284 ? 7.965 5.48 -23.797 1 96.62 284 GLY B C 1
ATOM 5689 O O . GLY B 1 284 ? 8.031 6.48 -23.078 1 96.62 284 GLY B O 1
ATOM 5690 N N . ARG B 1 285 ? 6.98 5.262 -24.719 1 94.19 285 ARG B N 1
ATOM 5691 C CA . ARG B 1 285 ? 5.836 6.156 -24.859 1 94.19 285 ARG B CA 1
ATOM 5692 C C . ARG B 1 285 ? 4.566 5.379 -25.172 1 94.19 285 ARG B C 1
ATOM 5694 O O . ARG B 1 285 ? 4.621 4.309 -25.781 1 94.19 285 ARG B O 1
ATOM 5701 N N . GLN B 1 286 ? 3.518 5.941 -24.688 1 90.56 286 GLN B N 1
ATOM 5702 C CA . GLN B 1 286 ? 2.205 5.387 -25 1 90.56 286 GLN B CA 1
ATOM 5703 C C . GLN B 1 286 ? 1.551 6.125 -26.156 1 90.56 286 GLN B C 1
ATOM 5705 O O . GLN B 1 286 ? 1.958 7.238 -26.5 1 90.56 286 GLN B O 1
ATOM 5710 N N . ARG B 1 287 ? 0.561 5.473 -26.688 1 83.06 287 ARG B N 1
ATOM 5711 C CA . ARG B 1 287 ? -0.096 5.984 -27.891 1 83.06 287 ARG B CA 1
ATOM 5712 C C . ARG B 1 287 ? -0.779 7.316 -27.609 1 83.06 287 ARG B C 1
ATOM 5714 O O . ARG B 1 287 ? -0.778 8.211 -28.453 1 83.06 287 ARG B O 1
ATOM 5721 N N . THR B 1 288 ? -1.293 7.477 -26.438 1 82.44 288 THR B N 1
ATOM 5722 C CA . THR B 1 288 ? -2.104 8.648 -26.125 1 82.44 288 THR B CA 1
ATOM 5723 C C . THR B 1 288 ? -1.217 9.844 -25.797 1 82.44 288 THR B C 1
ATOM 5725 O O . THR B 1 288 ? -1.693 10.984 -25.734 1 82.44 288 THR B O 1
ATOM 5728 N N . TRP B 1 289 ? 0.052 9.602 -25.641 1 86.44 289 TRP B N 1
ATOM 5729 C CA . TRP B 1 289 ? 0.941 10.672 -25.219 1 86.44 289 TRP B CA 1
ATOM 5730 C C . TRP B 1 289 ? 1.239 11.625 -26.375 1 86.44 289 TRP B C 1
ATOM 5732 O O . TRP B 1 289 ? 1.115 11.25 -27.531 1 86.44 289 TRP B O 1
ATOM 5742 N N . PRO B 1 290 ? 1.557 12.914 -26.047 1 82.12 290 PRO B N 1
ATOM 5743 C CA . PRO B 1 290 ? 1.986 13.82 -27.109 1 82.12 290 PRO B CA 1
ATOM 5744 C C . PRO B 1 290 ? 3.135 13.25 -27.938 1 82.12 290 PRO B C 1
ATOM 5746 O O . PRO B 1 290 ? 3.945 12.477 -27.422 1 82.12 290 PRO B O 1
ATOM 5749 N N . ALA B 1 291 ? 3.193 13.703 -29.109 1 81.75 291 ALA B N 1
ATOM 5750 C CA . ALA B 1 291 ? 4.238 13.227 -30 1 81.75 291 ALA B CA 1
ATOM 5751 C C . ALA B 1 291 ? 5.625 13.492 -29.422 1 81.75 291 ALA B C 1
ATOM 5753 O O . ALA B 1 291 ? 5.863 14.547 -28.828 1 81.75 291 ALA B O 1
ATOM 5754 N N . ARG B 1 292 ? 6.496 12.539 -29.484 1 87.25 292 ARG B N 1
ATOM 5755 C CA . ARG B 1 292 ? 7.91 12.617 -29.141 1 87.25 292 ARG B CA 1
ATOM 5756 C C . ARG B 1 292 ? 8.109 12.578 -27.625 1 87.25 292 ARG B C 1
ATOM 5758 O O . ARG B 1 292 ? 9.234 12.711 -27.141 1 87.25 292 ARG B O 1
ATOM 5765 N N . PHE B 1 293 ? 7 12.461 -26.938 1 90.25 293 PHE B N 1
ATOM 5766 C CA . PHE B 1 293 ? 7.121 12.383 -25.484 1 90.25 293 PHE B CA 1
ATOM 5767 C C . PHE B 1 293 ? 7.52 10.977 -25.047 1 90.25 293 PHE B C 1
ATOM 5769 O O . PHE B 1 293 ? 6.832 10.008 -25.375 1 90.25 293 PHE B O 1
ATOM 5776 N N . TYR B 1 294 ? 8.688 10.844 -24.422 1 93.69 294 TYR B N 1
ATOM 5777 C CA . TYR B 1 294 ? 9.18 9.578 -23.891 1 93.69 294 TYR B CA 1
ATOM 5778 C C . TYR B 1 294 ? 9.453 9.672 -22.391 1 93.69 294 TYR B C 1
ATOM 5780 O O . TYR B 1 294 ? 9.867 10.727 -21.906 1 93.69 294 TYR B O 1
ATOM 5788 N N . SER B 1 295 ? 9.258 8.688 -21.688 1 95.81 295 SER B N 1
ATOM 5789 C CA . SER B 1 295 ? 9.5 8.633 -20.25 1 95.81 295 SER B CA 1
ATOM 5790 C C . SER B 1 295 ? 10.023 7.258 -19.828 1 95.81 295 SER B C 1
ATOM 5792 O O . SER B 1 295 ? 10.109 6.344 -20.641 1 95.81 295 SER B O 1
ATOM 5794 N N . CYS B 1 296 ? 10.469 7.188 -18.562 1 98.06 296 CYS B N 1
ATOM 5795 C CA . CYS B 1 296 ? 10.859 5.91 -17.984 1 98.06 296 CYS B CA 1
ATOM 5796 C C . CYS B 1 296 ? 9.688 4.938 -17.953 1 98.06 296 CYS B C 1
ATOM 5798 O O . CYS B 1 296 ? 8.531 5.359 -17.875 1 98.06 296 CYS B O 1
ATOM 5800 N N . LEU B 1 297 ? 9.992 3.645 -18.094 1 98.06 297 LEU B N 1
ATOM 5801 C CA . LEU B 1 297 ? 8.969 2.635 -17.859 1 98.06 297 LEU B CA 1
ATOM 5802 C C . LEU B 1 297 ? 8.562 2.586 -16.391 1 98.06 297 LEU B C 1
ATOM 5804 O O . LEU B 1 297 ? 9.383 2.857 -15.516 1 98.06 297 LEU B O 1
ATOM 5808 N N . ALA B 1 298 ? 7.328 2.324 -16.109 1 97.56 298 ALA B N 1
ATOM 5809 C CA . ALA B 1 298 ? 6.809 2.285 -14.75 1 97.56 298 ALA B CA 1
ATOM 5810 C C . ALA B 1 298 ? 5.664 1.281 -14.633 1 97.56 298 ALA B C 1
ATOM 5812 O O . ALA B 1 298 ? 5.035 0.922 -15.633 1 97.56 298 ALA B O 1
ATOM 5813 N N . GLY B 1 299 ? 5.422 0.819 -13.406 1 96.56 299 GLY B N 1
ATOM 5814 C CA . GLY B 1 299 ? 4.309 -0.08 -13.148 1 96.56 299 GLY B CA 1
ATOM 5815 C C . GLY B 1 299 ? 4.098 -0.36 -11.672 1 96.56 299 GLY B C 1
ATOM 5816 O O . GLY B 1 299 ? 5.027 -0.239 -10.867 1 96.56 299 GLY B O 1
ATOM 5817 N N . PHE B 1 300 ? 2.92 -0.779 -11.352 1 96.12 300 PHE B N 1
ATOM 5818 C CA . PHE B 1 300 ? 2.561 -1.069 -9.969 1 96.12 300 PHE B CA 1
ATOM 5819 C C . PHE B 1 300 ? 3.262 -2.332 -9.477 1 96.12 300 PHE B C 1
ATOM 5821 O O . PHE B 1 300 ? 3.428 -3.289 -10.234 1 96.12 300 PHE B O 1
ATOM 5828 N N . LEU B 1 301 ? 3.646 -2.264 -8.211 1 97.06 301 LEU B N 1
ATOM 5829 C CA . LEU B 1 301 ? 4.102 -3.477 -7.543 1 97.06 301 LEU B CA 1
ATOM 5830 C C . LEU B 1 301 ? 2.928 -4.395 -7.219 1 97.06 301 LEU B C 1
ATOM 5832 O O . LEU B 1 301 ? 1.854 -3.922 -6.836 1 97.06 301 LEU B O 1
ATOM 5836 N N . GLU B 1 302 ? 3.148 -5.691 -7.367 1 96.5 302 GLU B N 1
ATOM 5837 C CA . GLU B 1 302 ? 2.113 -6.676 -7.078 1 96.5 302 GLU B CA 1
ATOM 5838 C C . GLU B 1 302 ? 2.443 -7.469 -5.816 1 96.5 302 GLU B C 1
ATOM 5840 O O . GLU B 1 302 ? 3.6 -7.516 -5.391 1 96.5 302 GLU B O 1
ATOM 5845 N N . ALA B 1 303 ? 1.444 -8.055 -5.289 1 94.88 303 ALA B N 1
ATOM 5846 C CA . ALA B 1 303 ? 1.598 -8.836 -4.066 1 94.88 303 ALA B CA 1
ATOM 5847 C C . ALA B 1 303 ? 2.596 -9.977 -4.266 1 94.88 303 ALA B C 1
ATOM 5849 O O . ALA B 1 303 ? 2.578 -10.648 -5.297 1 94.88 303 ALA B O 1
ATOM 5850 N N . GLY B 1 304 ? 3.492 -10.094 -3.283 1 94.81 304 GLY B N 1
ATOM 5851 C CA . GLY B 1 304 ? 4.383 -11.25 -3.27 1 94.81 304 GLY B CA 1
ATOM 5852 C C . GLY B 1 304 ? 5.645 -11.031 -4.082 1 94.81 304 GLY B C 1
ATOM 5853 O O . GLY B 1 304 ? 6.367 -11.984 -4.379 1 94.81 304 GLY B O 1
ATOM 5854 N N . GLU B 1 305 ? 5.91 -9.898 -4.508 1 96.5 305 GLU B N 1
ATOM 5855 C CA . GLU B 1 305 ? 7.176 -9.648 -5.195 1 96.5 305 GLU B CA 1
ATOM 5856 C C . GLU B 1 305 ? 7.965 -8.531 -4.52 1 96.5 305 GLU B C 1
ATOM 5858 O O . GLU B 1 305 ? 7.383 -7.66 -3.873 1 96.5 305 GLU B O 1
ATOM 5863 N N . SER B 1 306 ? 9.273 -8.586 -4.605 1 97.44 306 SER B N 1
ATOM 5864 C CA . SER B 1 306 ? 10.156 -7.531 -4.121 1 97.44 306 SER B CA 1
ATOM 5865 C C . SER B 1 306 ? 10.203 -6.363 -5.102 1 97.44 306 SER B C 1
ATOM 5867 O O . SER B 1 306 ? 9.688 -6.457 -6.215 1 97.44 306 SER B O 1
ATOM 5869 N N . LEU B 1 307 ? 10.766 -5.289 -4.617 1 97.5 307 LEU B N 1
ATOM 5870 C CA . LEU B 1 307 ? 10.969 -4.121 -5.473 1 97.5 307 LEU B CA 1
ATOM 5871 C C . LEU B 1 307 ? 11.766 -4.496 -6.719 1 97.5 307 LEU B C 1
ATOM 5873 O O . LEU B 1 307 ? 11.406 -4.098 -7.832 1 97.5 307 LEU B O 1
ATOM 5877 N N . GLU B 1 308 ? 12.82 -5.266 -6.574 1 96.94 308 GLU B N 1
ATOM 5878 C CA . GLU B 1 308 ? 13.711 -5.672 -7.652 1 96.94 308 GLU B CA 1
ATOM 5879 C C . GLU B 1 308 ? 12.992 -6.555 -8.664 1 96.94 308 GLU B C 1
ATOM 5881 O O . GLU B 1 308 ? 13.156 -6.383 -9.875 1 96.94 308 GLU B O 1
ATOM 5886 N N . GLU B 1 309 ? 12.188 -7.426 -8.133 1 97.44 309 GLU B N 1
ATOM 5887 C CA . GLU B 1 309 ? 11.422 -8.312 -9.008 1 97.44 309 GLU B CA 1
ATOM 5888 C C . GLU B 1 309 ? 10.383 -7.531 -9.812 1 97.44 309 GLU B C 1
ATOM 5890 O O . GLU B 1 309 ? 10.133 -7.844 -10.977 1 97.44 309 GLU B O 1
ATOM 5895 N N . ALA B 1 310 ? 9.758 -6.559 -9.188 1 98.12 310 ALA B N 1
ATOM 5896 C CA . ALA B 1 310 ? 8.789 -5.727 -9.891 1 98.12 310 ALA B CA 1
ATOM 5897 C C . ALA B 1 310 ? 9.438 -4.977 -11.055 1 98.12 310 ALA B C 1
ATOM 5899 O O . ALA B 1 310 ? 8.859 -4.859 -12.133 1 98.12 310 ALA B O 1
ATOM 5900 N N . VAL B 1 311 ? 10.664 -4.457 -10.82 1 98.12 311 VAL B N 1
ATOM 5901 C CA . VAL B 1 311 ? 11.406 -3.768 -11.875 1 98.12 311 VAL B CA 1
ATOM 5902 C C . VAL B 1 311 ? 11.617 -4.711 -13.055 1 98.12 311 VAL B C 1
ATOM 5904 O O . VAL B 1 311 ? 11.312 -4.359 -14.195 1 98.12 311 VAL B O 1
ATOM 5907 N N . ARG B 1 312 ? 12.078 -5.879 -12.766 1 97.75 312 ARG B N 1
ATOM 5908 C CA . ARG B 1 312 ? 12.352 -6.855 -13.82 1 97.75 312 ARG B CA 1
ATOM 5909 C C . ARG B 1 312 ? 11.07 -7.246 -14.547 1 97.75 312 ARG B C 1
ATOM 5911 O O . ARG B 1 312 ? 11.047 -7.328 -15.781 1 97.75 312 ARG B O 1
ATOM 5918 N N . ARG B 1 313 ? 10 -7.453 -13.789 1 96.62 313 ARG B N 1
ATOM 5919 C CA . ARG B 1 313 ? 8.734 -7.875 -14.375 1 96.62 313 ARG B CA 1
ATOM 5920 C C . ARG B 1 313 ? 8.172 -6.797 -15.297 1 96.62 313 ARG B C 1
ATOM 5922 O O . ARG B 1 313 ? 7.809 -7.082 -16.438 1 96.62 313 ARG B O 1
ATOM 5929 N N . GLU B 1 314 ? 8.086 -5.574 -14.805 1 97.25 314 GLU B N 1
ATOM 5930 C CA . GLU B 1 314 ? 7.473 -4.484 -15.562 1 97.25 314 GLU B CA 1
ATOM 5931 C C . GLU B 1 314 ? 8.258 -4.191 -16.828 1 97.25 314 GLU B C 1
ATOM 5933 O O . GLU B 1 314 ? 7.664 -3.914 -17.875 1 97.25 314 GLU B O 1
ATOM 5938 N N . VAL B 1 315 ? 9.586 -4.211 -16.781 1 97.88 315 VAL B N 1
ATOM 5939 C CA . VAL B 1 315 ? 10.398 -3.953 -17.969 1 97.88 315 VAL B CA 1
ATOM 5940 C C . VAL B 1 315 ? 10.18 -5.066 -19 1 97.88 315 VAL B C 1
ATOM 5942 O O . VAL B 1 315 ? 10.07 -4.797 -20.188 1 97.88 315 VAL B O 1
ATOM 5945 N N . TYR B 1 316 ? 10.102 -6.277 -18.5 1 95.5 316 TYR B N 1
ATOM 5946 C CA . TYR B 1 316 ? 9.867 -7.402 -19.406 1 95.5 316 TYR B CA 1
ATOM 5947 C C . TYR B 1 316 ? 8.484 -7.305 -20.047 1 95.5 316 TYR B C 1
ATOM 5949 O O . TYR B 1 316 ? 8.344 -7.477 -21.25 1 95.5 316 TYR B O 1
ATOM 5957 N N . GLU B 1 317 ? 7.461 -7.035 -19.297 1 93.75 317 GLU B N 1
ATOM 5958 C CA . GLU B 1 317 ? 6.09 -6.965 -19.797 1 93.75 317 GLU B CA 1
ATOM 5959 C C . GLU B 1 317 ? 5.93 -5.836 -20.812 1 93.75 317 GLU B C 1
ATOM 5961 O O . GLU B 1 317 ? 5.238 -5.992 -21.812 1 93.75 317 GLU B O 1
ATOM 5966 N N . GLU B 1 318 ? 6.566 -4.699 -20.547 1 95.06 318 GLU B N 1
ATOM 5967 C CA . GLU B 1 318 ? 6.332 -3.508 -21.344 1 95.06 318 GLU B CA 1
ATOM 5968 C C . GLU B 1 318 ? 7.258 -3.473 -22.562 1 95.06 318 GLU B C 1
ATOM 5970 O O . GLU B 1 318 ? 6.887 -2.951 -23.625 1 95.06 318 GLU B O 1
ATOM 5975 N N . ALA B 1 319 ? 8.5 -4.047 -22.406 1 96.25 319 ALA B N 1
ATOM 5976 C CA . ALA B 1 319 ? 9.484 -3.834 -23.469 1 96.25 319 ALA B CA 1
ATOM 5977 C C . ALA B 1 319 ? 10.172 -5.141 -23.844 1 96.25 319 ALA B C 1
ATOM 5979 O O . ALA B 1 319 ? 11.031 -5.164 -24.734 1 96.25 319 ALA B O 1
ATOM 5980 N N . GLY B 1 320 ? 9.852 -6.246 -23.203 1 92.88 320 GLY B N 1
ATOM 5981 C CA . GLY B 1 320 ? 10.422 -7.547 -23.516 1 92.88 320 GLY B CA 1
ATOM 5982 C C . GLY B 1 320 ? 11.883 -7.66 -23.125 1 92.88 320 GLY B C 1
ATOM 5983 O O . GLY B 1 320 ? 12.602 -8.523 -23.641 1 92.88 320 GLY B O 1
ATOM 5984 N N . ILE B 1 321 ? 12.344 -6.82 -22.281 1 95.94 321 ILE B N 1
ATOM 5985 C CA . ILE B 1 321 ? 13.758 -6.766 -21.922 1 95.94 321 ILE B CA 1
ATOM 5986 C C . ILE B 1 321 ? 13.984 -7.473 -20.594 1 95.94 321 ILE B C 1
ATOM 5988 O O . ILE B 1 321 ? 13.281 -7.207 -19.609 1 95.94 321 ILE B O 1
ATOM 5992 N N . VAL B 1 322 ? 14.969 -8.359 -20.578 1 94.94 322 VAL B N 1
ATOM 5993 C CA . VAL B 1 322 ? 15.406 -8.992 -19.344 1 94.94 322 VAL B CA 1
ATOM 5994 C C . VAL B 1 322 ? 16.422 -8.102 -18.625 1 94.94 322 VAL B C 1
ATOM 5996 O O . VAL B 1 322 ? 17.438 -7.719 -19.219 1 94.94 322 VAL B O 1
ATOM 5999 N N . VAL B 1 323 ? 16.172 -7.801 -17.391 1 96.88 323 VAL B N 1
ATOM 6000 C CA . VAL B 1 323 ? 17.016 -6.91 -16.609 1 96.88 323 VAL B CA 1
ATOM 6001 C C . VAL B 1 323 ? 17.844 -7.719 -15.609 1 96.88 323 VAL B C 1
ATOM 6003 O O . VAL B 1 323 ? 17.312 -8.609 -14.93 1 96.88 323 VAL B O 1
ATOM 6006 N N . GLY B 1 324 ? 19.125 -7.445 -15.531 1 94.94 324 GLY B N 1
ATOM 6007 C CA . GLY B 1 324 ? 20.031 -8.047 -14.555 1 94.94 324 GLY B CA 1
ATOM 6008 C C . GLY B 1 324 ? 20.078 -7.289 -13.242 1 94.94 324 GLY B C 1
ATOM 6009 O O . GLY B 1 324 ? 19.125 -7.324 -12.469 1 94.94 324 GLY B O 1
ATOM 6010 N N . ASP B 1 325 ? 21.109 -6.473 -13.07 1 94.06 325 ASP B N 1
ATOM 6011 C CA . ASP B 1 325 ? 21.281 -5.699 -11.844 1 94.06 325 ASP B CA 1
ATOM 6012 C C . ASP B 1 325 ? 20.188 -4.629 -11.711 1 94.06 325 ASP B C 1
ATOM 6014 O O . ASP B 1 325 ? 19.812 -4 -12.703 1 94.06 325 ASP B O 1
ATOM 6018 N N . VAL B 1 326 ? 19.688 -4.578 -10.547 1 95.38 326 VAL B N 1
ATOM 6019 C CA . VAL B 1 326 ? 18.672 -3.576 -10.211 1 95.38 326 VAL B CA 1
ATOM 6020 C C . VAL B 1 326 ? 19.094 -2.822 -8.953 1 95.38 326 VAL B C 1
ATOM 6022 O O . VAL B 1 326 ? 19.719 -3.396 -8.062 1 95.38 326 VAL B O 1
ATOM 6025 N N . GLY B 1 327 ? 18.797 -1.54 -8.875 1 93.81 327 GLY B N 1
ATOM 6026 C CA . GLY B 1 327 ? 19.031 -0.755 -7.672 1 93.81 327 GLY B CA 1
ATOM 6027 C C . GLY B 1 327 ? 18.016 0.344 -7.457 1 93.81 327 GLY B C 1
ATOM 6028 O O . GLY B 1 327 ? 17.266 0.688 -8.375 1 93.81 327 GLY B O 1
ATOM 6029 N N . TYR B 1 328 ? 17.984 0.798 -6.254 1 95.31 328 TYR B N 1
ATOM 6030 C CA . TYR B 1 328 ? 17.109 1.875 -5.809 1 95.31 328 TYR B CA 1
ATOM 6031 C C . TYR B 1 328 ? 17.828 3.221 -5.871 1 95.31 328 TYR B C 1
ATOM 6033 O O . TYR B 1 328 ? 19 3.318 -5.535 1 95.31 328 TYR B O 1
ATOM 6041 N N . HIS B 1 329 ? 17.109 4.316 -6.348 1 95.06 329 HIS B N 1
ATOM 6042 C CA . HIS B 1 329 ? 17.688 5.656 -6.406 1 95.06 329 HIS B CA 1
ATOM 6043 C C . HIS B 1 329 ? 17.016 6.586 -5.402 1 95.06 329 HIS B C 1
ATOM 6045 O O . HIS B 1 329 ? 17.688 7.172 -4.551 1 95.06 329 HIS B O 1
ATOM 6051 N N . SER B 1 330 ? 15.773 6.719 -5.469 1 95.88 330 SER B N 1
ATOM 6052 C CA . SER B 1 330 ? 15 7.633 -4.633 1 95.88 330 SER B CA 1
ATOM 6053 C C . SER B 1 330 ? 13.508 7.363 -4.762 1 95.88 330 SER B C 1
ATOM 6055 O O . SER B 1 330 ? 13.094 6.48 -5.516 1 95.88 330 SER B O 1
ATOM 6057 N N . SER B 1 331 ? 12.695 8.062 -3.957 1 97.25 331 SER B N 1
ATOM 6058 C CA . SER B 1 331 ? 11.25 7.867 -4.035 1 97.25 331 SER B CA 1
ATOM 6059 C C . SER B 1 331 ? 10.508 9.195 -4.035 1 97.25 331 SER B C 1
ATOM 6061 O O . SER B 1 331 ? 11.047 10.211 -3.574 1 97.25 331 SER B O 1
ATOM 6063 N N . GLN B 1 332 ? 9.359 9.188 -4.637 1 97.5 332 GLN B N 1
ATOM 6064 C CA . GLN B 1 332 ? 8.539 10.391 -4.801 1 97.5 332 GLN B CA 1
ATOM 6065 C C . GLN B 1 332 ? 7.066 10.094 -4.523 1 97.5 332 GLN B C 1
ATOM 6067 O O . GLN B 1 332 ? 6.461 9.258 -5.199 1 97.5 332 GLN B O 1
ATOM 6072 N N . PRO B 1 333 ? 6.488 10.844 -3.506 1 96.81 333 PRO B N 1
ATOM 6073 C CA . PRO B 1 333 ? 5.027 10.75 -3.389 1 96.81 333 PRO B CA 1
ATOM 6074 C C . PRO B 1 333 ? 4.305 11.188 -4.66 1 96.81 333 PRO B C 1
ATOM 6076 O O . PRO B 1 333 ? 4.73 12.141 -5.32 1 96.81 333 PRO B O 1
ATOM 6079 N N . TRP B 1 334 ? 3.311 10.453 -5.059 1 95 334 TRP B N 1
ATOM 6080 C CA . TRP B 1 334 ? 2.49 10.75 -6.227 1 95 334 TRP B CA 1
ATOM 6081 C C . TRP B 1 334 ? 1.006 10.688 -5.883 1 95 334 TRP B C 1
ATOM 6083 O O . TRP B 1 334 ? 0.373 9.633 -6.027 1 95 334 TRP B O 1
ATOM 6093 N N . PRO B 1 335 ? 0.398 11.844 -5.496 1 93.69 335 PRO B N 1
ATOM 6094 C CA . PRO B 1 335 ? -0.958 11.859 -4.945 1 93.69 335 PRO B CA 1
ATOM 6095 C C . PRO B 1 335 ? -2.035 11.781 -6.023 1 93.69 335 PRO B C 1
ATOM 6097 O O . PRO B 1 335 ? -3.066 12.453 -5.922 1 93.69 335 PRO B O 1
ATOM 6100 N N . PHE B 1 336 ? -1.842 11.008 -7.148 1 89.12 336 PHE B N 1
ATOM 6101 C CA . PHE B 1 336 ? -2.787 10.867 -8.25 1 89.12 336 PHE B CA 1
ATOM 6102 C C . PHE B 1 336 ? -3.141 9.406 -8.484 1 89.12 336 PHE B C 1
ATOM 6104 O O . PHE B 1 336 ? -2.826 8.844 -9.539 1 89.12 336 PHE B O 1
ATOM 6111 N N . PRO B 1 337 ? -3.861 8.695 -7.586 1 86.12 337 PRO B N 1
ATOM 6112 C CA . PRO B 1 337 ? -4.418 9.383 -6.418 1 86.12 337 PRO B CA 1
ATOM 6113 C C . PRO B 1 337 ? -3.578 9.172 -5.16 1 86.12 337 PRO B C 1
ATOM 6115 O O . PRO B 1 337 ? -3.637 9.992 -4.234 1 86.12 337 PRO B O 1
ATOM 6118 N N . ALA B 1 338 ? -2.994 8.094 -4.934 1 89.88 338 ALA B N 1
ATOM 6119 C CA . ALA B 1 338 ? -2.242 7.797 -3.719 1 89.88 338 ALA B CA 1
ATOM 6120 C C . ALA B 1 338 ? -1.175 6.738 -3.98 1 89.88 338 ALA B C 1
ATOM 6122 O O . ALA B 1 338 ? -1.365 5.562 -3.66 1 89.88 338 ALA B O 1
ATOM 6123 N N . SER B 1 339 ? -0.089 7.117 -4.547 1 94.75 339 SER B N 1
ATOM 6124 C CA . SER B 1 339 ? 0.995 6.199 -4.879 1 94.75 339 SER B CA 1
ATOM 6125 C C . SER B 1 339 ? 2.338 6.727 -4.383 1 94.75 339 SER B C 1
ATOM 6127 O O . SER B 1 339 ? 2.457 7.902 -4.031 1 94.75 339 SER B O 1
ATOM 6129 N N . LEU B 1 340 ? 3.18 5.906 -4.199 1 97.5 340 LEU B N 1
ATOM 6130 C CA . LEU B 1 340 ? 4.59 6.203 -3.982 1 97.5 340 LEU B CA 1
ATOM 6131 C C . LEU B 1 340 ? 5.449 5.625 -5.102 1 97.5 340 LEU B C 1
ATOM 6133 O O . LEU B 1 340 ? 5.453 4.41 -5.32 1 97.5 340 LEU B O 1
ATOM 6137 N N . MET B 1 341 ? 6.125 6.547 -5.844 1 98 341 MET B N 1
ATOM 6138 C CA . MET B 1 341 ? 7.004 6.145 -6.934 1 98 341 MET B CA 1
ATOM 6139 C C . MET B 1 341 ? 8.391 5.781 -6.414 1 98 341 MET B C 1
ATOM 6141 O O . MET B 1 341 ? 9.055 6.605 -5.781 1 98 341 MET B O 1
ATOM 6145 N N . PHE B 1 342 ? 8.742 4.598 -6.633 1 98.06 342 PHE B N 1
ATOM 6146 C CA . PHE B 1 342 ? 10.102 4.184 -6.309 1 98.06 342 PHE B CA 1
ATOM 6147 C C . PHE B 1 342 ? 10.992 4.25 -7.543 1 98.06 342 PHE B C 1
ATOM 6149 O O . PHE B 1 342 ? 10.875 3.428 -8.453 1 98.06 342 PHE B O 1
ATOM 6156 N N . GLY B 1 343 ? 11.859 5.281 -7.523 1 97.75 343 GLY B N 1
ATOM 6157 C CA . GLY B 1 343 ? 12.844 5.418 -8.586 1 97.75 343 GLY B CA 1
ATOM 6158 C C . GLY B 1 343 ? 13.977 4.414 -8.484 1 97.75 343 GLY B C 1
ATOM 6159 O O . GLY B 1 343 ? 14.711 4.402 -7.5 1 97.75 343 GLY B O 1
ATOM 6160 N N . CYS B 1 344 ? 14.086 3.615 -9.539 1 97.31 344 CYS B N 1
ATOM 6161 C CA . CYS B 1 344 ? 15.094 2.559 -9.586 1 97.31 344 CYS B CA 1
ATOM 6162 C C . CYS B 1 344 ? 15.922 2.645 -10.859 1 97.31 344 CYS B C 1
ATOM 6164 O O . CYS B 1 344 ? 15.617 3.443 -11.75 1 97.31 344 CYS B O 1
ATOM 6166 N N . TRP B 1 345 ? 17 1.921 -10.828 1 96.62 345 TRP B N 1
ATOM 6167 C CA . TRP B 1 345 ? 17.734 1.681 -12.055 1 96.62 345 TRP B CA 1
ATOM 6168 C C . TRP B 1 345 ? 17.922 0.186 -12.305 1 96.62 345 TRP B C 1
ATOM 6170 O O . TRP B 1 345 ? 17.812 -0.618 -11.375 1 96.62 345 TRP B O 1
ATOM 6180 N N . GLY B 1 346 ? 18.031 -0.217 -13.531 1 96.88 346 GLY B N 1
ATOM 6181 C CA . GLY B 1 346 ? 18.312 -1.578 -13.953 1 96.88 346 GLY B CA 1
ATOM 6182 C C . GLY B 1 346 ? 19.203 -1.648 -15.18 1 96.88 346 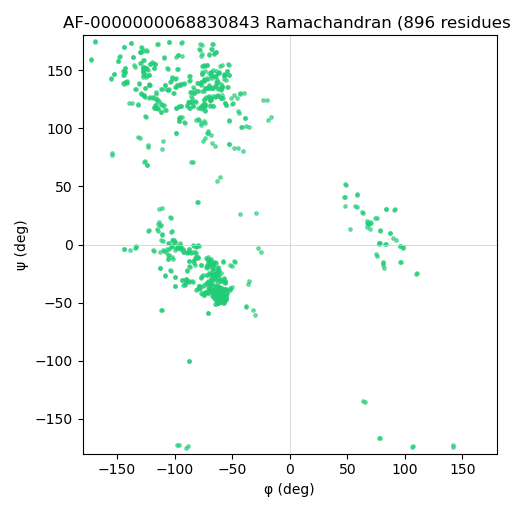GLY B C 1
ATOM 6183 O O . GLY B 1 346 ? 19.219 -0.727 -16 1 96.88 346 GLY B O 1
ATOM 6184 N N . VAL B 1 347 ? 19.938 -2.723 -15.273 1 97.5 347 VAL B N 1
ATOM 6185 C CA . VAL B 1 347 ? 20.812 -2.914 -16.438 1 97.5 347 VAL B CA 1
ATOM 6186 C C . VAL B 1 347 ? 20.25 -4.035 -17.312 1 97.5 347 VAL B C 1
ATOM 6188 O O . VAL B 1 347 ? 20.156 -5.184 -16.875 1 97.5 347 VAL B O 1
ATOM 6191 N N . ALA B 1 348 ? 19.938 -3.672 -18.562 1 97.81 348 ALA B N 1
ATOM 6192 C CA . ALA B 1 348 ? 19.406 -4.641 -19.516 1 97.81 348 ALA B CA 1
ATOM 6193 C C . ALA B 1 348 ? 20.469 -5.664 -19.906 1 97.81 348 ALA B C 1
ATOM 6195 O O . ALA B 1 348 ? 21.656 -5.328 -20.016 1 97.81 348 ALA B O 1
ATOM 6196 N N . LYS B 1 349 ? 20.031 -6.824 -20.172 1 96.38 349 LYS B N 1
ATOM 6197 C CA . LYS B 1 349 ? 20.953 -7.848 -20.656 1 96.38 349 LYS B CA 1
ATOM 6198 C C . LYS B 1 349 ? 21.141 -7.738 -22.156 1 96.38 349 LYS B C 1
ATOM 6200 O O . LYS B 1 349 ? 22.203 -8.117 -22.688 1 96.38 349 LYS B O 1
ATOM 6205 N N . THR B 1 350 ? 20.125 -7.293 -22.844 1 95.31 350 THR B N 1
ATOM 6206 C CA . THR B 1 350 ? 20.172 -7.047 -24.281 1 95.31 350 THR B CA 1
ATOM 6207 C C . THR B 1 350 ? 19.453 -5.746 -24.625 1 95.31 350 THR B C 1
ATOM 6209 O O . THR B 1 350 ? 18.844 -5.113 -23.766 1 95.31 350 THR B O 1
ATOM 6212 N N . GLU B 1 351 ? 19.562 -5.383 -25.875 1 95.56 351 GLU B N 1
ATOM 6213 C CA . GLU B 1 351 ? 18.891 -4.168 -26.328 1 95.56 351 GLU B CA 1
ATOM 6214 C C . GLU B 1 351 ? 17.734 -4.488 -27.266 1 95.56 351 GLU B C 1
ATOM 6216 O O . GLU B 1 351 ? 17.156 -3.588 -27.875 1 95.56 351 GLU B O 1
ATOM 6221 N N . ASP B 1 352 ? 17.375 -5.758 -27.391 1 94 352 ASP B N 1
ATOM 6222 C CA . ASP B 1 352 ? 16.25 -6.164 -28.219 1 94 352 ASP B CA 1
ATOM 6223 C C . ASP B 1 352 ? 14.922 -5.82 -27.562 1 94 352 ASP B C 1
ATOM 6225 O O . ASP B 1 352 ? 14.578 -6.387 -26.516 1 94 352 ASP B O 1
ATOM 6229 N N . ILE B 1 353 ? 14.148 -4.965 -28.219 1 95 353 ILE B N 1
ATOM 6230 C CA . ILE B 1 353 ? 12.922 -4.457 -27.625 1 95 353 ILE B CA 1
ATOM 6231 C C . ILE B 1 353 ? 11.711 -5.129 -28.266 1 95 353 ILE B C 1
ATOM 6233 O O . ILE B 1 353 ? 11.656 -5.289 -29.484 1 95 353 ILE B O 1
ATOM 6237 N N . ARG B 1 354 ? 10.789 -5.562 -27.484 1 90.5 354 ARG B N 1
ATOM 6238 C CA . ARG B 1 354 ? 9.461 -6 -27.875 1 90.5 354 ARG B CA 1
ATOM 6239 C C . ARG B 1 354 ? 8.383 -5.258 -27.094 1 90.5 354 ARG B C 1
ATOM 6241 O O . ARG B 1 354 ? 8.406 -5.23 -25.859 1 90.5 354 ARG B O 1
ATOM 6248 N N . VAL B 1 355 ? 7.422 -4.652 -27.812 1 91.12 355 VAL B N 1
ATOM 6249 C CA . VAL B 1 355 ? 6.383 -3.898 -27.109 1 91.12 355 VAL B CA 1
ATOM 6250 C C . VAL B 1 355 ? 5.031 -4.582 -27.297 1 91.12 355 VAL B C 1
ATOM 6252 O O . VAL B 1 355 ? 3.984 -3.975 -27.078 1 91.12 355 VAL B O 1
ATOM 6255 N N . ASP B 1 356 ? 4.969 -5.859 -27.672 1 86.38 356 ASP B N 1
ATOM 6256 C CA . ASP B 1 356 ? 3.723 -6.523 -28.047 1 86.38 356 ASP B CA 1
ATOM 6257 C C . ASP B 1 356 ? 3.256 -7.48 -26.953 1 86.38 356 ASP B C 1
ATOM 6259 O O . ASP B 1 356 ? 2.256 -8.18 -27.125 1 86.38 356 ASP B O 1
ATOM 6263 N N . LEU B 1 357 ? 4.012 -7.52 -25.875 1 85.56 357 LEU B N 1
ATOM 6264 C CA . LEU B 1 357 ? 3.59 -8.445 -24.828 1 85.56 357 LEU B CA 1
ATOM 6265 C C . LEU B 1 357 ? 2.328 -7.941 -24.141 1 85.56 357 LEU B C 1
ATOM 6267 O O . LEU B 1 357 ? 1.271 -8.57 -24.219 1 85.56 357 LEU B O 1
ATOM 6271 N N . ASP B 1 358 ? 2.371 -6.777 -23.562 1 87 358 ASP B N 1
ATOM 6272 C CA . ASP B 1 358 ? 1.189 -6.254 -22.875 1 87 358 ASP B CA 1
ATOM 6273 C C . ASP B 1 358 ? 0.534 -5.141 -23.688 1 87 358 ASP B C 1
ATOM 6275 O O . ASP B 1 358 ? -0.553 -4.672 -23.344 1 87 358 ASP B O 1
ATOM 6279 N N . ASN B 1 359 ? 1.173 -4.723 -24.703 1 85 359 ASN B N 1
ATOM 6280 C CA . ASN B 1 359 ? 0.652 -3.754 -25.672 1 85 359 ASN B CA 1
ATOM 6281 C C . ASN B 1 359 ? 0.39 -2.4 -25.016 1 85 359 ASN B C 1
ATOM 6283 O O . ASN B 1 359 ? -0.537 -1.688 -25.406 1 85 359 ASN B O 1
ATOM 6287 N N . GLU B 1 360 ? 1.1 -2.09 -23.969 1 87.44 360 GLU B N 1
ATOM 6288 C CA . GLU B 1 360 ? 0.941 -0.806 -23.297 1 87.44 360 GLU B CA 1
ATOM 6289 C C . GLU B 1 360 ? 1.703 0.299 -24.031 1 87.44 360 GLU B C 1
ATOM 6291 O O . GLU B 1 360 ? 1.212 1.423 -24.141 1 87.44 360 GLU B O 1
ATOM 6296 N N . LEU B 1 361 ? 2.875 -0.075 -24.516 1 91.94 361 LEU B N 1
ATOM 6297 C CA . LEU B 1 361 ? 3.725 0.923 -25.172 1 91.94 361 LEU B CA 1
ATOM 6298 C C . LEU B 1 361 ? 3.535 0.904 -26.672 1 91.94 361 LEU B C 1
ATOM 6300 O O . LEU B 1 361 ? 3.416 -0.165 -27.281 1 91.94 361 LEU B O 1
ATOM 6304 N N . GLU B 1 362 ? 3.473 2.117 -27.188 1 92.19 362 GLU B N 1
ATOM 6305 C CA . GLU B 1 362 ? 3.506 2.268 -28.641 1 92.19 362 GLU B CA 1
ATOM 6306 C C . GLU B 1 362 ? 4.926 2.133 -29.188 1 92.19 362 GLU B C 1
ATOM 6308 O O . GLU B 1 362 ? 5.137 1.604 -30.281 1 92.19 362 GLU B O 1
ATOM 6313 N N . ASP B 1 363 ? 5.801 2.67 -28.406 1 94.12 363 ASP B N 1
ATOM 6314 C CA . ASP B 1 363 ? 7.203 2.705 -28.812 1 94.12 363 ASP B CA 1
ATOM 6315 C C . ASP B 1 363 ? 8.125 2.736 -27.609 1 94.12 363 ASP B C 1
ATOM 6317 O O . ASP B 1 363 ? 7.723 3.17 -26.516 1 94.12 363 ASP B O 1
ATOM 6321 N N . ALA B 1 364 ? 9.273 2.102 -27.781 1 96.62 364 ALA B N 1
ATOM 6322 C CA . ALA B 1 364 ? 10.367 2.16 -26.812 1 96.62 364 ALA B CA 1
ATOM 6323 C C . ALA B 1 364 ? 11.719 2.189 -27.516 1 96.62 364 ALA B C 1
ATOM 6325 O O . ALA B 1 364 ? 11.922 1.504 -28.516 1 96.62 364 ALA B O 1
ATOM 6326 N N . ARG B 1 365 ? 12.664 3.043 -26.969 1 96.06 365 ARG B N 1
ATOM 6327 C CA . ARG B 1 365 ? 13.969 3.225 -27.609 1 96.06 365 ARG B CA 1
ATOM 6328 C C . ARG B 1 365 ? 15.062 3.4 -26.562 1 96.06 365 ARG B C 1
ATOM 6330 O O . ARG B 1 365 ? 14.812 3.908 -25.469 1 96.06 365 ARG B O 1
ATOM 6337 N N . PHE B 1 366 ? 16.234 2.914 -27 1 97.69 366 PHE B N 1
ATOM 6338 C CA . PHE B 1 366 ? 17.422 3.289 -26.25 1 97.69 366 PHE B CA 1
ATOM 6339 C C . PHE B 1 366 ? 17.984 4.617 -26.75 1 97.69 366 PHE B C 1
ATOM 6341 O O . PHE B 1 366 ? 18.312 4.758 -27.938 1 97.69 366 PHE B O 1
ATOM 6348 N N . PHE B 1 367 ? 18.109 5.582 -25.875 1 97.12 367 PHE B N 1
ATOM 6349 C CA . PHE B 1 367 ? 18.688 6.887 -26.203 1 97.12 367 PHE B CA 1
ATOM 6350 C C . PHE B 1 367 ? 20.109 7.004 -25.672 1 97.12 367 PHE B C 1
ATOM 6352 O O . PHE B 1 367 ? 20.391 6.555 -24.562 1 97.12 367 PHE B O 1
ATOM 6359 N N . THR B 1 368 ? 20.906 7.598 -26.453 1 96.75 368 THR B N 1
ATOM 6360 C CA . THR B 1 368 ? 22.281 7.797 -26.016 1 96.75 368 THR B CA 1
ATOM 6361 C C . THR B 1 368 ? 22.375 8.93 -25 1 96.75 368 THR B C 1
ATOM 6363 O O . THR B 1 368 ? 21.469 9.758 -24.906 1 96.75 368 THR B O 1
ATOM 6366 N N . ARG B 1 369 ? 23.5 8.93 -24.328 1 95.94 369 ARG B N 1
ATOM 6367 C CA . ARG B 1 369 ? 23.75 9.984 -23.344 1 95.94 369 ARG B CA 1
ATOM 6368 C C . ARG B 1 369 ? 23.75 11.359 -24.016 1 95.94 369 ARG B C 1
ATOM 6370 O O . ARG B 1 369 ? 23.219 12.32 -23.453 1 95.94 369 ARG B O 1
ATOM 6377 N N . ASP B 1 370 ? 24.344 11.445 -25.156 1 94.56 370 ASP B N 1
ATOM 6378 C CA . ASP B 1 370 ? 24.406 12.711 -25.891 1 94.56 370 ASP B CA 1
ATOM 6379 C C . ASP B 1 370 ? 23 13.211 -26.25 1 94.56 370 ASP B C 1
ATOM 6381 O O . ASP B 1 370 ? 22.719 14.406 -26.125 1 94.56 370 ASP B O 1
ATOM 6385 N N . GLN B 1 371 ? 22.188 12.32 -26.734 1 93.81 371 GLN B N 1
ATOM 6386 C CA . GLN B 1 371 ? 20.812 12.68 -27.062 1 93.81 371 GLN B CA 1
ATOM 6387 C C . GLN B 1 371 ? 20.078 13.227 -25.844 1 93.81 371 GLN B C 1
ATOM 6389 O O . GLN B 1 371 ? 19.375 14.242 -25.938 1 93.81 371 GLN B O 1
ATOM 6394 N N . VAL B 1 372 ? 20.25 12.578 -24.734 1 95.25 372 VAL B N 1
ATOM 6395 C CA . VAL B 1 372 ? 19.562 12.969 -23.5 1 95.25 372 VAL B CA 1
ATOM 6396 C C . VAL B 1 372 ? 20.078 14.32 -23.016 1 95.25 372 VAL B C 1
ATOM 6398 O O . VAL B 1 372 ? 19.281 15.188 -22.641 1 95.25 372 VAL B O 1
ATOM 6401 N N . LEU B 1 373 ? 21.359 14.531 -23.078 1 94.12 373 LEU B N 1
ATOM 6402 C CA . LEU B 1 373 ? 21.969 15.781 -22.609 1 94.12 373 LEU B CA 1
ATOM 6403 C C . LEU B 1 373 ? 21.484 16.953 -23.469 1 94.12 373 LEU B C 1
ATOM 6405 O O . LEU B 1 373 ? 21.281 18.047 -22.969 1 94.12 373 LEU B O 1
ATOM 6409 N N . LYS B 1 374 ? 21.312 16.734 -24.719 1 91.5 374 LYS B N 1
ATOM 6410 C CA . LYS B 1 374 ? 20.797 17.781 -25.609 1 91.5 374 LYS B CA 1
ATOM 6411 C C . LYS B 1 374 ? 19.391 18.203 -25.203 1 91.5 374 LYS B C 1
ATOM 6413 O O . LYS B 1 374 ? 19.062 19.391 -25.25 1 91.5 374 LYS B O 1
ATOM 6418 N N . VAL B 1 375 ? 18.641 17.219 -24.875 1 90.06 375 VAL B N 1
ATOM 6419 C CA . VAL B 1 375 ? 17.266 17.5 -24.453 1 90.06 375 VAL B CA 1
ATOM 6420 C C . VAL B 1 375 ? 17.281 18.281 -23.156 1 90.06 375 VAL B C 1
ATOM 6422 O O . VAL B 1 375 ? 16.562 19.281 -23.016 1 90.06 375 VAL B O 1
ATOM 6425 N N . ILE B 1 376 ? 18.094 17.859 -22.219 1 88.88 376 ILE B N 1
ATOM 6426 C CA . ILE B 1 376 ? 18.172 18.5 -20.906 1 88.88 376 ILE B CA 1
ATOM 6427 C C . ILE B 1 376 ? 18.625 19.953 -21.062 1 88.88 376 ILE B C 1
ATOM 6429 O O . ILE B 1 376 ? 18.125 20.844 -20.359 1 88.88 376 ILE B O 1
ATOM 6433 N N . GLN B 1 377 ? 19.5 20.188 -21.938 1 85.88 377 GLN B N 1
ATOM 6434 C CA . GLN B 1 377 ? 20.062 21.516 -22.125 1 85.88 377 GLN B CA 1
ATOM 6435 C C . GLN B 1 377 ? 19.125 22.406 -22.906 1 85.88 377 GLN B C 1
ATOM 6437 O O . GLN B 1 377 ? 19.172 23.641 -22.781 1 85.88 377 GLN B O 1
ATOM 6442 N N . SER B 1 378 ? 18.438 21.812 -23.844 1 75.69 378 SER B N 1
ATOM 6443 C CA . SER B 1 378 ? 17.547 22.609 -24.672 1 75.69 378 SER B CA 1
ATOM 6444 C C . SER B 1 378 ? 16.281 23 -23.906 1 75.69 378 SER B C 1
ATOM 6446 O O . SER B 1 378 ? 15.617 23.969 -24.25 1 75.69 378 SER B O 1
ATOM 6448 N N . THR B 1 379 ? 15.75 22.031 -23.203 1 57.78 379 THR B N 1
ATOM 6449 C CA . THR B 1 379 ? 14.375 22.031 -22.734 1 57.78 379 THR B CA 1
ATOM 6450 C C . THR B 1 379 ? 14.18 23.109 -21.656 1 57.78 379 THR B C 1
ATOM 6452 O O . THR B 1 379 ? 14.867 23.094 -20.641 1 57.78 379 THR B O 1
ATOM 6455 N N . LYS B 1 380 ? 13.711 24.25 -22.25 1 55.78 380 LYS B N 1
ATOM 6456 C CA . LYS B 1 380 ? 12.891 24.984 -21.281 1 55.78 380 LYS B CA 1
ATOM 6457 C C . LYS B 1 380 ? 11.969 24.047 -20.516 1 55.78 380 LYS B C 1
ATOM 6459 O O . LYS B 1 380 ? 11.453 23.078 -21.078 1 55.78 380 LYS B O 1
ATOM 6464 N N . PRO B 1 381 ? 11.969 24.141 -19.281 1 55.56 381 PRO B N 1
ATOM 6465 C CA . PRO B 1 381 ? 11.094 23.234 -18.531 1 55.56 381 PRO B CA 1
ATOM 6466 C C . PRO B 1 381 ? 9.719 23.062 -19.172 1 55.56 381 PRO B C 1
ATOM 6468 O O . PRO B 1 381 ? 9.078 24.062 -19.516 1 55.56 381 PRO B O 1
ATOM 6471 N N . MET B 1 382 ? 9.5 21.984 -19.859 1 56.34 382 MET B N 1
ATOM 6472 C CA . MET B 1 382 ? 8.188 21.75 -20.453 1 56.34 382 MET B CA 1
ATOM 6473 C C . MET B 1 382 ? 7.09 21.875 -19.391 1 56.34 382 MET B C 1
ATOM 6475 O O . MET B 1 382 ? 7.176 21.266 -18.328 1 56.34 382 MET B O 1
ATOM 6479 N N . GLN B 1 383 ? 6.312 23.016 -19.453 1 59.75 383 GLN B N 1
ATOM 6480 C CA . GLN B 1 383 ? 5.07 23.062 -18.703 1 59.75 383 GLN B CA 1
ATOM 6481 C C . GLN B 1 383 ? 3.961 22.297 -19.406 1 59.75 383 GLN B C 1
ATOM 6483 O O . GLN B 1 383 ? 3.602 22.609 -20.547 1 59.75 383 GLN B O 1
ATOM 6488 N N . LEU B 1 384 ? 3.65 21.141 -18.828 1 64.62 384 LEU B N 1
ATOM 6489 C CA . LEU B 1 384 ? 2.559 20.375 -19.422 1 64.62 384 LEU B CA 1
ATOM 6490 C C . LEU B 1 384 ? 1.226 21.094 -19.219 1 64.62 384 LEU B C 1
ATOM 6492 O O . LEU B 1 384 ? 0.913 21.531 -18.109 1 64.62 384 LEU B O 1
ATOM 6496 N N . SER B 1 385 ? 0.579 21.328 -20.344 1 67.56 385 SER B N 1
ATOM 6497 C CA . SER B 1 385 ? -0.78 21.859 -20.25 1 67.56 385 SER B CA 1
ATOM 6498 C C . SER B 1 385 ? -1.725 20.844 -19.609 1 67.56 385 SER B C 1
ATOM 6500 O O . SER B 1 385 ? -1.373 19.672 -19.453 1 67.56 385 SER B O 1
ATOM 6502 N N . ARG B 1 386 ? -2.818 21.328 -19.203 1 67.56 386 ARG B N 1
ATOM 6503 C CA . ARG B 1 386 ? -3.861 20.469 -18.656 1 67.56 386 ARG B CA 1
ATOM 6504 C C . ARG B 1 386 ? -4.215 19.359 -19.641 1 67.56 386 ARG B C 1
ATOM 6506 O O . ARG B 1 386 ? -4.438 18.219 -19.234 1 67.56 386 ARG B O 1
ATOM 6513 N N . GLU B 1 387 ? -4.277 19.75 -20.844 1 69.31 387 GLU B N 1
ATOM 6514 C CA . GLU B 1 387 ? -4.629 18.781 -21.891 1 69.31 387 GLU B CA 1
ATOM 6515 C C . GLU B 1 387 ? -3.553 17.703 -22.016 1 69.31 387 GLU B C 1
ATOM 6517 O O . GLU B 1 387 ? -3.867 16.516 -22.172 1 69.31 387 GLU B O 1
ATOM 6522 N N . GLN B 1 388 ? -2.32 18.156 -21.969 1 69.38 388 GLN B N 1
ATOM 6523 C CA . GLN B 1 388 ? -1.212 17.219 -22.078 1 69.38 388 GLN B CA 1
ATOM 6524 C C . GLN B 1 388 ? -1.166 16.266 -20.875 1 69.38 388 GLN B C 1
ATOM 6526 O O . GLN B 1 388 ? -0.919 15.078 -21.031 1 69.38 388 GLN B O 1
ATOM 6531 N N . VAL B 1 389 ? -1.451 16.844 -19.75 1 69 389 VAL B N 1
ATOM 6532 C CA . VAL B 1 389 ? -1.487 16.031 -18.531 1 69 389 VAL B CA 1
ATOM 6533 C C . VAL B 1 389 ? -2.602 15 -18.641 1 69 389 VAL B C 1
ATOM 6535 O O . VAL B 1 389 ? -2.398 13.828 -18.312 1 69 389 VAL B O 1
ATOM 6538 N N . ALA B 1 390 ? -3.701 15.445 -19.094 1 70.12 390 ALA B N 1
ATOM 6539 C CA . ALA B 1 390 ? -4.84 14.547 -19.25 1 70.12 390 ALA B CA 1
ATOM 6540 C C . ALA B 1 390 ? -4.5 13.398 -20.203 1 70.12 390 ALA B C 1
ATOM 6542 O O . ALA B 1 390 ? -4.898 12.258 -19.969 1 70.12 390 ALA B O 1
ATOM 6543 N N . ARG B 1 391 ? -3.738 13.711 -21.25 1 68.38 391 ARG B N 1
ATOM 6544 C CA . ARG B 1 391 ? -3.34 12.703 -22.219 1 68.38 391 ARG B CA 1
ATOM 6545 C C . ARG B 1 391 ? -2.357 11.703 -21.609 1 68.38 391 ARG B C 1
ATOM 6547 O O . ARG B 1 391 ? -2.441 10.5 -21.875 1 68.38 391 ARG B O 1
ATOM 6554 N N . ILE B 1 392 ? -1.55 12.273 -20.828 1 71.25 392 ILE B N 1
ATOM 6555 C CA . ILE B 1 392 ? -0.524 11.438 -20.203 1 71.25 392 ILE B CA 1
ATOM 6556 C C . ILE B 1 392 ? -1.162 10.523 -19.156 1 71.25 392 ILE B C 1
ATOM 6558 O O . ILE B 1 392 ? -0.76 9.367 -19.016 1 71.25 392 ILE B O 1
ATOM 6562 N N . ASP B 1 393 ? -2.236 11.031 -18.531 1 66.5 393 ASP B N 1
ATOM 6563 C CA . ASP B 1 393 ? -2.914 10.258 -17.5 1 66.5 393 ASP B CA 1
ATOM 6564 C C . ASP B 1 393 ? -3.914 9.273 -18.109 1 66.5 393 ASP B C 1
ATOM 6566 O O . ASP B 1 393 ? -4.484 8.445 -17.406 1 66.5 393 ASP B O 1
ATOM 6570 N N . GLY B 1 394 ? -4.012 9.281 -19.359 1 57.06 394 GLY B N 1
ATOM 6571 C CA . GLY B 1 394 ? -4.906 8.375 -20.078 1 57.06 394 GLY B CA 1
ATOM 6572 C C . GLY B 1 394 ? -6.375 8.664 -19.812 1 57.06 394 GLY B C 1
ATOM 6573 O O . GLY B 1 394 ? -7.211 7.762 -19.859 1 57.06 394 GLY B O 1
ATOM 6574 N N . LYS B 1 395 ? -6.73 9.836 -19.25 1 49.59 395 LYS B N 1
ATOM 6575 C CA . LYS B 1 395 ? -8.133 10.133 -18.984 1 49.59 395 LYS B CA 1
ATOM 6576 C C . LYS B 1 395 ? -8.953 10.117 -20.266 1 49.59 395 LYS B C 1
ATOM 6578 O O . LYS B 1 395 ? -8.469 10.539 -21.328 1 49.59 395 LYS B O 1
ATOM 6583 N N . GLU B 1 396 ? -10.07 9.312 -20.297 1 45.06 396 GLU B N 1
ATOM 6584 C CA . GLU B 1 396 ? -11.047 9.125 -21.375 1 45.06 396 GLU B CA 1
ATOM 6585 C C . GLU B 1 396 ? -11.484 10.461 -21.969 1 45.06 396 GLU B C 1
ATOM 6587 O O . GLU B 1 396 ? -11.711 11.43 -21.234 1 45.06 396 GLU B O 1
ATOM 6592 N N . GLY B 1 397 ? -11.398 10.719 -23.359 1 44.28 397 GLY B N 1
ATOM 6593 C CA . GLY B 1 397 ? -11.852 11.852 -24.156 1 44.28 397 GLY B CA 1
ATOM 6594 C C . GLY B 1 397 ? -10.711 12.695 -24.688 1 44.28 397 GLY B C 1
ATOM 6595 O O . GLY B 1 397 ? -10.938 13.656 -25.438 1 44.28 397 GLY B O 1
ATOM 6596 N N . ALA B 1 398 ? -9.734 12.586 -23.984 1 43.78 398 ALA B N 1
ATOM 6597 C CA . ALA B 1 398 ? -8.68 13.375 -24.594 1 43.78 398 ALA B CA 1
ATOM 6598 C C . ALA B 1 398 ? -8.344 12.859 -26 1 43.78 398 ALA B C 1
ATOM 6600 O O . ALA B 1 398 ? -7.691 11.82 -26.141 1 43.78 398 ALA B O 1
ATOM 6601 N N . ALA B 1 399 ? -9.344 12.867 -26.766 1 39.88 399 ALA B N 1
ATOM 6602 C CA . ALA B 1 399 ? -9.234 12.461 -28.172 1 39.88 399 ALA B CA 1
ATOM 6603 C C . ALA B 1 399 ? -7.93 12.953 -28.781 1 39.88 399 ALA B C 1
ATOM 6605 O O . ALA B 1 399 ? -7.555 14.109 -28.609 1 39.88 399 ALA B O 1
ATOM 6606 N N . SER B 1 400 ? -7.016 12.008 -29.031 1 42.22 400 SER B N 1
ATOM 6607 C CA . SER B 1 400 ? -5.855 12.328 -29.859 1 42.22 400 SER B CA 1
ATOM 6608 C C . SER B 1 400 ? -6.27 13.047 -31.141 1 42.22 400 SER B C 1
ATOM 6610 O O . SER B 1 400 ? -7.086 12.531 -31.906 1 42.22 400 SER B O 1
ATOM 6612 N N . ASP B 1 401 ? -6.453 14.227 -31.078 1 38.19 401 ASP B N 1
ATOM 6613 C CA . ASP B 1 401 ? -6.621 14.812 -32.406 1 38.19 401 ASP B CA 1
ATOM 6614 C C . ASP B 1 401 ? -5.57 14.273 -33.375 1 38.19 401 ASP B C 1
ATOM 6616 O O . ASP B 1 401 ? -4.371 14.328 -33.094 1 38.19 401 ASP B O 1
ATOM 6620 N N . LYS B 1 402 ? -6 13.547 -34.375 1 39.41 402 LYS B N 1
ATOM 6621 C CA . LYS B 1 402 ? -5.242 13.086 -35.531 1 39.41 402 LYS B CA 1
ATOM 6622 C C . LYS B 1 402 ? -4.238 14.141 -35.969 1 39.41 402 LYS B C 1
ATOM 6624 O O . LYS B 1 402 ? -3.393 13.867 -36.844 1 39.41 402 LYS B O 1
ATOM 6629 N N . HIS B 1 403 ? -4.598 15.297 -35.812 1 39 403 HIS B N 1
ATOM 6630 C CA . HIS B 1 403 ? -3.77 16.359 -36.375 1 39 403 HIS B CA 1
ATOM 6631 C C . HIS B 1 403 ? -2.439 16.469 -35.625 1 39 403 HIS B C 1
ATOM 6633 O O . HIS B 1 403 ? -1.45 16.953 -36.188 1 39 403 HIS B O 1
ATOM 6639 N N . ASP B 1 404 ? -2.412 16.203 -34.406 1 39.97 404 ASP B N 1
ATOM 6640 C CA . ASP B 1 404 ? -1.179 16.406 -33.656 1 39.97 404 ASP B CA 1
ATOM 6641 C C . ASP B 1 404 ? -0.18 15.281 -33.938 1 39.97 404 ASP B C 1
ATOM 6643 O O . ASP B 1 404 ? 1.03 15.477 -33.781 1 39.97 404 ASP B O 1
ATOM 6647 N N . LEU B 1 405 ? -0.694 14.148 -34.25 1 37.91 405 LEU B N 1
ATOM 6648 C CA . LEU B 1 405 ? 0.186 13.07 -34.688 1 37.91 405 LEU B CA 1
ATOM 6649 C C . LEU B 1 405 ? 0.922 13.438 -35.969 1 37.91 405 LEU B C 1
ATOM 6651 O O . LEU B 1 405 ? 2.088 13.078 -36.156 1 37.91 405 LEU B O 1
ATOM 6655 N N . ALA B 1 406 ? 0.184 13.922 -36.938 1 37.38 406 ALA B N 1
ATOM 6656 C CA . ALA B 1 406 ? 0.769 14.289 -38.219 1 37.38 406 ALA B CA 1
ATOM 6657 C C . ALA B 1 406 ? 1.8 15.406 -38.062 1 37.38 406 ALA B C 1
ATOM 6659 O O . ALA B 1 406 ? 2.834 15.406 -38.719 1 37.38 406 ALA B O 1
ATOM 6660 N N . ASP B 1 407 ? 1.512 16.359 -37.406 1 37.53 407 ASP B N 1
ATOM 6661 C CA . ASP B 1 407 ? 2.49 17.422 -37.188 1 37.53 407 ASP B CA 1
ATOM 6662 C C . ASP B 1 407 ? 3.664 16.906 -36.344 1 37.53 407 ASP B C 1
ATOM 6664 O O . ASP B 1 407 ? 4.758 17.484 -36.406 1 37.53 407 ASP B O 1
ATOM 6668 N N . ALA B 1 408 ? 3.494 15.961 -35.562 1 36.06 408 ALA B N 1
ATOM 6669 C CA . ALA B 1 408 ? 4.555 15.305 -34.812 1 36.06 408 ALA B CA 1
ATOM 6670 C C . ALA B 1 408 ? 5.469 14.5 -35.719 1 36.06 408 ALA B C 1
ATOM 6672 O O . ALA B 1 408 ? 6.684 14.438 -35.5 1 36.06 408 ALA B O 1
ATOM 6673 N N . LYS B 1 409 ? 4.934 13.844 -36.688 1 36.69 409 LYS B N 1
ATOM 6674 C CA . LYS B 1 409 ? 5.797 13.102 -37.594 1 36.69 409 LYS B CA 1
ATOM 6675 C C . LYS B 1 409 ? 6.723 14.047 -38.344 1 36.69 409 LYS B C 1
ATOM 6677 O O . LYS B 1 409 ? 7.773 13.633 -38.844 1 36.69 409 LYS B O 1
ATOM 6682 N N . LYS B 1 410 ? 6.254 15.094 -38.812 1 37.84 410 LYS B N 1
ATOM 6683 C CA . LYS B 1 410 ? 7.109 15.977 -39.594 1 37.84 410 LYS B CA 1
ATOM 6684 C C . LYS B 1 410 ? 8.211 16.594 -38.75 1 37.84 410 LYS B C 1
ATOM 6686 O O . LYS B 1 410 ? 9.312 16.844 -39.25 1 37.84 410 LYS B O 1
ATOM 6691 N N . LYS B 1 411 ? 7.922 17.062 -37.562 1 37.47 411 LYS B N 1
ATOM 6692 C CA . LYS B 1 411 ? 9 17.688 -36.812 1 37.47 411 LYS B CA 1
ATOM 6693 C C . LYS B 1 411 ? 9.852 16.641 -36.094 1 37.47 411 LYS B C 1
ATOM 6695 O O . LYS B 1 411 ? 10.742 16.984 -35.312 1 37.47 411 LYS B O 1
ATOM 6700 N N . ALA B 1 412 ? 9.453 15.492 -36.031 1 39.66 412 ALA B N 1
ATOM 6701 C CA . ALA B 1 412 ? 10.211 14.367 -35.469 1 39.66 412 ALA B CA 1
ATOM 6702 C C . ALA B 1 412 ? 11.5 14.148 -36.281 1 39.66 412 ALA B C 1
ATOM 6704 O O . ALA B 1 412 ? 12.328 13.305 -35.906 1 39.66 412 ALA B O 1
ATOM 6705 N N . ASP B 1 413 ? 11.523 14.531 -37.344 1 40.78 413 ASP B N 1
ATOM 6706 C CA . ASP B 1 413 ? 12.648 14.125 -38.156 1 40.78 413 ASP B CA 1
ATOM 6707 C C . ASP B 1 413 ? 13.969 14.617 -37.594 1 40.78 413 ASP B C 1
ATOM 6709 O O . ASP B 1 413 ? 15.031 14.406 -38.188 1 40.78 413 ASP B O 1
ATOM 6713 N N . ASP B 1 414 ? 13.93 15.648 -36.781 1 42.19 414 ASP B N 1
ATOM 6714 C CA . ASP B 1 414 ? 15.305 15.875 -36.312 1 42.19 414 ASP B CA 1
ATOM 6715 C C . ASP B 1 414 ? 15.734 14.82 -35.312 1 42.19 414 ASP B C 1
ATOM 6717 O O . ASP B 1 414 ? 15.125 14.688 -34.25 1 42.19 414 ASP B O 1
ATOM 6721 N N . GLU B 1 415 ? 16.328 13.734 -35.625 1 48.41 415 GLU B N 1
ATOM 6722 C CA . GLU B 1 415 ? 16.828 12.43 -35.188 1 48.41 415 GLU B CA 1
ATOM 6723 C C . GLU B 1 415 ? 17.188 12.461 -33.688 1 48.41 415 GLU B C 1
ATOM 6725 O O . GLU B 1 415 ? 17.219 11.414 -33.062 1 48.41 415 GLU B O 1
ATOM 6730 N N . GLY B 1 416 ? 17.109 13.562 -32.906 1 55.69 416 GLY B N 1
ATOM 6731 C CA . GLY B 1 416 ? 17.688 13.633 -31.578 1 55.69 416 GLY B CA 1
ATOM 6732 C C . GLY B 1 416 ? 16.781 14.344 -30.578 1 55.69 416 GLY B C 1
ATOM 6733 O O . GLY B 1 416 ? 17.047 14.328 -29.375 1 55.69 416 GLY B O 1
ATOM 6734 N N . SER B 1 417 ? 15.641 14.898 -31 1 73.38 417 SER B N 1
ATOM 6735 C CA . SER B 1 417 ? 15 15.797 -30.047 1 73.38 417 SER B CA 1
ATOM 6736 C C . SER B 1 417 ? 13.703 15.203 -29.5 1 73.38 417 SER B C 1
ATOM 6738 O O . SER B 1 417 ? 12.805 14.867 -30.266 1 73.38 417 SER B O 1
ATOM 6740 N N . PHE B 1 418 ? 13.703 14.453 -28.453 1 86.25 418 PHE B N 1
ATOM 6741 C CA . PHE B 1 418 ? 12.484 13.984 -27.797 1 86.25 418 PHE B CA 1
ATOM 6742 C C . PHE B 1 418 ? 12.156 14.852 -26.594 1 86.25 418 PHE B C 1
ATOM 6744 O O . PHE B 1 418 ? 12.945 15.727 -26.219 1 86.25 418 PHE B O 1
ATOM 6751 N N . LEU B 1 419 ? 10.898 14.734 -26.219 1 88.12 419 LEU B N 1
ATOM 6752 C CA . LEU B 1 419 ? 10.43 15.422 -25.016 1 88.12 419 LEU B CA 1
ATOM 6753 C C . LEU B 1 419 ? 10.398 14.484 -23.828 1 88.12 419 LEU B C 1
ATOM 6755 O O . LEU B 1 419 ? 10.125 13.289 -23.969 1 88.12 419 LEU B O 1
ATOM 6759 N N . MET B 1 420 ? 10.734 15.031 -22.75 1 89.81 420 MET B N 1
ATOM 6760 C CA . MET B 1 420 ? 10.719 14.227 -21.531 1 89.81 420 MET B CA 1
ATOM 6761 C C . MET B 1 420 ? 9.852 14.875 -20.453 1 89.81 420 MET B C 1
ATOM 6763 O O . MET B 1 420 ? 9.484 16.047 -20.578 1 89.81 420 MET B O 1
ATOM 6767 N N . PRO B 1 421 ? 9.531 14.141 -19.391 1 89.5 421 PRO B N 1
ATOM 6768 C CA . PRO B 1 421 ? 8.75 14.711 -18.297 1 89.5 421 PRO B CA 1
ATOM 6769 C C . PRO B 1 421 ? 9.445 15.906 -17.641 1 89.5 421 PRO B C 1
ATOM 6771 O O . PRO B 1 421 ? 10.672 16.031 -17.703 1 89.5 421 PRO B O 1
ATOM 6774 N N . PRO B 1 422 ? 8.594 16.766 -17.062 1 87.88 422 PRO B N 1
ATOM 6775 C CA . PRO B 1 422 ? 9.18 17.922 -16.391 1 87.88 422 PRO B CA 1
ATOM 6776 C C . PRO B 1 422 ? 10.008 17.547 -15.156 1 87.88 422 PRO B C 1
ATOM 6778 O O . PRO B 1 422 ? 9.984 16.391 -14.727 1 87.88 422 PRO B O 1
ATOM 6781 N N . ALA B 1 423 ? 10.703 18.5 -14.57 1 88.5 423 ALA B N 1
ATOM 6782 C CA . ALA B 1 423 ? 11.617 18.297 -13.453 1 88.5 423 ALA B CA 1
ATOM 6783 C C . ALA B 1 423 ? 10.859 17.859 -12.195 1 88.5 423 ALA B C 1
ATOM 6785 O O . ALA B 1 423 ? 11.461 17.328 -11.258 1 88.5 423 ALA B O 1
ATOM 6786 N N . THR B 1 424 ? 9.57 18.031 -12.203 1 89.94 424 THR B N 1
ATOM 6787 C CA . THR B 1 424 ? 8.766 17.672 -11.047 1 89.94 424 THR B CA 1
ATOM 6788 C C . THR B 1 424 ? 8.477 16.172 -11.023 1 89.94 424 THR B C 1
ATOM 6790 O O . THR B 1 424 ? 7.98 15.648 -10.031 1 89.94 424 THR B O 1
ATOM 6793 N N . ALA B 1 425 ? 8.789 15.5 -12.109 1 92 425 ALA B N 1
ATOM 6794 C CA . ALA B 1 425 ? 8.578 14.055 -12.195 1 92 425 ALA B CA 1
ATOM 6795 C C . ALA B 1 425 ? 9.867 13.297 -11.898 1 92 425 ALA B C 1
ATOM 6797 O O . ALA B 1 425 ? 10.938 13.641 -12.414 1 92 425 ALA B O 1
ATOM 6798 N N . ILE B 1 426 ? 9.781 12.258 -11.156 1 96.31 426 ILE B N 1
ATOM 6799 C CA . ILE B 1 426 ? 10.953 11.484 -10.758 1 96.31 426 ILE B CA 1
ATOM 6800 C C . ILE B 1 426 ? 11.602 10.859 -11.984 1 96.31 426 ILE B C 1
ATOM 6802 O O . ILE B 1 426 ? 12.797 10.57 -11.984 1 96.31 426 ILE B O 1
ATOM 6806 N N . ALA B 1 427 ? 10.852 10.617 -13.039 1 96.5 427 ALA B N 1
ATOM 6807 C CA . ALA B 1 427 ? 11.445 10.148 -14.289 1 96.5 427 ALA B CA 1
ATOM 6808 C C . ALA B 1 427 ? 12.539 11.102 -14.766 1 96.5 427 ALA B C 1
ATOM 6810 O O . ALA B 1 427 ? 13.602 10.656 -15.211 1 96.5 427 ALA B O 1
ATOM 6811 N N . ASN B 1 428 ? 12.219 12.398 -14.742 1 94.25 428 ASN B N 1
ATOM 6812 C CA . ASN B 1 428 ? 13.211 13.391 -15.109 1 94.25 428 ASN B CA 1
ATOM 6813 C C . ASN B 1 428 ? 14.445 13.312 -14.211 1 94.25 428 ASN B C 1
ATOM 6815 O O . ASN B 1 428 ? 15.578 13.383 -14.695 1 94.25 428 ASN B O 1
ATOM 6819 N N . THR B 1 429 ? 14.219 13.141 -12.961 1 95.56 429 THR B N 1
ATOM 6820 C CA . THR B 1 429 ? 15.312 13.023 -12 1 95.56 429 THR B CA 1
ATOM 6821 C C . THR B 1 429 ? 16.234 11.859 -12.359 1 95.56 429 THR B C 1
ATOM 6823 O O . THR B 1 429 ? 17.453 12 -12.359 1 95.56 429 THR B O 1
ATOM 6826 N N . LEU B 1 430 ? 15.688 10.727 -12.633 1 97 430 LEU B N 1
ATOM 6827 C CA . LEU B 1 430 ? 16.453 9.523 -12.953 1 97 430 LEU B CA 1
ATOM 6828 C C . LEU B 1 430 ? 17.25 9.703 -14.234 1 97 430 LEU B C 1
ATOM 6830 O O . LEU B 1 430 ? 18.453 9.391 -14.273 1 97 430 LEU B O 1
ATOM 6834 N N . VAL B 1 431 ? 16.594 10.203 -15.258 1 96.75 431 VAL B N 1
ATOM 6835 C CA . VAL B 1 431 ? 17.234 10.383 -16.562 1 96.75 431 VAL B CA 1
ATOM 6836 C C . VAL B 1 431 ? 18.375 11.383 -16.453 1 96.75 431 VAL B C 1
ATOM 6838 O O . VAL B 1 431 ? 19.469 11.148 -16.953 1 96.75 431 VAL B O 1
ATOM 6841 N N . THR B 1 432 ? 18.109 12.453 -15.773 1 95 432 THR B N 1
ATOM 6842 C CA . THR B 1 432 ? 19.125 13.492 -15.586 1 95 432 THR B CA 1
ATOM 6843 C C . THR B 1 432 ? 20.297 12.961 -14.766 1 95 432 THR B C 1
ATOM 6845 O O . THR B 1 432 ? 21.453 13.227 -15.094 1 95 432 THR B O 1
ATOM 6848 N N . ALA B 1 433 ? 19.984 12.258 -13.711 1 95.06 433 ALA B N 1
ATOM 6849 C CA . ALA B 1 433 ? 21.047 11.68 -12.883 1 95.06 433 ALA B CA 1
ATOM 6850 C C . ALA B 1 433 ? 21.938 10.758 -13.703 1 95.06 433 ALA B C 1
ATOM 6852 O O . ALA B 1 433 ? 23.172 10.805 -13.57 1 95.06 433 ALA B O 1
ATOM 6853 N N . TRP B 1 434 ? 21.375 9.938 -14.508 1 96 434 TRP B N 1
ATOM 6854 C CA . TRP B 1 434 ? 22.156 9.047 -15.367 1 96 434 TRP B CA 1
ATOM 6855 C C . TRP B 1 434 ? 23.016 9.852 -16.344 1 96 434 TRP B C 1
ATOM 6857 O O . TRP B 1 434 ? 24.219 9.609 -16.453 1 96 434 TRP B O 1
ATOM 6867 N N . ALA B 1 435 ? 22.391 10.75 -17 1 95.62 435 ALA B N 1
ATOM 6868 C CA . ALA B 1 435 ? 23.078 11.508 -18.047 1 95.62 435 ALA B CA 1
ATOM 6869 C C . ALA B 1 435 ? 24.266 12.289 -17.484 1 95.62 435 ALA B C 1
ATOM 6871 O O . ALA B 1 435 ? 25.25 12.492 -18.172 1 95.62 435 ALA B O 1
ATOM 6872 N N . THR B 1 436 ? 24.156 12.672 -16.266 1 93.56 436 THR B N 1
ATOM 6873 C CA . THR B 1 436 ? 25.203 13.484 -15.656 1 93.56 436 THR B CA 1
ATOM 6874 C C . THR B 1 436 ? 26.125 12.625 -14.797 1 93.56 436 THR B C 1
ATOM 6876 O O . THR B 1 436 ? 26.984 13.148 -14.078 1 93.56 436 THR B O 1
ATOM 6879 N N . GLY B 1 437 ? 25.953 11.367 -14.727 1 91.25 437 GLY B N 1
ATOM 6880 C CA . GLY B 1 437 ? 26.859 10.445 -14.055 1 91.25 437 GLY B CA 1
ATOM 6881 C C . GLY B 1 437 ? 26.609 10.359 -12.562 1 91.25 437 GLY B C 1
ATOM 6882 O O . GLY B 1 437 ? 27.547 10.094 -11.789 1 91.25 437 GLY B O 1
ATOM 6883 N N . LYS B 1 438 ? 25.391 10.547 -12.102 1 89.81 438 LYS B N 1
ATOM 6884 C CA . LYS B 1 438 ? 25.109 10.594 -10.672 1 89.81 438 LYS B CA 1
ATOM 6885 C C . LYS B 1 438 ? 24.078 9.539 -10.281 1 89.81 438 LYS B C 1
ATOM 6887 O O . LYS B 1 438 ? 23.531 9.578 -9.18 1 89.81 438 LYS B O 1
ATOM 6892 N N . LEU B 1 439 ? 23.766 8.625 -11.109 1 92 439 LEU B N 1
ATOM 6893 C CA . LEU B 1 439 ? 22.672 7.672 -10.906 1 92 439 LEU B CA 1
ATOM 6894 C C . LEU B 1 439 ? 23 6.711 -9.766 1 92 439 LEU B C 1
ATOM 6896 O O . LEU B 1 439 ? 22.109 6.324 -9.008 1 92 439 LEU B O 1
ATOM 6900 N N . PHE B 1 440 ? 24.266 6.363 -9.594 1 86.06 440 PHE B N 1
ATOM 6901 C CA . PHE B 1 440 ? 24.641 5.301 -8.672 1 86.06 440 PHE B CA 1
ATOM 6902 C C . PHE B 1 440 ? 25.188 5.879 -7.367 1 86.06 440 PHE B C 1
ATOM 6904 O O . PHE B 1 440 ? 25.547 5.133 -6.453 1 86.06 440 PHE B O 1
ATOM 6911 N N . ASN B 1 441 ? 25.297 7.105 -7.207 1 64.94 441 ASN B N 1
ATOM 6912 C CA . ASN B 1 441 ? 25.922 7.75 -6.062 1 64.94 441 ASN B CA 1
ATOM 6913 C C . ASN B 1 441 ? 24.953 7.902 -4.895 1 64.94 441 ASN B C 1
ATOM 6915 O O . ASN B 1 441 ? 24.578 9.023 -4.543 1 64.94 441 ASN B O 1
ATOM 6919 N N . GLN B 1 442 ? 24.656 6.707 -4.305 1 64.94 442 GLN B N 1
ATOM 6920 C CA . GLN B 1 442 ? 23.609 6.852 -3.309 1 64.94 442 GLN B CA 1
ATOM 6921 C C . GLN B 1 442 ? 24.172 6.77 -1.892 1 64.94 442 GLN B C 1
ATOM 6923 O O . GLN B 1 442 ? 23.516 7.184 -0.933 1 64.94 442 GLN B O 1
ATOM 6928 N N . VAL B 1 443 ? 25.484 6.316 -1.741 1 69.88 443 VAL B N 1
ATOM 6929 C CA . VAL B 1 443 ? 25.984 6.203 -0.377 1 69.88 443 VAL B CA 1
ATOM 6930 C C . VAL B 1 443 ? 27.125 7.207 -0.158 1 69.88 443 VAL B C 1
ATOM 6932 O O . VAL B 1 443 ? 28.141 7.152 -0.837 1 69.88 443 VAL B O 1
ATOM 6935 N N . PRO B 1 444 ? 26.844 8.125 0.787 1 72.38 444 PRO B N 1
ATOM 6936 C CA . PRO B 1 444 ? 27.953 9.039 1.083 1 72.38 444 PRO B CA 1
ATOM 6937 C C . PRO B 1 444 ? 29.219 8.312 1.521 1 72.38 444 PRO B C 1
ATOM 6939 O O . PRO B 1 444 ? 29.141 7.289 2.211 1 72.38 444 PRO B O 1
ATOM 6942 N N . VAL B 1 445 ? 30.266 8.852 1.074 1 68.44 445 VAL B N 1
ATOM 6943 C CA . VAL B 1 445 ? 31.562 8.227 1.337 1 68.44 445 VAL B CA 1
ATOM 6944 C C . VAL B 1 445 ? 31.766 8.055 2.842 1 68.44 445 VAL B C 1
ATOM 6946 O O . VAL B 1 445 ? 32.281 7.035 3.291 1 68.44 445 VAL B O 1
ATOM 6949 N N . SER B 1 446 ? 31.344 9.008 3.566 1 73.06 446 SER B N 1
ATOM 6950 C CA . SER B 1 446 ? 31.516 8.961 5.016 1 73.06 446 SER B CA 1
ATOM 6951 C C . SER B 1 446 ? 30.75 7.781 5.621 1 73.06 446 SER B C 1
ATOM 6953 O O . SER B 1 446 ? 31.203 7.188 6.605 1 73.06 446 SER B O 1
ATOM 6955 N N . VAL B 1 447 ? 29.797 7.379 5.004 1 79.06 447 VAL B N 1
ATOM 6956 C CA . VAL B 1 447 ? 28.953 6.312 5.516 1 79.06 447 VAL B CA 1
ATOM 6957 C C . VAL B 1 447 ? 29.469 4.961 5.027 1 79.06 447 VAL B C 1
ATOM 6959 O O . VAL B 1 447 ? 29.391 3.965 5.754 1 79.06 447 VAL B O 1
ATOM 6962 N N . SER B 1 448 ? 29.984 5.008 3.855 1 72.56 448 SER B N 1
ATOM 6963 C CA . SER B 1 448 ? 30.438 3.752 3.264 1 72.56 448 SER B CA 1
ATOM 6964 C C . SER B 1 448 ? 31.594 3.148 4.055 1 72.56 448 SER B C 1
ATOM 6966 O O . SER B 1 448 ? 31.859 1.948 3.955 1 72.56 448 SER B O 1
ATOM 6968 N N . LYS B 1 449 ? 32.281 3.969 4.848 1 72.44 449 LYS B N 1
ATOM 6969 C CA . LYS B 1 449 ? 33.438 3.512 5.621 1 72.44 449 LYS B CA 1
ATOM 6970 C C . LYS B 1 449 ? 33 2.949 6.969 1 72.44 449 LYS B C 1
ATOM 6972 O O . LYS B 1 449 ? 33.844 2.447 7.734 1 72.44 449 LYS B O 1
ATOM 6977 N N . MET B 1 450 ? 31.797 3.049 7.176 1 70.69 450 MET B N 1
ATOM 6978 C CA . MET B 1 450 ? 31.281 2.535 8.438 1 70.69 450 MET B CA 1
ATOM 6979 C C . MET B 1 450 ? 31.047 1.031 8.359 1 70.69 450 MET B C 1
ATOM 6981 O O . MET B 1 450 ? 30.641 0.519 7.309 1 70.69 450 MET B O 1
#

pLDDT: mean 84.57, std 16.92, range [36.06, 98.88]

Sequence (900 aa):
MENYYAGNPLNRLSYLRSSQAFLTSALRSPKAKFLPLDSLSPLCKHDKDGARHLHFVGWKDVEAVVGEAEQVFAGVDGKRDEDVPELAILGLQAKRLGKTRVGDLSHDEKMRYFLDQPALVFLGVDERSAPESAKSLPVSKPDEHSTLETHSPYGEPYWALDVSALPDLKQKILQENEGAKFMELRSGAQTMPTQEASIAAEARALVDWNTRNKFCPACARPIRSVWAGWKRSCIPGEPSADGVDGQATACISRKGVHNFSYPRTDPVVIMAVLSPDGEKILLGRQRTWPARFYSCLAGFLEAGESLEEAVRREVYEEAGIVVGDVGYHSSQPWPFPASLMFGCWGVAKTEDIRVDLDNELEDARFFTRDQVLKVIQSTKPMQLSREQVARIDGKEGAASDKHDLADAKKKADDEGSFLMPPATAIANTLVTAWATGKLFNQVPVSVSKMMENYYAGNPLNRLSYLRSSQAFLTSALRSPKAKFLPLDSLSPLCKHDKDGARHLHFVGWKDVEAVVGEAEQVFAGVDGKRDEDVPELAILGLQAKRLGKTRVGDLSHDEKMRYFLDQPALVFLGVDERSAPESAKSLPVSKPDEHSTLETHSPYGEPYWALDVSALPDLKQKILQENEGAKFMELRSGAQTMPTQEASIAAEARALVDWNTRNKFCPACARPIRSVWAGWKRSCIPGEPSADGVDGQATACISRKGVHNFSYPRTDPVVIMAVLSPDGEKILLGRQRTWPARFYSCLAGFLEAGESLEEAVRREVYEEAGIVVGDVGYHSSQPWPFPASLMFGCWGVAKTEDIRVDLDNELEDARFFTRDQVLKVIQSTKPMQLSREQVARIDGKEGAASDKHDLADAKKKADDEGSFLMPPATAIANTLVTAWATGKLFNQVPVSVSKM

Radius of gyration: 27.57 Å; Cα contacts (8 Å, |Δi|>4): 1918; chains: 2; bounding box: 68×78×75 Å

Foldseek 3Di:
DDFFLDDAQFDQLLVCLLPLLLQLLLLQDQLAWEWEAAVLFTKWFADPVRFIFGDTDHSVLCDQAQARSSQNAQCQNVQDLVCQQVGFQGHPLCVVVVDGGLVVDDLVSNLCSQLVRKAKAWRGFNCVVPPPCQPPHPPPSPDPPCDSVNNHRSTYTYMYTYCNVPVPSVVVVPVVDDRMDGDDCQFPVVRYDRNRSNSSLSNSQLSVLSNPDQADPQFRAGWHRHSRSFFIGGNFPRQTPPPPPRDGDDGCVSPDDDPSRGRDAWEKEWEFEAEQVLFWTKWFAFPLAFFLETFTFMDTDDPPDDNQVVVQVRCCQAWVWGWDDKAWFDWHFDPPPHYIYTYMYTYTPHQHTDGPRNVGTPDMHIAGLVLLVVQVVPDPQDRQHPLNVCSRVVPPPSPPPPVRVVVSVVVPPPVRHGDYHGSSDVRNVQSVCSSVVNNPVRDPPVRVVD/DDFFLDDAQFDQPLVCLLPLLLQLLLLQDQLAWEWEAAVLFTKWFADPVRFIFGDTDHSVLCCQAQARSSQNAQCQNVQDLVCQQVGFQGHPLCVVVVDGGLVVDDLVSNLCSQLVRKAKAWRGFNCVVPPPCQPPCVPPPPDPPCDSVNSNRSTYTYMYTYCNVPVPSVVVVPVVDPRMDGDDCVFNVVRYDRNRSNSSLSRSQLSVLSNPDQADPQFRAGWHRHSRSFFIGGNFPRQTPPPPPRDGDDGCVSPDDDPSRGRDAWEKEWEFEAEQVLFWTKWFAFPLAFFLETFTFMDTDDPPDDNQVNVQVRCCQAWVWGWDDKAWFDWHFDPPPHYIYTYMYTYTPHQRTDGPRNVGTPDMDIAGLVLLVVQVVVDPFDRQHPLNVCSRVVPPPSPPPPVRVVVSVVVVPPVRHGHYHGSSDVRNVQSVCSSVVNNPVRDDPVRVVD

Organism: Rhodotorula toruloides (NCBI:txid5286)

Nearest PDB structures (foldseek):
  6scx-assembly2_C-2  TM=9.073E-01  e=5.918E-35  Homo sapiens
  6o3p-assembly1_B  TM=8.838E-01  e=4.937E-35  Mus musculus
  6scx-assembly1_B  TM=8.927E-01  e=5.918E-35  Homo sapiens
  6scx-assembly1_A  TM=8.836E-01  e=5.245E-35  Homo sapiens
  6o3p-assembly1_A  TM=8.768E-01  e=1.378E-34  Mus musculus

Secondary structure (DSSP, 8-state):
-PPTT-----B--GGGTT-HHHHHHHHH-TT-EEEEEETTEEEEEE-TTS-EEE--B-HHHHHHHH--HHHHTTTTT---GGGGGGPBPPHHHHHHHT-SBGGGS-HHHHHHHHHTPPPEEEEEEE-TTS-GGGTT----S--TT--HHHHS-SSEEEEEEE-TT-HHHHHHHHHHSTT-EE--SSTTGGGS-HHHHHHHHHHHHHHHHHHH--B-TTT--BEEEEGGGTEEEEPTTSPPTT-TTS--PPPGGGSS--GGGS---EEEEEEEEEPTTSSEEEEEE-TTSPTTB-B-EEEE--TT--HHHHHHHHHHHHH---EEEEEEEEEEEETTTTEEEEEEEEEES-------SS---SEEEEEEHHHHHHHHHH-------HHHHHHHTT-TT----HHHHHHHHHHTTSTT--B---TTSHHHHHHHHHHTT-SS--S-HHHHT-/-PPTT-----B--GGGTT-HHHHHHHHH-TT-EEEEEETTEEEEEE-TTS-EEE--B-HHHHHHHH--HHHHTTTTT---GGGGGGPBPPHHHHHHHT-SBGGGS-HHHHHHHHHTPPPEEEEEEE-TTS-GGGTT----S--TT--HHHHS-SSEEEEEEE-TT-HHHHHHHHHHSTT-EE--SSTTGGGS-HHHHHHHHHHHHHHHHHHH--B-TTT--BEEEEGGGTEEEEPTTSPPTT-TTS--PPPGGGSS--GGGS---EEEEEEEEEPTTSSEEEEEE-TTSPTTB-B-EEEE--TT--HHHHHHHHHHHHH---EEEEEEEEEEEETTTTEEEEEEEEEES-------SS---SEEEEEEHHHHHHHHHH-------HHHHHHHTT-TT----HHHHHHHHHHTTSTT--B---TTSHHHHHHHHHHTT-TT--S-HHHHT-

InterPro domains:
  IPR000086 NUDIX hydrolase domain [PF00293] (267-372)
  IPR000086 NUDIX hydrolase domain [PS51462] (263-389)
  IPR015375 NADH pyrophosphatase-like, N-terminal [PF09296] (99-209)
  IPR015797 NUDIX hydrolase-like domain superfamily [SSF55811] (195-378)
  IPR020084 NUDIX hydrolase, conserved site [PS00893] (299-320)
  IPR049734 NADH pyrophosphatase-like, C-terminal domain [cd03429] (266-387)
  IPR050241 NAD-capped RNA hydrolase NudC subfamily [PTHR42904] (3-436)